Protein AF-A0A6N0ZJR7-F1 (afdb_monomer_lite)

Structure (mmCIF, N/CA/C/O backbone):
data_AF-A0A6N0ZJR7-F1
#
_entry.id   AF-A0A6N0ZJR7-F1
#
loop_
_atom_site.group_PDB
_atom_site.id
_atom_site.type_symbol
_atom_site.label_atom_id
_atom_site.label_alt_id
_atom_site.label_comp_id
_atom_site.label_asym_id
_atom_site.label_entity_id
_atom_site.label_seq_id
_atom_site.pdbx_PDB_ins_code
_atom_site.Cartn_x
_atom_site.Cartn_y
_atom_site.Cartn_z
_atom_site.occupancy
_atom_site.B_iso_or_equiv
_atom_site.auth_seq_id
_atom_site.auth_comp_id
_atom_site.auth_asym_id
_atom_site.auth_atom_id
_atom_site.pdbx_PDB_model_num
ATOM 1 N N . MET A 1 1 ? -11.104 -16.228 13.103 1.00 86.56 1 MET A N 1
ATOM 2 C CA . MET A 1 1 ? -12.518 -16.580 13.319 1.00 86.56 1 MET A CA 1
ATOM 3 C C . MET A 1 1 ? -13.386 -15.323 13.257 1.00 86.56 1 MET A C 1
ATOM 5 O O . MET A 1 1 ? -13.111 -14.355 13.960 1.00 86.56 1 MET A O 1
ATOM 9 N N . LYS A 1 2 ? -14.388 -15.297 12.376 1.00 95.31 2 LYS A N 1
ATOM 10 C CA . LYS A 1 2 ? -15.312 -14.187 12.133 1.00 95.31 2 LYS A CA 1
ATOM 11 C C . LYS A 1 2 ? -16.642 -14.432 12.847 1.00 95.31 2 LYS A C 1
ATOM 13 O O . LYS A 1 2 ? -17.293 -15.446 12.620 1.00 95.31 2 LYS A O 1
ATOM 18 N N . ILE A 1 3 ? -17.059 -13.487 13.683 1.00 96.81 3 ILE A N 1
ATOM 19 C CA . ILE A 1 3 ? -18.239 -13.598 14.545 1.00 96.81 3 ILE A CA 1
ATOM 20 C C . ILE A 1 3 ? -19.190 -12.438 14.265 1.00 96.81 3 ILE A C 1
ATOM 22 O O . ILE A 1 3 ? -18.772 -11.283 14.258 1.00 96.81 3 ILE A O 1
ATOM 26 N N . LEU A 1 4 ? -20.475 -12.726 14.084 1.00 97.62 4 LEU A N 1
ATOM 27 C CA . LEU A 1 4 ? -21.526 -11.708 14.067 1.00 97.62 4 LEU A CA 1
ATOM 28 C C . LEU A 1 4 ? -22.212 -11.666 15.431 1.00 97.62 4 LEU A C 1
ATOM 30 O O . LEU A 1 4 ? -22.650 -12.702 15.909 1.00 97.62 4 LEU A O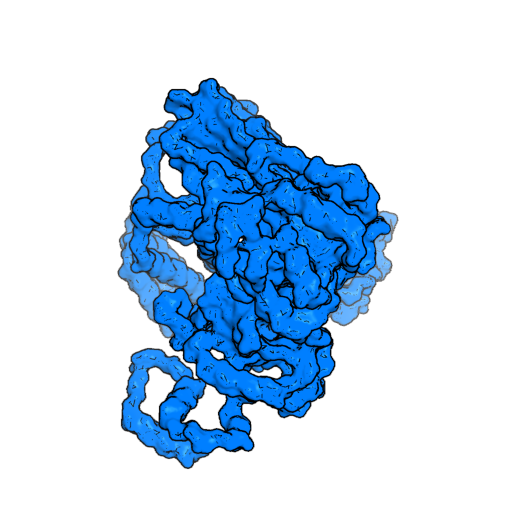 1
ATOM 34 N N . VAL A 1 5 ? -22.343 -10.493 16.050 1.00 98.00 5 VAL A N 1
ATOM 35 C CA . VAL A 1 5 ? -23.131 -10.306 17.277 1.00 98.00 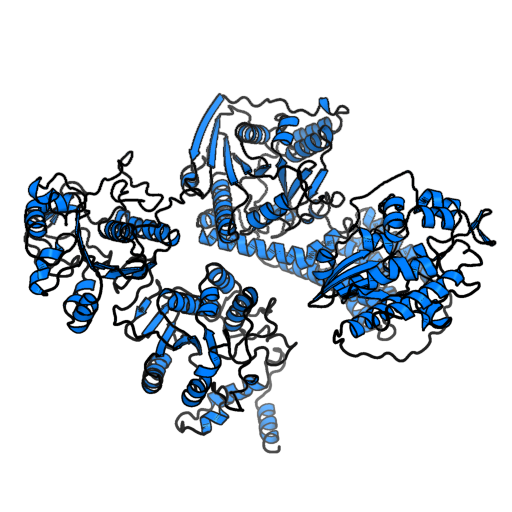5 VAL A CA 1
ATOM 36 C C . VAL A 1 5 ? -24.336 -9.433 16.961 1.00 98.00 5 VAL A C 1
ATOM 38 O O . VAL A 1 5 ? -24.175 -8.265 16.610 1.00 98.00 5 VAL A O 1
ATOM 41 N N . PHE A 1 6 ? -25.540 -9.973 17.132 1.00 98.00 6 PHE A N 1
ATOM 42 C CA . PHE A 1 6 ? -26.794 -9.241 16.990 1.00 98.00 6 PHE A CA 1
ATOM 43 C C . PHE A 1 6 ? -27.556 -9.256 18.314 1.00 98.00 6 PHE A C 1
ATOM 45 O O . PHE A 1 6 ? -27.917 -10.320 18.817 1.00 98.00 6 PHE A O 1
ATOM 52 N N . ALA A 1 7 ? -27.796 -8.086 18.901 1.00 97.12 7 ALA A N 1
ATOM 53 C CA . ALA A 1 7 ? -28.377 -7.984 20.236 1.00 97.12 7 ALA A CA 1
ATOM 54 C C . ALA A 1 7 ? -29.481 -6.928 20.324 1.00 97.12 7 ALA A C 1
ATOM 56 O O . ALA A 1 7 ? -29.452 -5.933 19.605 1.00 97.12 7 ALA A O 1
ATOM 57 N N . ASP A 1 8 ? -30.428 -7.117 21.243 1.00 95.62 8 ASP A N 1
ATOM 58 C CA . ASP A 1 8 ? -31.319 -6.051 21.707 1.00 95.62 8 ASP A CA 1
ATOM 59 C C . ASP A 1 8 ? -30.613 -5.155 22.749 1.00 95.62 8 ASP A C 1
ATOM 61 O O . ASP A 1 8 ? -29.383 -5.162 22.867 1.00 95.62 8 ASP A O 1
ATOM 65 N N . SER A 1 9 ? -31.362 -4.324 23.482 1.00 93.62 9 SER A N 1
ATOM 66 C CA . SER A 1 9 ? -30.777 -3.370 24.434 1.00 93.62 9 SER A CA 1
ATOM 67 C C . SER A 1 9 ? -29.913 -4.035 25.509 1.00 93.62 9 SER A C 1
ATOM 69 O O . SER A 1 9 ? -28.988 -3.394 26.007 1.00 93.62 9 SER A O 1
ATOM 71 N N . ARG A 1 10 ? -30.136 -5.318 25.831 1.00 94.44 10 ARG A N 1
ATOM 72 C CA . ARG A 1 10 ? -29.348 -6.069 26.825 1.00 94.44 10 ARG A CA 1
ATOM 73 C C . ARG A 1 10 ? -27.882 -6.240 26.431 1.00 94.44 10 ARG A C 1
ATOM 75 O O . ARG A 1 10 ? -27.031 -6.356 27.305 1.00 94.44 10 ARG A O 1
ATOM 82 N N . GLY A 1 11 ? -27.572 -6.239 25.134 1.00 92.94 11 GLY A N 1
ATOM 83 C CA . GLY A 1 11 ? -26.195 -6.322 24.641 1.00 92.94 11 GLY A CA 1
ATOM 84 C C . GLY A 1 11 ? -25.475 -4.977 24.536 1.00 92.94 11 GLY A C 1
ATOM 85 O O . GLY A 1 11 ? -24.312 -4.969 24.151 1.00 92.94 11 GLY A O 1
ATOM 86 N N . GLN A 1 12 ? -26.148 -3.858 24.827 1.00 92.31 12 GLN A N 1
ATOM 87 C CA . GLN A 1 12 ? -25.639 -2.504 24.577 1.00 92.31 12 GLN A CA 1
ATOM 88 C C . GLN A 1 12 ? -25.692 -1.586 25.808 1.00 92.31 12 GLN A C 1
ATOM 90 O O . GLN A 1 12 ? -24.821 -0.736 25.985 1.00 92.31 12 GLN A O 1
ATOM 95 N N . HIS A 1 13 ? -26.742 -1.704 26.623 1.00 90.44 13 HIS A N 1
ATOM 96 C CA . HIS A 1 13 ? -26.993 -0.800 27.740 1.00 90.44 13 HIS A CA 1
ATOM 97 C C . HIS A 1 13 ? -25.966 -0.990 28.856 1.00 90.44 13 HIS A C 1
ATOM 99 O O . HIS A 1 13 ? -25.670 -2.117 29.241 1.00 90.44 13 HIS A O 1
ATOM 105 N N . LEU A 1 14 ? -25.502 0.125 29.419 1.00 88.06 14 LEU A N 1
ATOM 106 C CA . LEU A 1 14 ? -24.627 0.154 30.586 1.00 88.06 14 LEU A CA 1
ATOM 107 C C . LEU A 1 14 ? -25.375 0.781 31.772 1.00 88.06 14 LEU A C 1
ATOM 109 O O . LEU A 1 14 ? -26.120 1.742 31.554 1.00 88.06 14 LEU A O 1
ATOM 113 N N . PRO A 1 15 ? -25.147 0.316 33.016 1.00 85.62 15 PRO A N 1
ATOM 114 C CA . PRO A 1 15 ? -25.719 0.927 34.212 1.00 85.62 15 PRO A CA 1
ATOM 115 C C . PRO A 1 15 ? -25.368 2.413 34.310 1.00 85.62 15 PRO A C 1
ATOM 117 O O . PRO A 1 15 ? -24.297 2.848 33.865 1.00 85.62 15 PRO A O 1
ATOM 120 N N . ALA A 1 16 ? -26.251 3.202 34.921 1.00 74.94 16 ALA A N 1
ATOM 121 C CA . ALA A 1 16 ? -26.073 4.647 34.996 1.00 74.94 16 ALA A CA 1
ATOM 122 C C . ALA A 1 16 ? -24.749 5.018 35.692 1.00 74.94 16 ALA A C 1
ATOM 124 O O . ALA A 1 16 ? -24.448 4.557 36.790 1.00 74.94 16 ALA A O 1
ATOM 125 N N . GLY A 1 17 ? -23.942 5.864 35.044 1.00 72.56 17 GLY A N 1
ATOM 126 C CA . GLY A 1 17 ? -22.635 6.279 35.566 1.00 72.56 17 GLY A CA 1
ATOM 127 C C . GLY A 1 17 ? -21.520 5.234 35.427 1.00 72.56 17 GLY A C 1
ATOM 128 O O . GLY A 1 17 ? -20.405 5.485 35.878 1.00 72.56 17 GLY A O 1
ATOM 129 N N . SER A 1 18 ? -21.780 4.089 34.788 1.00 74.88 18 SER A N 1
ATOM 130 C CA . SER A 1 18 ? -20.762 3.080 34.501 1.00 74.88 18 SER A CA 1
ATOM 131 C C . SER A 1 18 ? -20.095 3.313 33.144 1.00 74.88 18 SER A C 1
ATOM 133 O O . SER A 1 18 ? -20.749 3.654 32.160 1.00 74.88 18 SER A O 1
ATOM 135 N N . THR A 1 19 ? -18.782 3.084 33.077 1.00 74.44 19 THR A N 1
ATOM 136 C CA . THR A 1 19 ? -18.032 2.991 31.817 1.00 74.44 19 THR A CA 1
ATOM 137 C C . THR A 1 19 ? -17.205 1.710 31.850 1.00 74.44 19 THR A C 1
ATOM 139 O O . THR A 1 19 ? -16.220 1.607 32.574 1.00 74.44 19 THR A O 1
ATOM 142 N N . HIS A 1 20 ? -17.647 0.689 31.122 1.00 79.50 20 HIS A N 1
ATOM 143 C CA . HIS A 1 20 ? -16.931 -0.577 30.983 1.00 79.50 20 HIS A CA 1
ATOM 144 C C . HIS A 1 20 ? -17.212 -1.172 29.599 1.00 79.50 20 HIS A C 1
ATOM 146 O O . HIS A 1 20 ? -18.273 -0.898 29.036 1.00 79.50 20 HIS A O 1
ATOM 152 N N . PRO A 1 21 ? -16.273 -1.946 29.026 1.00 80.38 21 PRO A N 1
ATOM 153 C CA . PRO A 1 21 ? -16.494 -2.575 27.736 1.00 80.38 21 PRO A CA 1
ATOM 154 C C . PRO A 1 21 ? -17.511 -3.707 27.875 1.00 80.38 21 PRO A C 1
ATOM 156 O O . PRO A 1 21 ? -17.400 -4.561 28.759 1.00 80.38 21 PRO A O 1
ATOM 159 N N . ILE A 1 22 ? -18.484 -3.733 26.972 1.00 92.00 22 ILE A N 1
ATOM 160 C CA . ILE A 1 22 ? -19.459 -4.825 26.891 1.00 92.00 22 ILE A CA 1
ATOM 161 C C . ILE A 1 22 ? -18.799 -6.113 26.373 1.00 92.00 22 ILE A C 1
ATOM 163 O O . ILE A 1 22 ? -17.743 -6.084 25.737 1.00 92.00 22 ILE A O 1
ATOM 167 N N . PHE A 1 23 ? -19.434 -7.265 26.607 1.00 93.06 23 PHE A N 1
ATOM 168 C CA . PHE A 1 23 ? -18.883 -8.583 26.246 1.00 93.06 23 PHE A CA 1
ATOM 169 C C . PHE A 1 23 ? -18.450 -8.676 24.769 1.00 93.06 23 PHE A C 1
ATOM 171 O O . PHE A 1 23 ? -17.417 -9.264 24.463 1.00 93.06 23 PHE A O 1
ATOM 178 N N . SER A 1 24 ? -19.197 -8.063 23.846 1.00 90.50 24 SER A N 1
ATOM 179 C CA . SER A 1 24 ? -18.912 -8.120 22.408 1.00 90.50 24 SER A CA 1
ATOM 180 C C . SER A 1 24 ? -17.748 -7.217 21.992 1.00 90.50 24 SER A C 1
ATOM 182 O O . SER A 1 24 ? -16.984 -7.563 21.093 1.00 90.50 24 SER A O 1
ATOM 184 N N . GLU A 1 25 ? -17.553 -6.085 22.674 1.00 90.06 25 GLU A N 1
ATOM 185 C CA . GLU A 1 25 ? -16.349 -5.262 22.529 1.00 90.06 25 GLU A CA 1
ATOM 186 C C . GLU A 1 25 ? -15.125 -6.012 23.043 1.00 90.06 25 GLU A C 1
ATOM 188 O O . GLU A 1 25 ? -14.074 -5.966 22.414 1.00 90.06 25 GLU A O 1
ATOM 193 N N . ARG A 1 26 ? -15.270 -6.766 24.137 1.00 87.44 26 ARG A N 1
ATOM 194 C CA . ARG A 1 26 ? -14.193 -7.605 24.668 1.00 87.44 26 ARG A CA 1
ATOM 195 C C . ARG A 1 26 ? -13.830 -8.752 23.736 1.00 87.44 26 ARG A C 1
ATOM 197 O O . ARG A 1 26 ? -12.645 -8.980 23.531 1.00 87.44 26 ARG A O 1
ATOM 204 N N . LEU A 1 27 ? -14.811 -9.421 23.123 1.00 84.19 27 LEU A N 1
ATOM 205 C CA . LEU A 1 27 ? -14.542 -10.421 22.082 1.00 84.19 27 LEU A CA 1
ATOM 206 C C . LEU A 1 27 ? -13.753 -9.801 20.921 1.00 84.19 27 LEU A C 1
ATOM 208 O O . LEU A 1 27 ? -12.779 -10.384 20.467 1.00 84.19 27 LEU A O 1
ATOM 212 N N . ARG A 1 28 ? -14.098 -8.581 20.489 1.00 86.31 28 ARG A N 1
ATOM 213 C CA . ARG A 1 28 ? -13.371 -7.875 19.418 1.00 86.31 28 ARG A CA 1
ATOM 214 C C . ARG A 1 28 ? -11.907 -7.568 19.766 1.00 86.31 28 ARG A C 1
ATOM 216 O O . ARG A 1 28 ? -11.107 -7.355 18.862 1.00 86.31 28 ARG A O 1
ATOM 223 N N . LEU A 1 29 ? -11.556 -7.518 21.052 1.00 78.88 29 LEU A N 1
ATOM 224 C CA . LEU A 1 29 ? -10.183 -7.283 21.509 1.00 78.88 29 LEU A CA 1
ATOM 225 C C . LEU A 1 29 ? -9.331 -8.560 21.548 1.00 78.88 29 LEU A C 1
ATOM 227 O O . LEU A 1 29 ? -8.120 -8.457 21.740 1.00 78.88 29 LEU A O 1
ATOM 231 N N . LEU A 1 30 ? -9.929 -9.744 21.386 1.00 75.81 30 LEU A N 1
ATOM 232 C CA . LEU A 1 30 ? -9.180 -10.996 21.378 1.00 75.81 30 LEU A CA 1
ATOM 233 C C . LEU A 1 30 ? -8.461 -11.190 20.030 1.00 75.81 30 LEU A C 1
ATOM 235 O O . LEU A 1 30 ? -9.091 -11.055 18.976 1.00 75.81 30 LEU A O 1
ATOM 239 N N . PRO A 1 31 ? -7.156 -11.526 20.035 1.00 66.00 31 PRO A N 1
ATOM 240 C CA . PRO A 1 31 ? -6.407 -11.793 18.811 1.00 66.00 31 PRO A CA 1
ATOM 241 C C . PRO A 1 31 ? -7.058 -12.906 17.979 1.00 66.00 31 PRO A C 1
ATOM 243 O O . PRO A 1 31 ? -7.522 -13.906 18.520 1.00 66.00 31 PRO A O 1
ATOM 246 N N . GLY A 1 32 ? -7.100 -12.732 16.657 1.00 74.62 32 GLY A N 1
ATOM 247 C CA . GLY A 1 32 ? -7.668 -13.724 15.736 1.00 74.62 32 GLY A CA 1
ATOM 248 C C . GLY A 1 32 ? -9.199 -13.708 15.615 1.00 74.62 32 GLY A C 1
ATOM 249 O O . GLY A 1 32 ? -9.741 -14.463 14.800 1.00 74.62 32 GLY A O 1
ATOM 250 N N . LEU A 1 33 ? -9.901 -12.839 16.356 1.00 84.06 33 LEU A N 1
ATOM 251 C CA . LEU A 1 33 ? -11.340 -12.617 16.204 1.00 84.06 33 LEU A CA 1
ATOM 252 C C . LEU A 1 33 ? -11.649 -11.372 15.370 1.00 84.06 33 LEU A C 1
ATOM 254 O O . LEU A 1 33 ? -11.204 -10.269 15.675 1.00 84.06 33 LEU A O 1
ATOM 258 N N . GLN A 1 34 ? -12.493 -11.536 14.353 1.00 91.00 34 GLN A N 1
ATOM 259 C CA . GLN A 1 34 ? -13.152 -10.428 13.669 1.00 91.00 34 GLN A CA 1
ATOM 260 C C . GLN A 1 34 ? -14.619 -10.406 14.091 1.00 91.00 34 GLN A C 1
ATOM 262 O O . GLN A 1 34 ? -15.389 -11.264 13.675 1.00 91.00 34 GLN A O 1
ATOM 267 N N . VAL A 1 35 ? -15.009 -9.434 14.916 1.00 94.31 35 VAL A N 1
ATOM 268 C CA . VAL A 1 35 ? -16.373 -9.358 15.462 1.00 94.31 35 VAL A CA 1
ATOM 269 C C . VAL A 1 35 ? -17.152 -8.212 14.821 1.00 94.31 35 VAL A C 1
ATOM 271 O O . VAL A 1 35 ? -16.771 -7.049 14.981 1.00 94.31 35 VAL A O 1
ATOM 274 N N . ASP A 1 36 ? -18.258 -8.523 14.147 1.00 96.31 36 ASP A N 1
ATOM 275 C CA . ASP A 1 36 ? -19.202 -7.564 13.568 1.00 96.31 36 ASP A CA 1
ATOM 276 C C . ASP A 1 36 ? -20.395 -7.369 14.515 1.00 96.31 36 ASP A C 1
ATOM 278 O O . ASP A 1 36 ? -21.189 -8.281 14.732 1.00 96.31 36 ASP A O 1
ATOM 282 N N . ASN A 1 37 ? -20.518 -6.171 15.090 1.00 96.00 37 ASN A N 1
ATOM 283 C CA . ASN A 1 37 ? -21.507 -5.859 16.125 1.00 96.00 37 ASN A CA 1
ATOM 284 C C . ASN A 1 37 ? -22.718 -5.107 15.554 1.00 96.00 37 ASN A C 1
ATOM 286 O O . ASN A 1 37 ? -22.552 -4.057 14.929 1.00 96.00 37 ASN A O 1
ATOM 290 N N . TYR A 1 38 ? -23.915 -5.599 15.873 1.00 96.75 38 TYR A N 1
ATOM 291 C CA . TYR A 1 38 ? -25.225 -4.999 15.619 1.00 96.75 38 TYR A CA 1
ATOM 292 C C . TYR A 1 38 ? -25.987 -4.926 16.949 1.00 96.75 38 TYR A C 1
ATOM 294 O O . TYR A 1 38 ? -26.706 -5.843 17.348 1.00 96.75 38 TYR A O 1
ATOM 302 N N . LEU A 1 39 ? -25.766 -3.842 17.683 1.00 95.00 39 LEU A N 1
ATOM 303 C CA . LEU A 1 39 ? -26.177 -3.667 19.072 1.00 95.00 39 LEU A CA 1
ATOM 304 C C . LEU A 1 39 ? -27.392 -2.749 19.142 1.00 95.00 39 LEU A C 1
ATOM 306 O O . LEU A 1 39 ? -27.289 -1.530 18.996 1.00 95.00 39 LEU A O 1
ATOM 310 N N . CYS A 1 40 ? -28.551 -3.365 19.353 1.00 94.81 40 CYS A N 1
ATOM 311 C CA . CYS A 1 40 ? -29.870 -2.751 19.389 1.00 94.81 40 CYS A CA 1
ATOM 312 C C . CYS A 1 40 ? -30.103 -1.768 18.217 1.00 94.81 40 CYS A C 1
ATOM 314 O O . CYS A 1 40 ? -30.342 -0.575 18.441 1.00 94.81 40 CYS A O 1
ATOM 316 N N . PRO A 1 41 ? -29.995 -2.229 16.955 1.00 94.75 41 PRO A N 1
ATOM 317 C CA . PRO A 1 41 ? -30.078 -1.350 15.790 1.00 94.75 41 PRO A CA 1
ATOM 318 C C . PRO A 1 41 ? -31.473 -0.751 15.560 1.00 94.75 41 PRO A C 1
ATOM 320 O O . PRO A 1 41 ? -31.584 0.346 15.011 1.00 94.75 41 PRO A O 1
ATOM 323 N N . PHE A 1 42 ? -32.533 -1.418 16.023 1.00 93.88 42 PHE A N 1
ATOM 324 C CA . PHE A 1 42 ? -33.918 -0.960 15.889 1.00 93.88 42 PHE A CA 1
ATOM 325 C C . PHE A 1 42 ? -34.456 -0.419 17.214 1.00 93.88 42 PHE A C 1
ATOM 327 O O . PHE A 1 42 ? -34.124 -0.933 18.286 1.00 93.88 42 PHE A O 1
ATOM 334 N N . LYS A 1 43 ? -35.356 0.573 17.144 1.00 91.38 43 LYS A N 1
ATOM 335 C CA . LYS A 1 43 ? -36.079 1.126 18.304 1.00 91.38 43 LYS A CA 1
ATOM 336 C C . LYS A 1 43 ? -36.747 0.015 19.118 1.00 91.38 43 LYS A C 1
ATOM 338 O O . LYS A 1 43 ? -36.675 0.024 20.343 1.00 91.38 43 LYS A O 1
ATOM 343 N N . TRP A 1 44 ? -37.309 -0.970 18.420 1.00 92.69 44 TRP A N 1
ATOM 344 C CA . TRP A 1 44 ? -37.726 -2.257 18.966 1.00 92.69 44 TRP A CA 1
ATOM 345 C C . TRP A 1 44 ? -36.973 -3.353 18.214 1.00 92.69 44 TRP A C 1
ATOM 347 O O . TRP A 1 44 ? -37.402 -3.778 17.147 1.00 92.69 44 TRP A O 1
ATOM 357 N N . THR A 1 45 ? -35.804 -3.742 18.725 1.00 95.44 45 THR A N 1
ATOM 358 C CA . THR A 1 45 ? -34.986 -4.805 18.118 1.00 95.44 45 THR A CA 1
ATOM 359 C C . THR A 1 45 ? -35.562 -6.165 18.485 1.00 95.44 45 THR A C 1
ATOM 361 O O . THR A 1 45 ? -35.520 -6.554 19.649 1.00 95.44 45 THR A O 1
ATOM 364 N N . THR A 1 46 ? -36.096 -6.863 17.490 1.00 95.81 46 THR A N 1
ATOM 365 C CA . THR A 1 46 ? -36.716 -8.185 17.620 1.00 95.81 46 THR A CA 1
ATOM 366 C C . THR A 1 46 ? -35.817 -9.282 17.066 1.00 95.81 46 THR A C 1
ATOM 368 O O . THR A 1 46 ? -34.911 -9.023 16.270 1.00 95.81 46 THR A O 1
ATOM 371 N N . THR A 1 47 ? -36.084 -10.533 17.437 1.00 96.56 47 THR A N 1
ATOM 372 C CA . THR A 1 47 ? -35.446 -11.687 16.782 1.00 96.56 47 THR A CA 1
ATOM 373 C C . THR A 1 47 ? -35.812 -11.774 15.294 1.00 96.56 47 THR A C 1
ATOM 375 O O . THR A 1 47 ? -35.009 -12.215 14.477 1.00 96.56 47 THR A O 1
ATOM 378 N N . LEU A 1 48 ? -37.004 -11.315 14.917 1.00 95.31 48 LEU A N 1
ATOM 379 C CA . LEU A 1 48 ? -37.478 -11.314 13.532 1.00 95.31 48 LEU A CA 1
ATOM 380 C C . LEU A 1 48 ? -36.737 -10.303 12.652 1.00 95.31 48 LEU A C 1
ATOM 382 O O . LEU A 1 48 ? -36.492 -10.590 11.483 1.00 95.31 48 LEU A O 1
ATOM 386 N N . ASP A 1 49 ? -36.299 -9.172 13.214 1.00 95.31 49 ASP A N 1
ATOM 387 C CA . ASP A 1 49 ? -35.441 -8.232 12.485 1.00 95.31 49 ASP A CA 1
ATOM 388 C C . ASP A 1 49 ? -34.123 -8.892 12.068 1.00 95.31 49 ASP A C 1
ATOM 390 O O . ASP A 1 49 ? -33.654 -8.665 10.958 1.00 95.31 49 ASP A O 1
ATOM 394 N N . PHE A 1 50 ? -33.535 -9.738 12.922 1.00 96.25 50 PHE A N 1
ATOM 395 C CA . PHE A 1 50 ? -32.348 -10.513 12.553 1.00 96.25 50 PHE A CA 1
ATOM 396 C C . PHE A 1 50 ? -32.640 -11.448 11.371 1.00 96.25 50 PHE A C 1
ATOM 398 O O . PHE A 1 50 ? -31.857 -11.496 10.426 1.00 96.25 50 PHE A O 1
ATOM 405 N N . VAL A 1 51 ? -33.782 -12.142 11.390 1.00 92.06 51 VAL A N 1
ATOM 406 C CA . VAL A 1 51 ? -34.182 -13.061 10.312 1.00 92.06 51 VAL A CA 1
ATOM 407 C C . VAL A 1 51 ? -34.399 -12.333 8.977 1.00 92.06 51 VAL A C 1
ATOM 409 O O . VAL A 1 51 ? -34.066 -12.892 7.937 1.00 92.06 51 VAL A O 1
ATOM 412 N N . ASP A 1 52 ? -34.925 -11.104 8.983 1.00 92.81 52 ASP A N 1
ATOM 413 C CA . ASP A 1 52 ? -35.139 -10.314 7.756 1.00 92.81 52 ASP A CA 1
ATOM 414 C C . ASP A 1 52 ? -33.862 -9.625 7.256 1.00 92.81 52 ASP A C 1
ATOM 416 O O . ASP A 1 52 ? -33.676 -9.436 6.056 1.00 92.81 52 ASP A O 1
ATOM 420 N N . SER A 1 53 ? -32.968 -9.243 8.172 1.00 93.56 53 SER A N 1
ATOM 421 C CA . SER A 1 53 ? -31.834 -8.377 7.837 1.00 93.56 53 SER A CA 1
ATOM 422 C C . SER A 1 53 ? -30.628 -9.108 7.253 1.00 93.56 53 SER A C 1
ATOM 424 O O . SER A 1 53 ? -29.728 -8.457 6.719 1.00 93.56 53 SER A O 1
ATOM 426 N N . PHE A 1 54 ? -30.577 -10.437 7.363 1.00 94.06 54 PHE A N 1
ATOM 427 C CA . PHE A 1 54 ? -29.452 -11.232 6.880 1.00 94.06 54 PHE A CA 1
ATOM 428 C C . PHE A 1 54 ? -29.919 -12.399 6.017 1.00 94.06 54 PHE A C 1
ATOM 430 O O . PHE A 1 54 ? -30.761 -13.202 6.417 1.00 94.06 54 PHE A O 1
ATOM 437 N N . SER A 1 55 ? -29.308 -12.541 4.841 1.00 89.75 55 SER A N 1
ATOM 438 C CA . SER A 1 55 ? -29.495 -13.723 4.008 1.00 89.75 55 SER A CA 1
ATOM 439 C C . SER A 1 55 ? -28.755 -14.929 4.595 1.00 89.75 55 SER A C 1
ATOM 441 O O . SER A 1 55 ? -27.733 -14.801 5.274 1.00 89.75 55 SER A O 1
ATOM 443 N N . ALA A 1 56 ? -29.221 -16.137 4.272 1.00 82.12 56 ALA A N 1
ATOM 444 C CA . ALA A 1 56 ? -28.552 -17.366 4.698 1.00 82.12 56 ALA A CA 1
ATOM 445 C C . ALA A 1 56 ? -27.099 -17.462 4.186 1.00 82.12 56 ALA A C 1
ATOM 447 O O . ALA A 1 56 ? -26.256 -18.069 4.837 1.00 82.12 56 ALA A O 1
ATOM 448 N N . GLU A 1 57 ? -26.791 -16.862 3.032 1.00 83.69 57 GLU A N 1
ATOM 449 C CA . GLU A 1 57 ? -25.429 -16.797 2.491 1.00 83.69 57 GLU A CA 1
ATOM 450 C C . GLU A 1 57 ? -24.534 -15.861 3.313 1.00 83.69 57 GLU A C 1
ATOM 452 O O . GLU A 1 57 ? -23.417 -16.238 3.659 1.00 83.69 57 GLU A O 1
ATOM 457 N N . GLN A 1 58 ? -25.049 -14.692 3.713 1.00 88.81 58 GLN A N 1
ATOM 458 C CA . GLN A 1 58 ? -24.326 -13.763 4.587 1.00 88.81 58 GLN A CA 1
ATOM 459 C C . GLN A 1 58 ? -24.018 -14.398 5.944 1.00 88.81 58 GLN A C 1
ATOM 461 O O . GLN A 1 58 ? -22.905 -14.256 6.441 1.00 88.81 58 GLN A O 1
ATOM 466 N N . LEU A 1 59 ? -24.974 -15.130 6.524 1.00 90.88 59 LEU A N 1
ATOM 467 C CA . LEU A 1 59 ? -24.787 -15.803 7.812 1.00 90.88 59 LEU A CA 1
ATOM 468 C C . LEU A 1 59 ? -23.799 -16.977 7.734 1.00 90.88 59 LEU A C 1
ATOM 470 O O . LEU A 1 59 ? -23.108 -17.239 8.714 1.00 90.88 59 LEU A O 1
ATOM 474 N N . ARG A 1 60 ? -23.679 -17.651 6.580 1.00 87.19 60 ARG A N 1
ATOM 475 C CA . ARG A 1 60 ? -22.679 -18.716 6.355 1.00 87.19 60 ARG A CA 1
ATOM 476 C C . ARG A 1 60 ? -21.248 -18.199 6.203 1.00 87.19 60 ARG A C 1
ATOM 478 O O . ARG A 1 60 ? -20.318 -18.976 6.369 1.00 87.19 60 ARG A O 1
ATOM 485 N N . ALA A 1 61 ? -21.062 -16.914 5.904 1.00 89.19 61 ALA A N 1
ATOM 486 C CA . ALA A 1 61 ? -19.738 -16.290 5.844 1.00 89.19 61 ALA A CA 1
ATOM 487 C C . ALA A 1 61 ? -19.145 -15.979 7.234 1.00 89.19 61 ALA A C 1
ATOM 489 O O . ALA A 1 61 ? -18.022 -15.477 7.323 1.00 89.19 61 ALA A O 1
ATOM 490 N N . TYR A 1 62 ? -19.906 -16.218 8.306 1.00 96.31 62 TYR A N 1
ATOM 491 C CA . TYR A 1 62 ? -19.441 -16.124 9.685 1.00 96.31 62 TYR A CA 1
ATOM 492 C C . TYR A 1 62 ? -19.184 -17.520 10.244 1.00 96.31 62 TYR A C 1
ATOM 494 O O . TYR A 1 62 ? -19.998 -18.422 10.062 1.00 96.31 62 TYR A O 1
ATOM 502 N N . ASP A 1 63 ? -18.094 -17.671 10.990 1.00 95.12 63 ASP A N 1
ATOM 503 C CA . ASP A 1 63 ? -17.798 -18.910 11.710 1.00 95.12 63 ASP A CA 1
ATOM 504 C C . ASP A 1 63 ? -18.805 -19.122 12.848 1.00 95.12 63 ASP A C 1
ATOM 506 O O . ASP A 1 63 ? -19.254 -20.240 13.070 1.00 95.12 63 ASP A O 1
ATOM 510 N N . HIS A 1 64 ? -19.220 -18.034 13.517 1.00 96.62 64 HIS A N 1
ATOM 511 C CA . HIS A 1 64 ? -20.281 -18.047 14.529 1.00 96.62 64 HIS A CA 1
ATOM 512 C C . HIS A 1 64 ? -21.191 -16.816 14.461 1.00 96.62 64 HIS A C 1
ATOM 514 O O . HIS A 1 64 ? -20.759 -15.699 14.169 1.00 96.62 64 HIS A O 1
ATOM 520 N N . VAL A 1 65 ? -22.462 -17.013 14.806 1.00 97.56 65 VAL A N 1
ATOM 521 C CA . VAL A 1 65 ? -23.473 -15.960 14.944 1.00 97.56 65 VAL A CA 1
ATOM 522 C C . VAL A 1 65 ? -23.978 -15.958 16.380 1.00 97.56 65 VAL A C 1
ATOM 524 O O . VAL A 1 65 ? -24.619 -16.908 16.805 1.00 97.56 65 VAL A O 1
ATOM 527 N N . VAL A 1 66 ? -23.711 -14.895 17.132 1.00 98.19 66 VAL A N 1
ATOM 528 C CA . VAL A 1 66 ? -24.189 -14.696 18.502 1.00 98.19 66 VAL A CA 1
ATOM 529 C C . VAL A 1 66 ? -25.445 -13.834 18.479 1.00 98.19 66 VAL A C 1
ATOM 531 O O . VAL A 1 66 ? -25.404 -12.661 18.104 1.00 98.19 66 VAL A O 1
ATOM 534 N N . LEU A 1 67 ? -26.562 -14.401 18.921 1.00 98.06 67 LEU A N 1
ATOM 535 C CA . LEU A 1 67 ? -27.858 -13.738 18.953 1.00 98.06 67 LEU A CA 1
ATOM 536 C C . LEU A 1 67 ? -28.315 -13.532 20.401 1.00 98.06 67 LEU A C 1
ATOM 538 O O . LEU A 1 67 ? -28.609 -14.495 21.104 1.00 98.06 67 LEU A O 1
ATOM 542 N N . TYR A 1 68 ? -28.412 -12.273 20.835 1.00 97.75 68 TYR A N 1
ATOM 543 C CA . TYR A 1 68 ? -28.918 -11.888 22.158 1.00 97.75 68 TYR A CA 1
ATOM 544 C C . TYR A 1 68 ? -30.185 -11.036 22.027 1.00 97.75 68 TYR A C 1
ATOM 546 O O . TYR A 1 68 ? -30.181 -9.823 22.239 1.00 97.75 68 TYR A O 1
ATOM 554 N N . THR A 1 69 ? -31.269 -11.679 21.592 1.00 95.75 69 THR A N 1
ATOM 555 C CA . THR A 1 69 ? -32.568 -11.044 21.305 1.00 95.75 69 THR A CA 1
ATOM 556 C C . THR A 1 69 ? -33.717 -11.801 21.974 1.00 95.75 69 THR A C 1
ATOM 558 O O . THR A 1 69 ? -33.482 -12.747 22.729 1.00 95.75 69 THR A O 1
ATOM 561 N N . GLY A 1 70 ? -34.954 -11.352 21.763 1.00 92.88 70 GLY A N 1
ATOM 562 C CA . GLY A 1 70 ? -36.162 -12.021 22.239 1.00 92.88 70 GLY A CA 1
ATOM 563 C C . GLY A 1 70 ? -36.877 -11.283 23.364 1.00 92.88 70 GLY A C 1
ATOM 564 O O . GLY A 1 70 ? -38.099 -11.335 23.428 1.00 92.88 70 GLY A O 1
ATOM 565 N N . ILE A 1 71 ? -36.188 -10.500 24.208 1.00 93.50 71 ILE A N 1
ATOM 566 C CA . ILE A 1 71 ? -36.885 -9.845 25.331 1.00 93.50 71 ILE A CA 1
ATOM 567 C C . ILE A 1 71 ? -37.922 -8.828 24.850 1.00 93.50 71 ILE A C 1
ATOM 569 O O . ILE A 1 71 ? -38.973 -8.678 25.466 1.00 93.50 71 ILE A O 1
ATOM 573 N N . VAL A 1 72 ? -37.655 -8.159 23.727 1.00 92.31 72 VAL A N 1
ATOM 574 C CA . VAL A 1 72 ? -38.599 -7.229 23.099 1.00 92.31 72 VAL A CA 1
ATOM 575 C C . VAL A 1 72 ? -39.813 -7.993 22.569 1.00 92.31 72 VAL A C 1
ATOM 577 O O . VAL A 1 72 ? -40.939 -7.566 22.795 1.00 92.31 72 VAL A O 1
ATOM 580 N N . ASP A 1 73 ? -39.610 -9.131 21.917 1.00 93.56 73 ASP A N 1
ATOM 581 C CA . ASP A 1 73 ? -40.690 -9.960 21.384 1.00 93.56 73 ASP A CA 1
ATOM 582 C C . ASP A 1 73 ? -41.590 -10.547 22.480 1.00 93.56 73 ASP A C 1
ATOM 584 O O . ASP A 1 73 ? -42.814 -10.564 22.344 1.00 93.56 73 ASP A O 1
ATOM 588 N N . TRP A 1 74 ? -40.972 -11.032 23.560 1.00 97.06 74 TRP A N 1
ATOM 589 C CA . TRP A 1 74 ? -41.632 -11.831 24.593 1.00 97.06 74 TRP A CA 1
ATOM 590 C C . TRP A 1 74 ? -42.293 -10.983 25.676 1.00 97.06 74 TRP A C 1
ATOM 592 O O . TRP A 1 74 ? -43.251 -11.446 26.297 1.00 97.06 74 TRP A O 1
ATOM 602 N N . SER A 1 75 ? -41.780 -9.772 25.928 1.00 95.19 75 SER A N 1
ATOM 603 C CA . SER A 1 75 ? -42.287 -8.920 27.005 1.00 95.19 75 SER A CA 1
ATOM 604 C C . SER A 1 75 ? -43.697 -8.414 26.686 1.00 95.19 75 SER A C 1
ATOM 606 O O . SER A 1 75 ? -43.894 -7.818 25.618 1.00 95.19 75 SER A O 1
ATOM 608 N N . PRO A 1 76 ? -44.664 -8.588 27.608 1.00 95.50 76 PRO A N 1
ATOM 609 C CA . PRO A 1 76 ? -45.985 -8.005 27.471 1.00 95.50 76 PRO A CA 1
ATOM 610 C C . PRO A 1 76 ? -45.883 -6.478 27.460 1.00 95.50 76 PRO A C 1
ATOM 612 O O . PRO A 1 76 ? -45.038 -5.873 28.123 1.00 95.50 76 PRO A O 1
ATOM 615 N N . ARG A 1 77 ? -46.742 -5.856 26.665 1.00 94.88 77 ARG A N 1
ATOM 616 C CA . ARG A 1 77 ? -46.835 -4.409 26.453 1.00 94.88 77 ARG A CA 1
ATOM 617 C C . ARG A 1 77 ? -48.283 -4.047 26.156 1.00 94.88 77 ARG A C 1
ATOM 619 O O . ARG A 1 77 ? -49.089 -4.927 25.877 1.00 94.88 77 ARG A O 1
ATOM 626 N N . LYS A 1 78 ? -48.599 -2.756 26.180 1.00 96.00 78 LYS A N 1
ATOM 627 C CA . LYS A 1 78 ? -49.932 -2.248 25.830 1.00 96.00 78 LYS A CA 1
ATOM 628 C C . LYS A 1 78 ? -50.335 -2.704 24.435 1.00 96.00 78 LYS A C 1
ATOM 630 O O . LYS A 1 78 ? -49.497 -2.685 23.528 1.00 96.00 78 LYS A O 1
ATOM 635 N N . LEU A 1 79 ? -51.602 -3.071 24.268 1.00 95.06 79 LEU A N 1
ATOM 636 C CA . LEU A 1 79 ? -52.142 -3.519 22.989 1.00 95.06 79 LEU A CA 1
ATOM 637 C C . LEU A 1 79 ? -51.894 -2.499 21.867 1.00 95.06 79 LEU A C 1
ATOM 639 O O . LEU A 1 79 ? -51.417 -2.888 20.801 1.00 95.06 79 LEU A O 1
ATOM 643 N N . SER A 1 80 ? -52.122 -1.205 22.124 1.00 93.44 80 SER A N 1
ATOM 644 C CA . SER A 1 80 ? -51.809 -0.138 21.162 1.00 93.44 80 SER A CA 1
ATOM 645 C C . SER A 1 80 ? -50.332 -0.137 20.757 1.00 93.44 80 SER A C 1
ATOM 647 O O . SER A 1 80 ? -50.014 -0.102 19.573 1.00 93.44 80 SER A O 1
ATOM 649 N N . ASN A 1 81 ? -49.402 -0.285 21.708 1.00 92.88 81 ASN A N 1
ATOM 650 C CA . ASN A 1 81 ? -47.974 -0.335 21.394 1.00 92.88 81 ASN A CA 1
ATOM 651 C C . ASN A 1 81 ? -47.594 -1.584 20.580 1.00 92.88 81 ASN A C 1
ATOM 653 O O . ASN A 1 81 ? -46.767 -1.501 19.676 1.00 92.88 81 ASN A O 1
ATOM 657 N N . ALA A 1 82 ? -48.171 -2.750 20.873 1.00 94.06 82 ALA A N 1
ATOM 658 C CA . ALA A 1 82 ? -47.902 -3.956 20.089 1.00 94.06 82 ALA A CA 1
ATOM 659 C C . ALA A 1 82 ? -48.429 -3.830 18.651 1.00 94.06 82 ALA A C 1
ATOM 661 O O . ALA A 1 82 ? -47.689 -4.089 17.699 1.00 94.06 82 ALA A O 1
ATOM 662 N N . ARG A 1 83 ? -49.692 -3.414 18.498 1.00 93.38 83 ARG A N 1
ATOM 663 C CA . ARG A 1 83 ? -50.396 -3.381 17.212 1.00 93.38 83 ARG A CA 1
ATOM 664 C C . ARG A 1 83 ? -49.984 -2.190 16.351 1.00 93.38 83 ARG A C 1
ATOM 666 O O . ARG A 1 83 ? -49.611 -2.387 15.198 1.00 93.38 83 ARG A O 1
ATOM 673 N N . ASP A 1 84 ? -50.010 -0.991 16.922 1.00 90.31 84 ASP A N 1
ATOM 674 C CA . ASP A 1 84 ? -49.962 0.266 16.172 1.00 90.31 84 ASP A CA 1
ATOM 675 C C . ASP A 1 84 ? -48.541 0.849 16.089 1.00 90.31 84 ASP A C 1
ATOM 677 O O . ASP A 1 84 ? -48.238 1.578 15.150 1.00 90.31 84 ASP A O 1
ATOM 681 N N . ASP A 1 85 ? -47.643 0.514 17.027 1.00 88.19 85 ASP A N 1
ATOM 682 C CA . ASP A 1 85 ? -46.253 0.998 16.998 1.00 88.19 85 ASP A CA 1
ATOM 683 C C . ASP A 1 85 ? -45.259 -0.051 16.480 1.00 88.19 85 ASP A C 1
ATOM 685 O O . ASP A 1 85 ? -44.385 0.268 15.672 1.00 88.19 85 ASP A O 1
ATOM 689 N N . VAL A 1 86 ? -45.340 -1.290 16.984 1.00 91.38 86 VAL A N 1
ATOM 690 C CA . VAL A 1 86 ? -44.350 -2.337 16.678 1.00 91.38 86 VAL A CA 1
ATOM 691 C C . VAL A 1 86 ? -44.729 -3.120 15.427 1.00 91.38 86 VAL A C 1
ATOM 693 O O . VAL A 1 86 ? -43.891 -3.247 14.536 1.00 91.38 86 VAL A O 1
ATOM 696 N N . TYR A 1 87 ? -45.949 -3.662 15.357 1.00 92.88 87 TYR A N 1
ATOM 697 C CA . TYR A 1 87 ? -46.397 -4.471 14.223 1.00 92.88 87 TYR A CA 1
ATOM 698 C C . TYR A 1 87 ? -46.693 -3.595 12.997 1.00 92.88 87 TYR A C 1
ATOM 700 O O . TYR A 1 87 ? -45.967 -3.696 12.009 1.00 92.88 87 TYR A O 1
ATOM 708 N N . ASP A 1 88 ? -47.675 -2.691 13.061 1.00 88.56 88 ASP A N 1
ATOM 709 C CA . ASP A 1 88 ? -48.138 -1.898 11.907 1.00 88.56 88 ASP A CA 1
ATOM 710 C C . ASP A 1 88 ? -47.842 -0.389 12.023 1.00 88.56 88 ASP A C 1
ATOM 712 O O . ASP A 1 88 ? -48.657 0.473 11.696 1.00 88.56 88 ASP A O 1
ATOM 716 N N . GLY A 1 89 ? -46.632 -0.059 12.488 1.00 80.88 89 GLY A N 1
ATOM 717 C CA . GLY A 1 89 ? -46.172 1.323 12.642 1.00 80.88 89 GLY A CA 1
ATOM 718 C C . GLY A 1 89 ? -46.293 2.167 11.367 1.00 80.88 89 GLY A C 1
ATOM 719 O O . GLY A 1 89 ? -45.771 1.822 10.311 1.00 80.88 89 GLY A O 1
ATOM 720 N N . HIS A 1 90 ? -46.902 3.351 11.442 1.00 71.12 90 HIS A N 1
ATOM 721 C CA . HIS A 1 90 ? -47.091 4.196 10.251 1.00 71.12 90 HIS A CA 1
ATOM 722 C C . HIS A 1 90 ? -45.830 4.940 9.775 1.00 71.12 90 HIS A C 1
ATOM 724 O O . HIS A 1 90 ? -45.844 5.533 8.693 1.00 71.12 90 HIS A O 1
ATOM 730 N N . THR A 1 91 ? -44.725 4.893 10.523 1.00 75.19 91 THR A N 1
ATOM 731 C CA . THR A 1 91 ? -43.513 5.684 10.252 1.00 75.19 91 THR A CA 1
ATOM 732 C C . THR A 1 91 ? -42.268 4.813 10.131 1.00 75.19 91 THR A C 1
ATOM 734 O O . THR A 1 91 ? -42.037 3.929 10.950 1.00 75.19 91 THR A O 1
ATOM 737 N N . GLU A 1 92 ? -41.448 5.090 9.117 1.00 85.44 92 GLU A N 1
ATOM 738 C CA . GLU A 1 92 ? -40.102 4.533 8.990 1.00 85.44 92 GLU A CA 1
ATOM 739 C C . GLU A 1 92 ? -39.070 5.649 9.115 1.00 85.44 92 GLU A C 1
ATOM 741 O O . GLU A 1 92 ? -39.231 6.731 8.549 1.00 85.44 92 GLU A O 1
ATOM 746 N N . ALA A 1 93 ? -38.011 5.398 9.875 1.00 86.31 93 ALA A N 1
ATOM 747 C CA . ALA A 1 93 ? -36.959 6.367 10.130 1.00 86.31 93 ALA A CA 1
ATOM 748 C C . ALA A 1 93 ? -35.616 5.664 10.318 1.00 86.31 93 ALA A C 1
ATOM 750 O O . ALA A 1 93 ? -35.540 4.532 10.795 1.00 86.31 93 ALA A O 1
ATOM 751 N N . ASN A 1 94 ? -34.537 6.367 9.975 1.00 88.44 94 ASN A N 1
ATOM 752 C CA . ASN A 1 94 ? -33.160 5.922 10.188 1.00 88.44 94 ASN A CA 1
ATOM 753 C C . ASN A 1 94 ? -32.796 4.575 9.529 1.00 88.44 94 ASN A C 1
ATOM 755 O O . ASN A 1 94 ? -31.854 3.949 9.991 1.00 88.44 94 ASN A O 1
ATOM 759 N N . LEU A 1 95 ? -33.470 4.132 8.456 1.00 84.19 95 LEU A N 1
ATOM 760 C CA . LEU A 1 95 ? -33.310 2.788 7.855 1.00 84.19 95 LEU A CA 1
ATOM 761 C C . LEU A 1 95 ? -31.854 2.383 7.513 1.00 84.19 95 LEU A C 1
ATOM 763 O O . LEU A 1 95 ? -31.540 1.199 7.478 1.00 84.19 95 LEU A O 1
ATOM 767 N N . GLY A 1 96 ? -30.942 3.343 7.311 1.00 81.19 96 GLY A N 1
ATOM 768 C CA . GLY A 1 96 ? -29.508 3.090 7.093 1.00 81.19 96 GLY A CA 1
ATOM 769 C C . GLY A 1 96 ? -28.647 2.951 8.362 1.00 81.19 96 GLY A C 1
ATOM 770 O O . GLY A 1 96 ? -27.437 2.776 8.256 1.00 81.19 96 GLY A O 1
ATOM 771 N N . ALA A 1 97 ? -29.217 3.045 9.567 1.00 84.44 97 ALA A N 1
ATOM 772 C CA . ALA A 1 97 ? -28.477 3.118 10.835 1.00 84.44 97 ALA A CA 1
ATOM 773 C C . ALA A 1 97 ? -28.112 1.748 11.444 1.00 84.44 97 ALA A C 1
ATOM 775 O O . ALA A 1 97 ? -27.797 1.653 12.631 1.00 84.44 97 ALA A O 1
ATOM 776 N N . MET A 1 98 ? -28.135 0.678 10.649 1.00 82.06 98 MET A N 1
ATOM 777 C CA . MET A 1 98 ? -28.108 -0.698 11.151 1.00 82.06 98 MET A CA 1
ATOM 778 C C . MET A 1 98 ? -26.818 -1.090 11.892 1.00 82.06 98 MET A C 1
ATOM 780 O O . MET A 1 98 ? -26.864 -1.890 12.818 1.00 82.06 98 MET A O 1
ATOM 784 N N . GLN A 1 99 ? -25.675 -0.500 11.541 1.00 84.75 99 GLN A N 1
ATOM 785 C CA . GLN A 1 99 ? -24.390 -0.729 12.224 1.00 84.75 99 GLN A CA 1
ATOM 786 C C . GLN A 1 99 ? -23.958 0.459 13.097 1.00 84.75 99 GLN A C 1
ATOM 788 O O . GLN A 1 99 ? -22.812 0.530 13.538 1.00 84.75 99 GLN A O 1
ATOM 793 N N . LEU A 1 100 ? -24.856 1.420 13.350 1.00 85.12 100 LEU A N 1
ATOM 794 C CA . LEU A 1 100 ? -24.513 2.639 14.085 1.00 85.12 100 LEU A CA 1
ATOM 795 C C . LEU A 1 100 ? -24.198 2.358 15.562 1.00 85.12 100 LEU A C 1
ATOM 797 O O . LEU A 1 100 ? -23.478 3.138 16.184 1.00 85.12 100 LEU A O 1
ATOM 801 N N . ASN A 1 101 ? -24.741 1.266 16.121 1.00 87.38 101 ASN A N 1
ATOM 802 C CA . ASN A 1 101 ? -24.536 0.834 17.510 1.00 87.38 101 ASN A CA 1
ATOM 803 C C . ASN A 1 101 ? -24.697 1.984 18.519 1.00 87.38 101 ASN A C 1
ATOM 805 O O . ASN A 1 101 ? -23.966 2.090 19.503 1.00 87.38 101 ASN A O 1
ATOM 809 N N . THR A 1 102 ? -25.657 2.876 18.262 1.00 84.38 102 THR A N 1
ATOM 810 C CA . THR A 1 102 ? -25.866 4.085 19.060 1.00 84.38 102 THR A CA 1
ATOM 811 C C . THR A 1 102 ? -26.763 3.830 20.265 1.00 84.38 102 THR A C 1
ATOM 813 O O . THR A 1 102 ? -27.767 3.120 20.173 1.00 84.38 102 THR A O 1
ATOM 816 N N . ASN A 1 103 ? -26.412 4.451 21.391 1.00 81.94 103 ASN A N 1
ATOM 817 C CA . ASN A 1 103 ? -27.260 4.514 22.583 1.00 81.94 103 ASN A CA 1
ATOM 818 C C . ASN A 1 103 ? -28.353 5.594 22.467 1.00 81.94 103 ASN A C 1
ATOM 820 O O . ASN A 1 103 ? -29.249 5.664 23.304 1.00 81.94 103 ASN A O 1
ATOM 824 N N . ASP A 1 104 ? -28.296 6.432 21.428 1.00 86.56 104 ASP A N 1
ATOM 825 C CA . ASP A 1 104 ? -29.297 7.455 21.149 1.00 86.56 104 ASP A CA 1
ATOM 826 C C . ASP A 1 104 ? -30.510 6.829 20.447 1.00 86.56 104 ASP A C 1
ATOM 828 O O . ASP A 1 104 ? -30.493 6.558 19.244 1.00 86.56 104 ASP A O 1
ATOM 832 N N . TYR A 1 105 ? -31.584 6.601 21.207 1.00 82.06 105 TYR A N 1
ATOM 833 C CA . TYR A 1 105 ? -32.815 5.990 20.698 1.00 82.06 105 TYR A CA 1
ATOM 834 C C . TYR A 1 105 ? -33.457 6.771 19.543 1.00 82.06 105 TYR A C 1
ATOM 836 O O . TYR A 1 105 ? -34.143 6.158 18.728 1.00 82.06 105 TYR A O 1
ATOM 844 N N . SER A 1 106 ? -33.213 8.083 19.424 1.00 86.44 106 SER A N 1
ATOM 845 C CA . SER A 1 106 ? -33.738 8.890 18.310 1.00 86.44 106 SER A CA 1
ATOM 846 C C . SER A 1 106 ? -33.101 8.542 16.959 1.00 86.44 106 SER A C 1
ATOM 848 O O . SER A 1 106 ? -33.668 8.836 15.909 1.00 86.44 106 SER A O 1
ATOM 850 N N . LYS A 1 107 ? -31.938 7.880 16.987 1.00 86.69 107 LYS A N 1
ATOM 851 C CA . LYS A 1 107 ? -31.155 7.476 15.814 1.00 86.69 107 LYS A CA 1
ATOM 852 C C . LYS A 1 107 ? -31.283 5.990 15.479 1.00 86.69 107 LYS A C 1
ATOM 854 O O . LYS A 1 107 ? -30.706 5.547 14.489 1.00 86.69 107 LYS A O 1
ATOM 859 N N . LYS A 1 108 ? -32.010 5.214 16.291 1.00 91.38 108 LYS A N 1
ATOM 860 C CA . LYS A 1 108 ? -32.285 3.797 16.012 1.00 91.38 108 LYS A CA 1
ATOM 861 C C . LYS A 1 108 ? -33.278 3.666 14.859 1.00 91.38 108 LYS A C 1
ATOM 863 O O . LYS A 1 108 ? -34.105 4.555 14.643 1.00 91.38 108 LYS A O 1
ATOM 868 N N . ILE A 1 109 ? -33.202 2.553 14.136 1.00 92.88 109 ILE A N 1
ATOM 869 C CA . ILE A 1 109 ? -34.108 2.259 13.027 1.00 92.88 109 ILE A CA 1
ATOM 870 C C . ILE A 1 109 ? -35.535 2.124 13.560 1.00 92.88 109 ILE A C 1
ATOM 872 O O . ILE A 1 109 ? -35.796 1.361 14.492 1.00 92.88 109 ILE A O 1
ATOM 876 N N . VAL A 1 110 ? -36.462 2.843 12.942 1.00 90.75 110 VAL A N 1
ATOM 877 C CA . VAL A 1 110 ? -37.899 2.604 13.065 1.00 90.75 110 VAL A CA 1
ATOM 878 C C . VAL A 1 110 ? -38.329 2.015 11.726 1.00 90.75 110 VAL A C 1
ATOM 880 O O . VAL A 1 110 ? -38.162 2.668 10.701 1.00 90.75 110 VAL A O 1
ATOM 883 N N . ASN A 1 111 ? -38.784 0.765 11.715 1.00 88.62 111 ASN A N 1
ATOM 884 C CA . ASN A 1 111 ? -39.165 0.026 10.510 1.00 88.62 111 ASN A CA 1
ATOM 885 C C . ASN A 1 111 ? -40.583 -0.534 10.640 1.00 88.62 111 ASN A C 1
ATOM 887 O O . ASN A 1 111 ? -41.031 -0.835 11.748 1.00 88.62 111 ASN A O 1
ATOM 891 N N . ARG A 1 112 ? -41.262 -0.729 9.505 1.00 86.56 112 ARG A N 1
ATOM 892 C CA . ARG A 1 112 ? -42.558 -1.414 9.460 1.00 86.56 112 ARG A CA 1
ATOM 893 C C . ARG A 1 112 ? -42.364 -2.916 9.594 1.00 86.56 112 ARG A C 1
ATOM 895 O O . ARG A 1 112 ? -41.924 -3.576 8.653 1.00 86.56 112 ARG A O 1
ATOM 902 N N . LYS A 1 113 ? -42.707 -3.478 10.756 1.00 92.56 113 LYS A N 1
ATOM 903 C CA . LYS A 1 113 ? -42.465 -4.903 11.017 1.00 92.56 113 LYS A CA 1
ATOM 904 C C . LYS A 1 113 ? -43.572 -5.819 10.510 1.00 92.56 113 LYS A C 1
ATOM 906 O O . LYS A 1 113 ? -43.316 -7.012 10.392 1.00 92.56 113 LYS A O 1
ATOM 911 N N . LYS A 1 114 ? -44.745 -5.299 10.137 1.00 93.88 114 LYS A N 1
ATOM 912 C CA . LYS A 1 114 ? -45.885 -6.081 9.634 1.00 93.88 114 LYS A CA 1
ATOM 913 C C . LYS A 1 114 ? -45.466 -7.107 8.584 1.00 93.88 114 LYS A C 1
ATOM 915 O O . LYS A 1 114 ? -45.675 -8.298 8.778 1.00 93.88 114 LYS A O 1
ATOM 920 N N . ARG A 1 115 ? -44.736 -6.668 7.550 1.00 93.38 115 ARG A N 1
ATOM 921 C CA . ARG A 1 115 ? -44.199 -7.549 6.496 1.00 93.38 115 ARG A CA 1
ATOM 922 C C . ARG A 1 115 ? -43.350 -8.694 7.058 1.00 93.38 115 ARG A C 1
ATOM 924 O O . ARG A 1 115 ? -43.459 -9.823 6.594 1.00 93.38 115 ARG A O 1
ATOM 931 N N . ILE A 1 116 ? -42.499 -8.397 8.038 1.00 94.12 116 ILE A N 1
ATOM 932 C CA . ILE A 1 116 ? -41.571 -9.362 8.633 1.00 94.12 116 ILE A CA 1
ATOM 933 C C . ILE A 1 116 ? -42.357 -10.410 9.426 1.00 94.12 116 ILE A C 1
ATOM 935 O O . ILE A 1 116 ? -42.192 -11.609 9.204 1.00 94.12 116 ILE A O 1
ATOM 939 N N . PHE A 1 117 ? -43.254 -9.963 10.303 1.00 95.69 117 PHE A N 1
ATOM 940 C CA . PHE A 1 117 ? -44.091 -10.840 11.123 1.00 95.69 117 PHE A CA 1
ATOM 941 C C . PHE A 1 117 ? -45.007 -11.716 10.264 1.00 95.69 117 PHE A C 1
ATOM 943 O O . PHE A 1 117 ? -45.063 -12.930 10.465 1.00 95.69 117 PHE A O 1
ATOM 950 N N . ASP A 1 118 ? -45.644 -11.131 9.249 1.00 96.38 118 ASP A N 1
ATOM 951 C CA . ASP A 1 118 ? -46.522 -11.851 8.326 1.00 96.38 118 ASP A CA 1
ATOM 952 C C . ASP A 1 118 ? -45.754 -12.898 7.518 1.00 96.38 118 ASP A C 1
ATOM 954 O O . ASP A 1 118 ? -46.265 -13.989 7.283 1.00 96.38 118 ASP A O 1
ATOM 958 N N . SER A 1 119 ? -44.501 -12.618 7.146 1.00 94.75 119 SER A N 1
ATOM 959 C CA . SER A 1 119 ? -43.665 -13.583 6.420 1.00 94.75 119 SER A CA 1
ATOM 960 C C . SER A 1 119 ? -43.285 -14.820 7.246 1.00 94.75 119 SER A C 1
ATOM 962 O O . SER A 1 119 ? -42.922 -15.854 6.676 1.00 94.75 119 SER A O 1
ATOM 964 N N . VAL A 1 120 ? -43.339 -14.726 8.580 1.00 95.38 120 VAL A N 1
ATOM 965 C CA . VAL A 1 120 ? -42.967 -15.823 9.484 1.00 95.38 120 VAL A CA 1
ATOM 966 C C . VAL A 1 120 ? -44.183 -16.554 10.032 1.00 95.38 120 VAL A C 1
ATOM 968 O O . VAL A 1 120 ? -44.153 -17.781 10.079 1.00 95.38 120 VAL A O 1
ATOM 971 N N . PHE A 1 121 ? -45.242 -15.839 10.412 1.00 96.12 121 PHE A N 1
ATOM 972 C CA . PHE A 1 121 ? -46.411 -16.442 11.061 1.00 96.12 121 PHE A CA 1
ATOM 973 C C . PHE A 1 121 ? -47.684 -16.420 10.207 1.00 96.12 121 PHE A C 1
ATOM 975 O O . PHE A 1 121 ? -48.621 -17.155 10.506 1.00 96.12 121 PHE A O 1
ATOM 982 N N . GLY A 1 122 ? -47.723 -15.613 9.146 1.00 94.88 122 GLY A N 1
ATOM 983 C CA . GLY A 1 122 ? -48.915 -15.363 8.337 1.00 94.88 122 GLY A CA 1
ATOM 984 C C . GLY A 1 122 ? -49.769 -14.215 8.882 1.00 94.88 122 GLY A C 1
ATOM 985 O O . GLY A 1 122 ? -50.004 -14.104 10.085 1.00 94.88 122 GLY A O 1
ATOM 986 N N . GLU A 1 123 ? -50.276 -13.376 7.977 1.00 95.62 123 GLU A N 1
ATOM 987 C CA . GLU A 1 123 ? -51.072 -12.190 8.321 1.00 95.62 123 GLU A CA 1
ATOM 988 C C . GLU A 1 123 ? -52.323 -12.532 9.139 1.00 95.62 123 GLU A C 1
ATOM 990 O O . GLU A 1 123 ? -52.571 -11.919 10.176 1.00 95.62 123 GLU A O 1
ATOM 995 N N . SER A 1 124 ? -53.089 -13.546 8.726 1.00 94.31 124 SER A N 1
ATOM 996 C CA . SER A 1 124 ? -54.309 -13.945 9.437 1.00 94.31 124 SER A CA 1
ATOM 997 C C . SER A 1 124 ? -54.022 -14.427 10.861 1.00 94.31 124 SER A C 1
ATOM 999 O O . SER A 1 124 ? -54.787 -14.127 11.774 1.00 94.31 124 SER A O 1
ATOM 1001 N N . ALA A 1 125 ? -52.908 -15.136 11.073 1.00 94.94 125 ALA A N 1
ATOM 1002 C CA . ALA A 1 125 ? -52.510 -15.600 12.401 1.00 94.94 125 ALA A CA 1
ATOM 1003 C C . ALA A 1 125 ? -52.049 -14.436 13.289 1.00 94.94 125 ALA A C 1
ATOM 1005 O O . ALA A 1 125 ? -52.415 -14.380 14.462 1.00 94.94 125 ALA A O 1
ATOM 1006 N N . MET A 1 126 ? -51.301 -13.480 12.727 1.00 96.81 126 MET A N 1
ATOM 1007 C CA . MET A 1 126 ? -50.896 -12.262 13.432 1.00 96.81 126 MET A CA 1
ATOM 1008 C C . MET A 1 126 ? -52.097 -11.411 13.845 1.00 96.81 126 MET A C 1
ATOM 1010 O O . MET A 1 126 ? -52.178 -10.994 14.998 1.00 96.81 126 MET A O 1
ATOM 1014 N N . GLN A 1 127 ? -53.053 -11.192 12.940 1.00 94.56 127 GLN A N 1
ATOM 1015 C CA . GLN A 1 127 ? -54.275 -10.442 13.239 1.00 94.56 127 GLN A CA 1
ATOM 1016 C C . GLN A 1 127 ? -55.131 -11.143 14.300 1.00 94.56 127 GLN A C 1
ATOM 1018 O O . GLN A 1 127 ? -55.602 -10.489 15.232 1.00 94.56 127 GLN A O 1
ATOM 1023 N N . ALA A 1 128 ? -55.300 -12.465 14.197 1.00 95.50 128 ALA A N 1
ATOM 1024 C CA . ALA A 1 128 ? -56.039 -13.249 15.186 1.00 95.50 128 ALA A CA 1
ATOM 1025 C C . ALA A 1 128 ? -55.384 -13.177 16.575 1.00 95.50 128 ALA A C 1
ATOM 1027 O O . ALA A 1 128 ? -56.075 -12.965 17.574 1.00 95.50 128 ALA A O 1
ATOM 1028 N N . TYR A 1 129 ? -54.052 -13.290 16.634 1.00 97.56 129 TYR A N 1
ATOM 1029 C CA . TYR A 1 129 ? -53.302 -13.185 17.881 1.00 97.56 129 TYR A CA 1
ATOM 1030 C C . TYR A 1 129 ? -53.422 -11.791 18.501 1.00 97.56 129 TYR A C 1
ATOM 1032 O O . TYR A 1 129 ? -53.837 -11.665 19.649 1.00 97.56 129 TYR A O 1
ATOM 1040 N N . LEU A 1 130 ? -53.149 -10.737 17.724 1.00 96.00 130 LEU A N 1
ATOM 1041 C CA . LEU A 1 130 ? -53.206 -9.353 18.203 1.00 96.00 130 LEU A CA 1
ATOM 1042 C C . LEU A 1 130 ? -54.624 -8.883 18.568 1.00 96.00 130 LEU A C 1
ATOM 1044 O O . LEU A 1 130 ? -54.766 -7.881 19.259 1.00 96.00 130 LEU A O 1
ATOM 1048 N N . SER A 1 131 ? -55.666 -9.607 18.153 1.00 95.31 131 SER A N 1
ATOM 1049 C CA . SER A 1 131 ? -57.056 -9.345 18.555 1.00 95.31 131 SER A CA 1
ATOM 1050 C C . SER A 1 131 ? -57.453 -10.021 19.875 1.00 95.31 131 SER A C 1
ATOM 1052 O O . SER A 1 131 ? -58.576 -9.829 20.333 1.00 95.31 131 SER A O 1
ATOM 1054 N N . SER A 1 132 ? -56.551 -10.797 20.487 1.00 95.12 132 SER A N 1
ATOM 1055 C CA . SER A 1 132 ? -56.805 -11.595 21.696 1.00 95.12 132 SER A CA 1
ATOM 1056 C C . SER A 1 132 ? -55.805 -11.240 22.816 1.00 95.12 132 SER A C 1
ATOM 1058 O O . SER A 1 132 ? -54.920 -12.045 23.117 1.00 95.12 132 SER A O 1
ATOM 1060 N N . PRO A 1 133 ? -55.870 -10.025 23.404 1.00 96.12 133 PRO A N 1
ATOM 1061 C CA . PRO A 1 133 ? -54.954 -9.611 24.469 1.00 96.12 133 PRO A CA 1
ATOM 1062 C C . PRO A 1 133 ? -55.164 -10.414 25.763 1.00 96.12 133 PRO A C 1
ATOM 1064 O O . PRO A 1 133 ? -56.191 -11.059 25.954 1.00 96.12 133 PRO A O 1
ATOM 1067 N N . PHE A 1 134 ? -54.190 -10.353 26.670 1.00 96.56 134 PHE A N 1
ATOM 1068 C CA . PHE A 1 134 ? -54.281 -10.949 28.002 1.00 96.56 134 PHE A CA 1
ATOM 1069 C C . PHE A 1 134 ? -55.208 -10.140 28.923 1.00 96.56 134 PHE A C 1
ATOM 1071 O O . PHE A 1 134 ? -55.302 -8.919 28.797 1.00 96.56 134 PHE A O 1
ATOM 1078 N N . ASP A 1 135 ? -55.768 -10.797 29.942 1.00 92.94 135 ASP A N 1
ATOM 1079 C CA . ASP A 1 135 ? -56.646 -10.186 30.961 1.00 92.94 135 ASP A CA 1
ATOM 1080 C C . ASP A 1 135 ? -55.913 -9.259 31.959 1.00 92.94 135 ASP A C 1
ATOM 1082 O O . ASP A 1 135 ? -56.480 -8.818 32.958 1.00 92.94 135 ASP A O 1
ATOM 1086 N N . VAL A 1 136 ? -54.627 -8.980 31.726 1.00 95.25 136 VAL A N 1
ATOM 1087 C CA . VAL A 1 136 ? -53.784 -8.144 32.589 1.00 95.25 136 VAL A CA 1
ATOM 1088 C C . VAL A 1 136 ? -53.570 -6.792 31.927 1.00 95.25 136 VAL A C 1
ATOM 1090 O O . VAL A 1 136 ? -53.067 -6.729 30.803 1.00 95.25 136 VAL A O 1
ATOM 1093 N N . GLU A 1 137 ? -53.888 -5.716 32.641 1.00 94.50 137 GLU A N 1
ATOM 1094 C CA . GLU A 1 137 ? -53.697 -4.344 32.170 1.00 94.50 137 GLU A CA 1
ATOM 1095 C C . GLU A 1 137 ? -52.336 -3.753 32.573 1.00 94.50 137 GLU A C 1
ATOM 1097 O O . GLU A 1 137 ? -51.765 -4.073 33.619 1.00 94.50 137 GLU A O 1
ATOM 1102 N N . TYR A 1 138 ? -51.823 -2.841 31.747 1.00 94.00 138 TYR A N 1
ATOM 1103 C CA . TYR A 1 138 ? -50.639 -2.031 32.030 1.00 94.00 138 TYR A CA 1
ATOM 1104 C C . TYR A 1 138 ? -50.833 -0.614 31.484 1.00 94.00 138 TYR A C 1
ATOM 1106 O O . TYR A 1 138 ? -51.107 -0.431 30.302 1.00 94.00 138 TYR A O 1
ATOM 1114 N N . GLU A 1 139 ? -50.712 0.390 32.357 1.00 91.19 139 GLU A N 1
ATOM 1115 C CA . GLU A 1 139 ? -51.052 1.797 32.067 1.00 91.19 139 GLU A CA 1
ATOM 1116 C C . GLU A 1 139 ? -52.471 1.988 31.476 1.00 91.19 139 GLU A C 1
ATOM 1118 O O . GLU A 1 139 ? -52.679 2.862 30.638 1.00 91.19 139 GLU A O 1
ATOM 1123 N N . GLY A 1 140 ? -53.449 1.185 31.922 1.00 91.38 140 GLY A N 1
ATOM 1124 C CA . GLY A 1 140 ? -54.862 1.310 31.530 1.00 91.38 140 GLY A CA 1
ATOM 1125 C C . GLY A 1 140 ? -55.245 0.632 30.210 1.00 91.38 140 GLY A C 1
ATOM 1126 O O . GLY A 1 140 ? -56.320 0.903 29.684 1.00 91.38 140 GLY A O 1
ATOM 1127 N N . GLU A 1 141 ? -54.384 -0.229 29.661 1.00 95.00 141 GLU A N 1
ATOM 1128 C CA . GLU A 1 141 ? -54.670 -1.011 28.455 1.00 95.00 141 GLU A CA 1
ATOM 1129 C C . GLU A 1 141 ? -54.373 -2.502 28.674 1.00 95.00 141 GLU A C 1
ATOM 1131 O O . GLU A 1 141 ? -53.371 -2.819 29.328 1.00 95.00 141 GLU A O 1
ATOM 1136 N N . PRO A 1 142 ? -55.162 -3.422 28.082 1.00 96.50 142 PRO A N 1
ATOM 1137 C CA . PRO A 1 142 ? -54.828 -4.841 28.044 1.00 96.50 142 PRO A CA 1
ATOM 1138 C C . PRO A 1 142 ? -53.431 -5.075 27.468 1.00 96.50 142 PRO A C 1
ATOM 1140 O O . PRO A 1 142 ? -52.999 -4.402 26.522 1.00 96.50 142 PRO A O 1
ATOM 1143 N N . THR A 1 143 ? -52.715 -6.038 28.039 1.00 97.44 143 THR A N 1
ATOM 1144 C CA . THR A 1 143 ? -51.362 -6.377 27.601 1.00 97.44 143 THR A CA 1
ATOM 1145 C C . THR A 1 143 ? -51.351 -7.490 26.568 1.00 97.44 143 THR A C 1
ATOM 1147 O O . THR A 1 143 ? -52.190 -8.383 26.571 1.00 97.44 143 THR A O 1
ATOM 1150 N N . ILE A 1 144 ? -50.355 -7.474 25.692 1.00 97.75 144 ILE A N 1
ATOM 1151 C CA . ILE A 1 144 ? -50.045 -8.564 24.769 1.00 97.75 144 ILE A CA 1
ATOM 1152 C C . ILE A 1 144 ? -48.543 -8.548 24.463 1.00 97.75 144 ILE A C 1
ATOM 1154 O O . ILE A 1 144 ? -47.893 -7.518 24.638 1.00 97.75 144 ILE A O 1
ATOM 1158 N N . ASN A 1 145 ? -47.957 -9.664 24.039 1.00 97.19 145 ASN A N 1
ATOM 1159 C CA . ASN A 1 145 ? -46.609 -9.684 23.456 1.00 97.19 145 ASN A CA 1
ATOM 1160 C C . ASN A 1 145 ? -46.698 -9.911 21.932 1.00 97.19 145 ASN A C 1
ATOM 1162 O O . ASN A 1 145 ? -47.781 -9.809 21.365 1.00 97.19 145 ASN A O 1
ATOM 1166 N N . MET A 1 146 ? -45.589 -10.153 21.230 1.00 96.81 146 MET A N 1
ATOM 1167 C CA . MET A 1 146 ? -45.614 -10.080 19.761 1.00 96.81 146 MET A CA 1
ATOM 1168 C C . MET A 1 146 ? -46.069 -11.363 19.041 1.00 96.81 146 MET A C 1
ATOM 1170 O O . MET A 1 146 ? -46.483 -11.283 17.889 1.00 96.81 146 MET A O 1
ATOM 1174 N N . TYR A 1 147 ? -45.998 -12.533 19.680 1.00 97.44 147 TYR A N 1
ATOM 1175 C CA . TYR A 1 147 ? -46.475 -13.819 19.142 1.00 97.44 147 TYR A CA 1
ATOM 1176 C C . TYR A 1 147 ? -46.625 -14.851 20.267 1.00 97.44 147 TYR A C 1
ATOM 1178 O O . TYR A 1 147 ? -45.922 -14.765 21.272 1.00 97.44 147 TYR A O 1
ATOM 1186 N N . SER A 1 148 ? -47.480 -15.865 20.099 1.00 97.25 148 SER A N 1
ATOM 1187 C CA . SER A 1 148 ? -47.654 -16.950 21.084 1.00 97.25 148 SER A CA 1
ATOM 1188 C C . SER A 1 148 ? -46.472 -17.938 21.118 1.00 97.25 148 SER A C 1
ATOM 1190 O O . SER A 1 148 ? -45.668 -18.000 20.185 1.00 97.25 148 SER A O 1
ATOM 1192 N N . LEU A 1 149 ? -46.380 -18.768 22.167 1.00 97.69 149 LEU A N 1
ATOM 1193 C CA . LEU A 1 149 ? -45.401 -19.868 22.244 1.00 97.69 149 LEU A CA 1
ATOM 1194 C C . LEU A 1 149 ? -45.530 -20.841 21.060 1.00 97.69 149 LEU A C 1
ATOM 1196 O O . LEU A 1 149 ? -44.522 -21.208 20.464 1.00 97.69 149 LEU A O 1
ATOM 1200 N N . ALA A 1 150 ? -46.761 -21.195 20.677 1.00 96.38 150 ALA A N 1
ATOM 1201 C CA . ALA A 1 150 ? -47.023 -22.085 19.546 1.00 96.38 150 ALA A CA 1
ATOM 1202 C C . ALA A 1 150 ? -46.565 -21.470 18.213 1.00 96.38 150 ALA A C 1
ATOM 1204 O O . ALA A 1 150 ? -45.977 -22.156 17.376 1.00 96.38 150 ALA A O 1
ATOM 1205 N N . MET A 1 151 ? -46.775 -20.163 18.025 1.00 97.69 151 MET A N 1
ATOM 1206 C CA . MET A 1 151 ? -46.267 -19.440 16.854 1.00 97.69 151 MET A CA 1
ATOM 1207 C C . MET A 1 151 ? -44.735 -19.423 16.839 1.00 97.69 151 MET A C 1
ATOM 1209 O O . MET A 1 151 ? -44.132 -19.686 15.802 1.00 97.69 151 MET A O 1
ATOM 1213 N N . ALA A 1 152 ? -44.088 -19.179 17.983 1.00 97.44 152 ALA A N 1
ATOM 1214 C CA . ALA A 1 152 ? -42.631 -19.221 18.086 1.00 97.44 152 ALA A CA 1
ATOM 1215 C C . ALA A 1 152 ? -42.065 -20.608 17.735 1.00 97.44 152 ALA A C 1
ATOM 1217 O O . ALA A 1 152 ? -41.099 -20.700 16.977 1.00 97.44 152 ALA A O 1
ATOM 1218 N N . GLU A 1 153 ? -42.681 -21.670 18.258 1.00 96.19 153 GLU A N 1
ATOM 1219 C CA . GLU A 1 153 ? -42.274 -23.063 18.056 1.00 96.19 153 GLU A CA 1
ATOM 1220 C C . GLU A 1 153 ? -42.425 -23.519 16.602 1.00 96.19 153 GLU A C 1
ATOM 1222 O O . GLU A 1 153 ? -41.536 -24.180 16.067 1.00 96.19 153 GLU A O 1
ATOM 1227 N N . THR A 1 154 ? -43.513 -23.123 15.941 1.00 93.31 154 THR A N 1
ATOM 1228 C CA . THR A 1 154 ? -43.823 -23.559 14.570 1.00 93.31 154 THR A CA 1
ATOM 1229 C C . THR A 1 154 ? -43.250 -22.643 13.487 1.00 93.31 154 THR A C 1
ATOM 1231 O O . THR A 1 154 ? -42.899 -23.125 12.413 1.00 93.31 154 THR A O 1
ATOM 1234 N N . GLY A 1 155 ? -43.114 -21.340 13.751 1.00 93.50 155 GLY A N 1
ATOM 1235 C CA . GLY A 1 155 ? -42.685 -20.348 12.759 1.00 93.50 155 GLY A CA 1
ATOM 1236 C C . GLY A 1 155 ? -41.230 -19.894 12.899 1.00 93.50 155 GLY A C 1
ATOM 1237 O O . GLY A 1 155 ? -40.479 -19.889 11.920 1.00 93.50 155 GLY A O 1
ATOM 1238 N N . LEU A 1 156 ? -40.807 -19.505 14.107 1.00 96.00 156 LEU A N 1
ATOM 1239 C CA . LEU A 1 156 ? -39.517 -18.832 14.319 1.00 96.00 156 LEU A CA 1
ATOM 1240 C C . LEU A 1 156 ? -38.375 -19.801 14.653 1.00 96.00 156 LEU A C 1
ATOM 1242 O O . LEU A 1 156 ? -37.302 -19.727 14.052 1.00 96.00 156 LEU A O 1
ATOM 1246 N N . ILE A 1 157 ? -38.594 -20.735 15.579 1.00 96.06 157 ILE A N 1
ATOM 1247 C CA . ILE A 1 157 ? -37.582 -21.707 16.015 1.00 96.06 157 ILE A CA 1
ATOM 1248 C C . ILE A 1 157 ? -36.993 -22.518 14.848 1.00 96.06 157 ILE A C 1
ATOM 1250 O O . ILE A 1 157 ? -35.765 -22.637 14.792 1.00 96.06 157 ILE A O 1
ATOM 1254 N N . PRO A 1 158 ? -37.784 -23.032 13.881 1.00 94.50 158 PRO A N 1
ATOM 1255 C CA . PRO A 1 158 ? -37.232 -23.769 12.747 1.00 94.50 158 PRO A CA 1
ATOM 1256 C C . PRO A 1 158 ? -36.236 -22.938 11.929 1.00 94.50 158 PRO A C 1
ATOM 1258 O O . PRO A 1 158 ? -35.200 -23.454 11.515 1.00 94.50 158 PRO A O 1
ATOM 1261 N N . ARG A 1 159 ? -36.493 -21.633 11.770 1.00 93.25 159 ARG A N 1
ATOM 1262 C CA . ARG A 1 159 ? -35.619 -20.702 11.034 1.00 93.25 159 ARG A CA 1
ATOM 1263 C C . ARG A 1 159 ? -34.304 -20.416 11.757 1.00 93.25 159 ARG A C 1
ATOM 1265 O O . ARG A 1 159 ? -33.301 -20.157 11.104 1.00 93.25 159 ARG A O 1
ATOM 1272 N N . LEU A 1 160 ? -34.285 -20.487 13.087 1.00 94.38 160 LEU A N 1
ATOM 1273 C CA . LEU A 1 160 ? -33.049 -20.376 13.865 1.00 94.38 160 LEU A CA 1
ATOM 1274 C C . LEU A 1 160 ? -32.272 -21.699 13.885 1.00 94.38 160 LEU A C 1
ATOM 1276 O O . LEU A 1 160 ? -31.048 -21.699 13.790 1.00 94.38 160 LEU A O 1
ATOM 1280 N N . ARG A 1 161 ? -32.966 -22.844 13.951 1.00 90.94 161 ARG A N 1
ATOM 1281 C CA . ARG A 1 161 ? -32.335 -24.175 14.019 1.00 90.94 161 ARG A CA 1
ATOM 1282 C C . ARG A 1 161 ? -31.512 -24.533 12.786 1.00 90.94 161 ARG A C 1
ATOM 1284 O O . ARG A 1 161 ? -30.527 -25.261 12.936 1.00 90.94 161 ARG A O 1
ATOM 1291 N N . VAL A 1 162 ? -31.904 -24.039 11.609 1.00 88.50 162 VAL A N 1
ATOM 1292 C CA . VAL A 1 162 ? -31.182 -24.264 10.343 1.00 88.50 162 VAL A CA 1
ATOM 1293 C C . VAL A 1 162 ? -29.824 -23.561 10.279 1.00 88.50 162 VAL A C 1
ATOM 1295 O O . VAL A 1 162 ? -29.065 -23.823 9.352 1.00 88.50 162 VAL A O 1
ATOM 1298 N N . LEU A 1 163 ? -29.495 -22.694 11.242 1.00 90.38 163 LEU A N 1
ATOM 1299 C CA . LEU A 1 163 ? -28.188 -22.051 11.347 1.00 90.38 163 LEU A CA 1
ATOM 1300 C C . LEU A 1 163 ? -27.265 -22.911 12.235 1.00 90.38 163 LEU A C 1
ATOM 1302 O O . LEU A 1 163 ? -27.419 -22.910 13.462 1.00 90.38 163 LEU A O 1
ATOM 1306 N N . PRO A 1 164 ? -26.318 -23.681 11.656 1.00 84.75 164 PRO A N 1
ATOM 1307 C CA . PRO A 1 164 ? -25.453 -24.571 12.436 1.00 84.75 164 PRO A CA 1
ATOM 1308 C C . PRO A 1 164 ? -24.441 -23.800 13.293 1.00 84.75 164 PRO A C 1
ATOM 1310 O O . PRO A 1 164 ? -24.017 -24.291 14.329 1.00 84.75 164 PRO A O 1
ATOM 1313 N N . ASN A 1 165 ? -24.108 -22.575 12.890 1.00 93.62 165 ASN A N 1
ATOM 1314 C CA . ASN A 1 165 ? -23.151 -21.683 13.537 1.00 93.62 165 ASN A CA 1
ATOM 1315 C C . ASN A 1 165 ? -23.790 -20.708 14.551 1.00 93.62 165 ASN A C 1
ATOM 1317 O O . ASN A 1 165 ? -23.127 -19.781 15.017 1.00 93.62 165 ASN A O 1
ATOM 1321 N N . LEU A 1 166 ? -25.075 -20.878 14.885 1.00 96.25 166 LEU A N 1
ATOM 1322 C CA . LEU A 1 166 ? -25.794 -20.009 15.821 1.00 96.25 166 LEU A CA 1
ATOM 1323 C C . LEU A 1 166 ? -25.468 -20.346 17.283 1.00 96.25 166 LEU A C 1
ATOM 1325 O O . LEU A 1 166 ? -25.642 -21.483 17.714 1.00 96.25 166 LEU A O 1
ATOM 1329 N N . LEU A 1 167 ? -25.113 -19.316 18.050 1.00 97.75 167 LEU A N 1
ATOM 1330 C CA . LEU A 1 167 ? -25.078 -19.278 19.508 1.00 97.75 167 LEU A CA 1
ATOM 1331 C C . LEU A 1 167 ? -26.145 -18.291 19.997 1.00 97.75 167 LEU A C 1
ATOM 1333 O O . LEU A 1 167 ? -26.150 -17.123 19.611 1.00 97.75 167 LEU A O 1
ATOM 1337 N N . PHE A 1 168 ? -27.061 -18.738 20.848 1.00 97.81 168 PHE A N 1
ATOM 1338 C CA . PHE A 1 168 ? -28.161 -17.926 21.362 1.00 97.81 168 PHE A CA 1
ATOM 1339 C C . PHE A 1 168 ? -27.964 -17.616 22.845 1.00 97.81 168 PHE A C 1
ATOM 1341 O O . PHE A 1 168 ? -27.663 -18.503 23.634 1.00 97.81 168 PHE A O 1
ATOM 1348 N N . ILE A 1 169 ? -28.160 -16.366 23.251 1.00 98.00 169 ILE A N 1
ATOM 1349 C CA . ILE A 1 169 ? -28.154 -15.976 24.665 1.00 98.00 169 ILE A CA 1
ATOM 1350 C C . ILE A 1 169 ? -29.611 -15.768 25.082 1.00 98.00 169 ILE A C 1
ATOM 1352 O O . ILE A 1 169 ? -30.296 -14.902 24.532 1.00 98.00 169 ILE A O 1
ATOM 1356 N N . ASN A 1 170 ? -30.101 -16.576 26.026 1.00 95.44 170 ASN A N 1
ATOM 1357 C CA . ASN A 1 170 ? -31.501 -16.517 26.458 1.00 95.44 170 ASN A CA 1
ATOM 1358 C C . ASN A 1 170 ? -31.739 -15.391 27.495 1.00 95.44 170 ASN A C 1
ATOM 1360 O O . ASN A 1 170 ? -30.974 -14.432 27.572 1.00 95.44 170 ASN A O 1
ATOM 1364 N N . ALA A 1 171 ? -32.843 -15.440 28.246 1.00 94.50 171 ALA A N 1
ATOM 1365 C CA . ALA A 1 171 ? -33.141 -14.467 29.301 1.00 94.50 171 ALA A CA 1
ATOM 1366 C C . ALA A 1 171 ? -33.157 -15.117 30.692 1.00 94.50 171 ALA A C 1
ATOM 1368 O O . ALA A 1 171 ? -33.676 -16.227 30.860 1.00 94.50 171 ALA A O 1
ATOM 1369 N N . ASN A 1 172 ? -32.645 -14.388 31.686 1.00 95.19 172 ASN A N 1
ATOM 1370 C CA . ASN A 1 172 ? -32.762 -14.732 33.100 1.00 95.19 172 ASN A CA 1
ATOM 1371 C C . ASN A 1 172 ? -34.195 -14.543 33.622 1.00 95.19 172 ASN A C 1
ATOM 1373 O O . ASN A 1 172 ? -35.059 -13.967 32.957 1.00 95.19 172 ASN A O 1
ATOM 1377 N N . ARG A 1 173 ? -34.445 -15.014 34.848 1.00 93.81 173 ARG A N 1
ATOM 1378 C CA . ARG A 1 173 ? -35.725 -14.809 35.535 1.00 93.81 173 ARG A CA 1
ATOM 1379 C C . ARG A 1 173 ? -35.815 -13.389 36.103 1.00 93.81 173 ARG A C 1
ATOM 1381 O O . ARG A 1 173 ? -34.814 -12.813 36.528 1.00 93.81 173 ARG A O 1
ATOM 1388 N N . PHE A 1 174 ? -37.028 -12.845 36.120 1.00 92.50 174 PHE A N 1
ATOM 1389 C CA . PHE A 1 174 ? -37.337 -11.570 36.768 1.00 92.50 174 PHE A CA 1
ATOM 1390 C C . PHE A 1 174 ? -37.552 -11.787 38.261 1.00 92.50 174 PHE A C 1
ATOM 1392 O O . PHE A 1 174 ? -38.228 -12.733 38.659 1.00 92.50 174 PHE A O 1
ATOM 1399 N N . ILE A 1 175 ? -37.025 -10.876 39.071 1.00 91.12 175 ILE A N 1
ATOM 1400 C CA . ILE A 1 175 ? -37.212 -10.884 40.517 1.00 91.12 175 ILE A CA 1
ATOM 1401 C C . ILE A 1 175 ? -38.427 -10.030 40.863 1.00 91.12 175 ILE A C 1
ATOM 1403 O O . ILE A 1 175 ? -38.475 -8.832 40.562 1.00 91.12 175 ILE A O 1
ATOM 1407 N N . ALA A 1 176 ? -39.395 -10.641 41.542 1.00 83.31 176 ALA A N 1
ATOM 1408 C CA . ALA A 1 176 ? -40.593 -9.956 42.002 1.00 83.31 176 ALA A CA 1
ATOM 1409 C C . ALA A 1 176 ? -40.238 -8.753 42.897 1.00 83.31 176 ALA A C 1
ATOM 1411 O O . ALA A 1 176 ? -39.423 -8.844 43.815 1.00 83.31 176 ALA A O 1
ATOM 1412 N N . GLY A 1 177 ? -40.841 -7.597 42.613 1.00 80.81 177 GLY A N 1
ATOM 1413 C CA . GLY A 1 177 ? -40.686 -6.379 43.416 1.00 80.81 177 GLY A CA 1
ATOM 1414 C C . GLY A 1 177 ? -39.351 -5.632 43.271 1.00 80.81 177 GLY A C 1
ATOM 1415 O O . GLY A 1 177 ? -39.215 -4.547 43.836 1.00 80.81 177 GLY A O 1
ATOM 1416 N N . TRP A 1 178 ? -38.376 -6.131 42.500 1.00 86.69 178 TRP A N 1
ATOM 1417 C CA . TRP A 1 178 ? -37.096 -5.440 42.306 1.00 86.69 178 TRP A CA 1
ATOM 1418 C C . TRP A 1 178 ? -37.073 -4.632 41.001 1.00 86.69 178 TRP A C 1
ATOM 1420 O O . TRP A 1 178 ? -37.149 -5.186 39.906 1.00 86.69 178 TRP A O 1
ATOM 1430 N N . ARG A 1 179 ? -36.959 -3.299 41.107 1.00 76.94 179 ARG A N 1
ATOM 1431 C CA . ARG A 1 179 ? -36.944 -2.385 39.944 1.00 76.94 179 ARG A CA 1
ATOM 1432 C C . ARG A 1 179 ? -35.546 -2.154 39.369 1.00 76.94 179 ARG A C 1
ATOM 1434 O O . ARG A 1 179 ? -35.413 -2.053 38.150 1.00 76.94 179 ARG A O 1
ATOM 1441 N N . GLY A 1 180 ? -34.534 -2.115 40.237 1.00 84.44 180 GLY A N 1
ATOM 1442 C CA . GLY A 1 180 ? -33.177 -1.702 39.878 1.00 84.44 180 GLY A CA 1
ATOM 1443 C C . GLY A 1 180 ? -33.143 -0.294 39.269 1.00 84.44 180 GLY A C 1
ATOM 1444 O O . GLY A 1 180 ? -33.898 0.575 39.704 1.00 84.44 180 GLY A O 1
ATOM 1445 N N . ASP A 1 181 ? -32.318 -0.087 38.242 1.00 84.69 181 ASP A N 1
ATOM 1446 C CA . ASP A 1 181 ? -32.173 1.195 37.525 1.00 84.69 181 ASP A CA 1
ATOM 1447 C C . ASP A 1 181 ? -33.381 1.551 36.629 1.00 84.69 181 ASP A C 1
ATOM 1449 O O . ASP A 1 181 ? -33.482 2.668 36.104 1.00 84.69 181 ASP A O 1
ATOM 1453 N N . TYR A 1 182 ? -34.332 0.628 36.454 1.00 81.81 182 TYR A N 1
ATOM 1454 C CA . TYR A 1 182 ? -35.501 0.844 35.610 1.00 81.81 182 TYR A CA 1
ATOM 1455 C C . TYR A 1 182 ? -36.575 1.655 36.339 1.00 81.81 182 TYR A C 1
ATOM 1457 O O . TYR A 1 182 ? -37.184 1.216 37.312 1.00 81.81 182 TYR A O 1
ATOM 1465 N N . ARG A 1 183 ? -36.827 2.868 35.838 1.00 76.75 183 ARG A N 1
ATOM 1466 C CA . ARG A 1 183 ? -37.683 3.864 36.505 1.00 76.75 183 ARG A CA 1
ATOM 1467 C C . ARG A 1 183 ? -39.190 3.632 36.348 1.00 76.75 183 ARG A C 1
ATOM 1469 O O . ARG A 1 183 ? -39.962 4.305 37.023 1.00 76.75 183 ARG A O 1
ATOM 1476 N N . ARG A 1 184 ? -39.619 2.737 35.452 1.00 80.25 184 ARG A N 1
ATOM 1477 C CA . ARG A 1 184 ? -41.041 2.448 35.186 1.00 80.25 184 ARG A CA 1
ATOM 1478 C C . ARG A 1 184 ? -41.468 1.154 35.871 1.00 80.25 184 ARG A C 1
ATOM 1480 O O . ARG A 1 184 ? -40.646 0.270 36.100 1.00 80.25 184 ARG A O 1
ATOM 1487 N N . GLU A 1 185 ? -42.754 1.033 36.183 1.00 82.81 185 GLU A N 1
ATOM 1488 C CA . GLU A 1 185 ? -43.313 -0.258 36.596 1.00 82.81 185 GLU A CA 1
ATOM 1489 C C . GLU A 1 185 ? -43.336 -1.223 35.412 1.00 82.81 185 GLU A C 1
ATOM 1491 O O . GLU A 1 185 ? -43.375 -0.791 34.263 1.00 82.81 185 GLU A O 1
ATOM 1496 N N . ARG A 1 186 ? -43.266 -2.526 35.680 1.00 88.81 186 ARG A N 1
ATOM 1497 C CA . ARG A 1 186 ? -43.394 -3.570 34.656 1.00 88.81 186 ARG A CA 1
ATOM 1498 C C . ARG A 1 186 ? -44.808 -4.148 34.715 1.00 88.81 186 ARG A C 1
ATOM 1500 O O . ARG A 1 186 ? -45.386 -4.142 35.801 1.00 88.81 186 ARG A O 1
ATOM 1507 N N . PRO A 1 187 ? -45.349 -4.666 33.602 1.00 91.31 187 PRO A N 1
ATOM 1508 C CA . PRO A 1 187 ? -46.601 -5.410 33.635 1.00 91.31 187 PRO A CA 1
ATOM 1509 C C . PRO A 1 187 ? -46.546 -6.548 34.658 1.00 91.31 187 PRO A C 1
ATOM 1511 O O . PRO A 1 187 ? -45.506 -7.194 34.809 1.00 91.31 187 PRO A O 1
ATOM 1514 N N . ALA A 1 188 ? -47.661 -6.811 35.341 1.00 91.06 188 ALA A N 1
ATOM 1515 C CA . ALA A 1 188 ? -47.725 -7.852 36.370 1.00 91.06 188 ALA A CA 1
ATOM 1516 C C . ALA A 1 188 ? -47.442 -9.262 35.812 1.00 91.06 188 ALA A C 1
ATOM 1518 O O . ALA A 1 188 ? -46.947 -10.114 36.539 1.00 91.06 188 ALA A O 1
ATOM 1519 N N . ASN A 1 189 ? -47.690 -9.474 34.517 1.00 94.62 189 ASN A N 1
ATOM 1520 C CA . ASN A 1 189 ? -47.452 -10.712 33.768 1.00 94.62 189 ASN A CA 1
ATOM 1521 C C . ASN A 1 189 ? -46.099 -10.751 33.022 1.00 94.62 189 ASN A C 1
ATOM 1523 O O . ASN A 1 189 ? -45.951 -11.477 32.038 1.00 94.62 189 ASN A O 1
ATOM 1527 N N . ILE A 1 190 ? -45.102 -9.951 33.427 1.00 93.75 190 ILE A N 1
ATOM 1528 C CA . ILE A 1 190 ? -43.762 -9.930 32.798 1.00 93.75 190 ILE A CA 1
ATOM 1529 C C . ILE A 1 190 ? -43.045 -11.294 32.844 1.00 93.75 190 ILE A C 1
ATOM 1531 O O . ILE A 1 190 ? -42.171 -11.583 32.021 1.00 93.75 190 ILE A O 1
ATOM 1535 N N . ASP A 1 191 ? -43.428 -12.149 33.786 1.00 93.06 191 ASP A N 1
ATOM 1536 C CA . ASP A 1 191 ? -42.956 -13.520 33.944 1.00 93.06 191 ASP A CA 1
ATOM 1537 C C . ASP A 1 191 ? -43.334 -14.431 32.770 1.00 93.06 191 ASP A C 1
ATOM 1539 O O . ASP A 1 191 ? -42.662 -15.434 32.565 1.00 93.06 191 ASP A O 1
ATOM 1543 N N . ILE A 1 192 ? -44.279 -14.058 31.898 1.00 95.06 192 ILE A N 1
ATOM 1544 C CA . ILE A 1 192 ? -44.551 -14.810 30.659 1.00 95.06 192 ILE A CA 1
ATOM 1545 C C . ILE A 1 192 ? -43.283 -15.021 29.808 1.00 95.06 192 ILE A C 1
ATOM 1547 O O . ILE A 1 192 ? -43.130 -16.052 29.152 1.00 95.06 192 ILE A O 1
ATOM 1551 N N . THR A 1 193 ? -42.322 -14.090 29.878 1.00 96.50 193 THR A N 1
ATOM 1552 C CA . THR A 1 193 ? -41.007 -14.183 29.214 1.00 96.50 193 THR A CA 1
ATOM 1553 C C . THR A 1 193 ? -40.223 -15.442 29.606 1.00 96.50 193 THR A C 1
ATOM 1555 O O . THR A 1 193 ? -39.402 -15.936 28.831 1.00 96.50 193 THR A O 1
ATOM 1558 N N . HIS A 1 194 ? -40.503 -16.003 30.786 1.00 96.50 194 HIS A N 1
ATOM 1559 C CA . HIS A 1 194 ? -39.867 -17.201 31.325 1.00 96.50 194 HIS A CA 1
ATOM 1560 C C . HIS A 1 194 ? -40.173 -18.419 30.456 1.00 96.50 194 HIS A C 1
ATOM 1562 O O . HIS A 1 194 ? -39.248 -19.148 30.100 1.00 96.50 194 HIS A O 1
ATOM 1568 N N . ALA A 1 195 ? -41.430 -18.582 30.039 1.00 96.62 195 ALA A N 1
ATOM 1569 C CA . ALA A 1 195 ? -41.851 -19.699 29.199 1.00 96.62 195 ALA A CA 1
ATOM 1570 C C . ALA A 1 195 ? -41.214 -19.651 27.798 1.00 96.62 195 ALA A C 1
ATOM 1572 O O . ALA A 1 195 ? -40.871 -20.695 27.241 1.00 96.62 195 ALA A O 1
ATOM 1573 N N . TYR A 1 196 ? -40.986 -18.453 27.245 1.00 97.94 196 TYR A N 1
ATOM 1574 C CA . TYR A 1 196 ? -40.263 -18.290 25.977 1.00 97.94 196 TYR A CA 1
ATOM 1575 C C . TYR A 1 196 ? -38.782 -18.633 26.134 1.00 97.94 196 TYR A C 1
ATOM 1577 O O . TYR A 1 196 ? -38.240 -19.372 25.313 1.00 97.94 196 TYR A O 1
ATOM 1585 N N . SER A 1 197 ? -38.141 -18.172 27.216 1.00 96.38 197 SER A N 1
ATOM 1586 C CA . SER A 1 197 ? -36.757 -18.549 27.533 1.00 96.38 197 SER A CA 1
ATOM 1587 C C . SER A 1 197 ? -36.618 -20.076 27.650 1.00 96.38 197 SER A C 1
ATOM 1589 O O . SER A 1 197 ? -35.691 -20.666 27.091 1.00 96.38 197 SER A O 1
ATOM 1591 N N . ASP A 1 198 ? -37.591 -20.746 28.277 1.00 97.06 198 ASP A N 1
ATOM 1592 C CA . ASP A 1 198 ? -37.636 -22.208 28.386 1.00 97.06 198 ASP A CA 1
ATOM 1593 C C . ASP A 1 198 ? -37.841 -22.910 27.039 1.00 97.06 198 ASP A C 1
ATOM 1595 O O . ASP A 1 198 ? -37.160 -23.895 26.740 1.00 97.06 198 ASP A O 1
ATOM 1599 N N . LEU A 1 199 ? -38.752 -22.408 26.205 1.00 97.19 199 LEU A N 1
ATOM 1600 C CA . LEU A 1 199 ? -39.009 -22.944 24.869 1.00 97.19 199 LEU A CA 1
ATOM 1601 C C . LEU A 1 199 ? -37.770 -22.840 23.966 1.00 97.19 199 LEU A C 1
ATOM 1603 O O . LEU A 1 199 ? -37.364 -23.845 23.378 1.00 97.19 199 LEU A O 1
ATOM 1607 N N . PHE A 1 200 ? -37.140 -21.664 23.885 1.00 96.62 200 PHE A N 1
ATOM 1608 C CA . PHE A 1 200 ? -35.952 -21.450 23.051 1.00 96.62 200 PHE A CA 1
ATOM 1609 C C . PHE A 1 200 ? -34.768 -22.281 23.543 1.00 96.62 200 PHE A C 1
ATOM 1611 O O . PHE A 1 200 ? -34.071 -22.884 22.728 1.00 96.62 200 PHE A O 1
ATOM 1618 N N . THR A 1 201 ? -34.581 -22.393 24.862 1.00 95.69 201 THR A N 1
ATOM 1619 C CA . THR A 1 201 ? -33.482 -23.192 25.418 1.00 95.69 201 THR A CA 1
ATOM 1620 C C . THR A 1 201 ? -33.654 -24.679 25.125 1.00 95.69 201 THR A C 1
ATOM 1622 O O . THR A 1 201 ? -32.729 -25.315 24.627 1.00 95.69 201 THR A O 1
ATOM 1625 N N . ARG A 1 202 ? -34.859 -25.230 25.335 1.00 95.44 202 ARG A N 1
ATOM 1626 C CA . ARG A 1 202 ? -35.156 -26.631 24.984 1.00 95.44 202 ARG A CA 1
ATOM 1627 C C . ARG A 1 202 ? -35.018 -26.901 23.484 1.00 95.44 202 ARG A C 1
ATOM 1629 O O . ARG A 1 202 ? -34.593 -27.984 23.103 1.00 95.44 202 ARG A O 1
ATOM 1636 N N . SER A 1 203 ? -35.362 -25.928 22.642 1.00 93.81 203 SER A N 1
ATOM 1637 C CA . SER A 1 203 ? -35.387 -26.105 21.186 1.00 93.81 203 SER A CA 1
ATOM 1638 C C . SER A 1 203 ? -34.022 -25.956 20.507 1.00 93.81 203 SER A C 1
ATOM 1640 O O . SER A 1 203 ? -33.783 -26.591 19.478 1.00 93.81 203 SER A O 1
ATOM 1642 N N . LEU A 1 204 ? -33.145 -25.098 21.038 1.00 94.75 204 LEU A N 1
ATOM 1643 C CA . LEU A 1 204 ? -31.816 -24.824 20.474 1.00 94.75 204 LEU A CA 1
ATOM 1644 C C . LEU A 1 204 ? -30.704 -25.668 21.125 1.00 94.75 204 LEU A C 1
ATOM 1646 O O . LEU A 1 204 ? -29.677 -25.901 20.482 1.00 94.75 204 LEU A O 1
ATOM 1650 N N . GLY A 1 205 ? -30.933 -26.186 22.337 1.00 90.12 205 GLY A N 1
ATOM 1651 C CA . GLY A 1 205 ? -30.061 -27.149 23.013 1.00 90.12 205 GLY A CA 1
ATOM 1652 C C . GLY A 1 205 ? -28.719 -26.551 23.436 1.00 90.12 205 GLY A C 1
ATOM 1653 O O . GLY A 1 205 ? -28.665 -25.452 23.981 1.00 90.12 205 GLY A O 1
ATOM 1654 N N . GLU A 1 206 ? -27.628 -27.263 23.150 1.00 87.44 206 GLU A N 1
ATOM 1655 C CA . GLU A 1 206 ? -26.250 -26.884 23.518 1.00 87.44 206 GLU A CA 1
ATOM 1656 C C . GLU A 1 206 ? -25.765 -25.579 22.868 1.00 87.44 206 GLU A C 1
ATOM 1658 O O . GLU A 1 206 ? -24.734 -25.040 23.248 1.00 87.44 206 GLU A O 1
ATOM 1663 N N . ARG A 1 207 ? -26.530 -25.021 21.923 1.00 92.62 207 ARG A N 1
ATOM 1664 C CA . ARG A 1 207 ? -26.264 -23.730 21.277 1.00 92.62 207 ARG A CA 1
ATOM 1665 C C . ARG A 1 207 ? -26.650 -22.522 22.139 1.00 92.62 207 ARG A C 1
ATOM 1667 O O . ARG A 1 207 ? -26.697 -21.410 21.619 1.00 92.62 207 ARG A O 1
ATOM 1674 N N . VAL A 1 208 ? -26.968 -22.708 23.422 1.00 96.19 208 VAL A N 1
ATOM 1675 C CA . VAL A 1 208 ? -27.521 -21.654 24.283 1.00 96.19 208 VAL A CA 1
ATOM 1676 C C . VAL A 1 208 ? -26.596 -21.303 25.447 1.00 96.19 208 VAL A C 1
ATOM 1678 O O . VAL A 1 208 ? -26.240 -22.162 26.249 1.00 96.19 208 VAL A O 1
ATOM 1681 N N . VAL A 1 209 ? -26.283 -20.013 25.596 1.00 96.88 209 VAL A N 1
ATOM 1682 C CA . VAL A 1 209 ? -25.800 -19.453 26.865 1.00 96.88 209 VAL A CA 1
ATOM 1683 C C . VAL A 1 209 ? -27.013 -19.301 27.780 1.00 96.88 209 VAL A C 1
ATOM 1685 O O . VAL A 1 209 ? -27.841 -18.406 27.588 1.00 96.88 209 VAL A O 1
ATOM 1688 N N . ASP A 1 210 ? -27.142 -20.218 28.737 1.00 95.06 210 ASP A N 1
ATOM 1689 C CA . ASP A 1 210 ? -28.321 -20.319 29.594 1.00 95.06 210 ASP A CA 1
ATOM 1690 C C . ASP A 1 210 ? -28.219 -19.414 30.829 1.00 95.06 210 ASP A C 1
ATOM 1692 O O . ASP A 1 210 ? -27.531 -19.727 31.794 1.00 95.06 210 ASP A O 1
ATOM 1696 N N . LEU A 1 211 ? -28.939 -18.295 30.810 1.00 96.56 211 LEU A N 1
ATOM 1697 C CA . LEU A 1 211 ? -29.064 -17.332 31.905 1.00 96.56 211 LEU A CA 1
ATOM 1698 C C . LEU A 1 211 ? -30.187 -17.688 32.892 1.00 96.56 211 LEU A C 1
ATOM 1700 O O . LEU A 1 211 ? -30.329 -17.032 33.924 1.00 96.56 211 LEU A O 1
ATOM 1704 N N . ARG A 1 212 ? -30.993 -18.728 32.628 1.00 94.06 212 ARG A N 1
ATOM 1705 C CA . ARG A 1 212 ? -32.021 -19.206 33.577 1.00 94.06 212 ARG A CA 1
ATOM 1706 C C . ARG A 1 212 ? -31.401 -19.826 34.826 1.00 94.06 212 ARG A C 1
ATOM 1708 O O . ARG A 1 212 ? -32.099 -19.993 35.820 1.00 94.06 212 ARG A O 1
ATOM 1715 N N . VAL A 1 213 ? -30.114 -20.171 34.756 1.00 93.25 213 VAL A N 1
ATOM 1716 C CA . VAL A 1 213 ? -29.326 -20.716 35.868 1.00 93.25 213 VAL A CA 1
ATOM 1717 C C . VAL A 1 213 ? -29.022 -19.675 36.946 1.00 93.25 213 VAL A C 1
ATOM 1719 O O . VAL A 1 213 ? -28.611 -20.051 38.037 1.00 93.25 213 VAL A O 1
ATOM 1722 N N . TRP A 1 214 ? -29.203 -18.383 36.654 1.00 95.50 214 TRP A N 1
ATOM 1723 C CA . TRP A 1 214 ? -28.999 -17.313 37.625 1.00 95.50 214 TRP A CA 1
ATOM 1724 C C . TRP A 1 214 ? -30.114 -17.313 38.671 1.00 95.50 214 TRP A C 1
ATOM 1726 O O . TRP A 1 214 ? -31.294 -17.171 38.338 1.00 95.50 214 TRP A O 1
ATOM 1736 N N . ASP A 1 215 ? -29.727 -17.426 39.941 1.00 91.31 215 ASP A N 1
ATOM 1737 C CA . ASP A 1 215 ? -30.631 -17.226 41.071 1.00 91.31 215 ASP A CA 1
ATOM 1738 C C . ASP A 1 215 ? -30.910 -15.725 41.318 1.00 91.31 215 ASP A C 1
ATOM 1740 O O . ASP A 1 215 ? -30.389 -14.843 40.631 1.00 91.31 215 ASP A O 1
ATOM 1744 N N . GLU A 1 216 ? -31.734 -15.386 42.315 1.00 91.69 216 GLU A N 1
ATOM 1745 C CA . GLU A 1 216 ? -32.040 -13.977 42.609 1.00 91.69 216 GLU A CA 1
ATOM 1746 C C . GLU A 1 216 ? -30.804 -13.130 42.963 1.00 91.69 216 GLU A C 1
ATOM 1748 O O . GLU A 1 216 ? -30.793 -11.912 42.757 1.00 91.69 216 GLU A O 1
ATOM 1753 N N . ARG A 1 217 ? -29.764 -13.739 43.541 1.00 92.19 217 ARG A N 1
ATOM 1754 C CA . ARG A 1 217 ? -28.530 -13.030 43.897 1.00 92.19 217 ARG A CA 1
ATOM 1755 C C . ARG A 1 217 ? -27.711 -12.763 42.647 1.00 92.19 217 ARG A C 1
ATOM 1757 O O . ARG A 1 217 ? -27.223 -11.646 42.484 1.00 92.19 217 ARG A O 1
ATOM 1764 N N . ASP A 1 218 ? -27.609 -13.749 41.767 1.00 93.44 218 ASP A N 1
ATOM 1765 C CA . ASP A 1 218 ? -26.930 -13.639 40.483 1.00 93.44 218 ASP A CA 1
ATOM 1766 C C . ASP A 1 218 ? -27.620 -12.620 39.583 1.00 93.44 218 ASP A C 1
ATOM 1768 O O . ASP A 1 218 ? -26.951 -11.749 39.040 1.00 93.44 218 ASP A O 1
ATOM 1772 N N . VAL A 1 219 ? -28.953 -12.618 39.502 1.00 93.00 219 VAL A N 1
ATOM 1773 C CA . VAL A 1 219 ? -29.683 -11.611 38.717 1.00 93.00 219 VAL A CA 1
ATOM 1774 C C . VAL A 1 219 ? -29.420 -10.198 39.255 1.00 93.00 219 VAL A C 1
ATOM 1776 O O . VAL A 1 219 ? -29.119 -9.304 38.465 1.00 93.00 219 VAL A O 1
ATOM 1779 N N . LYS A 1 220 ? -29.437 -9.978 40.579 1.00 92.38 220 LYS A N 1
ATOM 1780 C CA . LYS A 1 220 ? -29.093 -8.667 41.181 1.00 92.38 220 LYS A CA 1
ATOM 1781 C C . LYS A 1 220 ? -27.633 -8.270 40.989 1.00 92.38 220 LYS A C 1
ATOM 1783 O O . LYS A 1 220 ? -27.309 -7.085 40.998 1.00 92.38 220 LYS A O 1
ATOM 1788 N N . ARG A 1 221 ? -26.741 -9.251 40.872 1.00 93.75 221 ARG A N 1
ATOM 1789 C CA . ARG A 1 221 ? -25.308 -9.030 40.678 1.00 93.75 221 ARG A CA 1
ATOM 1790 C C . ARG A 1 221 ? -24.980 -8.734 39.221 1.00 93.75 221 ARG A C 1
ATOM 1792 O O . ARG A 1 221 ? -24.178 -7.843 38.951 1.00 93.75 221 ARG A O 1
ATOM 1799 N N . PHE A 1 222 ? -25.544 -9.507 38.302 1.00 96.06 222 PHE A N 1
ATOM 1800 C CA . PHE A 1 222 ? -25.219 -9.507 36.881 1.00 96.06 222 PHE A CA 1
ATOM 1801 C C . PHE A 1 222 ? -26.091 -8.560 36.068 1.00 96.06 222 PHE A C 1
ATOM 1803 O O . PHE A 1 222 ? -25.710 -8.222 34.952 1.00 96.06 222 PHE A O 1
ATOM 1810 N N . THR A 1 223 ? -27.204 -8.072 36.621 1.00 94.56 223 THR A N 1
ATOM 1811 C CA . THR A 1 223 ? -28.042 -7.049 35.985 1.00 94.56 223 THR A CA 1
ATOM 1812 C C . THR A 1 223 ? -28.220 -5.829 36.886 1.00 94.56 223 THR A C 1
ATOM 1814 O O . THR A 1 223 ? -28.144 -5.947 38.106 1.00 94.56 223 THR A O 1
ATOM 1817 N N . CYS A 1 224 ? -28.424 -4.642 36.311 1.00 91.69 224 CYS A N 1
ATOM 1818 C CA . CYS A 1 224 ? -28.755 -3.436 37.074 1.00 91.69 224 CYS A CA 1
ATOM 1819 C C . CYS A 1 224 ? -30.264 -3.243 37.247 1.00 91.69 224 CYS A C 1
ATOM 1821 O O . CYS A 1 224 ? -30.683 -2.487 38.118 1.00 91.69 224 CYS A O 1
ATOM 1823 N N . ASP A 1 225 ? -31.089 -3.916 36.440 1.00 90.38 225 ASP A N 1
ATOM 1824 C CA . ASP A 1 225 ? -32.536 -3.719 36.431 1.00 90.38 225 ASP A CA 1
ATOM 1825 C C . ASP A 1 225 ? -33.365 -4.962 36.063 1.00 90.38 225 ASP A C 1
ATOM 1827 O O . ASP A 1 225 ? -34.484 -4.821 35.581 1.00 90.38 225 ASP A O 1
ATOM 1831 N N . ASN A 1 226 ? -32.874 -6.171 36.343 1.00 91.62 226 ASN A N 1
ATOM 1832 C CA . ASN A 1 226 ? -33.345 -7.489 35.865 1.00 91.62 226 ASN A CA 1
ATOM 1833 C C . ASN A 1 226 ? -32.939 -7.848 34.436 1.00 91.62 226 ASN A C 1
ATOM 1835 O O . ASN A 1 226 ? -32.992 -9.030 34.111 1.00 91.62 226 ASN A O 1
ATOM 1839 N N . LEU A 1 227 ? -32.581 -6.884 33.582 1.00 90.94 227 LEU A N 1
ATOM 1840 C CA . LEU A 1 227 ? -32.341 -7.147 32.161 1.00 90.94 227 LEU A CA 1
ATOM 1841 C C . LEU A 1 227 ? -30.965 -6.687 31.696 1.00 90.94 227 LEU A C 1
ATOM 1843 O O . LEU A 1 227 ? -30.248 -7.443 31.042 1.00 90.94 227 LEU A O 1
ATOM 1847 N N . HIS A 1 228 ? -30.612 -5.437 31.980 1.00 94.12 228 HIS A N 1
ATOM 1848 C CA . HIS A 1 228 ? -29.393 -4.833 31.468 1.00 94.12 228 HIS A CA 1
ATOM 1849 C C . HIS A 1 228 ? -28.208 -5.190 32.351 1.00 94.12 228 HIS A C 1
ATOM 1851 O O . HIS A 1 228 ? -28.312 -5.179 33.576 1.00 94.12 228 HIS A O 1
ATOM 1857 N N . LEU A 1 229 ? -27.088 -5.537 31.726 1.00 95.25 229 LEU A N 1
ATOM 1858 C CA . LEU A 1 229 ? -25.975 -6.180 32.408 1.00 95.25 229 LEU A CA 1
ATOM 1859 C C . LEU A 1 229 ? -25.141 -5.182 33.220 1.00 95.25 229 LEU A C 1
ATOM 1861 O O . LEU A 1 229 ? -24.908 -4.045 32.817 1.00 95.25 229 LEU A O 1
ATOM 1865 N N . THR A 1 230 ? -24.651 -5.630 34.371 1.00 94.06 230 THR A N 1
ATOM 1866 C CA . THR A 1 230 ? -23.552 -4.976 35.095 1.00 94.06 230 THR A CA 1
ATOM 1867 C C . THR A 1 230 ? -22.208 -5.403 34.486 1.00 94.06 230 THR A C 1
ATOM 1869 O O . THR A 1 230 ? -22.181 -6.335 33.674 1.00 94.06 230 THR A O 1
ATOM 1872 N N . PRO A 1 231 ? -21.065 -4.823 34.914 1.00 90.62 231 PRO A N 1
ATOM 1873 C CA . PRO A 1 231 ? -19.755 -5.338 34.509 1.00 90.62 231 PRO A CA 1
ATOM 1874 C C . PRO A 1 231 ? -19.616 -6.849 34.734 1.00 90.62 231 PRO A C 1
ATOM 1876 O O . PRO A 1 231 ? -19.200 -7.571 33.835 1.00 90.62 231 PRO A O 1
ATOM 1879 N N . ALA A 1 232 ? -20.083 -7.340 35.887 1.00 89.50 232 ALA A N 1
ATOM 1880 C CA . ALA A 1 232 ? -20.028 -8.757 36.228 1.00 89.50 232 ALA A CA 1
ATOM 1881 C C . ALA A 1 232 ? -20.922 -9.624 35.322 1.00 89.50 232 ALA A C 1
ATOM 1883 O O . ALA A 1 232 ? -20.589 -10.773 35.045 1.00 89.50 232 ALA A O 1
ATOM 1884 N N . GLY A 1 233 ? -22.055 -9.094 34.849 1.00 91.88 233 GLY A N 1
ATOM 1885 C CA . GLY A 1 233 ? -22.899 -9.796 33.879 1.00 91.88 233 GLY A CA 1
ATOM 1886 C C . GLY A 1 233 ? -22.255 -9.872 32.496 1.00 91.88 233 GLY A C 1
ATOM 1887 O O . GLY A 1 233 ? -22.305 -10.914 31.842 1.00 91.88 233 GLY A O 1
ATOM 1888 N N . HIS A 1 234 ? -21.588 -8.797 32.068 1.00 94.75 234 HIS A N 1
ATOM 1889 C CA . HIS A 1 234 ? -20.779 -8.814 30.852 1.00 94.75 234 HIS A CA 1
ATOM 1890 C C . HIS A 1 234 ? -19.577 -9.765 30.958 1.00 94.75 234 HIS A C 1
ATOM 1892 O O . HIS A 1 234 ? -19.271 -10.426 29.967 1.00 94.75 234 HIS A O 1
ATOM 1898 N N . ASP A 1 235 ? -18.935 -9.875 32.129 1.00 90.06 235 ASP A N 1
ATOM 1899 C CA . ASP A 1 235 ? -17.900 -10.883 32.409 1.00 90.06 235 ASP A CA 1
ATOM 1900 C C . ASP A 1 235 ? -18.438 -12.303 32.223 1.00 90.06 235 ASP A C 1
ATOM 1902 O O . ASP A 1 235 ? -17.880 -13.080 31.451 1.00 90.06 235 ASP A O 1
ATOM 1906 N N . TYR A 1 236 ? -19.573 -12.613 32.853 1.00 94.19 236 TYR A N 1
ATOM 1907 C CA . TYR A 1 236 ? -20.171 -13.944 32.788 1.00 94.19 236 TYR A CA 1
ATOM 1908 C C . TYR A 1 236 ? -20.465 -14.384 31.347 1.00 94.19 236 TYR A C 1
ATOM 1910 O O . TYR A 1 236 ? -20.106 -15.493 30.943 1.00 94.19 236 TYR A O 1
ATOM 1918 N N . ILE A 1 237 ? -21.111 -13.515 30.560 1.00 95.56 237 ILE A N 1
ATOM 1919 C CA . ILE A 1 237 ? -21.460 -13.822 29.166 1.00 95.56 237 ILE A CA 1
ATOM 1920 C C . ILE A 1 237 ? -20.205 -13.938 28.299 1.00 95.56 237 ILE A C 1
ATOM 1922 O O . ILE A 1 237 ? -20.133 -14.836 27.462 1.00 95.56 237 ILE A O 1
ATOM 1926 N N . PHE A 1 238 ? -19.213 -13.066 28.497 1.00 94.81 238 PHE A N 1
ATOM 1927 C CA . PHE A 1 238 ? -17.940 -13.146 27.783 1.00 94.81 238 PHE A CA 1
ATOM 1928 C C . PHE A 1 238 ? -17.257 -14.500 28.013 1.00 94.81 238 PHE A C 1
ATOM 1930 O O . PHE A 1 238 ? -16.896 -15.173 27.050 1.00 94.81 238 PHE A O 1
ATOM 1937 N N . ASP A 1 239 ? -17.163 -14.943 29.267 1.00 90.31 239 ASP A N 1
ATOM 1938 C CA . ASP A 1 239 ? -16.528 -16.217 29.607 1.00 90.31 239 ASP A CA 1
ATOM 1939 C C . ASP A 1 239 ? -17.320 -17.418 29.083 1.00 90.31 239 ASP A C 1
ATOM 1941 O O . ASP A 1 239 ? -16.731 -18.399 28.624 1.00 90.31 239 ASP A O 1
ATOM 1945 N N . ALA A 1 240 ? -18.654 -17.351 29.118 1.00 90.69 240 ALA A N 1
ATOM 1946 C CA . ALA A 1 240 ? -19.509 -18.381 28.536 1.00 90.69 240 ALA A CA 1
ATOM 1947 C C . ALA A 1 240 ? -19.302 -18.500 27.020 1.00 90.69 240 ALA A C 1
ATOM 1949 O O . ALA A 1 240 ? -19.098 -19.607 26.523 1.00 90.69 240 ALA A O 1
ATOM 1950 N N . LEU A 1 241 ? -19.270 -17.375 26.301 1.00 95.00 241 LEU A N 1
ATOM 1951 C CA . LEU A 1 241 ? -19.000 -17.366 24.865 1.00 95.00 241 LEU A CA 1
ATOM 1952 C C . LEU A 1 241 ? -17.587 -17.860 24.554 1.00 95.00 241 LEU A C 1
ATOM 1954 O O . LEU A 1 241 ? -17.436 -18.675 23.656 1.00 95.00 241 LEU A O 1
ATOM 1958 N N . CYS A 1 242 ? -16.560 -17.451 25.304 1.00 89.88 242 CYS A N 1
ATOM 1959 C CA . CYS A 1 242 ? -15.204 -17.969 25.103 1.00 89.88 242 CYS A CA 1
ATOM 1960 C C . CYS A 1 242 ? -15.128 -19.491 25.259 1.00 89.88 242 CYS A C 1
ATOM 1962 O O . CYS A 1 242 ? -14.442 -20.130 24.468 1.00 89.88 242 CYS A O 1
ATOM 1964 N N . ARG A 1 243 ? -15.854 -20.079 26.222 1.00 89.25 243 ARG A N 1
ATOM 1965 C CA . ARG A 1 243 ? -15.938 -21.542 26.362 1.00 89.25 243 ARG A CA 1
ATOM 1966 C C . ARG A 1 243 ? -16.622 -22.196 25.165 1.00 89.25 243 ARG A C 1
ATOM 1968 O O . ARG A 1 243 ? -16.092 -23.163 24.637 1.00 89.25 243 ARG A O 1
ATOM 1975 N N . MET A 1 244 ? -17.766 -21.666 24.731 1.00 90.19 244 MET A N 1
ATOM 1976 C CA . MET A 1 244 ? -18.522 -22.219 23.596 1.00 90.19 244 MET A CA 1
ATOM 1977 C C . MET A 1 244 ? -17.810 -22.044 22.248 1.00 90.19 244 MET A C 1
ATOM 1979 O O . MET A 1 244 ? -18.037 -22.823 21.334 1.00 90.19 244 MET A O 1
ATOM 1983 N N . LEU A 1 245 ? -16.962 -21.022 22.130 1.00 87.75 245 LEU A N 1
ATOM 1984 C CA . LEU A 1 245 ? -16.120 -20.747 20.964 1.00 87.75 245 LEU A CA 1
ATOM 1985 C C . LEU A 1 245 ? -14.744 -21.435 21.051 1.00 87.75 245 LEU A C 1
ATOM 1987 O O . LEU A 1 245 ? -13.887 -21.174 20.211 1.00 87.75 245 LEU A O 1
ATOM 1991 N N . GLU A 1 246 ? -14.503 -22.240 22.094 1.00 84.31 246 GLU A N 1
ATOM 1992 C CA . GLU A 1 246 ? -13.241 -22.952 22.353 1.00 84.31 246 GLU A CA 1
ATOM 1993 C C . GLU A 1 246 ? -11.994 -22.044 22.409 1.00 84.31 246 GLU A C 1
ATOM 1995 O O . GLU A 1 246 ? -10.863 -22.446 22.122 1.00 84.31 246 GLU A O 1
ATOM 2000 N N . ILE A 1 247 ? -12.177 -20.794 22.834 1.00 79.25 247 ILE A N 1
ATOM 2001 C CA . ILE A 1 247 ? -11.098 -19.815 22.951 1.00 79.25 247 ILE A CA 1
ATOM 2002 C C . ILE A 1 247 ? -10.344 -20.062 24.262 1.00 79.25 247 ILE A C 1
ATOM 2004 O O . ILE A 1 247 ? -10.871 -19.829 25.354 1.00 79.25 247 ILE A O 1
ATOM 2008 N N . ARG A 1 248 ? -9.080 -20.495 24.167 1.00 55.84 248 ARG A N 1
ATOM 2009 C CA . ARG A 1 248 ? -8.198 -20.695 25.330 1.00 55.84 248 ARG A CA 1
ATOM 2010 C C . ARG A 1 248 ? -7.905 -19.361 26.024 1.00 55.84 248 ARG A C 1
ATOM 2012 O O . ARG A 1 248 ? -7.067 -18.588 25.566 1.00 55.84 248 ARG A O 1
ATOM 2019 N N . GLN A 1 249 ? -8.571 -19.099 27.147 1.00 48.41 249 GLN A N 1
ATOM 2020 C CA . GLN A 1 249 ? -8.210 -17.995 28.036 1.00 48.41 249 GLN A CA 1
ATOM 2021 C C . GLN A 1 249 ? -7.048 -18.396 28.972 1.00 48.41 249 GLN A C 1
ATOM 2023 O O . GLN A 1 249 ? -6.989 -19.547 29.413 1.00 48.41 249 GLN A O 1
ATOM 2028 N N . PRO A 1 250 ? -6.136 -17.473 29.332 1.00 37.34 250 PRO A N 1
ATOM 2029 C CA . PRO A 1 250 ? -5.217 -17.684 30.447 1.00 37.34 250 PRO A CA 1
ATOM 2030 C C . PRO A 1 250 ? -6.010 -17.759 31.763 1.00 37.34 250 PRO A C 1
ATOM 2032 O O . PRO A 1 250 ? -6.777 -16.859 32.090 1.00 37.34 250 PRO A O 1
ATOM 2035 N N . VAL A 1 251 ? -5.849 -18.853 32.508 1.00 30.89 251 VAL A N 1
ATOM 2036 C CA . VAL A 1 251 ? -6.622 -19.154 33.724 1.00 30.89 251 VAL A CA 1
ATOM 2037 C C . VAL A 1 251 ? -6.249 -18.205 34.869 1.00 30.89 251 VAL A C 1
ATOM 2039 O O . VAL A 1 251 ? -5.128 -18.258 35.370 1.00 30.89 251 VAL A O 1
ATOM 2042 N N . THR A 1 252 ? -7.204 -17.411 35.359 1.00 33.47 252 THR A N 1
ATOM 2043 C CA . THR A 1 252 ? -7.175 -16.838 36.716 1.00 33.47 252 THR A CA 1
ATOM 2044 C C . THR A 1 252 ? -8.551 -16.979 37.375 1.00 33.47 252 THR A C 1
ATOM 2046 O O . THR A 1 252 ? -9.525 -16.339 36.995 1.00 33.47 252 THR A O 1
ATOM 2049 N N . SER A 1 253 ? -8.646 -17.850 38.380 1.00 26.75 253 SER A N 1
ATOM 2050 C CA . SER A 1 253 ? -9.860 -18.049 39.185 1.00 26.75 253 SER A CA 1
ATOM 2051 C C . SER A 1 253 ? -9.914 -17.039 40.343 1.00 26.75 253 SER A C 1
ATOM 2053 O O . SER A 1 253 ? -8.926 -16.943 41.074 1.00 26.75 253 SER A O 1
ATOM 2055 N N . PRO A 1 254 ? -11.038 -16.344 40.608 1.00 32.81 254 PRO A N 1
ATOM 2056 C CA . PRO A 1 254 ? -11.199 -15.539 41.816 1.00 32.81 254 PRO A CA 1
ATOM 2057 C C . PRO A 1 254 ? -12.158 -16.195 42.825 1.00 32.81 254 PRO A C 1
ATOM 2059 O O . PRO A 1 254 ? -13.347 -16.369 42.561 1.00 32.81 254 PRO A O 1
ATOM 2062 N N . THR A 1 255 ? -11.664 -16.496 44.028 1.00 28.58 255 THR A N 1
ATOM 2063 C CA . THR A 1 255 ? -12.500 -16.739 45.218 1.00 28.58 255 THR A CA 1
ATOM 2064 C C . THR A 1 255 ? -12.845 -15.420 45.917 1.00 28.58 255 THR A C 1
ATOM 2066 O O . THR A 1 255 ? -11.978 -14.575 46.132 1.00 28.58 255 THR A O 1
ATOM 2069 N N . MET A 1 256 ? -14.123 -15.255 46.277 1.00 29.08 256 MET A N 1
ATOM 2070 C CA . MET A 1 256 ? -14.719 -14.033 46.836 1.00 29.08 256 MET A CA 1
ATOM 2071 C C . MET A 1 256 ? -14.294 -13.714 48.281 1.00 29.08 256 MET A C 1
ATOM 2073 O O . MET A 1 256 ? -14.314 -14.591 49.143 1.00 29.08 256 MET A O 1
ATOM 2077 N N . SER A 1 257 ? -14.104 -12.426 48.593 1.00 26.33 257 SER A N 1
ATOM 2078 C CA . SER A 1 257 ? -14.228 -11.878 49.956 1.00 26.33 257 SER A CA 1
ATOM 2079 C C . SER A 1 257 ? -14.978 -10.525 49.953 1.00 26.33 257 SER A C 1
ATOM 2081 O O . SER A 1 257 ? -14.936 -9.776 48.979 1.00 26.33 257 SER A O 1
ATOM 2083 N N . LYS A 1 258 ? -15.771 -10.267 51.008 1.00 26.72 258 LYS A N 1
ATOM 2084 C CA . LYS A 1 258 ? -16.777 -9.178 51.148 1.00 26.72 258 LYS A CA 1
ATOM 2085 C C . LYS A 1 258 ? -16.171 -7.816 51.567 1.00 26.72 258 LYS A C 1
ATOM 2087 O O . LYS A 1 258 ? -15.249 -7.832 52.380 1.00 26.72 258 LYS A O 1
ATOM 2092 N N . PRO A 1 259 ? -16.758 -6.653 51.193 1.00 28.03 259 PRO A N 1
ATOM 2093 C CA . PRO A 1 259 ? -16.371 -5.342 51.733 1.00 28.03 259 PRO A CA 1
ATOM 2094 C C . PRO A 1 259 ? -17.311 -4.792 52.836 1.00 28.03 259 PRO A C 1
ATOM 2096 O O . PRO A 1 259 ? -18.491 -5.140 52.905 1.00 28.03 259 PRO A O 1
ATOM 2099 N N . ARG A 1 260 ? -16.755 -3.927 53.703 1.00 24.72 260 ARG A N 1
ATOM 2100 C CA . ARG A 1 260 ? -17.383 -3.208 54.844 1.00 24.72 260 ARG A CA 1
ATOM 2101 C C . ARG A 1 260 ? -17.784 -1.745 54.483 1.00 24.72 260 ARG A C 1
ATOM 2103 O O . ARG A 1 260 ? -17.343 -1.273 53.439 1.00 24.72 260 ARG A O 1
ATOM 2110 N N . PRO A 1 261 ? -18.608 -1.040 55.303 1.00 30.33 261 PRO A N 1
ATOM 2111 C CA . PRO A 1 261 ? -19.344 0.190 54.940 1.00 30.33 261 PRO A CA 1
ATOM 2112 C C . PRO A 1 261 ? -18.582 1.525 55.132 1.00 30.33 261 PRO A C 1
ATOM 2114 O O . PRO A 1 261 ? -17.536 1.559 55.771 1.00 30.33 261 PRO A O 1
ATOM 2117 N N . ILE A 1 262 ? -19.144 2.613 54.575 1.00 31.16 262 ILE A N 1
ATOM 2118 C CA . ILE A 1 262 ? -18.568 3.968 54.386 1.00 31.16 262 ILE A CA 1
ATOM 2119 C C . ILE A 1 262 ? -19.101 4.986 55.424 1.00 31.16 262 ILE A C 1
ATOM 2121 O O . ILE A 1 262 ? -20.309 5.034 55.648 1.00 31.16 262 ILE A O 1
ATOM 2125 N N . GLU A 1 263 ? -18.231 5.866 55.948 1.00 31.44 263 GLU A N 1
ATOM 2126 C CA . GLU A 1 263 ? -18.559 7.086 56.726 1.00 31.44 263 GLU A CA 1
ATOM 2127 C C . GLU A 1 263 ? -18.185 8.397 55.977 1.00 31.44 263 GLU A C 1
ATOM 2129 O O . GLU A 1 263 ? -17.331 8.405 55.088 1.00 31.44 263 GLU A O 1
ATOM 2134 N N . HIS A 1 264 ? -18.861 9.509 56.316 1.00 42.50 264 HIS A N 1
ATOM 2135 C CA . HIS A 1 264 ? -18.763 10.854 55.709 1.00 42.50 264 HIS A CA 1
ATOM 2136 C C . HIS A 1 264 ? -17.601 11.704 56.284 1.00 42.50 264 HIS A C 1
ATOM 2138 O O . HIS A 1 264 ? -17.478 11.799 57.498 1.00 42.50 264 HIS A O 1
ATOM 2144 N N . ASP A 1 265 ? -16.818 12.404 55.437 1.00 45.19 265 ASP A N 1
ATOM 2145 C CA . ASP A 1 265 ? -15.600 13.139 55.856 1.00 45.19 265 ASP A CA 1
ATOM 2146 C C . ASP A 1 265 ? -15.520 14.609 55.351 1.00 45.19 265 ASP A C 1
ATOM 2148 O O . ASP A 1 265 ? -15.671 14.902 54.157 1.00 45.19 265 ASP A O 1
ATOM 2152 N N . SER A 1 266 ? -15.247 15.533 56.282 1.00 43.56 266 SER A N 1
ATOM 2153 C CA . SER A 1 266 ? -15.146 16.998 56.145 1.00 43.56 266 SER A CA 1
ATOM 2154 C C . SER A 1 266 ? -13.927 17.467 55.330 1.00 43.56 266 SER A C 1
ATOM 2156 O O . SER A 1 266 ? -13.935 18.569 54.771 1.00 43.56 266 SER A O 1
ATOM 2158 N N . ALA A 1 267 ? -12.925 16.605 55.140 1.00 52.66 267 ALA A N 1
ATOM 2159 C CA . ALA A 1 267 ? -11.739 16.869 54.320 1.00 52.66 267 ALA A CA 1
ATOM 2160 C C . ALA A 1 267 ? -12.049 17.117 52.824 1.00 52.66 267 ALA A C 1
ATOM 2162 O O . ALA A 1 267 ? -11.275 17.758 52.104 1.00 52.66 267 ALA A O 1
ATOM 2163 N N . LYS A 1 268 ? -13.201 16.649 52.318 1.00 51.88 268 LYS A N 1
ATOM 2164 C CA . LYS A 1 268 ? -13.600 16.853 50.912 1.00 51.88 268 LYS A CA 1
ATOM 2165 C C . LYS A 1 268 ? -13.940 18.310 50.579 1.00 51.88 268 LYS A C 1
ATOM 2167 O O . LYS A 1 268 ? -13.666 18.729 49.455 1.00 51.88 268 LYS A O 1
ATOM 2172 N N . ALA A 1 269 ? -14.478 19.078 51.528 1.00 52.41 269 ALA A N 1
ATOM 2173 C CA . ALA A 1 269 ? -14.912 20.455 51.289 1.00 52.41 269 ALA A CA 1
ATOM 2174 C C . ALA A 1 269 ? -13.729 21.430 51.118 1.00 52.41 269 ALA A C 1
ATOM 2176 O O . ALA A 1 269 ? -13.735 22.254 50.204 1.00 52.41 269 ALA A O 1
ATOM 2177 N N . ALA A 1 270 ? -12.674 21.293 51.929 1.00 58.75 270 ALA A N 1
ATOM 2178 C CA . ALA A 1 270 ? -11.485 22.150 51.857 1.00 58.75 270 ALA A CA 1
ATOM 2179 C C . ALA A 1 270 ? -10.681 21.948 50.556 1.00 58.75 270 ALA A C 1
ATOM 2181 O O . ALA A 1 270 ? -10.262 22.914 49.917 1.00 58.75 270 ALA A O 1
ATOM 2182 N N . SER A 1 271 ? -10.543 20.694 50.105 1.00 68.19 271 SER A N 1
ATOM 2183 C CA . SER A 1 271 ? -9.896 20.352 48.828 1.00 68.19 271 SER A CA 1
ATOM 2184 C C . SER A 1 271 ? -10.613 20.966 47.618 1.00 68.19 271 SER A C 1
ATOM 2186 O O . SER A 1 271 ? -9.958 21.383 46.663 1.00 68.19 271 SER A O 1
ATOM 2188 N N . PHE A 1 272 ? -11.945 21.049 47.653 1.00 59.62 272 PHE A N 1
ATOM 2189 C CA . PHE A 1 272 ? -12.731 21.608 46.555 1.00 59.62 272 PHE A CA 1
ATOM 2190 C C . PHE A 1 272 ? -12.520 23.124 46.400 1.00 59.62 272 PHE A C 1
ATOM 2192 O O . PHE A 1 272 ? -12.320 23.613 45.287 1.00 59.62 272 PHE A O 1
ATOM 2199 N N . ILE A 1 273 ? -12.482 23.863 47.515 1.00 70.56 273 ILE A N 1
ATOM 2200 C CA . ILE A 1 273 ? -12.256 25.319 47.523 1.00 70.56 273 ILE A CA 1
ATOM 2201 C C . ILE A 1 273 ? -10.853 25.669 46.997 1.00 70.56 273 ILE A C 1
ATOM 2203 O O . ILE A 1 273 ? -10.705 26.594 46.195 1.00 70.56 273 ILE A O 1
ATOM 2207 N N . GLY A 1 274 ? -9.826 24.908 47.387 1.00 70.62 274 GLY A N 1
ATOM 2208 C CA . GLY A 1 274 ? -8.458 25.122 46.907 1.00 70.62 274 GLY A CA 1
ATOM 2209 C C . GLY A 1 274 ? -8.311 24.936 45.392 1.00 70.62 274 GLY A C 1
ATOM 2210 O O . GLY A 1 274 ? -7.650 25.737 44.725 1.00 70.62 274 GLY A O 1
ATOM 2211 N N . LEU A 1 275 ? -8.956 23.912 44.825 1.00 70.50 275 LEU A N 1
ATOM 2212 C CA . LEU A 1 275 ? -8.875 23.627 43.390 1.00 70.50 275 LEU A CA 1
ATOM 2213 C C . LEU A 1 275 ? -9.552 24.716 42.543 1.00 70.50 275 LEU A C 1
ATOM 2215 O O . LEU A 1 275 ? -9.038 25.098 41.490 1.00 70.50 275 LEU A O 1
ATOM 2219 N N . LEU A 1 276 ? -10.669 25.265 43.025 1.00 66.81 276 LEU A N 1
ATOM 2220 C CA . LEU A 1 276 ? -11.344 26.412 42.410 1.00 66.81 276 LEU A CA 1
ATOM 2221 C C . LEU A 1 276 ? -10.421 27.636 42.308 1.00 66.81 276 LEU A C 1
ATOM 2223 O O . LEU A 1 276 ? -10.379 28.288 41.264 1.00 66.81 276 LEU A O 1
ATOM 2227 N N . ALA A 1 277 ? -9.629 27.913 43.346 1.00 72.88 277 ALA A N 1
ATOM 2228 C CA . ALA A 1 277 ? -8.676 29.022 43.344 1.00 72.88 277 ALA A CA 1
ATOM 2229 C C . ALA A 1 277 ? -7.511 28.818 42.355 1.00 72.88 277 ALA A C 1
ATOM 2231 O O . ALA A 1 277 ? -7.044 29.784 41.748 1.00 72.88 277 ALA A O 1
ATOM 2232 N N . ALA A 1 278 ? -7.052 27.576 42.164 1.00 68.50 278 ALA A N 1
ATOM 2233 C CA . ALA A 1 278 ? -6.022 27.254 41.176 1.00 68.50 278 ALA A CA 1
ATOM 2234 C C . ALA A 1 278 ? -6.544 27.388 39.735 1.00 68.50 278 ALA A C 1
ATOM 2236 O O . ALA A 1 278 ? -5.885 27.995 38.893 1.00 68.50 278 ALA A O 1
ATOM 2237 N N . ASN A 1 279 ? -7.759 26.898 39.465 1.00 59.66 279 ASN A N 1
ATOM 2238 C CA . ASN A 1 279 ? -8.397 27.031 38.153 1.00 59.66 279 ASN A CA 1
ATOM 2239 C C . ASN A 1 279 ? -8.670 28.497 37.784 1.00 59.66 279 ASN A C 1
ATOM 2241 O O . ASN A 1 279 ? -8.524 28.871 36.622 1.00 59.66 279 ASN A O 1
ATOM 2245 N N . ARG A 1 280 ? -9.012 29.341 38.767 1.00 71.31 280 ARG A N 1
ATOM 2246 C CA . ARG A 1 280 ? -9.208 30.780 38.556 1.00 71.31 280 ARG A CA 1
ATOM 2247 C C . ARG A 1 280 ? -7.922 31.485 38.113 1.00 71.31 280 ARG A C 1
ATOM 2249 O O . ARG A 1 280 ? -7.943 32.177 37.103 1.00 71.31 280 ARG A O 1
ATOM 2256 N N . ALA A 1 281 ? -6.798 31.226 38.785 1.00 68.62 281 ALA A N 1
ATOM 2257 C CA . ALA A 1 281 ? -5.494 31.772 38.385 1.00 68.62 281 ALA A CA 1
ATOM 2258 C C . ALA A 1 281 ? -5.091 31.331 36.962 1.00 68.62 281 ALA A C 1
ATOM 2260 O O . ALA A 1 281 ? -4.556 32.111 36.179 1.00 68.62 281 ALA A O 1
ATOM 2261 N N . LEU A 1 282 ? -5.427 30.091 36.593 1.00 57.72 282 LEU A N 1
ATOM 2262 C CA . LEU A 1 282 ? -5.169 29.524 35.266 1.00 57.72 282 LEU A CA 1
ATOM 2263 C C . LEU A 1 282 ? -6.009 30.200 34.163 1.00 57.72 282 LEU A C 1
ATOM 2265 O O . LEU A 1 282 ? -5.542 30.343 33.030 1.00 57.72 282 LEU A O 1
ATOM 2269 N N . ALA A 1 283 ? -7.231 30.628 34.495 1.00 55.75 283 ALA A N 1
ATOM 2270 C CA . ALA A 1 283 ? -8.107 31.401 33.613 1.00 55.75 283 ALA A CA 1
ATOM 2271 C C . ALA A 1 283 ? -7.660 32.868 33.475 1.00 55.75 283 ALA A C 1
ATOM 2273 O O . ALA A 1 283 ? -7.811 33.452 32.406 1.00 55.75 283 ALA A O 1
ATOM 2274 N N . GLU A 1 284 ? -7.063 33.434 34.524 1.00 70.44 284 GLU A N 1
ATOM 2275 C CA . GLU A 1 284 ? -6.519 34.800 34.558 1.00 70.44 284 GLU A CA 1
ATOM 2276 C C . GLU A 1 284 ? -5.112 34.904 33.922 1.00 70.44 284 GLU A C 1
ATOM 2278 O O . GLU A 1 284 ? -4.554 35.992 33.818 1.00 70.44 284 GLU A O 1
ATOM 2283 N N . GLY A 1 285 ? -4.544 33.785 33.450 1.00 64.81 285 GLY A N 1
ATOM 2284 C CA . GLY A 1 285 ? -3.243 33.729 32.768 1.00 64.81 285 GLY A CA 1
ATOM 2285 C C . GLY A 1 285 ? -2.030 33.592 33.698 1.00 64.81 285 GLY A C 1
ATOM 2286 O O . GLY A 1 285 ? -0.915 33.386 33.217 1.00 64.81 285 GLY A O 1
ATOM 2287 N N . ASP A 1 286 ? -2.232 33.617 35.016 1.00 84.31 286 ASP A N 1
ATOM 2288 C CA . ASP A 1 286 ? -1.184 33.468 36.029 1.00 84.31 286 ASP A CA 1
ATOM 2289 C C . ASP A 1 286 ? -0.838 31.985 36.258 1.00 84.31 286 ASP A C 1
ATOM 2291 O O . ASP A 1 286 ? -1.257 31.326 37.218 1.00 84.31 286 ASP A O 1
ATOM 2295 N N . SER A 1 287 ? -0.073 31.438 35.311 1.00 75.25 287 SER A N 1
ATOM 2296 C CA . SER A 1 287 ? 0.289 30.015 35.278 1.00 75.25 287 SER A CA 1
ATOM 2297 C C . SER A 1 287 ? 1.257 29.611 36.402 1.00 75.25 287 SER A C 1
ATOM 2299 O O . SER A 1 287 ? 1.278 28.447 36.794 1.00 75.25 287 SER A O 1
ATOM 2301 N N . GLU A 1 288 ? 2.016 30.552 36.968 1.00 86.12 288 GLU A N 1
ATOM 2302 C CA . GLU A 1 288 ? 2.913 30.314 38.110 1.00 86.12 288 GLU A CA 1
ATOM 2303 C C . GLU A 1 288 ? 2.124 30.100 39.406 1.00 86.12 288 GLU A C 1
ATOM 2305 O O . GLU A 1 288 ? 2.295 29.094 40.098 1.00 86.12 288 GLU A O 1
ATOM 2310 N N . SER A 1 289 ? 1.192 31.009 39.698 1.00 83.62 289 SER A N 1
ATOM 2311 C CA . SER A 1 289 ? 0.306 30.921 40.862 1.00 83.62 289 SER A CA 1
ATOM 2312 C C . SER A 1 289 ? -0.625 29.714 40.776 1.00 83.62 289 SER A C 1
ATOM 2314 O O . SER A 1 289 ? -0.846 29.016 41.771 1.00 83.62 289 SER A O 1
ATOM 2316 N N . ALA A 1 290 ? -1.140 29.425 39.576 1.00 78.06 290 ALA A N 1
ATOM 2317 C CA . ALA A 1 290 ? -1.961 28.247 39.327 1.00 78.06 290 ALA A CA 1
ATOM 2318 C C . ALA A 1 290 ? -1.185 26.944 39.580 1.00 78.06 290 ALA A C 1
ATOM 2320 O O . ALA A 1 290 ? -1.718 26.037 40.226 1.00 78.06 290 ALA A O 1
ATOM 2321 N N . TYR A 1 291 ? 0.078 26.877 39.136 1.00 89.12 291 TYR A N 1
ATOM 2322 C CA . TYR A 1 291 ? 0.953 25.729 39.375 1.00 89.12 291 TYR A CA 1
ATOM 2323 C C . TYR A 1 291 ? 1.199 25.532 40.871 1.00 89.12 291 TYR A C 1
ATOM 2325 O O . TYR A 1 291 ? 0.901 24.459 41.389 1.00 89.12 291 TYR A O 1
ATOM 2333 N N . ALA A 1 292 ? 1.642 26.570 41.587 1.00 90.50 292 ALA A N 1
ATOM 2334 C CA . ALA A 1 292 ? 1.952 26.477 43.014 1.00 90.50 292 ALA A CA 1
ATOM 2335 C C . ALA A 1 292 ? 0.748 26.008 43.857 1.00 90.50 292 ALA A C 1
ATOM 2337 O O . ALA A 1 292 ? 0.881 25.129 44.711 1.00 90.50 292 ALA A O 1
ATOM 2338 N N . LYS A 1 293 ? -0.450 26.548 43.587 1.00 87.31 293 LYS A N 1
ATOM 2339 C CA . LYS A 1 293 ? -1.687 26.189 44.303 1.00 87.31 293 LYS A CA 1
ATOM 2340 C C . LYS A 1 293 ? -2.129 24.754 44.014 1.00 87.31 293 LYS A C 1
ATOM 2342 O O . LYS A 1 293 ? -2.436 24.011 44.944 1.00 87.31 293 LYS A O 1
ATOM 2347 N N . ALA A 1 294 ? -2.158 24.355 42.742 1.00 79.81 294 ALA A N 1
ATOM 2348 C CA . ALA A 1 294 ? -2.596 23.015 42.354 1.00 79.81 294 ALA A CA 1
ATOM 2349 C C . ALA A 1 294 ? -1.586 21.931 42.754 1.00 79.81 294 ALA A C 1
ATOM 2351 O O . ALA A 1 294 ? -1.989 20.855 43.189 1.00 79.81 294 ALA A O 1
ATOM 2352 N N . LYS A 1 295 ? -0.284 22.229 42.665 1.00 89.31 295 LYS A N 1
ATOM 2353 C CA . LYS A 1 295 ? 0.799 21.338 43.093 1.00 89.31 295 LYS A CA 1
ATOM 2354 C C . LYS A 1 295 ? 0.735 21.066 44.592 1.00 89.31 295 LYS A C 1
ATOM 2356 O O . LYS A 1 295 ? 0.759 19.907 44.979 1.00 89.31 295 LYS A O 1
ATOM 2361 N N . LYS A 1 296 ? 0.542 22.102 45.416 1.00 88.81 296 LYS A N 1
ATOM 2362 C CA . LYS A 1 296 ? 0.362 21.945 46.867 1.00 88.81 296 LYS A CA 1
ATOM 2363 C C . LYS A 1 296 ? -0.830 21.042 47.204 1.00 88.81 296 LYS A C 1
ATOM 2365 O O . LYS A 1 296 ? -0.702 20.113 47.992 1.00 88.81 296 LYS A O 1
ATOM 2370 N N . LEU A 1 297 ? -1.976 21.266 46.557 1.00 81.00 297 LEU A N 1
ATOM 2371 C CA . LEU A 1 297 ? -3.159 20.420 46.747 1.00 81.00 297 LEU A CA 1
ATOM 2372 C C . LEU A 1 297 ? -2.919 18.980 46.291 1.00 81.00 297 LEU A C 1
ATOM 2374 O O . LEU A 1 297 ? -3.465 18.046 46.878 1.00 81.00 297 LEU A O 1
ATOM 2378 N N . PHE A 1 298 ? -2.133 18.783 45.233 1.00 82.19 298 PHE A N 1
ATOM 2379 C CA . PHE A 1 298 ? -1.749 17.455 44.779 1.00 82.19 298 PHE A CA 1
ATOM 2380 C C . PHE A 1 298 ? -0.820 16.763 45.782 1.00 82.19 298 PHE A C 1
ATOM 2382 O O . PHE A 1 298 ? -1.104 15.626 46.146 1.00 82.19 298 PHE A O 1
ATOM 2389 N N . ASP A 1 299 ? 0.195 17.461 46.295 1.00 79.56 299 ASP A N 1
ATOM 2390 C CA . ASP A 1 299 ? 1.110 16.953 47.325 1.00 79.56 299 ASP A CA 1
ATOM 2391 C C . ASP A 1 299 ? 0.363 16.521 48.600 1.00 79.56 299 ASP A C 1
ATOM 2393 O O . ASP A 1 299 ? 0.695 15.502 49.200 1.00 79.56 299 ASP A O 1
ATOM 2397 N N . GLU A 1 300 ? -0.680 17.261 48.989 1.00 76.75 300 GLU A N 1
ATOM 2398 C CA . GLU A 1 300 ? -1.468 16.996 50.201 1.00 76.75 300 GLU A CA 1
ATOM 2399 C C . GLU A 1 300 ? -2.509 15.877 50.041 1.00 76.75 300 GLU A C 1
ATOM 2401 O O . GLU A 1 300 ? -2.886 15.242 51.023 1.00 76.75 300 GLU A O 1
ATOM 2406 N N . SER A 1 301 ? -3.022 15.640 48.829 1.00 70.44 301 SER A N 1
ATOM 2407 C CA . SER A 1 301 ? -4.211 14.786 48.642 1.00 70.44 301 SER A CA 1
ATOM 2408 C C . SER A 1 301 ? -4.059 13.645 47.641 1.00 70.44 301 SER A C 1
ATOM 2410 O O . SER A 1 301 ? -4.932 12.780 47.590 1.00 70.44 301 SER A O 1
ATOM 2412 N N . GLY A 1 302 ? -3.038 13.672 46.781 1.00 62.72 302 GLY A N 1
ATOM 2413 C CA . GLY A 1 302 ? -2.840 12.699 45.703 1.00 62.72 302 GLY A CA 1
ATOM 2414 C C . GLY A 1 302 ? -3.953 12.642 44.648 1.00 62.72 302 GLY A C 1
ATOM 2415 O O . GLY A 1 302 ? -3.946 11.751 43.801 1.00 62.72 302 GLY A O 1
ATOM 2416 N N . ARG A 1 303 ? -4.929 13.562 44.670 1.00 60.94 303 ARG A N 1
ATOM 2417 C CA . ARG A 1 303 ? -6.101 13.507 43.779 1.00 60.94 303 ARG A CA 1
ATOM 2418 C C . ARG A 1 303 ? -5.751 13.866 42.335 1.00 60.94 303 ARG A C 1
ATOM 2420 O O . ARG A 1 303 ? -5.080 14.864 42.065 1.00 60.94 303 ARG A O 1
ATOM 2427 N N . SER A 1 304 ? -6.329 13.114 41.400 1.00 51.12 304 SER A N 1
ATOM 2428 C CA . SER A 1 304 ? -6.204 13.306 39.946 1.00 51.12 304 SER A CA 1
ATOM 2429 C C . SER A 1 304 ? -6.553 14.717 39.477 1.00 51.12 304 SER A C 1
ATOM 2431 O O . SER A 1 304 ? -5.869 15.283 38.626 1.00 51.12 304 SER A O 1
ATOM 2433 N N . SER A 1 305 ? -7.605 15.301 40.047 1.00 53.19 305 SER A N 1
ATOM 2434 C CA . SER A 1 305 ? -8.091 16.632 39.690 1.00 53.19 305 SER A CA 1
ATOM 2435 C C . SER A 1 305 ? -7.066 17.729 39.989 1.00 53.19 305 SER A C 1
ATOM 2437 O O . SER A 1 305 ? -6.930 18.665 39.207 1.00 53.19 305 SER A O 1
ATOM 2439 N N . HIS A 1 306 ? -6.300 17.602 41.076 1.00 74.88 306 HIS A N 1
ATOM 2440 C CA . HIS A 1 306 ? -5.249 18.558 41.428 1.00 74.88 306 HIS A CA 1
ATOM 2441 C C . HIS A 1 306 ? -4.006 18.380 40.551 1.00 74.88 306 HIS A C 1
ATOM 2443 O O . HIS A 1 306 ? -3.450 19.370 40.078 1.00 74.88 306 HIS A O 1
ATOM 2449 N N . PHE A 1 307 ? -3.626 17.128 40.265 1.00 70.62 307 PHE A N 1
ATOM 2450 C CA . PHE A 1 307 ? -2.546 16.814 39.325 1.00 70.62 307 PHE A CA 1
ATOM 2451 C C . PHE A 1 307 ? -2.811 17.413 37.943 1.00 70.62 307 PHE A C 1
ATOM 2453 O O . PHE A 1 307 ? -1.924 18.015 37.347 1.00 70.62 307 PHE A O 1
ATOM 2460 N N . HIS A 1 308 ? -4.042 17.285 37.441 1.00 55.59 308 HIS A N 1
ATOM 2461 C CA . HIS A 1 308 ? -4.402 17.768 36.112 1.00 55.59 308 HIS A CA 1
ATOM 2462 C C . HIS A 1 308 ? -4.286 19.294 36.002 1.00 55.59 308 HIS A C 1
ATOM 2464 O O . HIS A 1 308 ? -3.660 19.793 35.067 1.00 55.59 308 HIS A O 1
ATOM 2470 N N . THR A 1 309 ? -4.817 20.037 36.979 1.00 63.06 309 THR A N 1
ATOM 2471 C CA . THR A 1 309 ? -4.678 21.501 37.023 1.00 63.06 309 THR A CA 1
ATOM 2472 C C . THR A 1 309 ? -3.212 21.924 37.178 1.00 63.06 309 THR A C 1
ATOM 2474 O O . THR A 1 309 ? -2.779 22.855 36.498 1.00 63.06 309 THR A O 1
ATOM 2477 N N . ALA A 1 310 ? -2.418 21.222 37.997 1.00 69.88 310 ALA A N 1
ATOM 2478 C CA . ALA A 1 310 ? -0.989 21.502 38.156 1.00 69.88 310 ALA A CA 1
ATOM 2479 C C . ALA A 1 310 ? -0.205 21.239 36.863 1.00 69.88 310 ALA A C 1
ATOM 2481 O O . ALA A 1 310 ? 0.626 22.050 36.469 1.00 69.88 310 ALA A O 1
ATOM 2482 N N . LEU A 1 311 ? -0.503 20.152 36.151 1.00 66.38 311 LEU A N 1
ATOM 2483 C CA . LEU A 1 311 ? 0.154 19.809 34.892 1.00 66.38 311 LEU A CA 1
ATOM 2484 C C . LEU A 1 311 ? -0.169 20.818 33.785 1.00 66.38 311 LEU A C 1
ATOM 2486 O O . LEU A 1 311 ? 0.726 21.243 33.051 1.00 66.38 311 LEU A O 1
ATOM 2490 N N . LEU A 1 312 ? -1.431 21.246 33.689 1.00 56.53 312 LEU A N 1
ATOM 2491 C CA . LEU A 1 312 ? -1.854 22.300 32.764 1.00 56.53 312 LEU A CA 1
ATOM 2492 C C . LEU A 1 312 ? -1.116 23.613 33.038 1.00 56.53 312 LEU A C 1
ATOM 2494 O O . LEU A 1 312 ? -0.634 24.253 32.104 1.00 56.53 312 LEU A O 1
ATOM 2498 N N . ALA A 1 313 ? -0.991 23.989 34.311 1.00 64.25 313 ALA A N 1
ATOM 2499 C CA . ALA A 1 313 ? -0.260 25.180 34.716 1.00 64.25 313 ALA A CA 1
ATOM 2500 C C . ALA A 1 313 ? 1.244 25.059 34.402 1.00 64.25 313 ALA A C 1
ATOM 2502 O O . ALA A 1 313 ? 1.792 25.934 33.738 1.00 64.25 313 ALA A O 1
ATOM 2503 N N . ALA A 1 314 ? 1.887 23.945 34.771 1.00 63.62 314 ALA A N 1
ATOM 2504 C CA . ALA A 1 314 ? 3.306 23.674 34.503 1.00 63.62 314 ALA A CA 1
ATOM 2505 C C . ALA A 1 314 ? 3.645 23.694 33.005 1.00 63.62 314 ALA A C 1
ATOM 2507 O O . ALA A 1 314 ? 4.694 24.183 32.596 1.00 63.62 314 ALA A O 1
ATOM 2508 N N . THR A 1 315 ? 2.738 23.193 32.163 1.00 54.06 315 THR A N 1
ATOM 2509 C CA . THR A 1 315 ? 2.935 23.197 30.707 1.00 54.06 315 THR A CA 1
ATOM 2510 C C . THR A 1 315 ? 2.869 24.619 30.142 1.00 54.06 315 THR A C 1
ATOM 2512 O O . THR A 1 315 ? 3.609 24.949 29.217 1.00 54.06 315 THR A O 1
ATOM 2515 N N . ARG A 1 316 ? 2.021 25.487 30.712 1.00 57.31 316 ARG A N 1
ATOM 2516 C CA . ARG A 1 316 ? 1.895 26.893 30.298 1.00 57.31 316 ARG A CA 1
ATOM 2517 C C . ARG A 1 316 ? 3.036 27.784 30.789 1.00 57.31 316 ARG A C 1
ATOM 2519 O O . ARG A 1 316 ? 3.306 28.786 30.136 1.00 57.31 316 ARG A O 1
ATOM 2526 N N . THR A 1 317 ? 3.725 27.434 31.879 1.00 66.94 317 THR A N 1
ATOM 2527 C CA . THR A 1 317 ? 4.912 28.192 32.321 1.00 66.94 317 THR A CA 1
ATOM 2528 C C . THR A 1 317 ? 6.135 27.948 31.436 1.00 66.94 317 THR A C 1
ATOM 2530 O O . THR A 1 317 ? 7.045 28.772 31.420 1.00 66.94 317 THR A O 1
ATOM 2533 N N . GLY A 1 318 ? 6.195 26.816 30.722 1.00 52.47 318 GLY A N 1
ATOM 2534 C CA . GLY A 1 318 ? 7.347 26.434 29.896 1.00 52.47 318 GLY A CA 1
ATOM 2535 C C . GLY A 1 318 ? 8.612 26.086 30.695 1.00 52.47 318 GLY A C 1
ATOM 2536 O O . GLY A 1 318 ? 9.674 25.888 30.106 1.00 52.47 318 GLY A O 1
ATOM 2537 N N . LYS A 1 319 ? 8.526 25.999 32.031 1.00 67.06 319 LYS A N 1
ATOM 2538 C CA . LYS A 1 319 ? 9.669 25.721 32.912 1.00 67.06 319 LYS A CA 1
ATOM 2539 C C . LYS A 1 319 ? 9.849 24.222 33.130 1.00 67.06 319 LYS A C 1
ATOM 2541 O O . LYS A 1 319 ? 8.995 23.556 33.713 1.00 67.06 319 LYS A O 1
ATOM 2546 N N . ARG A 1 320 ? 11.022 23.711 32.753 1.00 54.47 320 ARG A N 1
ATOM 2547 C CA . ARG A 1 320 ? 11.430 22.313 32.972 1.00 54.47 320 ARG A CA 1
ATOM 2548 C C . ARG A 1 320 ? 11.339 21.890 34.445 1.00 54.47 320 ARG A C 1
ATOM 2550 O O . ARG A 1 320 ? 10.828 20.813 34.733 1.00 54.47 320 ARG A O 1
ATOM 2557 N N . SER A 1 321 ? 11.754 22.765 35.360 1.00 66.44 321 SER A N 1
ATOM 2558 C CA . SER A 1 321 ? 11.757 22.503 36.804 1.00 66.44 321 SER A CA 1
ATOM 2559 C C . SER A 1 321 ? 10.365 22.231 37.385 1.00 66.44 321 SER A C 1
ATOM 2561 O O . SER A 1 321 ? 10.241 21.438 38.311 1.00 66.44 321 SER A O 1
ATOM 2563 N N . HIS A 1 322 ? 9.308 22.838 36.836 1.00 70.25 322 HIS A N 1
ATOM 2564 C CA . HIS A 1 322 ? 7.933 22.622 37.307 1.00 70.25 322 HIS A CA 1
ATOM 2565 C C . HIS A 1 322 ? 7.400 21.249 36.899 1.00 70.25 322 HIS A C 1
ATOM 2567 O O . HIS A 1 322 ? 6.695 20.594 37.657 1.00 70.25 322 HIS A O 1
ATOM 2573 N N . LEU A 1 323 ? 7.755 20.785 35.703 1.00 55.47 323 LEU A N 1
ATOM 2574 C CA . LEU A 1 323 ? 7.395 19.440 35.270 1.00 55.47 323 LEU A CA 1
ATOM 2575 C C . LEU A 1 323 ? 8.155 18.394 36.098 1.00 55.47 323 LEU A C 1
ATOM 2577 O O . LEU A 1 323 ? 7.540 17.459 36.598 1.00 55.47 323 LEU A O 1
ATOM 2581 N N . GLU A 1 324 ? 9.460 18.583 36.312 1.00 61.53 324 GLU A N 1
ATOM 2582 C CA . GLU A 1 324 ? 10.287 17.676 37.122 1.00 61.53 324 GLU A CA 1
ATOM 2583 C C . GLU A 1 324 ? 9.797 17.570 38.580 1.00 61.53 324 GLU A C 1
ATOM 2585 O O . GLU A 1 324 ? 9.650 16.459 39.090 1.00 61.53 324 GLU A O 1
ATOM 2590 N N . ASP A 1 325 ? 9.457 18.690 39.228 1.00 77.38 325 ASP A N 1
ATOM 2591 C CA . ASP A 1 325 ? 8.906 18.705 40.593 1.00 77.38 325 ASP A CA 1
ATOM 2592 C C . ASP A 1 325 ? 7.518 18.036 40.685 1.00 77.38 325 ASP A C 1
ATOM 2594 O O . ASP A 1 325 ? 7.269 17.220 41.580 1.00 77.38 325 ASP A O 1
ATOM 2598 N N . LEU A 1 326 ? 6.614 18.308 39.735 1.00 70.88 326 LEU A N 1
ATOM 2599 C CA . LEU A 1 326 ? 5.298 17.659 39.679 1.00 70.88 326 LEU A CA 1
ATOM 2600 C C . LEU A 1 326 ? 5.401 16.139 39.496 1.00 70.88 326 LEU A C 1
ATOM 2602 O O . LEU A 1 326 ? 4.648 15.387 40.120 1.00 70.88 326 LEU A O 1
ATOM 2606 N N . PHE A 1 327 ? 6.352 15.674 38.687 1.00 61.56 327 PHE A N 1
ATOM 2607 C CA . PHE A 1 327 ? 6.576 14.246 38.482 1.00 61.56 327 PHE A CA 1
ATOM 2608 C C . PHE A 1 327 ? 7.235 13.576 39.693 1.00 61.56 327 PHE A C 1
ATOM 2610 O O . PHE A 1 327 ? 6.762 12.521 40.116 1.00 61.56 327 PHE A O 1
ATOM 2617 N N . ALA A 1 328 ? 8.223 14.215 40.327 1.00 68.69 328 ALA A N 1
ATOM 2618 C CA . ALA A 1 328 ? 8.822 13.717 41.567 1.00 68.69 328 ALA A CA 1
ATOM 2619 C C . ALA A 1 328 ? 7.794 13.622 42.712 1.00 68.69 328 ALA A C 1
ATOM 2621 O O . ALA A 1 328 ? 7.840 12.714 43.544 1.00 68.69 328 ALA A O 1
ATOM 2622 N N . ALA A 1 329 ? 6.828 14.541 42.771 1.00 67.94 329 ALA A N 1
ATOM 2623 C CA . ALA A 1 329 ? 5.691 14.433 43.682 1.00 67.94 329 ALA A CA 1
ATOM 2624 C C . ALA A 1 329 ? 4.783 13.236 43.369 1.00 67.94 329 ALA A C 1
ATOM 2626 O O . ALA A 1 329 ? 4.427 12.486 44.277 1.00 67.94 329 ALA A O 1
ATOM 2627 N N . SER A 1 330 ? 4.454 13.013 42.094 1.00 59.09 330 SER A N 1
ATOM 2628 C CA . SER A 1 330 ? 3.613 11.883 41.682 1.00 59.09 330 SER A CA 1
ATOM 2629 C C . SER A 1 330 ? 4.255 10.527 41.989 1.00 59.09 330 SER A C 1
ATOM 2631 O O . SER A 1 330 ? 3.547 9.602 42.383 1.00 59.09 330 SER A O 1
ATOM 2633 N N . GLU A 1 331 ? 5.573 10.394 41.823 1.00 58.56 331 GLU A N 1
ATOM 2634 C CA . GLU A 1 331 ? 6.304 9.164 42.156 1.00 58.56 331 GLU A CA 1
ATOM 2635 C C . GLU A 1 331 ? 6.315 8.905 43.669 1.00 58.56 331 GLU A C 1
ATOM 2637 O O . GLU A 1 331 ? 6.061 7.781 44.102 1.00 58.56 331 GLU A O 1
ATOM 2642 N N . ARG A 1 332 ? 6.508 9.952 44.486 1.00 66.31 332 ARG A N 1
ATOM 2643 C CA . ARG A 1 332 ? 6.459 9.853 45.956 1.00 66.31 332 ARG A CA 1
ATOM 2644 C C . ARG A 1 332 ? 5.088 9.414 46.474 1.00 66.31 332 ARG A C 1
ATOM 2646 O O . ARG A 1 332 ? 5.018 8.548 47.341 1.00 66.31 332 ARG A O 1
ATOM 2653 N N . ILE A 1 333 ? 4.006 9.967 45.926 1.00 63.16 333 ILE A N 1
ATOM 2654 C CA . ILE A 1 333 ? 2.626 9.605 46.302 1.00 63.16 333 ILE A CA 1
ATOM 2655 C C . ILE A 1 333 ? 2.262 8.195 45.795 1.00 63.16 333 ILE A C 1
ATOM 2657 O O . ILE A 1 333 ? 1.541 7.449 46.459 1.00 63.16 333 ILE A O 1
ATOM 2661 N N . GLY A 1 334 ? 2.797 7.795 44.636 1.00 49.81 334 GLY A N 1
ATOM 2662 C CA . GLY A 1 334 ? 2.630 6.448 44.086 1.00 49.81 334 GLY A CA 1
ATOM 2663 C C . GLY A 1 334 ? 3.363 5.348 44.865 1.00 49.81 334 GLY A C 1
ATOM 2664 O O . GLY A 1 334 ? 2.933 4.198 44.817 1.00 49.81 334 GLY A O 1
ATOM 2665 N N . ALA A 1 335 ? 4.434 5.683 45.595 1.00 44.19 335 ALA A N 1
ATOM 2666 C CA . ALA A 1 335 ? 5.210 4.741 46.407 1.00 44.19 335 ALA A CA 1
ATOM 2667 C C . ALA A 1 335 ? 4.645 4.522 47.828 1.00 44.19 335 ALA A C 1
ATOM 2669 O O . ALA A 1 335 ? 4.913 3.490 48.437 1.00 44.19 335 ALA A O 1
ATOM 2670 N N . SER A 1 336 ? 3.856 5.461 48.364 1.00 44.12 336 SER A N 1
ATOM 2671 C CA . SER A 1 336 ? 3.326 5.408 49.739 1.00 44.12 336 SER A CA 1
ATOM 2672 C C . SER A 1 336 ? 1.966 4.705 49.886 1.00 44.12 336 SER A C 1
ATOM 2674 O O . SER A 1 336 ? 1.514 4.485 51.008 1.00 44.12 336 SER A O 1
ATOM 2676 N N . SER A 1 337 ? 1.314 4.305 48.788 1.00 39.41 337 SER A N 1
ATOM 2677 C CA . SER A 1 337 ? -0.019 3.677 48.783 1.00 39.41 337 SER A CA 1
ATOM 2678 C C . SER A 1 337 ? 0.028 2.204 48.344 1.00 39.41 337 SER A C 1
ATOM 2680 O O . SER A 1 337 ? -0.367 1.840 47.242 1.00 39.41 337 SER A O 1
ATOM 2682 N N . VAL A 1 338 ? 0.511 1.326 49.233 1.00 34.44 338 VAL A N 1
ATOM 2683 C CA . VAL A 1 338 ? 0.558 -0.143 49.014 1.00 34.44 338 VAL A CA 1
ATOM 2684 C C . VAL A 1 338 ? -0.764 -0.846 49.385 1.00 34.44 338 VAL A C 1
ATOM 2686 O O . VAL A 1 338 ? -0.918 -2.045 49.184 1.00 34.44 338 VAL A O 1
ATOM 2689 N N . SER A 1 339 ? -1.782 -0.127 49.861 1.00 36.94 339 SER A N 1
ATOM 2690 C CA . SER A 1 339 ? -3.086 -0.722 50.174 1.00 36.94 339 SER A CA 1
ATOM 2691 C C . SER A 1 339 ? -4.213 0.019 49.461 1.00 36.94 339 SER A C 1
ATOM 2693 O O . SER A 1 339 ? -4.438 1.191 49.745 1.00 36.94 339 SER A O 1
ATOM 2695 N N . THR A 1 340 ? -4.957 -0.706 48.617 1.00 36.62 340 THR A N 1
ATOM 2696 C CA . THR A 1 340 ? -6.158 -0.324 47.835 1.00 36.62 340 THR A CA 1
ATOM 2697 C C . THR A 1 340 ? -5.899 0.189 46.408 1.00 36.62 340 THR A C 1
ATOM 2699 O O . THR A 1 340 ? -5.747 1.377 46.147 1.00 36.62 340 THR A O 1
ATOM 2702 N N . GLU A 1 341 ? -5.896 -0.730 45.436 1.00 37.16 341 GLU A N 1
ATOM 2703 C CA . GLU A 1 341 ? -5.915 -0.382 44.010 1.00 37.16 341 GLU A CA 1
ATOM 2704 C C . GLU A 1 341 ? -7.349 -0.084 43.544 1.00 37.16 341 GLU A C 1
ATOM 2706 O O . GLU A 1 341 ? -8.172 -0.986 43.393 1.00 37.16 341 GLU A O 1
ATOM 2711 N N . SER A 1 342 ? -7.653 1.192 43.291 1.00 40.06 342 SER A N 1
ATOM 2712 C CA . SER A 1 342 ? -8.829 1.604 42.517 1.00 40.06 342 SER A CA 1
ATOM 2713 C C . SER A 1 342 ? -8.488 1.693 41.022 1.00 40.06 342 SER A C 1
ATOM 2715 O O . SER A 1 342 ? -7.355 2.005 40.640 1.00 40.06 342 SER A O 1
ATOM 2717 N N . ALA A 1 343 ? -9.480 1.477 40.151 1.00 36.94 343 ALA A N 1
ATOM 2718 C CA . ALA A 1 343 ? -9.344 1.648 38.699 1.00 36.94 343 ALA A CA 1
ATOM 2719 C C . ALA A 1 343 ? -8.888 3.070 38.299 1.00 36.94 343 ALA A C 1
ATOM 2721 O O . ALA A 1 343 ? -8.208 3.240 37.286 1.00 36.94 343 ALA A O 1
ATOM 2722 N N . GLU A 1 344 ? -9.185 4.085 39.120 1.00 36.06 344 GLU A N 1
ATOM 2723 C CA . GLU A 1 344 ? -8.677 5.453 38.949 1.00 36.06 344 GLU A CA 1
ATOM 2724 C C . GLU A 1 344 ? -7.157 5.539 39.126 1.00 36.06 344 GLU A C 1
ATOM 2726 O O . GLU A 1 344 ? -6.502 6.276 38.393 1.00 36.06 344 GLU A O 1
ATOM 2731 N N . CYS A 1 345 ? -6.570 4.754 40.034 1.00 37.56 345 CYS A N 1
ATOM 2732 C CA . CYS A 1 345 ? -5.126 4.728 40.264 1.00 37.56 345 CYS A CA 1
ATOM 2733 C C . CYS A 1 345 ? -4.382 4.042 39.099 1.00 37.56 345 CYS A C 1
ATOM 2735 O O . CYS A 1 345 ? -3.323 4.500 38.668 1.00 37.56 345 CYS A O 1
ATOM 2737 N N . ALA A 1 346 ? -4.978 3.004 38.499 1.00 40.56 346 ALA A N 1
ATOM 2738 C CA . ALA A 1 346 ? -4.471 2.370 37.277 1.00 40.56 346 ALA A CA 1
ATOM 2739 C C . ALA A 1 346 ? -4.625 3.270 36.030 1.00 40.56 346 ALA A C 1
ATOM 2741 O O . ALA A 1 346 ? -3.726 3.319 35.183 1.00 40.56 346 ALA A O 1
ATOM 2742 N N . TYR A 1 347 ? -5.728 4.022 35.933 1.00 40.09 347 TYR A N 1
ATOM 2743 C CA . TYR A 1 347 ? -5.946 5.031 34.892 1.00 40.09 347 TYR A CA 1
ATOM 2744 C C . TYR A 1 347 ? -4.955 6.192 35.016 1.00 40.09 347 TYR A C 1
ATOM 2746 O O . TYR A 1 347 ? -4.351 6.573 34.019 1.00 40.09 347 TYR A O 1
ATOM 2754 N N . LEU A 1 348 ? -4.710 6.696 36.230 1.00 40.94 348 LEU A N 1
ATOM 2755 C CA . LEU A 1 348 ? -3.688 7.710 36.495 1.00 40.94 348 LEU A CA 1
ATOM 2756 C C . LEU A 1 348 ? -2.295 7.197 36.155 1.00 40.94 348 LEU A C 1
ATOM 2758 O O . LEU A 1 348 ? -1.566 7.893 35.467 1.00 40.94 348 LEU A O 1
ATOM 2762 N N . LYS A 1 349 ? -1.937 5.963 36.527 1.00 41.75 349 LYS A N 1
ATOM 2763 C CA . LYS A 1 349 ? -0.651 5.374 36.125 1.00 41.75 349 LYS A CA 1
ATOM 2764 C C . LYS A 1 349 ? -0.500 5.338 34.600 1.00 41.75 349 LYS A C 1
ATOM 2766 O O . LYS A 1 349 ? 0.532 5.767 34.103 1.00 41.75 349 LYS A O 1
ATOM 2771 N N . ARG A 1 350 ? -1.519 4.918 33.836 1.00 43.19 350 ARG A N 1
ATOM 2772 C CA . ARG A 1 350 ? -1.452 4.862 32.357 1.00 43.19 350 ARG A CA 1
ATOM 2773 C C . ARG A 1 350 ? -1.504 6.238 31.685 1.00 43.19 350 ARG A C 1
ATOM 2775 O O . ARG A 1 350 ? -0.756 6.483 30.743 1.00 43.19 350 ARG A O 1
ATOM 2782 N N . PHE A 1 351 ? -2.357 7.139 32.164 1.00 43.94 351 PHE A N 1
ATOM 2783 C CA . PHE A 1 351 ? -2.528 8.486 31.616 1.00 43.94 351 PHE A CA 1
ATOM 2784 C C . PHE A 1 351 ? -1.337 9.388 31.955 1.00 43.94 351 PHE A C 1
ATOM 2786 O O . PHE A 1 351 ? -0.812 10.063 31.073 1.00 43.94 351 PHE A O 1
ATOM 2793 N N . SER A 1 352 ? -0.844 9.331 33.196 1.00 41.56 352 SER A N 1
ATOM 2794 C CA . SER A 1 352 ? 0.391 9.997 33.606 1.00 41.56 352 SER A CA 1
ATOM 2795 C C . SER A 1 352 ? 1.593 9.416 32.877 1.00 41.56 352 SER A C 1
ATOM 2797 O O . SER A 1 352 ? 2.442 10.194 32.480 1.00 41.56 352 SER A O 1
ATOM 2799 N N . PHE A 1 353 ? 1.658 8.106 32.600 1.00 42.00 353 PHE A N 1
ATOM 2800 C CA . PHE A 1 353 ? 2.732 7.520 31.787 1.00 42.00 353 PHE A CA 1
ATOM 2801 C C . PHE A 1 353 ? 2.687 7.984 30.323 1.00 42.00 353 PHE A C 1
ATOM 2803 O O . PHE A 1 353 ? 3.731 8.298 29.763 1.00 42.00 353 PHE A O 1
ATOM 2810 N N . LEU A 1 354 ? 1.501 8.109 29.713 1.00 44.44 354 LEU A N 1
ATOM 2811 C CA . LEU A 1 354 ? 1.339 8.629 28.346 1.00 44.44 354 LEU A CA 1
ATOM 2812 C C . LEU A 1 354 ? 1.687 10.127 28.257 1.00 44.44 354 LEU A C 1
ATOM 2814 O O . LEU A 1 354 ? 2.382 10.548 27.333 1.00 44.44 354 LEU A O 1
ATOM 2818 N N . LEU A 1 355 ? 1.273 10.928 29.245 1.00 48.16 355 LEU A N 1
ATOM 2819 C CA . LEU A 1 355 ? 1.662 12.338 29.371 1.00 48.16 355 LEU A CA 1
ATOM 2820 C C . LEU A 1 355 ? 3.156 12.494 29.664 1.00 48.16 355 LEU A C 1
ATOM 2822 O O . LEU A 1 355 ? 3.793 13.354 29.068 1.00 48.16 355 LEU A O 1
ATOM 2826 N N . LEU A 1 356 ? 3.731 11.644 30.518 1.00 42.09 356 LEU A N 1
ATOM 2827 C CA . LEU A 1 356 ? 5.162 11.592 30.822 1.00 42.09 356 LEU A CA 1
ATOM 2828 C C . LEU A 1 356 ? 5.961 11.195 29.578 1.00 42.09 356 LEU A C 1
ATOM 2830 O O . LEU A 1 356 ? 7.001 11.784 29.323 1.00 42.09 356 LEU A O 1
ATOM 2834 N N . HIS A 1 357 ? 5.473 10.246 28.776 1.00 46.34 357 HIS A N 1
ATOM 2835 C CA . HIS A 1 357 ? 6.105 9.833 27.525 1.00 46.34 357 HIS A CA 1
ATOM 2836 C C . HIS A 1 357 ? 6.042 10.950 26.475 1.00 46.34 357 HIS A C 1
ATOM 2838 O O . HIS A 1 357 ? 7.069 11.322 25.916 1.00 46.34 357 HIS A O 1
ATOM 2844 N N . THR A 1 358 ? 4.872 11.571 26.292 1.00 48.62 358 THR A N 1
ATOM 2845 C CA . THR A 1 358 ? 4.673 12.689 25.351 1.00 48.62 358 THR A CA 1
ATOM 2846 C C . THR A 1 358 ? 5.479 13.925 25.767 1.00 48.62 358 THR A C 1
ATOM 2848 O O . THR A 1 358 ? 6.123 14.559 24.934 1.00 48.62 358 THR A O 1
ATOM 2851 N N . ALA A 1 359 ? 5.515 14.254 27.062 1.00 45.44 359 ALA A N 1
ATOM 2852 C CA . ALA A 1 359 ? 6.280 15.378 27.597 1.00 45.44 359 ALA A CA 1
ATOM 2853 C C . ALA A 1 359 ? 7.791 15.110 27.590 1.00 45.44 359 ALA A C 1
ATOM 2855 O O . ALA A 1 359 ? 8.542 15.991 27.186 1.00 45.44 359 ALA A O 1
ATOM 2856 N N . LYS A 1 360 ? 8.259 13.905 27.955 1.00 45.41 360 LYS A N 1
ATOM 2857 C CA . LYS A 1 360 ? 9.679 13.516 27.840 1.00 45.41 360 LYS A CA 1
ATOM 2858 C C . LYS A 1 360 ? 10.139 13.533 26.387 1.00 45.41 360 LYS A C 1
ATOM 2860 O O . LYS A 1 360 ? 11.225 14.031 26.121 1.00 45.41 360 LYS A O 1
ATOM 2865 N N . ARG A 1 361 ? 9.308 13.069 25.448 1.00 50.00 361 ARG A N 1
ATOM 2866 C CA . ARG A 1 361 ? 9.576 13.143 24.006 1.00 50.00 361 ARG A CA 1
ATOM 2867 C C . ARG A 1 361 ? 9.597 14.589 23.518 1.00 50.00 361 ARG A C 1
ATOM 2869 O O . ARG A 1 361 ? 10.523 14.956 22.816 1.00 50.00 361 ARG A O 1
ATOM 2876 N N . ARG A 1 362 ? 8.669 15.444 23.963 1.00 50.22 362 ARG A N 1
ATOM 2877 C CA . ARG A 1 362 ? 8.668 16.882 23.642 1.00 50.22 362 ARG A CA 1
ATOM 2878 C C . ARG A 1 362 ? 9.886 17.610 24.213 1.00 50.22 362 ARG A C 1
ATOM 2880 O O . ARG A 1 362 ? 10.458 18.443 23.525 1.00 50.22 362 ARG A O 1
ATOM 2887 N N . ILE A 1 363 ? 10.294 17.293 25.441 1.00 47.84 363 ILE A N 1
ATOM 2888 C CA . ILE A 1 363 ? 11.505 17.825 26.085 1.00 47.84 363 ILE A CA 1
ATOM 2889 C C . ILE A 1 363 ? 12.757 17.316 25.361 1.00 47.84 363 ILE A C 1
ATOM 2891 O O . ILE A 1 363 ? 13.665 18.102 25.119 1.00 47.84 363 ILE A O 1
ATOM 2895 N N . ALA A 1 364 ? 12.793 16.044 24.957 1.00 49.03 364 ALA A N 1
ATOM 2896 C CA . ALA A 1 364 ? 13.872 15.475 24.155 1.00 49.03 364 ALA A CA 1
ATOM 2897 C C . ALA A 1 364 ? 13.927 16.080 22.741 1.00 49.03 364 ALA A C 1
ATOM 2899 O O . ALA A 1 364 ? 15.011 16.367 22.268 1.00 49.03 364 ALA A O 1
ATOM 2900 N N . GLU A 1 365 ? 12.791 16.347 22.091 1.00 49.34 365 GLU A N 1
ATOM 2901 C CA . GLU A 1 365 ? 12.693 17.033 20.790 1.00 49.34 365 GLU A CA 1
ATOM 2902 C C . GLU A 1 365 ? 13.087 18.515 20.884 1.00 49.34 365 GLU A C 1
ATOM 2904 O O . GLU A 1 365 ? 13.689 19.050 19.962 1.00 49.34 365 GLU A O 1
ATOM 2909 N N . LEU A 1 366 ? 12.770 19.180 21.999 1.00 47.66 366 LEU A N 1
ATOM 2910 C CA . LEU A 1 366 ? 13.252 20.530 22.305 1.00 47.66 366 LEU A CA 1
ATOM 2911 C C . LEU A 1 366 ? 14.758 20.544 22.618 1.00 47.66 366 LEU A C 1
ATOM 2913 O O . LEU A 1 366 ? 15.405 21.570 22.429 1.00 47.66 366 LEU A O 1
ATOM 2917 N N . ALA A 1 367 ? 15.303 19.424 23.100 1.00 44.72 367 ALA A N 1
ATOM 2918 C CA . ALA A 1 367 ? 16.712 19.257 23.446 1.00 44.72 367 ALA A CA 1
ATOM 2919 C C . ALA A 1 367 ? 17.571 18.665 22.309 1.00 44.72 367 ALA A C 1
ATOM 2921 O O . ALA A 1 367 ? 18.795 18.776 22.365 1.00 44.72 367 ALA A O 1
ATOM 2922 N N . ALA A 1 368 ? 16.970 18.040 21.288 1.00 47.81 368 ALA A N 1
ATOM 2923 C CA . ALA A 1 368 ? 17.667 17.315 20.227 1.00 47.81 368 ALA A CA 1
ATOM 2924 C C . ALA A 1 368 ? 17.508 17.989 18.851 1.00 47.81 368 ALA A C 1
ATOM 2926 O O . ALA A 1 368 ? 16.429 18.002 18.263 1.00 47.81 368 ALA A O 1
ATOM 2927 N N . ARG A 1 369 ? 18.667 18.409 18.319 1.00 50.34 369 ARG A N 1
ATOM 2928 C CA . ARG A 1 369 ? 18.980 19.020 17.009 1.00 50.34 369 ARG A CA 1
ATOM 2929 C C . ARG A 1 369 ? 18.597 20.500 16.811 1.00 50.34 369 ARG A C 1
ATOM 2931 O O . ARG A 1 369 ? 17.491 20.908 17.155 1.00 50.34 369 ARG A O 1
ATOM 2938 N N . PRO A 1 370 ? 19.495 21.303 16.200 1.00 55.38 370 PRO A N 1
ATOM 2939 C CA . PRO A 1 370 ? 19.159 22.645 15.742 1.00 55.38 370 PRO A CA 1
ATOM 2940 C C . PRO A 1 370 ? 18.123 22.571 14.612 1.00 55.38 370 PRO A C 1
ATOM 2942 O O . PRO A 1 370 ? 18.109 21.631 13.815 1.00 55.38 370 PRO A O 1
ATOM 2945 N N . LEU A 1 371 ? 17.241 23.567 14.568 1.00 66.81 371 LEU A N 1
ATOM 2946 C CA . LEU A 1 371 ? 16.351 23.814 13.434 1.00 66.81 371 LEU A CA 1
ATOM 2947 C C . LEU A 1 371 ? 17.186 23.915 12.155 1.00 66.81 371 LEU A C 1
ATOM 2949 O O . LEU A 1 371 ? 18.263 24.511 12.187 1.00 66.81 371 LEU A O 1
ATOM 2953 N N . LEU A 1 372 ? 16.693 23.352 11.048 1.00 68.62 372 LEU A N 1
ATOM 2954 C CA . LEU A 1 372 ? 17.364 23.509 9.759 1.00 68.62 372 LEU A CA 1
ATOM 2955 C C . LEU A 1 372 ? 17.390 24.995 9.400 1.00 68.62 372 LEU A C 1
ATOM 2957 O O . LEU A 1 372 ? 16.350 25.649 9.360 1.00 68.62 372 LEU A O 1
ATOM 2961 N N . SER A 1 373 ? 18.576 25.522 9.130 1.00 70.12 373 SER A N 1
ATOM 2962 C CA . SER A 1 373 ? 18.744 26.862 8.585 1.00 70.12 373 SER A CA 1
ATOM 2963 C C . SER A 1 373 ? 18.140 26.952 7.182 1.00 70.12 373 SER A C 1
ATOM 2965 O O . SER A 1 373 ? 18.025 25.960 6.456 1.00 70.12 373 SER A O 1
ATOM 2967 N N . SER A 1 374 ? 17.820 28.167 6.731 1.00 69.31 374 SER A N 1
ATOM 2968 C CA . SER A 1 374 ? 17.295 28.378 5.375 1.00 69.31 374 SER A CA 1
ATOM 2969 C C . SER A 1 374 ? 18.237 27.860 4.272 1.00 69.31 374 SER A C 1
ATOM 2971 O O . SER A 1 374 ? 17.768 27.467 3.204 1.00 69.31 374 SER A O 1
ATOM 2973 N N . GLY A 1 375 ? 19.552 27.816 4.526 1.00 74.69 375 GLY A N 1
ATOM 2974 C CA . GLY A 1 375 ? 20.536 27.219 3.617 1.00 74.69 375 GLY A CA 1
ATOM 2975 C C . GLY A 1 375 ? 20.439 25.691 3.548 1.00 74.69 375 GLY A C 1
ATOM 2976 O O . GLY A 1 375 ? 20.468 25.122 2.457 1.00 74.69 375 GLY A O 1
ATOM 2977 N N . GLU A 1 376 ? 20.254 25.026 4.689 1.00 77.50 376 GLU A N 1
ATOM 2978 C CA . GLU A 1 376 ? 20.068 23.570 4.759 1.00 77.50 376 GLU A CA 1
ATOM 2979 C C . GLU A 1 376 ? 18.739 23.132 4.135 1.00 77.50 376 GLU A C 1
ATOM 2981 O O . GLU A 1 376 ? 18.688 22.099 3.469 1.00 77.50 376 GLU A O 1
ATOM 2986 N N . LEU A 1 377 ? 17.679 23.938 4.268 1.00 78.31 377 LEU A N 1
ATOM 2987 C CA . LEU A 1 377 ? 16.406 23.700 3.580 1.00 78.31 377 LEU A CA 1
ATOM 2988 C C . LEU A 1 377 ? 16.570 23.721 2.057 1.00 78.31 377 LEU A C 1
ATOM 2990 O O . LEU A 1 377 ? 16.055 22.845 1.365 1.00 78.31 377 LEU A O 1
ATOM 2994 N N . LEU A 1 378 ? 17.337 24.678 1.529 1.00 79.94 378 LEU A N 1
ATOM 2995 C CA . LEU A 1 378 ? 17.603 24.761 0.094 1.00 79.94 378 LEU A CA 1
ATOM 2996 C C . LEU A 1 378 ? 18.445 23.574 -0.403 1.00 79.94 378 LEU A C 1
ATOM 2998 O O . LEU A 1 378 ? 18.199 23.040 -1.486 1.00 79.94 378 LEU A O 1
ATOM 3002 N N . GLN A 1 379 ? 19.434 23.138 0.382 1.00 83.00 379 GLN A N 1
ATOM 3003 C CA . GLN A 1 379 ? 20.217 21.938 0.070 1.00 83.00 379 GLN A CA 1
ATOM 3004 C C . GLN A 1 379 ? 19.357 20.673 0.105 1.00 83.00 379 GLN A C 1
ATOM 3006 O O . GLN A 1 379 ? 19.487 19.820 -0.774 1.00 83.00 379 GLN A O 1
ATOM 3011 N N . LEU A 1 380 ? 18.447 20.570 1.076 1.00 85.44 380 LEU A N 1
ATOM 3012 C CA . LEU A 1 380 ? 17.485 19.480 1.158 1.00 85.44 380 LEU A CA 1
ATOM 3013 C C . LEU A 1 380 ? 16.602 19.447 -0.091 1.00 85.44 380 LEU A C 1
ATOM 3015 O O . LEU A 1 380 ? 16.527 18.409 -0.735 1.00 85.44 380 LEU A O 1
ATOM 3019 N N . GLU A 1 381 ? 16.004 20.569 -0.494 1.00 86.81 381 GLU A N 1
ATOM 3020 C CA . GLU A 1 381 ? 15.195 20.640 -1.719 1.00 86.81 381 GLU A CA 1
ATOM 3021 C C . GLU A 1 381 ? 15.987 20.206 -2.960 1.00 86.81 381 GLU A C 1
ATOM 3023 O O . GLU A 1 381 ? 15.460 19.496 -3.815 1.00 86.81 381 GLU A O 1
ATOM 3028 N N . LYS A 1 382 ? 17.271 20.575 -3.065 1.00 86.00 382 LYS A N 1
ATOM 3029 C CA . LYS A 1 382 ? 18.136 20.110 -4.166 1.00 86.00 382 LYS A CA 1
ATOM 3030 C C . LYS A 1 382 ? 18.353 18.604 -4.124 1.00 86.00 382 LYS A C 1
ATOM 3032 O O . LYS A 1 382 ? 18.282 17.957 -5.162 1.00 86.00 382 LYS A O 1
ATOM 3037 N N . LYS A 1 383 ? 18.567 18.037 -2.937 1.00 86.81 383 LYS A N 1
ATOM 3038 C CA . LYS A 1 383 ? 18.714 16.589 -2.755 1.00 86.81 383 LYS A CA 1
ATOM 3039 C C . LYS A 1 383 ? 17.426 15.836 -3.098 1.00 86.81 383 LYS A C 1
ATOM 3041 O O . LYS A 1 383 ? 17.487 14.778 -3.705 1.00 86.81 383 LYS A O 1
ATOM 3046 N N . LEU A 1 384 ? 16.265 16.397 -2.765 1.00 89.31 384 LEU A N 1
ATOM 3047 C CA . LEU A 1 384 ? 14.950 15.806 -3.042 1.00 89.31 384 LEU A CA 1
ATOM 3048 C C . LEU A 1 384 ? 14.550 15.842 -4.528 1.00 89.31 384 LEU A C 1
ATOM 3050 O O . LEU A 1 384 ? 13.521 15.286 -4.898 1.00 89.31 384 LEU A O 1
ATOM 3054 N N . CYS A 1 385 ? 15.349 16.470 -5.393 1.00 82.75 385 CYS A N 1
ATOM 3055 C CA . CYS A 1 385 ? 15.191 16.345 -6.839 1.00 82.75 385 CYS A CA 1
ATOM 3056 C C . CYS A 1 385 ? 15.616 14.968 -7.375 1.00 82.75 385 CYS A C 1
ATOM 3058 O O . CYS A 1 385 ? 15.223 14.639 -8.499 1.00 82.75 385 CYS A O 1
ATOM 3060 N N . ASP A 1 386 ? 16.397 14.205 -6.600 1.00 83.12 386 ASP A N 1
ATOM 3061 C CA . ASP A 1 386 ? 16.735 12.807 -6.863 1.00 83.12 386 ASP A CA 1
ATOM 3062 C C . ASP A 1 386 ? 15.579 11.880 -6.425 1.00 83.12 386 ASP A C 1
ATOM 3064 O O . ASP A 1 386 ? 15.157 11.941 -5.264 1.00 83.12 386 ASP A O 1
ATOM 3068 N N . PRO A 1 387 ? 15.045 11.018 -7.314 1.00 77.06 387 PRO A N 1
ATOM 3069 C CA . PRO A 1 387 ? 13.898 10.167 -6.999 1.00 77.06 387 PRO A CA 1
ATOM 3070 C C . PRO A 1 387 ? 14.109 9.224 -5.807 1.00 77.06 387 PRO A C 1
ATOM 3072 O O . PRO A 1 387 ? 13.173 9.018 -5.034 1.00 77.06 387 PRO A O 1
ATOM 3075 N N . VAL A 1 388 ? 15.316 8.674 -5.628 1.00 74.62 388 VAL A N 1
ATOM 3076 C CA . VAL A 1 388 ? 15.617 7.721 -4.546 1.00 74.62 388 VAL A CA 1
ATOM 3077 C C . VAL A 1 388 ? 15.673 8.448 -3.205 1.00 74.62 388 VAL A C 1
ATOM 3079 O O . VAL A 1 388 ? 15.032 8.040 -2.233 1.00 74.62 388 VAL A O 1
ATOM 3082 N N . ALA A 1 389 ? 16.381 9.577 -3.150 1.00 72.50 389 ALA A N 1
ATOM 3083 C CA . ALA A 1 389 ? 16.434 10.425 -1.968 1.00 72.50 389 ALA A CA 1
ATOM 3084 C C . ALA A 1 389 ? 15.044 10.945 -1.575 1.00 72.50 389 ALA A C 1
ATOM 3086 O O . ALA A 1 389 ? 14.720 10.984 -0.386 1.00 72.50 389 ALA A O 1
ATOM 3087 N N . LEU A 1 390 ? 14.214 11.308 -2.558 1.00 87.38 390 LEU A N 1
ATOM 3088 C CA . LEU A 1 390 ? 12.838 11.741 -2.337 1.00 87.38 390 LEU A CA 1
ATOM 3089 C C . LEU A 1 390 ? 11.966 10.633 -1.746 1.00 87.38 390 LEU A C 1
ATOM 3091 O O . LEU A 1 390 ? 11.279 10.871 -0.754 1.00 87.38 390 LEU A O 1
ATOM 3095 N N . GLN A 1 391 ? 12.001 9.429 -2.320 1.00 80.69 391 GLN A N 1
ATOM 3096 C CA . GLN A 1 391 ? 11.226 8.293 -1.816 1.00 80.69 391 GLN A CA 1
ATOM 3097 C C . GLN A 1 391 ? 11.618 7.943 -0.379 1.00 80.69 391 GLN A C 1
ATOM 3099 O O . GLN A 1 391 ? 10.748 7.838 0.486 1.00 80.69 391 GLN A O 1
ATOM 3104 N N . ASN A 1 392 ? 12.920 7.868 -0.095 1.00 74.44 392 ASN A N 1
ATOM 3105 C CA . ASN A 1 392 ? 13.422 7.627 1.257 1.00 74.44 392 ASN A CA 1
ATOM 3106 C C . ASN A 1 392 ? 12.986 8.725 2.232 1.00 74.44 392 ASN A C 1
ATOM 3108 O O . ASN A 1 392 ? 12.558 8.435 3.350 1.00 74.44 392 ASN A O 1
ATOM 3112 N N . PHE A 1 393 ? 13.045 9.991 1.811 1.00 86.50 393 PHE A N 1
ATOM 3113 C CA . PHE A 1 393 ? 12.589 11.107 2.631 1.00 86.50 393 PHE A CA 1
ATOM 3114 C C . PHE A 1 393 ? 11.092 11.006 2.944 1.00 86.50 393 PHE A C 1
ATOM 3116 O O . PHE A 1 393 ? 10.711 11.074 4.112 1.00 86.50 393 PHE A O 1
ATOM 3123 N N . VAL A 1 394 ? 10.246 10.810 1.927 1.00 89.12 394 VAL A N 1
ATOM 3124 C CA . VAL A 1 394 ? 8.789 10.679 2.084 1.00 89.12 394 VAL A CA 1
ATOM 3125 C C . VAL A 1 394 ? 8.441 9.503 2.993 1.00 89.12 394 VAL A C 1
ATOM 3127 O O . VAL A 1 394 ? 7.640 9.679 3.910 1.00 89.12 394 VAL A O 1
ATOM 3130 N N . LYS A 1 395 ? 9.077 8.342 2.803 1.00 83.00 395 LYS A N 1
ATOM 3131 C CA . LYS A 1 395 ? 8.902 7.147 3.643 1.00 83.00 395 LYS A CA 1
ATOM 3132 C C . LYS A 1 395 ? 9.177 7.452 5.116 1.00 83.00 395 LYS A C 1
ATOM 3134 O O . LYS A 1 395 ? 8.284 7.314 5.942 1.00 83.00 395 LYS A O 1
ATOM 3139 N N . VAL A 1 396 ? 10.362 7.980 5.437 1.00 78.38 396 VAL A N 1
ATOM 3140 C CA . VAL A 1 396 ? 10.741 8.296 6.828 1.00 78.38 396 VAL A CA 1
ATOM 3141 C C . VAL A 1 396 ? 9.758 9.278 7.469 1.00 78.38 396 VAL A C 1
ATOM 3143 O O . VAL A 1 396 ? 9.442 9.170 8.654 1.00 78.38 396 VAL A O 1
ATOM 3146 N N . ARG A 1 397 ? 9.252 10.258 6.710 1.00 87.25 397 ARG A N 1
ATOM 3147 C CA . ARG A 1 397 ? 8.259 11.210 7.235 1.00 87.25 397 ARG A CA 1
ATOM 3148 C C . ARG A 1 397 ? 6.890 10.569 7.432 1.00 87.25 397 ARG A C 1
ATOM 3150 O O . ARG A 1 397 ? 6.235 10.872 8.426 1.00 87.25 397 ARG A O 1
ATOM 3157 N N . THR A 1 398 ? 6.502 9.671 6.537 1.00 86.38 398 THR A N 1
ATOM 3158 C CA . THR A 1 398 ? 5.284 8.860 6.648 1.00 86.38 398 THR A CA 1
ATOM 3159 C C . THR A 1 398 ? 5.342 7.997 7.911 1.00 86.38 398 THR A C 1
ATOM 3161 O O . THR A 1 398 ? 4.424 8.063 8.720 1.00 86.38 398 THR A O 1
ATOM 3164 N N . ASP A 1 399 ? 6.459 7.314 8.176 1.00 77.06 399 ASP A N 1
ATOM 3165 C CA . ASP A 1 399 ? 6.639 6.480 9.376 1.00 77.06 399 ASP A CA 1
ATOM 3166 C C . ASP A 1 399 ? 6.505 7.286 10.680 1.00 77.06 399 ASP A C 1
ATOM 3168 O O . ASP A 1 399 ? 5.865 6.843 11.637 1.00 77.06 399 ASP A O 1
ATOM 3172 N N . ILE A 1 400 ? 7.057 8.506 10.713 1.00 76.06 400 ILE A N 1
ATOM 3173 C CA . ILE A 1 400 ? 6.907 9.426 11.853 1.00 76.06 400 ILE A CA 1
ATOM 3174 C C . ILE A 1 400 ? 5.432 9.791 12.068 1.00 76.06 400 ILE A C 1
ATOM 3176 O O . ILE A 1 400 ? 4.961 9.811 13.209 1.00 76.06 400 ILE A O 1
ATOM 3180 N N . VAL A 1 401 ? 4.704 10.090 10.989 1.00 82.19 401 VAL A N 1
ATOM 3181 C CA . VAL A 1 401 ? 3.277 10.434 11.048 1.00 82.19 401 VAL A CA 1
ATOM 3182 C C . VAL A 1 401 ? 2.448 9.234 11.499 1.00 82.19 401 VAL A C 1
ATOM 3184 O O . VAL A 1 401 ? 1.647 9.383 12.419 1.00 82.19 401 VAL A O 1
ATOM 3187 N N . GLU A 1 402 ? 2.667 8.047 10.934 1.00 82.88 402 GLU A N 1
ATOM 3188 C CA . GLU A 1 402 ? 1.961 6.812 11.304 1.00 82.88 402 GLU A CA 1
ATOM 3189 C C . GLU A 1 402 ? 2.191 6.439 12.772 1.00 82.88 402 GLU A C 1
ATOM 3191 O O . GLU A 1 402 ? 1.241 6.114 13.488 1.00 82.88 402 GLU A O 1
ATOM 3196 N N . ALA A 1 403 ? 3.430 6.547 13.264 1.00 70.62 403 ALA A N 1
ATOM 3197 C CA . ALA A 1 403 ? 3.736 6.330 14.676 1.00 70.62 403 ALA A CA 1
ATOM 3198 C C . ALA A 1 403 ? 2.950 7.302 15.572 1.00 70.62 403 ALA A C 1
ATOM 3200 O O . ALA A 1 403 ? 2.290 6.889 16.524 1.00 70.62 403 ALA A O 1
ATOM 3201 N N . ARG A 1 404 ? 2.923 8.595 15.222 1.00 73.75 404 ARG A N 1
ATOM 3202 C CA . ARG A 1 404 ? 2.131 9.591 15.962 1.00 73.75 404 ARG A CA 1
ATOM 3203 C C . ARG A 1 404 ? 0.625 9.369 15.847 1.00 73.75 404 ARG A C 1
ATOM 3205 O O . ARG A 1 404 ? -0.093 9.587 16.822 1.00 73.75 404 ARG A O 1
ATOM 3212 N N . MET A 1 405 ? 0.125 8.901 14.705 1.00 74.25 405 MET A N 1
ATOM 3213 C CA . MET A 1 405 ? -1.281 8.526 14.556 1.00 74.25 405 MET A CA 1
ATOM 3214 C C . MET A 1 405 ? -1.659 7.367 15.482 1.00 74.25 405 MET A C 1
ATOM 3216 O O . MET A 1 405 ? -2.721 7.422 16.109 1.00 74.25 405 MET A O 1
ATOM 3220 N N . ARG A 1 406 ? -0.801 6.343 15.591 1.00 67.44 406 ARG A N 1
ATOM 3221 C CA . ARG A 1 406 ? -1.014 5.187 16.474 1.00 67.44 406 ARG A CA 1
ATOM 3222 C C . ARG A 1 406 ? -0.977 5.569 17.954 1.00 67.44 406 ARG A C 1
ATOM 3224 O O . ARG A 1 406 ? -1.904 5.192 18.672 1.00 67.44 406 ARG A O 1
ATOM 3231 N N . ASP A 1 407 ? 0.020 6.351 18.363 1.00 59.25 407 ASP A N 1
ATOM 3232 C CA . ASP A 1 407 ? 0.359 6.538 19.781 1.00 59.25 407 ASP A CA 1
ATOM 3233 C C . ASP A 1 407 ? -0.228 7.817 20.399 1.00 59.25 407 ASP A C 1
ATOM 3235 O O . ASP A 1 407 ? -0.608 7.833 21.569 1.00 59.25 407 ASP A O 1
ATOM 3239 N N . GLU A 1 408 ? -0.329 8.904 19.626 1.00 59.44 408 GLU A N 1
ATOM 3240 C CA . GLU A 1 408 ? -0.652 10.244 20.136 1.00 59.44 408 GLU A CA 1
ATOM 3241 C C . GLU A 1 408 ? -2.037 10.709 19.641 1.00 59.44 408 GLU A C 1
ATOM 3243 O O . GLU A 1 408 ? -2.937 11.010 20.433 1.00 59.44 408 GLU A O 1
ATOM 3248 N N . PHE A 1 409 ? -2.281 10.717 18.327 1.00 65.38 409 PHE A N 1
ATOM 3249 C CA . PHE A 1 409 ? -3.461 11.382 17.751 1.00 65.38 409 PHE A CA 1
ATOM 3250 C C . PHE A 1 409 ? -4.782 10.614 17.943 1.00 65.38 409 PHE A C 1
ATOM 3252 O O . PHE A 1 409 ? -5.841 11.236 18.098 1.00 65.38 409 PHE A O 1
ATOM 3259 N N . ARG A 1 410 ? -4.755 9.275 18.033 1.00 59.97 410 ARG A N 1
ATOM 3260 C CA . ARG A 1 410 ? -5.944 8.459 18.378 1.00 59.97 410 ARG A CA 1
ATOM 3261 C C . ARG A 1 410 ? -6.490 8.744 19.779 1.00 59.97 410 ARG A C 1
ATOM 3263 O O . ARG A 1 410 ? -7.693 8.601 20.005 1.00 59.97 410 ARG A O 1
ATOM 3270 N N . HIS A 1 411 ? -5.631 9.169 20.703 1.00 54.00 411 HIS A N 1
ATOM 3271 C CA . HIS A 1 411 ? -6.020 9.551 22.059 1.00 54.00 411 HIS A CA 1
ATOM 3272 C C . HIS A 1 411 ? -6.406 11.034 22.137 1.00 54.00 411 HIS A C 1
ATOM 3274 O O . HIS A 1 411 ? -7.443 11.363 22.713 1.00 54.00 411 HIS A O 1
ATOM 3280 N N . VAL A 1 412 ? -5.640 11.918 21.486 1.00 52.38 412 VAL A N 1
ATOM 3281 C CA . VAL A 1 412 ? -5.885 13.374 21.447 1.00 52.38 412 VAL A CA 1
ATOM 3282 C C . VAL A 1 412 ? -7.221 13.727 20.779 1.00 52.38 412 VAL A C 1
ATOM 3284 O O . VAL A 1 412 ? -7.958 14.570 21.289 1.00 52.38 412 VAL A O 1
ATOM 3287 N N . SER A 1 413 ? -7.601 13.034 19.700 1.00 50.25 413 SER A N 1
ATOM 3288 C CA . SER A 1 413 ? -8.890 13.234 19.005 1.00 50.25 413 SER A CA 1
ATOM 3289 C C . SER A 1 413 ? -10.124 12.990 19.888 1.00 50.25 413 SER A C 1
ATOM 3291 O O . SER A 1 413 ? -11.220 13.445 19.553 1.00 50.25 413 SER A O 1
ATOM 3293 N N . ARG A 1 414 ? -9.973 12.317 21.042 1.00 50.69 414 ARG A N 1
ATOM 3294 C CA . ARG A 1 414 ? -11.050 12.092 22.020 1.00 50.69 414 ARG A CA 1
ATOM 3295 C C . ARG A 1 414 ? -11.243 13.257 23.000 1.00 50.69 414 ARG A C 1
ATOM 3297 O O . ARG A 1 414 ? -12.330 13.350 23.566 1.00 50.69 414 ARG A O 1
ATOM 3304 N N . TYR A 1 415 ? -10.265 14.158 23.141 1.00 46.00 415 TYR A N 1
ATOM 3305 C CA . TYR A 1 415 ? -10.246 15.240 24.139 1.00 46.00 415 TYR A CA 1
ATOM 3306 C C . TYR A 1 415 ? -9.911 16.611 23.507 1.00 46.00 415 TYR A C 1
ATOM 3308 O O . TYR A 1 415 ? -8.829 17.158 23.732 1.00 46.00 415 TYR A O 1
ATOM 3316 N N . PRO A 1 416 ? -10.838 17.198 22.723 1.00 43.97 416 PRO A N 1
ATOM 3317 C CA . PRO A 1 416 ? -10.579 18.383 21.894 1.00 43.97 416 PRO A CA 1
ATOM 3318 C C . PRO A 1 416 ? -10.264 19.667 22.678 1.00 43.97 416 PRO A C 1
ATOM 3320 O O . PRO A 1 416 ? -9.757 20.618 22.098 1.00 43.97 416 PRO A O 1
ATOM 3323 N N . THR A 1 417 ? -10.544 19.715 23.983 1.00 40.47 417 THR A N 1
ATOM 3324 C CA . THR A 1 417 ? -10.289 20.883 24.843 1.00 40.47 417 THR A CA 1
ATOM 3325 C C . THR A 1 417 ? -8.890 20.901 25.466 1.00 40.47 417 THR A C 1
ATOM 3327 O O . THR A 1 417 ? -8.505 21.910 26.053 1.00 40.47 417 THR A O 1
ATOM 3330 N N . VAL A 1 418 ? -8.132 19.802 25.361 1.00 37.56 418 VAL A N 1
ATOM 3331 C CA . VAL A 1 418 ? -6.862 19.608 26.089 1.00 37.56 418 VAL A CA 1
ATOM 3332 C C . VAL A 1 418 ? -5.635 19.937 25.227 1.00 37.56 418 VAL A C 1
ATOM 3334 O O . VAL A 1 418 ? -4.590 20.290 25.769 1.00 37.56 418 VAL A O 1
ATOM 3337 N N . PHE A 1 419 ? -5.747 19.884 23.894 1.00 44.38 419 PHE A N 1
ATOM 3338 C CA . PHE A 1 419 ? -4.616 20.060 22.974 1.00 44.38 419 PHE A CA 1
ATOM 3339 C C . PHE A 1 419 ? -4.871 21.166 21.932 1.00 44.38 419 PHE A C 1
ATOM 3341 O O . PHE A 1 419 ? -5.975 21.252 21.401 1.00 44.38 419 PHE A O 1
ATOM 3348 N N . PRO A 1 420 ? -3.861 21.985 21.573 1.00 50.34 420 PRO A N 1
ATOM 3349 C CA . PRO A 1 420 ? -4.018 23.174 20.720 1.00 50.34 420 PRO A CA 1
ATOM 3350 C C . PRO A 1 420 ? -4.151 22.879 19.208 1.00 50.34 420 PRO A C 1
ATOM 3352 O O . PRO A 1 420 ? -3.980 23.781 18.388 1.00 50.34 420 PRO A O 1
ATOM 3355 N N . TYR A 1 421 ? -4.414 21.629 18.810 1.00 62.44 421 TYR A N 1
ATOM 3356 C CA . TYR A 1 421 ? -4.397 21.190 17.409 1.00 62.44 421 TYR A CA 1
ATOM 3357 C C . TYR A 1 421 ? -5.811 21.081 16.828 1.00 62.44 421 TYR A C 1
ATOM 3359 O O . TYR A 1 421 ? -6.340 19.982 16.661 1.00 62.44 421 TYR A O 1
ATOM 3367 N N . ASN A 1 422 ? -6.411 22.221 16.476 1.00 66.19 422 ASN A N 1
ATOM 3368 C CA . ASN A 1 422 ? -7.770 22.273 15.910 1.00 66.19 422 ASN A CA 1
ATOM 3369 C C . ASN A 1 422 ? -7.929 21.384 14.655 1.00 66.19 422 ASN A C 1
ATOM 3371 O O . ASN A 1 422 ? -8.969 20.765 14.451 1.00 66.19 422 ASN A O 1
ATOM 3375 N N . TYR A 1 423 ? -6.859 21.202 13.873 1.00 74.06 423 TYR A N 1
ATOM 3376 C CA . TYR A 1 423 ? -6.859 20.369 12.663 1.00 74.06 423 TYR A CA 1
ATOM 3377 C C . TYR A 1 423 ? -7.009 18.849 12.904 1.00 74.06 423 TYR A C 1
ATOM 3379 O O . TYR A 1 423 ? -7.150 18.082 11.955 1.00 74.06 423 TYR A O 1
ATOM 3387 N N . LEU A 1 424 ? -6.954 18.379 14.156 1.00 70.69 424 LEU A N 1
ATOM 3388 C CA . LEU A 1 424 ? -7.256 16.980 14.503 1.00 70.69 424 LEU A CA 1
ATOM 3389 C C . LEU A 1 424 ? -8.719 16.776 14.914 1.00 70.69 424 LEU A C 1
ATOM 3391 O O . LEU A 1 424 ? -9.229 15.655 14.860 1.00 70.69 424 LEU A O 1
ATOM 3395 N N . SER A 1 425 ? -9.384 17.838 15.370 1.00 66.12 425 SER A N 1
ATOM 3396 C CA . SER A 1 425 ? -10.727 17.787 15.952 1.00 66.12 425 SER A CA 1
ATOM 3397 C C . SER A 1 425 ? -11.813 18.377 15.050 1.00 66.12 425 SER A C 1
ATOM 3399 O O . SER A 1 425 ? -12.985 18.034 15.235 1.00 66.12 425 SER A O 1
ATOM 3401 N N . ASP A 1 426 ? -11.455 19.201 14.061 1.00 73.62 426 ASP A N 1
ATOM 3402 C CA . ASP A 1 426 ? -12.395 19.703 13.056 1.00 73.62 426 ASP A CA 1
ATOM 3403 C C . ASP A 1 426 ? -13.097 18.541 12.312 1.00 73.62 426 ASP A C 1
ATOM 3405 O O . ASP A 1 426 ? -12.533 17.475 12.058 1.00 73.62 426 ASP A O 1
ATOM 3409 N N . TYR A 1 427 ? -14.364 18.756 11.941 1.00 75.50 427 TYR A N 1
ATOM 3410 C CA . TYR A 1 427 ? -15.190 17.853 11.114 1.00 75.50 427 TYR A CA 1
ATOM 3411 C C . TYR A 1 427 ? -15.500 16.458 11.679 1.00 75.50 427 TYR A C 1
ATOM 3413 O O . TYR A 1 427 ? -16.097 15.634 10.983 1.00 75.50 427 TYR A O 1
ATOM 3421 N N . ARG A 1 428 ? -15.197 16.196 12.956 1.00 66.38 428 ARG A N 1
ATOM 3422 C CA . ARG A 1 428 ? -15.473 14.910 13.625 1.00 66.38 428 ARG A CA 1
ATOM 3423 C C . ARG A 1 428 ? -16.954 14.487 13.599 1.00 66.38 428 ARG A C 1
ATOM 3425 O O . ARG A 1 428 ? -17.254 13.299 13.636 1.00 66.38 428 ARG A O 1
ATOM 3432 N N . ALA A 1 429 ? -17.885 15.441 13.535 1.00 56.72 429 ALA A N 1
ATOM 3433 C CA . ALA A 1 429 ? -19.331 15.192 13.599 1.00 56.72 429 ALA A CA 1
ATOM 3434 C C . ALA A 1 429 ? -19.976 14.742 12.267 1.00 56.72 429 ALA A C 1
ATOM 3436 O O . ALA A 1 429 ? -21.183 14.503 12.230 1.00 56.72 429 ALA A O 1
ATOM 3437 N N . SER A 1 430 ? -19.198 14.612 11.187 1.00 62.75 430 SER A N 1
ATOM 3438 C CA . SER A 1 430 ? -19.715 14.370 9.831 1.00 62.75 430 SER A CA 1
ATOM 3439 C C . SER A 1 430 ? -19.145 13.089 9.200 1.00 62.75 430 SER A C 1
ATOM 3441 O O . SER A 1 430 ? -18.467 13.179 8.170 1.00 62.75 430 SER A O 1
ATOM 3443 N N . PRO A 1 431 ? -19.400 11.886 9.757 1.00 65.81 431 PRO A N 1
ATOM 3444 C CA . PRO A 1 431 ? -18.880 10.641 9.191 1.00 65.81 431 PRO A CA 1
ATOM 3445 C C . PRO A 1 431 ? -19.428 10.396 7.771 1.00 65.81 431 PRO A C 1
ATOM 3447 O O . PRO A 1 431 ? -20.591 10.736 7.502 1.00 65.81 431 PRO A O 1
ATOM 3450 N N . PRO A 1 432 ? -18.603 9.872 6.843 1.00 72.38 432 PRO A N 1
ATOM 3451 C CA . PRO A 1 432 ? -19.023 9.526 5.487 1.00 72.38 432 PRO A CA 1
ATOM 3452 C C . PRO A 1 432 ? -20.083 8.425 5.493 1.00 72.38 432 PRO A C 1
ATOM 3454 O O . PRO A 1 432 ? -19.991 7.476 6.266 1.00 72.38 432 PRO A O 1
ATOM 3457 N N . GLN A 1 433 ? -21.086 8.551 4.623 1.00 79.94 433 GLN A N 1
ATOM 3458 C CA . GLN A 1 433 ? -22.002 7.445 4.348 1.00 79.94 433 GLN A CA 1
ATOM 3459 C C . GLN A 1 433 ? -21.319 6.459 3.389 1.00 79.94 433 GLN A C 1
ATOM 3461 O O . GLN A 1 433 ? -20.535 6.903 2.543 1.00 79.94 433 GLN A O 1
ATOM 3466 N N . PRO A 1 434 ? -21.601 5.148 3.478 1.00 83.25 434 PRO A N 1
ATOM 3467 C CA . PRO A 1 434 ? -21.175 4.196 2.460 1.00 83.25 434 PRO A CA 1
ATOM 3468 C C . PRO A 1 434 ? -21.728 4.584 1.087 1.00 83.25 434 PRO A C 1
ATOM 3470 O O . PRO A 1 434 ? -22.834 5.120 0.982 1.00 83.25 434 PRO A O 1
ATOM 3473 N N . ARG A 1 435 ? -20.973 4.298 0.025 1.00 82.19 435 ARG A N 1
ATOM 3474 C CA . ARG A 1 435 ? -21.423 4.571 -1.343 1.00 82.19 435 ARG A CA 1
ATOM 3475 C C . ARG A 1 435 ? -22.683 3.764 -1.675 1.00 82.19 435 ARG A C 1
ATOM 3477 O O . ARG A 1 435 ? -22.717 2.552 -1.466 1.00 82.19 435 ARG A O 1
ATOM 3484 N N . LEU A 1 436 ? -23.697 4.414 -2.250 1.00 75.25 436 LEU A N 1
ATOM 3485 C CA . LEU A 1 436 ? -24.920 3.724 -2.673 1.00 75.25 436 LEU A CA 1
ATOM 3486 C C . LEU A 1 436 ? -24.672 2.881 -3.944 1.00 75.25 436 LEU A C 1
ATOM 3488 O O . LEU A 1 436 ? -23.892 3.301 -4.808 1.00 75.25 436 LEU A O 1
ATOM 3492 N N . PRO A 1 437 ? -25.362 1.734 -4.130 1.00 68.00 437 PRO A N 1
ATOM 3493 C CA . PRO A 1 437 ? -25.163 0.854 -5.290 1.00 68.00 437 PRO A CA 1
ATOM 3494 C C . PRO A 1 437 ? -25.313 1.557 -6.649 1.00 68.00 437 PRO A C 1
ATOM 3496 O O . PRO A 1 437 ? -24.545 1.286 -7.573 1.00 68.00 437 PRO A O 1
ATOM 3499 N N . ASN A 1 438 ? -26.248 2.509 -6.739 1.00 71.69 438 ASN A N 1
ATOM 3500 C CA . ASN A 1 438 ? -26.590 3.228 -7.970 1.00 71.69 438 ASN A CA 1
ATOM 3501 C C . ASN A 1 438 ? -25.867 4.578 -8.127 1.00 71.69 438 ASN A C 1
ATOM 3503 O O . ASN A 1 438 ? -26.044 5.246 -9.146 1.00 71.69 438 ASN A O 1
ATOM 3507 N N . SER A 1 439 ? -25.054 5.000 -7.153 1.00 70.81 439 SER A N 1
ATOM 3508 C CA . SER A 1 439 ? -24.329 6.270 -7.254 1.00 70.81 439 SER A CA 1
ATOM 3509 C C . SER A 1 439 ? -23.228 6.187 -8.315 1.00 70.81 439 SER A C 1
ATOM 3511 O O . SER A 1 439 ? -22.489 5.192 -8.346 1.00 70.81 439 SER A O 1
ATOM 3513 N N . PRO A 1 440 ? -23.049 7.218 -9.162 1.00 73.00 440 PRO A N 1
ATOM 3514 C CA . PRO A 1 440 ? -21.957 7.265 -10.128 1.00 73.00 440 PRO A CA 1
ATOM 3515 C C . PRO A 1 440 ? -20.606 7.017 -9.450 1.00 73.00 440 PRO A C 1
ATOM 3517 O O . PRO A 1 440 ? -20.322 7.562 -8.384 1.00 73.00 440 PRO A O 1
ATOM 3520 N N . ARG A 1 441 ? -19.770 6.165 -10.052 1.00 83.00 441 ARG A N 1
ATOM 3521 C CA . ARG A 1 441 ? -18.382 5.993 -9.603 1.00 83.00 441 ARG A CA 1
ATOM 3522 C C . ARG A 1 441 ? -17.586 7.217 -10.017 1.00 83.00 441 ARG A C 1
ATOM 3524 O O . ARG A 1 441 ? -17.701 7.636 -11.166 1.00 83.00 441 ARG A O 1
ATOM 3531 N N . VAL A 1 442 ? -16.749 7.719 -9.115 1.00 91.31 442 VAL A N 1
ATOM 3532 C CA . VAL A 1 442 ? -15.624 8.567 -9.511 1.00 91.31 442 VAL A CA 1
ATOM 3533 C C . VAL A 1 442 ? -14.707 7.693 -10.357 1.00 91.31 442 VAL A C 1
ATOM 3535 O O . VAL A 1 442 ? -14.295 6.630 -9.897 1.00 91.31 442 VAL A O 1
ATOM 3538 N N . LYS A 1 443 ? -14.462 8.090 -11.604 1.00 89.12 443 LYS A N 1
ATOM 3539 C CA . LYS A 1 443 ? -13.586 7.374 -12.540 1.00 89.12 443 LYS A CA 1
ATOM 3540 C C . LYS A 1 443 ? -12.307 8.143 -12.818 1.00 89.12 443 LYS A C 1
ATOM 3542 O O . LYS A 1 443 ? -11.347 7.548 -13.284 1.00 89.12 443 LYS A O 1
ATOM 3547 N N . SER A 1 444 ? -12.285 9.443 -12.550 1.00 93.19 444 SER A N 1
ATOM 3548 C CA . SER A 1 444 ? -11.151 10.308 -12.859 1.00 93.19 444 SER A CA 1
ATOM 3549 C C . SER A 1 444 ? -10.909 11.347 -11.764 1.00 93.19 444 SER A C 1
ATOM 3551 O O . SER A 1 444 ? -11.850 11.908 -11.195 1.00 93.19 444 SER A O 1
ATOM 3553 N N . VAL A 1 445 ? -9.633 11.591 -11.469 1.00 96.62 445 VAL A N 1
ATOM 3554 C CA . VAL A 1 445 ? -9.154 12.559 -10.479 1.00 96.62 445 VAL A CA 1
ATOM 3555 C C . VAL A 1 445 ? -8.213 13.544 -11.166 1.00 96.62 445 VAL A C 1
ATOM 3557 O O . VAL A 1 445 ? -7.225 13.115 -11.755 1.00 96.62 445 VAL A O 1
ATOM 3560 N N . THR A 1 446 ? -8.486 14.845 -11.032 1.00 97.62 446 THR A N 1
ATOM 3561 C CA . THR A 1 446 ? -7.565 15.910 -11.457 1.00 97.62 446 THR A CA 1
ATOM 3562 C C . THR A 1 446 ? -6.956 16.610 -10.248 1.00 97.62 446 THR A C 1
ATOM 3564 O O . THR A 1 446 ? -7.681 17.123 -9.391 1.00 97.62 446 THR A O 1
ATOM 3567 N N . LEU A 1 447 ? -5.627 16.682 -10.197 1.00 97.88 447 LEU A N 1
ATOM 3568 C CA . LEU A 1 447 ? -4.891 17.462 -9.200 1.00 97.88 447 LEU A CA 1
ATOM 3569 C C . LEU A 1 447 ? -4.466 18.810 -9.791 1.00 97.88 447 LEU A C 1
ATOM 3571 O O . LEU A 1 447 ? -3.777 18.852 -10.809 1.00 97.88 447 LEU A O 1
ATOM 3575 N N . VAL A 1 448 ? -4.885 19.914 -9.172 1.00 97.62 448 VAL A N 1
ATOM 3576 C CA . VAL A 1 448 ? -4.610 21.280 -9.652 1.00 97.62 448 VAL A CA 1
ATOM 3577 C C . VAL A 1 448 ? -3.576 21.954 -8.754 1.00 97.62 448 VAL A C 1
ATOM 3579 O O . VAL A 1 448 ? -3.827 22.127 -7.564 1.00 97.62 448 VAL A O 1
ATOM 3582 N N . TYR A 1 449 ? -2.452 22.372 -9.337 1.00 96.94 449 TYR A N 1
ATOM 3583 C CA . TYR A 1 449 ? -1.324 23.011 -8.658 1.00 96.94 449 TYR A CA 1
ATOM 3584 C C . TYR A 1 449 ? -1.243 24.503 -9.005 1.00 96.94 449 TYR A C 1
ATOM 3586 O O . TYR A 1 449 ? -0.807 24.827 -10.111 1.00 96.94 449 TYR A O 1
ATOM 3594 N N . PRO A 1 450 ? -1.619 25.431 -8.106 1.00 93.50 450 PRO A N 1
ATOM 3595 C CA . PRO A 1 450 ? -1.331 26.849 -8.282 1.00 93.50 450 PRO A CA 1
ATOM 3596 C C . PRO A 1 450 ? 0.128 27.147 -7.896 1.00 93.50 450 PRO A C 1
ATOM 3598 O O . PRO A 1 450 ? 0.546 26.917 -6.761 1.00 93.50 450 PRO A O 1
ATOM 3601 N N . VAL A 1 451 ? 0.910 27.684 -8.831 1.00 91.88 451 VAL A N 1
ATOM 3602 C CA . VAL A 1 451 ? 2.353 27.906 -8.676 1.00 91.88 451 VAL A CA 1
ATOM 3603 C C . VAL A 1 451 ? 2.706 29.374 -8.903 1.00 91.88 451 VAL A C 1
ATOM 3605 O O . VAL A 1 451 ? 2.338 29.979 -9.906 1.00 91.88 451 VAL A O 1
ATOM 3608 N N . LYS A 1 452 ? 3.466 29.945 -7.965 1.00 88.69 452 LYS A N 1
ATOM 3609 C CA . LYS A 1 452 ? 4.124 31.249 -8.107 1.00 88.69 452 LYS A CA 1
ATOM 3610 C C . LYS A 1 452 ? 5.499 31.179 -7.456 1.00 88.69 452 LYS A C 1
ATOM 3612 O O . LYS A 1 452 ? 5.582 31.096 -6.232 1.00 88.69 452 LYS A O 1
ATOM 3617 N N . ASN A 1 453 ? 6.563 31.216 -8.259 1.00 87.88 453 ASN A N 1
ATOM 3618 C CA . ASN A 1 453 ? 7.957 31.170 -7.796 1.00 87.88 453 ASN A CA 1
ATOM 3619 C C . ASN A 1 453 ? 8.254 30.011 -6.820 1.00 87.88 453 ASN A C 1
ATOM 3621 O O . ASN A 1 453 ? 8.807 30.205 -5.731 1.00 87.88 453 ASN A O 1
ATOM 3625 N N . ARG A 1 454 ? 7.776 28.812 -7.174 1.00 88.69 454 ARG A N 1
ATOM 3626 C CA . ARG A 1 454 ? 7.962 27.563 -6.414 1.00 88.69 454 ARG A CA 1
ATOM 3627 C C . ARG A 1 454 ? 8.277 26.396 -7.354 1.00 88.69 454 ARG A C 1
ATOM 3629 O O . ARG A 1 454 ? 7.776 25.286 -7.148 1.00 88.69 454 ARG A O 1
ATOM 3636 N N . SER A 1 455 ? 9.074 26.638 -8.394 1.00 89.94 455 SER A N 1
ATOM 3637 C CA . SER A 1 455 ? 9.340 25.668 -9.466 1.00 89.94 455 SER A CA 1
ATOM 3638 C C . SER A 1 455 ? 9.880 24.342 -8.911 1.00 89.94 455 SER A C 1
ATOM 3640 O O . SER A 1 455 ? 9.327 23.269 -9.166 1.00 89.94 455 SER A O 1
ATOM 3642 N N . GLN A 1 456 ? 10.900 24.424 -8.055 1.00 90.44 456 GLN A N 1
ATOM 3643 C CA . GLN A 1 456 ? 11.603 23.273 -7.504 1.00 90.44 456 GLN A CA 1
ATOM 3644 C C . GLN A 1 456 ? 10.714 22.442 -6.578 1.00 90.44 456 GLN A C 1
ATOM 3646 O O . GLN A 1 456 ? 10.679 21.219 -6.690 1.00 90.44 456 GLN A O 1
ATOM 3651 N N . ARG A 1 457 ? 9.943 23.085 -5.695 1.00 92.75 457 ARG A N 1
ATOM 3652 C CA . ARG A 1 457 ? 9.009 22.370 -4.814 1.00 92.75 457 ARG A CA 1
ATOM 3653 C C . ARG A 1 457 ? 7.895 21.690 -5.604 1.00 92.75 457 ARG A C 1
ATOM 3655 O O . ARG A 1 457 ? 7.620 20.520 -5.358 1.00 92.75 457 ARG A O 1
ATOM 3662 N N . THR A 1 458 ? 7.362 22.367 -6.622 1.00 94.81 458 THR A N 1
ATOM 3663 C CA . THR A 1 458 ? 6.377 21.781 -7.546 1.00 94.81 458 THR A CA 1
ATOM 3664 C C . THR A 1 458 ? 6.947 20.537 -8.231 1.00 94.81 458 THR A C 1
ATOM 3666 O O . THR A 1 458 ? 6.286 19.501 -8.279 1.00 94.81 458 THR A O 1
ATOM 3669 N N . ARG A 1 459 ? 8.204 20.597 -8.699 1.00 94.50 459 ARG A N 1
ATOM 3670 C CA . ARG A 1 459 ? 8.915 19.445 -9.277 1.00 94.50 459 ARG A CA 1
ATOM 3671 C C . ARG A 1 459 ? 8.999 18.283 -8.284 1.00 94.50 459 ARG A C 1
ATOM 3673 O O . ARG A 1 459 ? 8.644 17.163 -8.636 1.00 94.50 459 ARG A O 1
ATOM 3680 N N . ILE A 1 460 ? 9.422 18.541 -7.046 1.00 95.69 460 ILE A N 1
ATOM 3681 C CA . ILE A 1 460 ? 9.522 17.521 -5.986 1.00 95.69 460 ILE A CA 1
ATOM 3682 C C . ILE A 1 460 ? 8.140 16.916 -5.677 1.00 95.69 460 ILE A C 1
ATOM 3684 O O . ILE A 1 460 ? 8.005 15.696 -5.583 1.00 95.69 460 ILE A O 1
ATOM 3688 N N . SER A 1 461 ? 7.099 17.747 -5.578 1.00 97.06 461 SER A N 1
ATOM 3689 C CA . SER A 1 461 ? 5.722 17.299 -5.357 1.00 97.06 461 SER A CA 1
ATOM 3690 C C . SER A 1 461 ? 5.249 16.344 -6.456 1.00 97.06 461 SER A C 1
ATOM 3692 O O . SER A 1 461 ? 4.811 15.231 -6.156 1.00 97.06 461 SER A O 1
ATOM 3694 N N . LEU A 1 462 ? 5.418 16.722 -7.728 1.00 95.81 462 LEU A N 1
ATOM 3695 C CA . LEU A 1 462 ? 5.032 15.902 -8.881 1.00 95.81 462 LEU A CA 1
ATOM 3696 C C . LEU A 1 462 ? 5.817 14.586 -8.959 1.00 95.81 462 LEU A C 1
ATOM 3698 O O . LEU A 1 462 ? 5.242 13.556 -9.302 1.00 95.81 462 LEU A O 1
ATOM 3702 N N . LEU A 1 463 ? 7.103 14.588 -8.595 1.00 94.12 463 LEU A N 1
ATOM 3703 C CA . LEU A 1 463 ? 7.901 13.361 -8.507 1.00 94.12 463 LEU A CA 1
ATOM 3704 C C . LEU A 1 463 ? 7.411 12.436 -7.382 1.00 94.12 463 LEU A C 1
ATOM 3706 O O . LEU A 1 463 ? 7.348 11.221 -7.578 1.00 94.12 463 LEU A O 1
ATOM 3710 N N . SER A 1 464 ? 7.003 12.986 -6.231 1.00 97.00 464 SER A N 1
ATOM 3711 C CA . SER A 1 464 ? 6.400 12.182 -5.157 1.00 97.00 464 SER A CA 1
ATOM 3712 C C . SER A 1 464 ? 5.043 11.598 -5.573 1.00 97.00 464 SER A C 1
ATOM 3714 O O . SER A 1 464 ? 4.765 10.430 -5.304 1.00 97.00 464 SER A O 1
ATOM 3716 N N . LEU A 1 465 ? 4.238 12.356 -6.328 1.00 96.44 465 LEU A N 1
ATOM 3717 C CA . LEU A 1 465 ? 2.986 11.875 -6.914 1.00 96.44 465 LEU A CA 1
ATOM 3718 C C . LEU A 1 465 ? 3.227 10.774 -7.957 1.00 96.44 465 LEU A C 1
ATOM 3720 O O . LEU A 1 465 ? 2.503 9.782 -7.982 1.00 96.44 465 LEU A O 1
ATOM 3724 N N . ALA A 1 466 ? 4.258 10.911 -8.797 1.00 91.44 466 ALA A N 1
ATOM 3725 C CA . ALA A 1 466 ? 4.664 9.879 -9.750 1.00 91.44 466 ALA A CA 1
ATOM 3726 C C . ALA A 1 466 ? 5.061 8.575 -9.048 1.00 91.44 466 ALA A C 1
ATOM 3728 O O . ALA A 1 466 ? 4.664 7.500 -9.496 1.00 91.44 466 ALA A O 1
ATOM 3729 N N . ALA A 1 467 ? 5.788 8.661 -7.929 1.00 85.81 467 ALA A N 1
ATOM 3730 C CA . ALA A 1 467 ? 6.116 7.498 -7.109 1.00 85.81 467 ALA A CA 1
ATOM 3731 C C . ALA A 1 467 ? 4.857 6.841 -6.514 1.00 85.81 467 ALA A C 1
ATOM 3733 O O . ALA A 1 467 ? 4.702 5.625 -6.622 1.00 85.81 467 ALA A O 1
ATOM 3734 N N . ALA A 1 468 ? 3.927 7.634 -5.970 1.00 91.56 468 ALA A N 1
ATOM 3735 C CA . ALA A 1 468 ? 2.654 7.122 -5.460 1.00 91.56 468 ALA A CA 1
ATOM 3736 C C . ALA A 1 468 ? 1.785 6.481 -6.562 1.00 91.56 468 ALA A C 1
ATOM 3738 O O . ALA A 1 468 ? 1.091 5.496 -6.319 1.00 91.56 468 ALA A O 1
ATOM 3739 N N . HIS A 1 469 ? 1.829 7.010 -7.791 1.00 90.38 469 HIS A N 1
ATOM 3740 C CA . HIS A 1 469 ? 1.093 6.460 -8.934 1.00 90.38 469 HIS A CA 1
ATOM 3741 C C . HIS A 1 469 ? 1.645 5.112 -9.380 1.00 90.38 469 HIS A C 1
ATOM 3743 O O . HIS A 1 469 ? 0.867 4.184 -9.584 1.00 90.38 469 HIS A O 1
ATOM 3749 N N . ARG A 1 470 ? 2.974 4.981 -9.484 1.00 82.69 470 ARG A N 1
ATOM 3750 C CA . ARG A 1 470 ? 3.621 3.695 -9.792 1.00 82.69 470 ARG A CA 1
ATOM 3751 C C . ARG A 1 470 ? 3.261 2.640 -8.750 1.00 82.69 470 ARG A C 1
ATOM 3753 O O . ARG A 1 470 ? 2.729 1.599 -9.114 1.00 82.69 470 ARG A O 1
ATOM 3760 N N . PHE A 1 471 ? 3.403 2.978 -7.467 1.00 78.62 471 PHE A N 1
ATOM 3761 C CA . PHE A 1 471 ? 3.029 2.079 -6.376 1.00 78.62 471 PHE A CA 1
ATOM 3762 C C . PHE A 1 471 ? 1.556 1.664 -6.432 1.00 78.62 471 PHE A C 1
ATOM 3764 O O . PHE A 1 471 ? 1.221 0.507 -6.197 1.00 78.62 471 PHE A O 1
ATOM 3771 N N . TRP A 1 472 ? 0.654 2.589 -6.767 1.00 83.06 472 TRP A N 1
ATOM 3772 C CA . TRP A 1 472 ? -0.759 2.263 -6.920 1.00 83.06 472 TRP A CA 1
ATOM 3773 C C . TRP A 1 472 ? -1.019 1.297 -8.078 1.00 83.06 472 TRP A C 1
ATOM 3775 O O . TRP A 1 472 ? -1.741 0.327 -7.864 1.00 83.06 472 TRP A O 1
ATOM 3785 N N . LEU A 1 473 ? -0.414 1.512 -9.253 1.00 75.19 473 LEU A N 1
ATOM 3786 C CA . LEU A 1 473 ? -0.528 0.593 -10.394 1.00 75.19 473 LEU A CA 1
ATOM 3787 C C . LEU A 1 473 ? 0.036 -0.798 -10.075 1.00 75.19 473 LEU A C 1
ATOM 3789 O O . LEU A 1 473 ? -0.556 -1.796 -10.469 1.00 75.19 473 LEU A O 1
ATOM 3793 N N . GLU A 1 474 ? 1.134 -0.864 -9.323 1.00 70.44 474 GLU A N 1
ATOM 3794 C CA . GLU A 1 474 ? 1.731 -2.118 -8.845 1.00 70.44 474 GLU A CA 1
ATOM 3795 C C . GLU A 1 474 ? 0.844 -2.824 -7.803 1.00 70.44 474 GLU A C 1
ATOM 3797 O O . GLU A 1 474 ? 0.805 -4.051 -7.734 1.00 70.44 474 GLU A O 1
ATOM 3802 N N . SER A 1 475 ? 0.095 -2.058 -7.006 1.00 64.00 475 SER A N 1
ATOM 3803 C CA . SER A 1 475 ? -0.739 -2.573 -5.912 1.00 64.00 475 SER A CA 1
ATOM 3804 C C . SER A 1 475 ? -2.113 -3.087 -6.355 1.00 64.00 475 SER A C 1
ATOM 3806 O O . SER A 1 475 ? -2.826 -3.681 -5.543 1.00 64.00 475 SER A O 1
ATOM 3808 N N . VAL A 1 476 ? -2.541 -2.838 -7.601 1.00 60.00 476 VAL A N 1
ATOM 3809 C CA . VAL A 1 476 ? -3.882 -3.216 -8.076 1.00 60.00 476 VAL A CA 1
ATOM 3810 C C . VAL A 1 476 ? -3.845 -3.861 -9.459 1.00 60.00 476 VAL A C 1
ATOM 3812 O O . VAL A 1 476 ? -3.361 -3.289 -10.425 1.00 60.00 476 VAL A O 1
ATOM 3815 N N . SER A 1 477 ? -4.469 -5.034 -9.600 1.00 49.16 477 SER A N 1
ATOM 3816 C CA . SER A 1 477 ? -4.494 -5.764 -10.878 1.00 49.16 477 SER A CA 1
ATOM 3817 C C . SER A 1 477 ? -5.288 -5.048 -11.981 1.00 49.16 477 SER A C 1
ATOM 3819 O O . SER A 1 477 ? -5.096 -5.324 -13.163 1.00 49.16 477 SER A O 1
ATOM 3821 N N . ARG A 1 478 ? -6.236 -4.173 -11.609 1.00 60.91 478 ARG A N 1
ATOM 3822 C CA . ARG A 1 478 ? -7.063 -3.375 -12.531 1.00 60.91 478 ARG A CA 1
ATOM 3823 C C . ARG A 1 478 ? -7.340 -1.987 -11.934 1.00 60.91 478 ARG A C 1
ATOM 3825 O O . ARG A 1 478 ? -8.232 -1.871 -11.089 1.00 60.91 478 ARG A O 1
ATOM 3832 N N . PRO A 1 479 ? -6.612 -0.940 -12.359 1.00 69.31 479 PRO A N 1
ATOM 3833 C CA . PRO A 1 479 ? -6.822 0.423 -11.879 1.00 69.31 479 PRO A CA 1
ATOM 3834 C C . PRO A 1 479 ? -8.244 0.911 -12.193 1.00 69.31 479 PRO A C 1
ATOM 3836 O O . PRO A 1 479 ? -8.710 0.821 -13.327 1.00 69.31 479 PRO A O 1
ATOM 3839 N N . SER A 1 480 ? -8.958 1.406 -11.180 1.00 72.06 480 SER A N 1
ATOM 3840 C CA . SER A 1 480 ? -10.359 1.848 -11.296 1.00 72.06 480 SER A CA 1
ATOM 3841 C C . SER A 1 480 ? -10.529 3.358 -11.494 1.00 72.06 480 SER A C 1
ATOM 3843 O O . SER A 1 480 ? -11.647 3.817 -11.735 1.00 72.06 480 SER A O 1
ATOM 3845 N N . LEU A 1 481 ? -9.435 4.115 -11.390 1.00 84.62 481 LEU A N 1
ATOM 3846 C CA . LEU A 1 481 ? -9.383 5.565 -11.547 1.00 84.62 481 LEU A CA 1
ATOM 3847 C C . LEU A 1 481 ? -8.440 5.938 -12.695 1.00 84.62 481 LEU A C 1
ATOM 3849 O O . LEU A 1 481 ? -7.574 5.162 -13.073 1.00 84.62 481 LEU A O 1
ATOM 3853 N N . SER A 1 482 ? -8.582 7.134 -13.245 1.00 86.81 482 SER A N 1
ATOM 3854 C CA . SER A 1 482 ? -7.544 7.792 -14.036 1.00 86.81 482 SER A CA 1
ATOM 3855 C C . SER A 1 482 ? -7.060 9.028 -13.288 1.00 86.81 482 SER A C 1
ATOM 3857 O O . SER A 1 482 ? -7.868 9.725 -12.672 1.00 86.81 482 SER A O 1
ATOM 3859 N N . LEU A 1 483 ? -5.767 9.320 -13.364 1.00 93.06 483 LEU A N 1
ATOM 3860 C CA . LEU A 1 483 ? -5.158 10.492 -12.742 1.00 93.06 483 LEU A CA 1
ATOM 3861 C C . LEU A 1 483 ? -4.672 11.462 -13.823 1.00 93.06 483 LEU A C 1
ATOM 3863 O O . LEU A 1 483 ? -4.056 11.029 -14.794 1.00 93.06 483 LEU A O 1
ATOM 3867 N N . ASP A 1 484 ? -4.911 12.758 -13.636 1.00 92.88 484 ASP A N 1
ATOM 3868 C CA . ASP A 1 484 ? -4.197 13.820 -14.344 1.00 92.88 484 ASP A CA 1
ATOM 3869 C C . ASP A 1 484 ? -3.772 14.956 -13.398 1.00 92.88 484 ASP A C 1
ATOM 3871 O O . ASP A 1 484 ? -4.350 15.162 -12.327 1.00 92.88 484 ASP A O 1
ATOM 3875 N N . ALA A 1 485 ? -2.730 15.694 -13.787 1.00 96.19 485 ALA A N 1
ATOM 3876 C CA . ALA A 1 485 ? -2.219 16.840 -13.037 1.00 96.19 485 ALA A CA 1
ATOM 3877 C C . ALA A 1 485 ? -2.165 18.105 -13.901 1.00 96.19 485 ALA A C 1
ATOM 3879 O O . ALA A 1 485 ? -1.714 18.082 -15.048 1.00 96.19 485 ALA A O 1
ATOM 3880 N N . ILE A 1 486 ? -2.596 19.234 -13.340 1.00 97.12 486 ILE A N 1
ATOM 3881 C CA . ILE A 1 486 ? -2.604 20.535 -14.012 1.00 97.12 486 ILE A CA 1
ATOM 3882 C C . ILE A 1 486 ? -1.798 21.522 -13.180 1.00 97.12 486 ILE A C 1
ATOM 3884 O O . ILE A 1 486 ? -2.240 21.956 -12.119 1.00 97.12 486 ILE A O 1
ATOM 3888 N N . VAL A 1 487 ? -0.623 21.885 -13.683 1.00 97.19 487 VAL A N 1
ATOM 3889 C CA . VAL A 1 487 ? 0.223 22.942 -13.132 1.00 97.19 487 VAL A CA 1
ATOM 3890 C C . VAL A 1 487 ? -0.220 24.269 -13.725 1.00 97.19 487 VAL A C 1
ATOM 3892 O O . VAL A 1 487 ? -0.188 24.448 -14.939 1.00 97.19 487 VAL A O 1
ATOM 3895 N N . VAL A 1 488 ? -0.653 25.194 -12.880 1.00 95.00 488 VAL A N 1
ATOM 3896 C CA . VAL A 1 488 ? -1.045 26.546 -13.275 1.00 95.00 488 VAL A CA 1
ATOM 3897 C C . VAL A 1 488 ? -0.060 27.511 -12.651 1.00 95.00 488 VAL A C 1
ATOM 3899 O O . VAL A 1 488 ? -0.068 27.718 -11.443 1.00 95.00 488 VAL A O 1
ATOM 3902 N N . GLU A 1 489 ? 0.804 28.074 -13.475 1.00 93.50 489 GLU A N 1
ATOM 3903 C CA . GLU A 1 489 ? 1.878 28.964 -13.075 1.00 93.50 489 GLU A CA 1
ATOM 3904 C C . GLU A 1 489 ? 1.566 30.397 -13.498 1.00 93.50 489 GLU A C 1
ATOM 3906 O O . GLU A 1 489 ? 1.129 30.639 -14.619 1.00 93.50 489 GLU A O 1
ATOM 3911 N N . ASP A 1 490 ? 1.816 31.352 -12.612 1.00 90.81 490 ASP A N 1
ATOM 3912 C CA . ASP A 1 490 ? 1.837 32.771 -12.963 1.00 90.81 490 ASP A CA 1
ATOM 3913 C C . ASP A 1 490 ? 3.270 33.237 -13.227 1.00 90.81 490 ASP A C 1
ATOM 3915 O O . ASP A 1 490 ? 4.164 32.951 -12.425 1.00 90.81 490 ASP A O 1
ATOM 3919 N N . GLU A 1 491 ? 3.472 33.973 -14.323 1.00 87.88 491 GLU A N 1
ATOM 3920 C CA . GLU A 1 491 ? 4.788 34.402 -14.800 1.00 87.88 491 GLU A CA 1
ATOM 3921 C C . GLU A 1 491 ? 5.604 35.064 -13.685 1.00 87.88 491 GLU A C 1
ATOM 3923 O O . GLU A 1 491 ? 5.140 35.937 -12.946 1.00 87.88 491 GLU A O 1
ATOM 3928 N N . GLY A 1 492 ? 6.848 34.628 -13.531 1.00 86.44 492 GLY A N 1
ATOM 3929 C CA . GLY A 1 492 ? 7.716 35.076 -12.457 1.00 86.44 492 GLY A CA 1
ATOM 3930 C C . GLY A 1 492 ? 9.178 34.725 -12.715 1.00 86.44 492 GLY A C 1
ATOM 3931 O O . GLY A 1 492 ? 9.487 34.023 -13.676 1.00 86.44 492 GLY A O 1
ATOM 3932 N N . PRO A 1 493 ? 10.093 35.231 -11.873 1.00 85.25 493 PRO A N 1
ATOM 3933 C CA . PRO A 1 493 ? 11.529 34.999 -12.024 1.00 85.25 493 PRO A CA 1
ATOM 3934 C C . PRO A 1 493 ? 11.956 33.535 -11.835 1.00 85.25 493 PRO A C 1
ATOM 3936 O O . PRO A 1 493 ? 13.038 33.168 -12.281 1.00 85.25 493 PRO A O 1
ATOM 3939 N N . ASP A 1 494 ? 11.145 32.709 -11.168 1.00 89.12 494 ASP A N 1
ATOM 3940 C CA . ASP A 1 494 ? 11.420 31.287 -10.939 1.00 89.12 494 ASP A CA 1
ATOM 3941 C C . ASP A 1 494 ? 10.455 30.419 -11.760 1.00 89.12 494 ASP A C 1
ATOM 3943 O O . ASP A 1 494 ? 9.400 30.012 -11.269 1.00 89.12 494 ASP A O 1
ATOM 3947 N N . ALA A 1 495 ? 10.824 30.197 -13.025 1.00 86.62 495 ALA A N 1
ATOM 3948 C CA . ALA A 1 495 ? 10.014 29.485 -14.009 1.00 86.62 495 ALA A CA 1
ATOM 3949 C C . ALA A 1 495 ? 10.008 27.962 -13.785 1.00 86.62 495 ALA A C 1
ATOM 3951 O O . ALA A 1 495 ? 11.047 27.344 -13.542 1.00 86.62 495 ALA A O 1
ATOM 3952 N N . PHE A 1 496 ? 8.840 27.336 -13.927 1.00 92.00 496 PHE A N 1
ATOM 3953 C CA . PHE A 1 496 ? 8.682 25.890 -13.824 1.00 92.00 496 PHE A CA 1
ATOM 3954 C C . PHE A 1 496 ? 9.324 25.139 -15.001 1.00 92.00 496 PHE A C 1
ATOM 3956 O O . PHE A 1 496 ? 9.018 25.370 -16.173 1.00 92.00 496 PHE A O 1
ATOM 3963 N N . ASP A 1 497 ? 10.189 24.174 -14.682 1.00 87.38 497 ASP A N 1
ATOM 3964 C CA . ASP A 1 497 ? 10.800 23.281 -15.665 1.00 87.38 497 ASP A CA 1
ATOM 3965 C C . ASP A 1 497 ? 9.781 22.257 -16.190 1.00 87.38 497 ASP A C 1
ATOM 3967 O O . ASP A 1 497 ? 9.525 21.217 -15.580 1.00 87.38 497 ASP A O 1
ATOM 3971 N N . THR A 1 498 ? 9.215 22.543 -17.362 1.00 87.50 498 THR A N 1
ATOM 3972 C CA . THR A 1 498 ? 8.219 21.680 -18.016 1.00 87.50 498 THR A CA 1
ATOM 3973 C C . THR A 1 498 ? 8.761 20.323 -18.470 1.00 87.50 498 THR A C 1
ATOM 3975 O O . THR A 1 498 ? 7.959 19.431 -18.758 1.00 87.50 498 THR A O 1
ATOM 3978 N N . SER A 1 499 ? 10.084 20.110 -18.494 1.00 82.50 499 SER A N 1
ATOM 3979 C CA . SER A 1 499 ? 10.665 18.821 -18.887 1.00 82.50 499 SER A CA 1
ATOM 3980 C C . SER A 1 499 ? 10.239 17.686 -17.949 1.00 82.50 499 SER A C 1
ATOM 3982 O O . SER A 1 499 ? 10.011 16.566 -18.411 1.00 82.50 499 SER A O 1
ATOM 3984 N N . VAL A 1 500 ? 10.003 17.978 -16.660 1.00 84.69 500 VAL A N 1
ATOM 3985 C CA . VAL A 1 500 ? 9.536 16.984 -15.677 1.00 84.69 500 VAL A CA 1
ATOM 3986 C C . VAL A 1 500 ? 8.209 16.347 -16.083 1.00 84.69 500 VAL A C 1
ATOM 3988 O O . VAL A 1 500 ? 8.002 15.163 -15.827 1.00 84.69 500 VAL A O 1
ATOM 3991 N N . LEU A 1 501 ? 7.334 17.084 -16.775 1.00 84.88 501 LEU A N 1
ATOM 3992 C CA . LEU A 1 501 ? 6.025 16.589 -17.205 1.00 84.88 501 LEU A CA 1
ATOM 3993 C C . LEU A 1 501 ? 6.139 15.367 -18.123 1.00 84.88 501 LEU A C 1
ATOM 3995 O O . LEU A 1 501 ? 5.303 14.473 -18.057 1.00 84.88 501 LEU A O 1
ATOM 3999 N N . SER A 1 502 ? 7.202 15.301 -18.935 1.00 75.62 502 SER A N 1
ATOM 4000 C CA . SER A 1 502 ? 7.469 14.177 -19.843 1.00 75.62 502 SER A CA 1
ATOM 4001 C C . SER A 1 502 ? 7.825 12.869 -19.124 1.00 75.62 502 SER A C 1
ATOM 4003 O O . SER A 1 502 ? 7.685 11.795 -19.700 1.00 75.62 502 SER A O 1
ATOM 4005 N N . SER A 1 503 ? 8.253 12.956 -17.860 1.00 76.81 503 SER A N 1
ATOM 4006 C CA . SER A 1 503 ? 8.624 11.812 -17.016 1.00 76.81 503 SER A CA 1
ATOM 4007 C C . SER A 1 503 ? 7.495 11.301 -16.113 1.00 76.81 503 SER A C 1
ATOM 4009 O O . SER A 1 503 ? 7.664 10.295 -15.413 1.00 76.81 503 SER A O 1
ATOM 4011 N N . LEU A 1 504 ? 6.351 11.994 -16.092 1.00 82.38 504 LEU A N 1
ATOM 4012 C CA . LEU A 1 504 ? 5.223 11.626 -15.243 1.00 82.38 504 LEU A CA 1
ATOM 4013 C C . LEU A 1 504 ? 4.448 10.452 -15.866 1.00 82.38 504 LEU A C 1
ATOM 4015 O O . LEU A 1 504 ? 4.174 10.467 -17.064 1.00 82.38 504 LEU A O 1
ATOM 4019 N N . PRO A 1 505 ? 4.047 9.444 -15.071 1.00 79.06 505 PRO A N 1
ATOM 4020 C CA . PRO A 1 505 ? 3.339 8.261 -15.566 1.00 79.06 505 PRO A CA 1
ATOM 4021 C C . PRO A 1 505 ? 1.830 8.492 -15.789 1.00 79.06 505 PRO A C 1
ATOM 4023 O O . PRO A 1 505 ? 1.065 7.533 -15.849 1.00 79.06 505 PRO A O 1
ATOM 4026 N N . PHE A 1 506 ? 1.383 9.746 -15.859 1.00 84.88 506 PHE A N 1
ATOM 4027 C CA . PHE A 1 506 ? -0.019 10.145 -15.989 1.00 84.88 506 PHE A CA 1
ATOM 4028 C C . PHE A 1 506 ? -0.140 11.439 -16.804 1.00 84.88 506 PHE A C 1
ATOM 4030 O O . PHE A 1 506 ? 0.833 12.180 -16.962 1.00 84.88 506 PHE A O 1
ATOM 4037 N N . ASP A 1 507 ? -1.339 11.704 -17.328 1.00 86.62 507 ASP A N 1
ATOM 4038 C CA . ASP A 1 507 ? -1.618 12.895 -18.132 1.00 86.62 507 ASP A CA 1
ATOM 4039 C C . ASP A 1 507 ? -1.270 14.163 -17.349 1.00 86.62 507 ASP A C 1
ATOM 4041 O O . ASP A 1 507 ? -1.665 14.338 -16.194 1.00 86.62 507 ASP A O 1
ATOM 4045 N N . SER A 1 508 ? -0.550 15.084 -17.986 1.00 90.62 508 SER A N 1
ATOM 4046 C CA . SER A 1 508 ? -0.185 16.337 -17.339 1.00 90.62 508 SER A CA 1
ATOM 4047 C C . SER A 1 508 ? -0.290 17.545 -18.262 1.00 90.62 508 SER A C 1
ATOM 4049 O O . SER A 1 508 ? -0.172 17.478 -19.492 1.00 90.62 508 SER A O 1
ATOM 4051 N N . ARG A 1 509 ? -0.587 18.693 -17.656 1.00 91.62 509 ARG A N 1
ATOM 4052 C CA . ARG A 1 509 ? -0.719 19.974 -18.347 1.00 91.62 509 ARG A CA 1
ATOM 4053 C C . ARG A 1 509 ? -0.048 21.067 -17.542 1.00 91.62 509 ARG A C 1
ATOM 4055 O O . ARG A 1 509 ? -0.171 21.097 -16.325 1.00 91.62 509 ARG A O 1
ATOM 4062 N N . HIS A 1 510 ? 0.589 21.991 -18.241 1.00 95.62 510 HIS A N 1
ATOM 4063 C CA . HIS A 1 510 ? 1.092 23.232 -17.676 1.00 95.62 510 HIS A CA 1
ATOM 4064 C C . HIS A 1 510 ? 0.450 24.423 -18.380 1.00 95.62 510 HIS A C 1
ATOM 4066 O O . HIS A 1 510 ? 0.350 24.444 -19.609 1.00 95.62 510 HIS A O 1
ATOM 4072 N N . LEU A 1 511 ? -0.047 25.364 -17.584 1.00 93.56 511 LEU A N 1
ATOM 4073 C CA . LEU A 1 511 ? -0.612 26.637 -18.002 1.00 93.56 511 LEU A CA 1
ATOM 4074 C C . LEU A 1 511 ? 0.254 27.746 -17.410 1.00 93.56 511 LEU A C 1
ATOM 4076 O O . LEU A 1 511 ? 0.242 27.926 -16.198 1.00 93.56 511 LEU A O 1
ATOM 4080 N N . LEU A 1 512 ? 0.970 28.481 -18.253 1.00 93.00 512 LEU A N 1
ATOM 4081 C CA . LEU A 1 512 ? 1.691 29.687 -17.862 1.00 93.00 512 LEU A CA 1
ATOM 4082 C C . LEU A 1 512 ? 0.813 30.908 -18.154 1.00 93.00 512 LEU A C 1
ATOM 4084 O O . LEU A 1 512 ? 0.375 31.096 -19.293 1.00 93.00 512 LEU A O 1
ATOM 4088 N N . LEU A 1 513 ? 0.536 31.703 -17.125 1.00 90.38 513 LEU A N 1
ATOM 4089 C CA . LEU A 1 513 ? -0.363 32.853 -17.158 1.00 90.38 513 LEU A CA 1
ATOM 4090 C C . LEU A 1 513 ? 0.420 34.154 -16.956 1.00 90.38 513 LEU A C 1
ATOM 4092 O O . LEU A 1 513 ? 1.222 34.243 -16.034 1.00 90.38 513 LEU A O 1
ATOM 4096 N N . ASP A 1 514 ? 0.121 35.180 -17.752 1.00 88.19 514 ASP A N 1
ATOM 4097 C CA . ASP A 1 514 ? 0.505 36.567 -17.453 1.00 88.19 514 ASP A CA 1
ATOM 4098 C C . ASP A 1 514 ? -0.684 37.280 -16.791 1.00 88.19 514 ASP A C 1
ATOM 4100 O O . ASP A 1 514 ? -1.665 37.635 -17.458 1.00 88.19 514 ASP A O 1
ATOM 4104 N N . THR A 1 515 ? -0.613 37.474 -15.470 1.00 81.94 515 THR A N 1
ATOM 4105 C CA . THR A 1 515 ? -1.627 38.215 -14.692 1.00 81.94 515 THR A CA 1
ATOM 4106 C C . THR A 1 515 ? -1.338 39.717 -14.559 1.00 81.94 515 THR A C 1
ATOM 4108 O O . THR A 1 515 ? -2.099 40.462 -13.936 1.00 81.94 515 THR A O 1
ATOM 4111 N N . GLY A 1 516 ? -0.262 40.210 -15.175 1.00 65.69 516 GLY A N 1
ATOM 4112 C CA . GLY A 1 516 ? -0.017 41.622 -15.431 1.00 65.69 516 GLY A CA 1
ATOM 4113 C C . GLY A 1 516 ? 0.490 42.476 -14.268 1.00 65.69 516 GLY A C 1
ATOM 4114 O O . GLY A 1 516 ? 1.398 43.268 -14.506 1.00 65.69 516 GLY A O 1
ATOM 4115 N N . VAL A 1 517 ? -0.089 42.385 -13.059 1.00 59.94 517 VAL A N 1
ATOM 4116 C CA . VAL A 1 517 ? 0.372 43.121 -11.847 1.00 59.94 517 VAL A CA 1
ATOM 4117 C C . VAL A 1 517 ? -0.164 42.529 -10.525 1.00 59.94 517 VAL A C 1
ATOM 4119 O O . VAL A 1 517 ? 0.473 42.684 -9.485 1.00 59.94 517 VAL A O 1
ATOM 4122 N N . THR A 1 518 ? -1.327 41.862 -10.514 1.00 67.62 518 THR A N 1
ATOM 4123 C CA . THR A 1 518 ? -1.983 41.404 -9.270 1.00 67.62 518 THR A CA 1
ATOM 4124 C C . THR A 1 518 ? -2.298 39.915 -9.326 1.00 67.62 518 THR A C 1
ATOM 4126 O O . THR A 1 518 ? -3.335 39.493 -9.835 1.00 67.62 518 THR A O 1
ATOM 4129 N N . TRP A 1 519 ? -1.396 39.117 -8.763 1.00 77.50 519 TRP A N 1
ATOM 4130 C CA . TRP A 1 519 ? -1.574 37.677 -8.625 1.00 77.50 519 TRP A CA 1
ATOM 4131 C C . TRP A 1 519 ? -2.540 37.325 -7.481 1.00 77.50 519 TRP A C 1
ATOM 4133 O O . TRP A 1 519 ? -2.503 37.923 -6.401 1.00 77.50 519 TRP A O 1
ATOM 4143 N N . THR A 1 520 ? -3.371 36.302 -7.697 1.00 84.00 520 THR A N 1
ATOM 4144 C CA . THR A 1 520 ? -4.186 35.667 -6.650 1.00 84.00 520 THR A CA 1
ATOM 4145 C C . THR A 1 520 ? -4.107 34.148 -6.786 1.00 84.00 520 THR A C 1
ATOM 4147 O O . THR A 1 520 ? -4.285 33.612 -7.883 1.00 84.00 520 THR A O 1
ATOM 4150 N N . ARG A 1 521 ? -3.889 33.425 -5.678 1.00 88.94 521 ARG A N 1
ATOM 4151 C CA . ARG A 1 521 ? -3.919 31.950 -5.669 1.00 88.94 521 ARG A CA 1
ATOM 4152 C C . ARG A 1 521 ? -5.262 31.421 -6.186 1.00 88.94 521 ARG A C 1
ATOM 4154 O O . ARG A 1 521 ? -5.279 30.506 -7.007 1.00 88.94 521 ARG A O 1
ATOM 4161 N N . SER A 1 522 ? -6.368 32.060 -5.794 1.00 90.44 522 SER A N 1
ATOM 4162 C CA . SER A 1 522 ? -7.726 31.754 -6.267 1.00 90.44 522 SER A CA 1
ATOM 4163 C C . SER A 1 522 ? -7.854 31.755 -7.790 1.00 90.44 522 SER A C 1
ATOM 4165 O O . SER A 1 522 ? -8.455 30.842 -8.353 1.00 90.44 522 SER A O 1
ATOM 4167 N N . GLY A 1 523 ? -7.288 32.758 -8.469 1.00 89.06 523 GLY A N 1
ATOM 4168 C CA . GLY A 1 523 ? -7.411 32.874 -9.919 1.00 89.06 523 GLY A CA 1
ATOM 4169 C C . GLY A 1 523 ? -6.666 31.767 -10.664 1.00 89.06 523 GLY A C 1
ATOM 4170 O O . GLY A 1 523 ? -7.208 31.201 -11.610 1.00 89.06 523 GLY A O 1
ATOM 4171 N N . LEU A 1 524 ? -5.480 31.366 -10.195 1.00 90.81 524 LEU A N 1
ATOM 4172 C CA . LEU A 1 524 ? -4.745 30.227 -10.766 1.00 90.81 524 LEU A CA 1
ATOM 4173 C C . LEU A 1 524 ? -5.518 28.918 -10.567 1.00 90.81 524 LEU A C 1
ATOM 4175 O O . LEU A 1 524 ? -5.660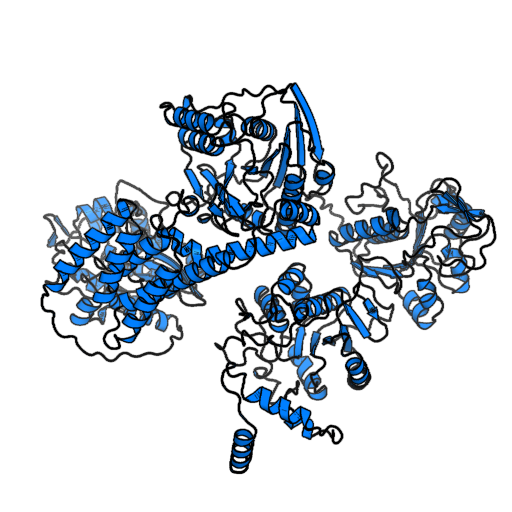 28.133 -11.505 1.00 90.81 524 LEU A O 1
ATOM 4179 N N . ILE A 1 525 ? -6.077 28.704 -9.371 1.00 93.62 525 ILE A N 1
ATOM 4180 C CA . ILE A 1 525 ? -6.923 27.537 -9.099 1.00 93.62 525 ILE A CA 1
ATOM 4181 C C . ILE A 1 525 ? -8.122 27.507 -10.054 1.00 93.62 525 ILE A C 1
ATOM 4183 O O . ILE A 1 525 ? -8.414 26.461 -10.637 1.00 93.62 525 ILE A O 1
ATOM 4187 N N . ASN A 1 526 ? -8.793 28.643 -10.262 1.00 92.69 526 ASN A N 1
ATOM 4188 C CA . ASN A 1 526 ? -9.933 28.741 -11.172 1.00 92.69 526 ASN A CA 1
ATOM 4189 C C . ASN A 1 526 ? -9.551 28.466 -12.629 1.00 92.69 526 ASN A C 1
ATOM 4191 O O . ASN A 1 526 ? -10.298 27.782 -13.334 1.00 92.69 526 ASN A O 1
ATOM 4195 N N . GLN A 1 527 ? -8.379 28.924 -13.077 1.00 91.56 527 GLN A N 1
ATOM 4196 C CA . GLN A 1 527 ? -7.879 28.584 -14.409 1.00 91.56 527 GLN A CA 1
ATOM 4197 C C . GLN A 1 527 ? -7.644 27.081 -14.551 1.00 91.56 527 GLN A C 1
ATOM 4199 O O . GLN A 1 527 ? -8.111 26.481 -15.520 1.00 91.56 527 GLN A O 1
ATOM 4204 N N . GLY A 1 528 ? -7.034 26.443 -13.552 1.00 93.25 528 GLY A N 1
ATOM 4205 C CA . GLY A 1 528 ? -6.882 24.988 -13.518 1.00 93.25 528 GLY A CA 1
ATOM 4206 C C . GLY A 1 528 ? -8.224 24.252 -13.523 1.00 93.25 528 GLY A C 1
ATOM 4207 O O . GLY A 1 528 ? -8.422 23.330 -14.313 1.00 93.25 528 GLY A O 1
ATOM 4208 N N . LEU A 1 529 ? -9.184 24.705 -12.712 1.00 93.81 529 LEU A N 1
ATOM 4209 C CA . LEU A 1 529 ? -10.545 24.164 -12.644 1.00 93.81 529 LEU A CA 1
ATOM 4210 C C . LEU A 1 529 ? -11.281 24.258 -13.991 1.00 93.81 529 LEU A C 1
ATOM 4212 O O . LEU A 1 529 ? -12.002 23.329 -14.362 1.00 93.81 529 LEU A O 1
ATOM 4216 N N . SER A 1 530 ? -11.086 25.349 -14.740 1.00 90.38 530 SER A N 1
ATOM 4217 C CA . SER A 1 530 ? -11.742 25.559 -16.037 1.00 90.38 530 SER A CA 1
ATOM 4218 C C . SER A 1 530 ? -11.333 24.511 -17.079 1.00 90.38 530 SER A C 1
ATOM 4220 O O . SER A 1 530 ? -12.149 24.094 -17.902 1.00 90.38 530 SER A O 1
ATOM 4222 N N . VAL A 1 531 ? -10.091 24.023 -16.994 1.00 90.44 531 VAL A N 1
ATOM 4223 C CA . VAL A 1 531 ? -9.516 23.075 -17.952 1.00 90.44 531 VAL A CA 1
ATOM 4224 C C . VAL A 1 531 ? -9.440 21.628 -17.441 1.00 90.44 531 VAL A C 1
ATOM 4226 O O . VAL A 1 531 ? -9.118 20.723 -18.226 1.00 90.44 531 VAL A O 1
ATOM 4229 N N . ALA A 1 532 ? -9.718 21.415 -16.149 1.00 93.25 532 ALA A N 1
ATOM 4230 C CA . ALA A 1 532 ? -9.784 20.114 -15.491 1.00 93.25 532 ALA A CA 1
ATOM 4231 C C . ALA A 1 532 ? -10.945 19.273 -16.027 1.00 93.25 532 ALA A C 1
ATOM 4233 O O . ALA A 1 532 ? -12.036 19.794 -16.284 1.00 93.25 532 ALA A O 1
ATOM 4234 N N . LYS A 1 533 ? -10.716 17.963 -16.176 1.00 87.69 533 LYS A N 1
ATOM 4235 C CA . LYS A 1 533 ? -11.700 17.014 -16.728 1.00 87.69 533 LYS A CA 1
ATOM 4236 C C . LYS A 1 533 ? -12.113 15.909 -15.757 1.00 87.69 533 LYS A C 1
ATOM 4238 O O . LYS A 1 533 ? -13.088 15.223 -16.046 1.00 87.69 533 LYS A O 1
ATOM 4243 N N . GLY A 1 534 ? -11.404 15.754 -14.641 1.00 91.31 534 GLY A N 1
ATOM 4244 C CA . GLY A 1 534 ? -11.696 14.757 -13.620 1.00 91.31 534 GLY A CA 1
ATOM 4245 C C . GLY A 1 534 ? -13.094 14.905 -13.020 1.00 91.31 534 GLY A C 1
ATOM 4246 O O . GLY A 1 534 ? -13.589 16.020 -12.832 1.00 91.31 534 GLY A O 1
ATOM 4247 N N . ASP A 1 535 ? -13.718 13.777 -12.683 1.00 93.44 535 ASP A N 1
ATOM 4248 C CA . ASP A 1 535 ? -14.964 13.731 -11.912 1.00 93.44 535 ASP A CA 1
ATOM 4249 C C . ASP A 1 535 ? -14.750 14.352 -10.525 1.00 93.44 535 ASP A C 1
ATOM 4251 O O . ASP A 1 535 ? -15.593 15.102 -10.023 1.00 93.44 535 ASP A O 1
ATOM 4255 N N . PHE A 1 536 ? -13.594 14.052 -9.928 1.00 96.44 536 PHE A N 1
ATOM 4256 C CA . PHE A 1 536 ? -13.127 14.567 -8.649 1.00 96.44 536 PHE A CA 1
ATOM 4257 C C . PHE A 1 536 ? -11.908 15.468 -8.860 1.00 96.44 536 PHE A C 1
ATOM 4259 O O . PHE A 1 536 ? -11.016 15.149 -9.642 1.00 96.44 536 PHE A O 1
ATOM 4266 N N . ILE A 1 537 ? -11.866 16.602 -8.166 1.00 96.75 537 ILE A N 1
ATOM 4267 C CA . ILE A 1 537 ? -10.758 17.557 -8.227 1.00 96.75 537 ILE A CA 1
ATOM 4268 C C . ILE A 1 537 ? -10.219 17.764 -6.825 1.00 96.75 537 ILE A C 1
ATOM 4270 O O . ILE A 1 537 ? -11.007 17.916 -5.889 1.00 96.75 537 ILE A O 1
ATOM 4274 N N . ALA A 1 538 ? -8.895 17.813 -6.694 1.00 96.75 538 ALA A N 1
ATOM 4275 C CA . ALA A 1 538 ? -8.246 18.285 -5.481 1.00 96.75 538 ALA A CA 1
ATOM 4276 C C . ALA A 1 538 ? -7.229 19.393 -5.781 1.00 96.75 538 ALA A C 1
ATOM 4278 O O . ALA A 1 538 ? -6.561 19.382 -6.818 1.00 96.75 538 ALA A O 1
ATOM 4279 N N . PHE A 1 539 ? -7.140 20.359 -4.870 1.00 95.31 539 PHE A N 1
ATOM 4280 C CA . PHE A 1 539 ? -6.300 21.550 -5.009 1.00 95.31 539 PHE A CA 1
ATOM 4281 C C . PHE A 1 539 ? -5.035 21.372 -4.173 1.00 95.31 539 PHE A C 1
ATOM 4283 O O . PHE A 1 539 ? -5.126 21.197 -2.960 1.00 95.31 539 PHE A O 1
ATOM 4290 N N . VAL A 1 540 ? -3.872 21.362 -4.821 1.00 95.06 540 VAL A N 1
ATOM 4291 C CA . VAL A 1 540 ? -2.609 20.893 -4.241 1.00 95.06 540 VAL A CA 1
ATOM 4292 C C . VAL A 1 540 ? -1.603 22.034 -4.163 1.00 95.06 540 VAL A C 1
ATOM 4294 O O . VAL A 1 540 ? -1.237 22.593 -5.192 1.00 95.06 540 VAL A O 1
ATOM 4297 N N . ASP A 1 541 ? -1.112 22.357 -2.967 1.00 91.06 541 ASP A N 1
ATOM 4298 C CA . ASP A 1 541 ? -0.028 23.333 -2.828 1.00 91.06 541 ASP A CA 1
ATOM 4299 C C . ASP A 1 541 ? 1.303 22.782 -3.371 1.00 91.06 541 ASP A C 1
ATOM 4301 O O . ASP A 1 541 ? 1.571 21.578 -3.348 1.00 91.06 541 ASP A O 1
ATOM 4305 N N . ALA A 1 542 ? 2.169 23.678 -3.852 1.00 90.12 542 ALA A N 1
ATOM 4306 C CA . ALA A 1 542 ? 3.457 23.320 -4.454 1.00 90.12 542 ALA A CA 1
ATOM 4307 C C . ALA A 1 542 ? 4.413 22.578 -3.497 1.00 90.12 542 ALA A C 1
ATOM 4309 O O . ALA A 1 542 ? 5.380 21.970 -3.946 1.00 90.12 542 ALA A O 1
ATOM 4310 N N . ASP A 1 543 ? 4.177 22.641 -2.189 1.00 91.88 543 ASP A N 1
ATOM 4311 C CA . ASP A 1 543 ? 4.953 21.999 -1.128 1.00 91.88 543 ASP A CA 1
ATOM 4312 C C . ASP A 1 543 ? 4.253 20.785 -0.500 1.00 91.88 543 ASP A C 1
ATOM 4314 O O . ASP A 1 543 ? 4.647 20.322 0.569 1.00 91.88 543 ASP A O 1
ATOM 4318 N N . VAL A 1 544 ? 3.261 20.212 -1.177 1.00 95.88 544 VAL A N 1
ATOM 4319 C CA . VAL A 1 544 ? 2.659 18.935 -0.782 1.00 95.88 544 VAL A CA 1
ATOM 4320 C C . VAL A 1 544 ? 3.508 17.768 -1.279 1.00 95.88 544 VAL A C 1
ATOM 4322 O O . VAL A 1 544 ? 3.869 17.721 -2.451 1.00 95.88 544 VAL A O 1
ATOM 4325 N N . LEU A 1 545 ? 3.778 16.780 -0.429 1.00 97.81 545 LEU A N 1
ATOM 4326 C CA . LEU A 1 545 ? 4.337 15.486 -0.826 1.00 97.81 545 LEU A CA 1
ATOM 4327 C C . LEU A 1 545 ? 3.323 14.372 -0.565 1.00 97.81 545 LEU A C 1
ATOM 4329 O O . LEU A 1 545 ? 2.598 14.394 0.433 1.00 97.81 545 LEU A O 1
ATOM 4333 N N . PHE A 1 546 ? 3.303 13.374 -1.442 1.00 97.75 546 PHE A N 1
ATOM 4334 C CA . PHE A 1 546 ? 2.367 12.256 -1.357 1.00 97.75 546 PHE A CA 1
ATOM 4335 C C . PHE A 1 546 ? 3.045 11.031 -0.738 1.00 97.75 546 PHE A C 1
ATOM 4337 O O . PHE A 1 546 ? 4.049 10.575 -1.290 1.00 97.75 546 PHE A O 1
ATOM 4344 N N . PRO A 1 547 ? 2.511 10.472 0.367 1.00 96.62 547 PRO A N 1
ATOM 4345 C CA . PRO A 1 547 ? 2.867 9.128 0.807 1.00 96.62 547 PRO A CA 1
ATOM 4346 C C . PRO A 1 547 ? 2.730 8.124 -0.340 1.00 96.62 547 PRO A C 1
ATOM 4348 O O . PRO A 1 547 ? 1.851 8.259 -1.194 1.00 96.62 547 PRO A O 1
ATOM 4351 N N . GLN A 1 548 ? 3.591 7.110 -0.366 1.00 90.56 548 GLN A N 1
ATOM 4352 C CA . GLN A 1 548 ? 3.661 6.169 -1.486 1.00 90.56 548 GLN A CA 1
ATOM 4353 C C . GLN A 1 548 ? 2.331 5.419 -1.707 1.00 90.56 548 GLN A C 1
ATOM 4355 O O . GLN A 1 548 ? 1.925 5.180 -2.839 1.00 90.56 548 GLN A O 1
ATOM 4360 N N . ASP A 1 549 ? 1.597 5.136 -0.634 1.00 90.44 549 ASP A N 1
ATOM 4361 C CA . ASP A 1 549 ? 0.293 4.470 -0.648 1.00 90.44 549 ASP A CA 1
ATOM 4362 C C . ASP A 1 549 ? -0.906 5.436 -0.764 1.00 90.44 549 ASP A C 1
ATOM 4364 O O . ASP A 1 549 ? -2.063 5.005 -0.715 1.00 90.44 549 ASP A O 1
ATOM 4368 N N . PHE A 1 550 ? -0.666 6.739 -0.957 1.00 95.25 550 PHE A N 1
ATOM 4369 C CA . PHE A 1 550 ? -1.714 7.762 -0.996 1.00 95.25 550 PHE A CA 1
ATOM 4370 C C . PHE A 1 550 ? -2.812 7.445 -2.015 1.00 95.25 550 PHE A C 1
ATOM 4372 O O . PHE A 1 550 ? -3.996 7.510 -1.683 1.00 95.25 550 PHE A O 1
ATOM 4379 N N . LEU A 1 551 ? -2.445 7.074 -3.247 1.00 93.56 551 LEU A N 1
ATOM 4380 C CA . LEU A 1 551 ? -3.417 6.801 -4.312 1.00 93.56 551 LEU A CA 1
ATOM 4381 C C . LEU A 1 551 ? -4.189 5.496 -4.088 1.00 93.56 551 LEU A C 1
ATOM 4383 O O . LEU A 1 551 ? -5.363 5.424 -4.446 1.00 93.56 551 LEU A O 1
ATOM 4387 N N . VAL A 1 552 ? -3.591 4.511 -3.410 1.00 88.81 552 VAL A N 1
ATOM 4388 C CA . VAL A 1 552 ? -4.294 3.297 -2.960 1.00 88.81 552 VAL A CA 1
ATOM 4389 C C . VAL A 1 552 ? -5.377 3.672 -1.944 1.00 88.81 552 VAL A C 1
ATOM 4391 O O . VAL A 1 552 ? -6.543 3.293 -2.096 1.00 88.81 552 VAL A O 1
ATOM 4394 N N . ARG A 1 553 ? -5.019 4.481 -0.938 1.00 93.06 553 ARG A N 1
ATOM 4395 C CA . ARG A 1 553 ? -5.954 4.966 0.090 1.00 93.06 553 ARG A CA 1
ATOM 4396 C C . ARG A 1 553 ? -7.043 5.848 -0.507 1.00 93.06 553 ARG A C 1
ATOM 4398 O O . ARG A 1 553 ? -8.212 5.685 -0.160 1.00 93.06 553 ARG A O 1
ATOM 4405 N N . LEU A 1 554 ? -6.688 6.742 -1.430 1.00 93.62 554 LEU A N 1
ATOM 4406 C CA . LEU A 1 554 ? -7.629 7.616 -2.126 1.00 93.62 554 LEU A CA 1
ATOM 4407 C C . LEU A 1 554 ? -8.615 6.807 -2.975 1.00 93.62 554 LEU A C 1
ATOM 4409 O O . LEU A 1 554 ? -9.820 7.015 -2.856 1.00 93.62 554 LEU A O 1
ATOM 4413 N N . ALA A 1 555 ? -8.130 5.860 -3.783 1.00 90.38 555 ALA A N 1
ATOM 4414 C CA . ALA A 1 555 ? -8.980 5.011 -4.614 1.00 90.38 555 ALA A CA 1
ATOM 4415 C C . ALA A 1 555 ? -9.958 4.186 -3.770 1.00 90.38 555 ALA A C 1
ATOM 4417 O O . ALA A 1 555 ? -11.153 4.149 -4.063 1.00 90.38 555 ALA A O 1
ATOM 4418 N N . SER A 1 556 ? -9.464 3.587 -2.683 1.00 87.44 556 SER A N 1
ATOM 4419 C CA . SER A 1 556 ? -10.288 2.853 -1.719 1.00 87.44 556 SER A CA 1
ATOM 4420 C C . SER A 1 556 ? -11.344 3.754 -1.067 1.00 87.44 556 SER A C 1
ATOM 4422 O O . SER A 1 556 ? -12.526 3.408 -1.029 1.00 87.44 556 SER A O 1
ATOM 4424 N N . THR A 1 557 ? -10.949 4.962 -0.648 1.00 91.06 557 THR A N 1
ATOM 4425 C CA . THR A 1 557 ? -11.857 5.959 -0.062 1.00 91.06 557 THR A CA 1
ATOM 4426 C C . THR A 1 557 ? -12.976 6.326 -1.033 1.00 91.06 557 THR A C 1
ATOM 4428 O O . THR A 1 557 ? -14.149 6.190 -0.696 1.00 91.06 557 THR A O 1
ATOM 4431 N N . LEU A 1 558 ? -12.628 6.753 -2.251 1.00 91.50 558 LEU A N 1
ATOM 4432 C CA . LEU A 1 558 ? -13.588 7.199 -3.266 1.00 91.50 558 LEU A CA 1
ATOM 4433 C C . LEU A 1 558 ? -14.504 6.064 -3.750 1.00 91.50 558 LEU A C 1
ATOM 4435 O O . LEU A 1 558 ? -15.639 6.318 -4.153 1.00 91.50 558 LEU A O 1
ATOM 4439 N N . ALA A 1 559 ? -14.038 4.814 -3.698 1.00 87.25 559 ALA A N 1
ATOM 4440 C CA . ALA A 1 559 ? -14.858 3.647 -4.004 1.00 87.25 559 ALA A CA 1
ATOM 4441 C C . ALA A 1 559 ? -15.839 3.292 -2.873 1.00 87.25 559 ALA A C 1
ATOM 4443 O O . ALA A 1 559 ? -16.924 2.774 -3.160 1.00 87.25 559 ALA A O 1
ATOM 4444 N N . GLY A 1 560 ? -15.456 3.552 -1.618 1.00 86.12 560 GLY A N 1
ATOM 4445 C CA . GLY A 1 560 ? -16.175 3.117 -0.421 1.00 86.12 560 GLY A CA 1
ATOM 4446 C C . GLY A 1 560 ? -17.202 4.105 0.134 1.00 86.12 560 GLY A C 1
ATOM 4447 O O . GLY A 1 560 ? -18.113 3.677 0.844 1.00 86.12 560 GLY A O 1
ATOM 4448 N N . ILE A 1 561 ? -17.100 5.400 -0.183 1.00 89.75 561 ILE A N 1
ATOM 4449 C CA . ILE A 1 561 ? -17.963 6.439 0.407 1.00 89.75 561 ILE A CA 1
ATOM 4450 C C . ILE A 1 561 ? -18.854 7.144 -0.617 1.00 89.75 561 ILE A C 1
ATOM 4452 O O . ILE A 1 561 ? -18.524 7.243 -1.798 1.00 89.75 561 ILE A O 1
ATOM 4456 N N . GLU A 1 562 ? -19.975 7.685 -0.146 1.00 90.50 562 GLU A N 1
ATOM 4457 C CA . GLU A 1 562 ? -20.772 8.630 -0.918 1.00 90.50 562 GLU A CA 1
ATOM 4458 C C . GLU A 1 562 ? -20.066 9.994 -0.950 1.00 90.50 562 GLU A C 1
ATOM 4460 O O . GLU A 1 562 ? -19.899 10.655 0.076 1.00 90.50 562 GLU A O 1
ATOM 4465 N N . VAL A 1 563 ? -19.600 10.390 -2.137 1.00 90.31 563 VAL A N 1
ATOM 4466 C CA . VAL A 1 563 ? -18.840 11.637 -2.351 1.00 90.31 563 VAL A CA 1
ATOM 4467 C C . VAL A 1 563 ? -19.763 12.777 -2.808 1.00 90.31 563 VAL A C 1
ATOM 4469 O O . VAL A 1 563 ? -19.395 13.949 -2.748 1.00 90.31 563 VAL A O 1
ATOM 4472 N N . SER A 1 564 ? -20.981 12.460 -3.263 1.00 89.31 564 SER A N 1
ATOM 4473 C CA . SER A 1 564 ? -21.921 13.436 -3.825 1.00 89.31 564 SER A CA 1
ATOM 4474 C C . SER A 1 564 ? -22.430 14.492 -2.838 1.00 89.31 564 SER A C 1
ATOM 4476 O O . SER A 1 564 ? -22.845 15.558 -3.281 1.00 89.31 564 SER A O 1
ATOM 4478 N N . ASP A 1 565 ? -22.353 14.251 -1.529 1.00 89.31 565 ASP A N 1
ATOM 4479 C CA . ASP A 1 565 ? -22.785 15.188 -0.487 1.00 89.31 565 ASP A CA 1
ATOM 4480 C C . ASP A 1 565 ? -21.607 15.838 0.266 1.00 89.31 565 ASP A C 1
ATOM 4482 O O . ASP A 1 565 ? -21.802 16.389 1.354 1.00 89.31 565 ASP A O 1
ATOM 4486 N N . ARG A 1 566 ? -20.371 15.761 -0.272 1.00 90.12 566 ARG A N 1
ATOM 4487 C CA . ARG A 1 566 ? -19.156 16.043 0.519 1.00 90.12 566 ARG A CA 1
ATOM 4488 C C . ARG A 1 566 ? -18.077 16.889 -0.129 1.00 90.12 566 ARG A C 1
ATOM 4490 O O . ARG A 1 566 ? -17.871 16.900 -1.343 1.00 90.12 566 ARG A O 1
ATOM 4497 N N . VAL A 1 567 ? -17.330 17.517 0.775 1.00 94.19 567 VAL A N 1
ATOM 4498 C CA . VAL A 1 567 ? -15.974 18.027 0.584 1.00 94.19 567 VAL A CA 1
ATOM 4499 C C . VAL A 1 567 ? -15.039 17.202 1.474 1.00 94.19 567 VAL A C 1
ATOM 4501 O O . VAL A 1 567 ? -15.289 17.038 2.669 1.00 94.19 567 VAL A O 1
ATOM 4504 N N . LEU A 1 568 ? -13.972 16.652 0.904 1.00 93.75 568 LEU A N 1
ATOM 4505 C CA . LEU A 1 568 ? -12.964 15.884 1.629 1.00 93.75 568 LEU A CA 1
ATOM 4506 C C . LEU A 1 568 ? -11.801 16.803 2.004 1.00 93.75 568 LEU A C 1
ATOM 4508 O O . LEU A 1 568 ? -11.222 17.457 1.140 1.00 93.75 568 LEU A O 1
ATOM 4512 N N . ALA A 1 569 ? -11.472 16.844 3.291 1.00 93.19 569 ALA A N 1
ATOM 4513 C CA . ALA A 1 569 ? -10.360 17.604 3.844 1.00 93.19 569 ALA A CA 1
ATOM 4514 C C . ALA A 1 569 ? -9.233 16.630 4.221 1.00 93.19 569 ALA A C 1
ATOM 4516 O O . ALA A 1 569 ? -9.262 16.001 5.281 1.00 93.19 569 ALA A O 1
ATOM 4517 N N . PHE A 1 570 ? -8.260 16.464 3.327 1.00 93.31 570 PHE A N 1
ATOM 4518 C CA . PHE A 1 570 ? -7.117 15.577 3.518 1.00 93.31 570 PHE A CA 1
ATOM 4519 C C . PHE A 1 570 ? -6.124 16.206 4.488 1.00 93.31 570 PHE A C 1
ATOM 4521 O O . PHE A 1 570 ? -5.553 17.252 4.194 1.00 93.31 570 PHE A O 1
ATOM 4528 N N . ASN A 1 571 ? -5.928 15.594 5.654 1.00 92.12 571 ASN A N 1
ATOM 4529 C CA . ASN A 1 571 ? -5.020 16.111 6.672 1.00 92.12 571 ASN A CA 1
ATOM 4530 C C . ASN A 1 571 ? -3.579 16.209 6.143 1.00 92.12 571 ASN A C 1
ATOM 4532 O O . ASN A 1 571 ? -3.083 15.291 5.490 1.00 92.12 571 ASN A O 1
ATOM 4536 N N . MET A 1 572 ? -2.917 17.325 6.452 1.00 92.81 572 MET A N 1
ATOM 4537 C CA . MET A 1 572 ? -1.523 17.587 6.096 1.00 92.81 572 MET A CA 1
ATOM 4538 C C . MET A 1 572 ? -0.641 17.541 7.340 1.00 92.81 572 MET A C 1
ATOM 4540 O O . MET A 1 572 ? -0.986 18.148 8.358 1.00 92.81 572 MET A O 1
ATOM 4544 N N . PHE A 1 573 ? 0.514 16.884 7.244 1.00 92.06 573 PHE A N 1
ATOM 4545 C CA . PHE A 1 573 ? 1.465 16.762 8.352 1.00 92.06 573 PHE A CA 1
ATOM 4546 C C . PHE A 1 573 ? 2.836 17.331 8.006 1.00 92.06 573 PHE A C 1
ATOM 4548 O O . PHE A 1 573 ? 3.350 17.107 6.915 1.00 92.06 573 PHE A O 1
ATOM 4555 N N . GLU A 1 574 ? 3.448 18.044 8.948 1.00 89.19 574 GLU A N 1
ATOM 4556 C CA . GLU A 1 574 ? 4.776 18.636 8.776 1.00 89.19 574 GLU A CA 1
ATOM 4557 C C . GLU A 1 574 ? 5.843 17.564 8.531 1.00 89.19 574 GLU A C 1
ATOM 4559 O O . GLU A 1 574 ? 5.936 16.579 9.260 1.00 89.19 574 GLU A O 1
ATOM 4564 N N . THR A 1 575 ? 6.702 17.757 7.536 1.00 89.06 575 THR A N 1
ATOM 4565 C CA . THR A 1 575 ? 7.813 16.830 7.263 1.00 89.06 575 THR A CA 1
ATOM 4566 C C . THR A 1 575 ? 8.960 16.988 8.257 1.00 89.06 575 THR A C 1
ATOM 4568 O O . THR A 1 575 ? 9.621 16.007 8.587 1.00 89.06 575 THR A O 1
ATOM 4571 N N . HIS A 1 576 ? 9.228 18.194 8.754 1.00 83.94 576 HIS A N 1
ATOM 4572 C CA . HIS A 1 576 ? 10.318 18.439 9.698 1.00 83.94 576 HIS A CA 1
ATOM 4573 C C . HIS A 1 576 ? 9.993 19.570 10.676 1.00 83.94 576 HIS A C 1
ATOM 4575 O O . HIS A 1 576 ? 9.008 20.288 10.524 1.00 83.94 576 HIS A O 1
ATOM 4581 N N . SER A 1 577 ? 10.806 19.688 11.727 1.00 79.56 577 SER A N 1
ATOM 4582 C CA . SER A 1 577 ? 10.629 20.738 12.726 1.00 79.56 577 SER A CA 1
ATOM 4583 C C . SER A 1 577 ? 11.108 22.088 12.188 1.00 79.56 577 SER A C 1
ATOM 4585 O O . SER A 1 577 ? 12.207 22.166 11.642 1.00 79.56 577 SER A O 1
ATOM 4587 N N . HIS A 1 578 ? 10.308 23.138 12.367 1.00 76.06 578 HIS A N 1
ATOM 4588 C CA . HIS A 1 578 ? 10.601 24.509 11.928 1.00 76.06 578 HIS A CA 1
ATOM 4589 C C . HIS A 1 578 ? 9.981 25.546 12.877 1.00 76.06 578 HIS A C 1
ATOM 4591 O O . HIS A 1 578 ? 9.173 25.202 13.750 1.00 76.06 578 HIS A O 1
ATOM 4597 N N . GLN A 1 579 ? 10.369 26.815 12.731 1.00 72.31 579 GLN A N 1
ATOM 4598 C CA . GLN A 1 579 ? 9.793 27.914 13.505 1.00 72.31 579 GLN A CA 1
ATOM 4599 C C . GLN A 1 579 ? 8.871 28.782 12.651 1.00 72.31 579 GLN A C 1
ATOM 4601 O O . GLN A 1 579 ? 9.242 29.313 11.608 1.00 72.31 579 GLN A O 1
ATOM 4606 N N . LYS A 1 580 ? 7.663 29.011 13.168 1.00 67.56 580 LYS A N 1
ATOM 4607 C CA . LYS A 1 580 ? 6.654 29.864 12.542 1.00 67.56 580 LYS A CA 1
ATOM 4608 C C . LYS A 1 580 ? 6.072 30.823 13.570 1.00 67.56 580 LYS A C 1
ATOM 4610 O O . LYS A 1 580 ? 5.546 30.392 14.590 1.00 67.56 580 LYS A O 1
ATOM 4615 N N . GLU A 1 581 ? 6.207 32.128 13.316 1.00 66.62 581 GLU A N 1
ATOM 4616 C CA . GLU A 1 581 ? 5.720 33.206 14.201 1.00 66.62 581 GLU A CA 1
ATOM 4617 C C . GLU A 1 581 ? 6.178 33.038 15.674 1.00 66.62 581 GLU A C 1
ATOM 4619 O O . GLU A 1 581 ? 5.401 33.221 16.609 1.00 66.62 581 GLU A O 1
ATOM 4624 N N . GLY A 1 582 ? 7.434 32.622 15.893 1.00 61.56 582 GLY A N 1
ATOM 4625 C CA . GLY A 1 582 ? 7.993 32.390 17.235 1.00 61.56 582 GLY A CA 1
ATOM 4626 C C . GLY A 1 582 ? 7.523 31.100 17.924 1.00 61.56 582 GLY A C 1
ATOM 4627 O O . GLY A 1 582 ? 7.852 30.874 19.087 1.00 61.56 582 GLY A O 1
ATOM 4628 N N . LYS A 1 583 ? 6.773 30.234 17.228 1.00 65.81 583 LYS A N 1
ATOM 4629 C CA . LYS A 1 583 ? 6.308 28.934 17.732 1.00 65.81 583 LYS A CA 1
ATOM 4630 C C . LYS A 1 583 ? 7.019 27.784 17.027 1.00 65.81 583 LYS A C 1
ATOM 4632 O O . LYS A 1 583 ? 7.223 27.812 15.816 1.00 65.81 583 LYS A O 1
ATOM 4637 N N . LEU A 1 584 ? 7.361 26.747 17.791 1.00 70.31 584 LEU A N 1
ATOM 4638 C CA . LEU A 1 584 ? 7.966 25.525 17.265 1.00 70.31 584 LEU A CA 1
ATOM 4639 C C . LEU A 1 584 ? 6.896 24.567 16.728 1.00 70.31 584 LEU A C 1
ATOM 4641 O O . LEU A 1 584 ? 6.119 23.993 17.502 1.00 70.31 584 LEU A O 1
ATOM 4645 N N . HIS A 1 585 ? 6.924 24.336 15.420 1.00 73.81 585 HIS A N 1
ATOM 4646 C CA . HIS A 1 585 ? 6.178 23.276 14.751 1.00 73.81 585 HIS A CA 1
ATOM 4647 C C . HIS A 1 585 ? 7.103 22.075 14.582 1.00 73.81 585 HIS A C 1
ATOM 4649 O O . HIS A 1 585 ? 8.205 22.222 14.070 1.00 73.81 585 HIS A O 1
ATOM 4655 N N . SER A 1 586 ? 6.696 20.895 15.048 1.00 72.75 586 SER A N 1
ATOM 4656 C CA . SER A 1 586 ? 7.551 19.700 15.006 1.00 72.75 586 SER A CA 1
ATOM 4657 C C . SER A 1 586 ? 7.206 18.788 13.841 1.00 72.75 586 SER A C 1
ATOM 4659 O O . SER A 1 586 ? 6.051 18.730 13.425 1.00 72.75 586 SER A O 1
ATOM 4661 N N . ALA A 1 587 ? 8.188 18.010 13.387 1.00 79.50 587 ALA A N 1
ATOM 4662 C CA . ALA A 1 587 ? 7.982 16.943 12.410 1.00 79.50 587 ALA A CA 1
ATOM 4663 C C . ALA A 1 587 ? 6.789 16.051 12.798 1.00 79.50 587 ALA A C 1
ATOM 4665 O O . ALA A 1 587 ? 6.635 15.701 13.966 1.00 79.50 587 ALA A O 1
ATOM 4666 N N . GLY A 1 588 ? 5.937 15.706 11.839 1.00 79.81 588 GLY A N 1
ATOM 4667 C CA . GLY A 1 588 ? 4.731 14.900 12.015 1.00 79.81 588 GLY A CA 1
ATOM 4668 C C . GLY A 1 588 ? 3.566 15.610 12.708 1.00 79.81 588 GLY A C 1
ATOM 4669 O O . GLY A 1 588 ? 2.592 14.949 13.056 1.00 79.81 588 GLY A O 1
ATOM 4670 N N . MET A 1 589 ? 3.646 16.922 12.968 1.00 80.81 589 MET A N 1
ATOM 4671 C CA . MET A 1 589 ? 2.515 17.673 13.527 1.00 80.81 589 MET A CA 1
ATOM 4672 C C . MET A 1 589 ? 1.471 18.012 12.451 1.00 80.81 589 MET A C 1
ATOM 4674 O O . MET A 1 589 ? 1.852 18.301 11.316 1.00 80.81 589 MET A O 1
ATOM 4678 N N . PRO A 1 590 ? 0.170 18.034 12.792 1.00 84.12 590 PRO A N 1
ATOM 4679 C CA . PRO A 1 590 ? -0.884 18.499 11.892 1.00 84.12 590 PRO A CA 1
ATOM 4680 C C . PRO A 1 590 ? -0.681 19.971 11.512 1.00 84.12 590 PRO A C 1
ATOM 4682 O O . PRO A 1 590 ? -0.462 20.812 12.388 1.00 84.12 590 PRO A O 1
ATOM 4685 N N . TYR A 1 591 ? -0.795 20.277 10.221 1.00 83.56 591 TYR A N 1
ATOM 4686 C CA . TYR A 1 591 ? -0.573 21.612 9.663 1.00 83.56 591 TYR A CA 1
ATOM 4687 C C . TYR A 1 591 ? -1.858 22.268 9.142 1.00 83.56 591 TYR A C 1
ATOM 4689 O O . TYR A 1 591 ? -2.227 23.350 9.595 1.00 83.56 591 TYR A O 1
ATOM 4697 N N . SER A 1 592 ? -2.512 21.625 8.172 1.00 87.75 592 SER A N 1
ATOM 4698 C CA . SER A 1 592 ? -3.674 22.145 7.437 1.00 87.75 592 SER A CA 1
ATOM 4699 C C . SER A 1 592 ? -4.401 20.997 6.714 1.00 87.75 592 SER A C 1
ATOM 4701 O O . SER A 1 592 ? -4.195 19.824 7.047 1.00 87.75 592 SER A O 1
ATOM 4703 N N . TYR A 1 593 ? -5.235 21.330 5.729 1.00 90.19 593 TYR A N 1
ATOM 4704 C CA . TYR A 1 593 ? -5.911 20.399 4.835 1.00 90.19 593 TYR A CA 1
ATOM 4705 C C . TYR A 1 593 ? -5.575 20.662 3.368 1.00 90.19 593 TYR A C 1
ATOM 4707 O O . TYR A 1 593 ? -5.364 21.800 2.967 1.00 90.19 593 TYR A O 1
ATOM 4715 N N . LEU A 1 594 ? -5.623 19.601 2.570 1.00 91.88 594 LEU A N 1
ATOM 4716 C CA . LEU A 1 594 ? -5.791 19.640 1.122 1.00 91.88 594 LEU A CA 1
ATOM 4717 C C . LEU A 1 594 ? -7.268 19.342 0.830 1.00 91.88 594 LEU A C 1
ATOM 4719 O O . LEU A 1 594 ? -7.812 18.373 1.356 1.00 91.88 594 LEU A O 1
ATOM 4723 N N . TRP A 1 595 ? -7.950 20.174 0.042 1.00 93.69 595 TRP A N 1
ATOM 4724 C CA . TRP A 1 595 ? -9.387 20.008 -0.226 1.00 93.69 595 TRP A CA 1
ATOM 4725 C C . TRP A 1 595 ? -9.631 19.273 -1.542 1.00 93.69 595 TRP A C 1
ATOM 4727 O O . TRP A 1 595 ? -9.045 19.619 -2.568 1.00 93.69 595 TRP A O 1
ATOM 4737 N N . GLY A 1 596 ? -10.546 18.300 -1.522 1.00 95.75 596 GLY A N 1
ATOM 4738 C CA . GLY A 1 596 ? -11.022 17.609 -2.717 1.00 95.75 596 GLY A CA 1
ATOM 4739 C C . GLY A 1 596 ? -12.535 17.396 -2.729 1.00 95.75 596 GLY A C 1
ATOM 4740 O O . GLY A 1 596 ? -13.154 17.167 -1.693 1.00 95.75 596 GLY A O 1
ATOM 4741 N N . LEU A 1 597 ? -13.149 17.486 -3.905 1.00 96.50 597 LEU A N 1
ATOM 4742 C CA . LEU A 1 597 ? -14.596 17.363 -4.100 1.00 96.50 597 LEU A CA 1
ATOM 4743 C C . LEU A 1 597 ? -14.936 17.020 -5.555 1.00 96.50 597 LEU A C 1
ATOM 4745 O O . LEU A 1 597 ? -14.087 17.098 -6.442 1.00 96.50 597 LEU A O 1
ATOM 4749 N N . LEU A 1 598 ? -16.200 16.689 -5.831 1.00 95.88 598 LEU A N 1
ATOM 4750 C CA . LEU A 1 598 ? -16.651 16.536 -7.216 1.00 95.88 598 LEU A CA 1
ATOM 4751 C C . LEU A 1 598 ? -16.540 17.862 -7.978 1.00 95.88 598 LEU A C 1
ATOM 4753 O O . LEU A 1 598 ? -17.020 18.899 -7.513 1.00 95.88 598 LEU A O 1
ATOM 4757 N N . ARG A 1 599 ? -16.009 17.812 -9.202 1.00 95.31 599 ARG A N 1
ATOM 4758 C CA . ARG A 1 599 ? -15.833 18.973 -10.090 1.00 95.31 599 ARG A CA 1
ATOM 4759 C C . ARG A 1 599 ? -17.105 19.804 -10.235 1.00 95.31 599 ARG A C 1
ATOM 4761 O O . ARG A 1 599 ? -17.060 21.031 -10.181 1.00 95.31 599 ARG A O 1
ATOM 4768 N N . LYS A 1 600 ? -18.256 19.138 -10.370 1.00 93.50 600 LYS A N 1
ATOM 4769 C CA . LYS A 1 600 ? -19.567 19.796 -10.494 1.00 93.50 600 LYS A CA 1
ATOM 4770 C C . LYS A 1 600 ? -19.893 20.712 -9.304 1.00 93.50 600 LYS A C 1
ATOM 4772 O O . LYS A 1 600 ? -20.534 21.737 -9.501 1.00 93.50 600 LYS A O 1
ATOM 4777 N N . HIS A 1 601 ? -19.432 20.384 -8.093 1.00 95.25 601 HIS A N 1
ATOM 4778 C CA . HIS A 1 601 ? -19.669 21.200 -6.898 1.00 95.25 601 HIS A CA 1
ATOM 4779 C C . HIS A 1 601 ? -18.799 22.455 -6.887 1.00 95.25 601 HIS A C 1
ATOM 4781 O O . HIS A 1 601 ? -19.291 23.533 -6.566 1.00 95.25 601 HIS A O 1
ATOM 4787 N N . ALA A 1 602 ? -17.533 22.336 -7.297 1.00 93.88 602 ALA A N 1
ATOM 4788 C CA . ALA A 1 602 ? -16.648 23.489 -7.438 1.00 93.88 602 ALA A CA 1
ATOM 4789 C C . ALA A 1 602 ? -17.190 24.484 -8.482 1.00 93.88 602 ALA A C 1
ATOM 4791 O O . ALA A 1 602 ? -17.218 25.690 -8.241 1.00 93.88 602 ALA A O 1
ATOM 4792 N N . LEU A 1 603 ? -17.699 23.979 -9.612 1.00 92.56 603 LEU A N 1
ATOM 4793 C CA . LEU A 1 603 ? -18.310 24.807 -10.658 1.00 92.56 603 LEU A CA 1
ATOM 4794 C C . LEU A 1 603 ? -19.615 25.476 -10.209 1.00 92.56 603 LEU A C 1
ATOM 4796 O O . LEU A 1 603 ? -19.855 26.629 -10.558 1.00 92.56 603 LEU A O 1
ATOM 4800 N N . ALA A 1 604 ? -20.437 24.794 -9.407 1.00 90.81 604 ALA A N 1
ATOM 4801 C CA . ALA A 1 604 ? -21.722 25.324 -8.944 1.00 90.81 604 ALA A CA 1
ATOM 4802 C C . ALA A 1 604 ? -21.596 26.562 -8.033 1.00 90.81 604 ALA A C 1
ATOM 4804 O O . ALA A 1 604 ? -22.566 27.301 -7.860 1.00 90.81 604 ALA A O 1
ATOM 4805 N N . VAL A 1 605 ? -20.408 26.809 -7.470 1.00 92.06 605 VAL A N 1
ATOM 4806 C CA . VAL A 1 605 ? -20.104 28.020 -6.691 1.00 92.06 605 VAL A CA 1
ATOM 4807 C C . VAL A 1 605 ? -19.188 29.005 -7.423 1.00 92.06 605 VAL A C 1
ATOM 4809 O O . VAL A 1 605 ? -18.707 29.953 -6.804 1.00 92.06 605 VAL A O 1
ATOM 4812 N N . GLY A 1 606 ? -18.924 28.795 -8.716 1.00 88.94 606 GLY A N 1
ATOM 4813 C CA . GLY A 1 606 ? -18.025 29.642 -9.507 1.00 88.94 606 GLY A CA 1
ATOM 4814 C C . GLY A 1 606 ? -16.541 29.501 -9.146 1.00 88.94 606 GLY A C 1
ATOM 4815 O O . GLY A 1 606 ? -15.762 30.399 -9.441 1.00 88.94 606 GLY A O 1
ATOM 4816 N N . GLY A 1 607 ? -16.142 28.404 -8.492 1.00 92.19 607 GLY A N 1
ATOM 4817 C CA . GLY A 1 607 ? -14.770 28.189 -8.033 1.00 92.19 607 GLY A CA 1
ATOM 4818 C C . GLY A 1 607 ? -14.395 29.008 -6.791 1.00 92.19 607 GLY A C 1
ATOM 4819 O O . GLY A 1 607 ? -15.229 29.304 -5.925 1.00 92.19 607 GLY A O 1
ATOM 4820 N N . PHE A 1 608 ? -13.111 29.334 -6.672 1.00 93.06 608 PHE A N 1
ATOM 4821 C CA . PHE A 1 608 ? -12.544 30.150 -5.602 1.00 93.06 608 PHE A CA 1
ATOM 4822 C C . PHE A 1 608 ? -12.853 31.630 -5.818 1.00 93.06 608 PHE A C 1
ATOM 4824 O O . PHE A 1 608 ? -12.932 32.114 -6.946 1.00 93.06 608 PHE A O 1
ATOM 4831 N N . SER A 1 609 ? -13.025 32.371 -4.726 1.00 90.31 609 SER A N 1
ATOM 4832 C CA . SER A 1 609 ? -13.262 33.807 -4.810 1.00 90.31 609 SER A CA 1
ATOM 4833 C C . SER A 1 609 ? -11.961 34.524 -5.164 1.00 90.31 609 SER A C 1
ATOM 4835 O O . SER A 1 609 ? -11.000 34.524 -4.397 1.00 90.31 609 SER A O 1
ATOM 4837 N N . GLU A 1 610 ? -11.936 35.180 -6.319 1.00 88.12 610 GLU A N 1
ATOM 4838 C CA . GLU A 1 610 ? -10.803 36.001 -6.776 1.00 88.12 610 GLU A CA 1
ATOM 4839 C C . GLU A 1 610 ? -10.791 37.395 -6.123 1.00 88.12 610 GLU A C 1
ATOM 4841 O O . GLU A 1 610 ? -10.035 38.276 -6.517 1.00 88.12 610 GLU A O 1
ATOM 4846 N N . ALA A 1 611 ? -11.644 37.618 -5.115 1.00 86.75 611 ALA A N 1
ATOM 4847 C CA . ALA A 1 611 ? -11.588 38.805 -4.266 1.00 86.75 611 ALA A CA 1
ATOM 4848 C C . ALA A 1 611 ? -10.484 38.727 -3.195 1.00 86.75 611 ALA A C 1
ATOM 4850 O O . ALA A 1 611 ? -10.194 39.744 -2.571 1.00 86.75 611 ALA A O 1
ATOM 4851 N N . PHE A 1 612 ? -9.906 37.543 -2.967 1.00 87.56 612 PHE A N 1
ATOM 4852 C CA . PHE A 1 612 ? -8.766 37.353 -2.072 1.00 87.56 612 PHE A CA 1
ATOM 4853 C C . PHE A 1 612 ? -7.475 37.720 -2.803 1.00 87.56 612 PHE A C 1
ATOM 4855 O O . PHE A 1 612 ? -7.234 37.239 -3.910 1.00 87.56 612 PHE A O 1
ATOM 4862 N N . ILE A 1 613 ? -6.657 38.572 -2.187 1.00 84.19 613 ILE A N 1
ATOM 4863 C CA . ILE A 1 613 ? -5.410 39.071 -2.777 1.00 84.19 613 ILE A CA 1
ATOM 4864 C C . ILE A 1 613 ? -4.252 38.211 -2.273 1.00 84.19 613 ILE A C 1
ATOM 4866 O O . ILE A 1 613 ? -4.166 37.915 -1.078 1.00 84.19 613 ILE A O 1
ATOM 4870 N N . GLY A 1 614 ? -3.361 37.798 -3.177 1.00 84.88 614 GLY A N 1
ATOM 4871 C CA . GLY A 1 614 ? -2.254 36.912 -2.836 1.00 84.88 614 GLY A CA 1
ATOM 4872 C C . GLY A 1 614 ? -2.734 35.523 -2.400 1.00 84.88 614 GLY A C 1
ATOM 4873 O O . GLY A 1 614 ? -3.312 34.790 -3.204 1.00 84.88 614 GLY A O 1
ATOM 4874 N N . TRP A 1 615 ? -2.484 35.166 -1.135 1.00 84.94 615 TRP A N 1
ATOM 4875 C CA . TRP A 1 615 ? -2.873 33.892 -0.515 1.00 84.94 615 TRP A CA 1
ATOM 4876 C C . TRP A 1 615 ? -3.450 34.095 0.899 1.00 84.94 615 TRP A C 1
ATOM 4878 O O . TRP A 1 615 ? -3.139 35.073 1.585 1.00 84.94 615 TRP A O 1
ATOM 4888 N N . GLY A 1 616 ? -4.272 33.150 1.360 1.00 84.81 616 GLY A N 1
ATOM 4889 C CA . GLY A 1 616 ? -4.811 33.086 2.719 1.00 84.81 616 GLY A CA 1
ATOM 4890 C C . GLY A 1 616 ? -6.327 33.310 2.817 1.00 84.81 616 GLY A C 1
ATOM 4891 O O . GLY A 1 616 ? -6.882 34.248 2.253 1.00 84.81 616 GLY A O 1
ATOM 4892 N N . SER A 1 617 ? -6.988 32.490 3.643 1.00 87.56 617 SER A N 1
ATOM 4893 C CA . SER A 1 617 ? -8.445 32.477 3.910 1.00 87.56 617 SER A CA 1
ATOM 4894 C C . SER A 1 617 ? -9.359 32.081 2.738 1.00 87.56 617 SER A C 1
ATOM 4896 O O . SER A 1 617 ? -10.536 31.806 2.974 1.00 87.56 617 SER A O 1
ATOM 4898 N N . GLU A 1 618 ? -8.837 31.970 1.520 1.00 89.06 618 GLU A N 1
ATOM 4899 C CA . GLU A 1 618 ? -9.555 31.569 0.310 1.00 89.06 618 GLU A CA 1
ATOM 4900 C C . GLU A 1 618 ? -10.057 30.119 0.369 1.00 89.06 618 GLU A C 1
ATOM 4902 O O . GLU A 1 618 ? -11.183 29.851 -0.043 1.00 89.06 618 GLU A O 1
ATOM 4907 N N . ASP A 1 619 ? -9.292 29.194 0.962 1.00 90.19 619 ASP A N 1
ATOM 4908 C CA . ASP A 1 619 ? -9.721 27.794 1.120 1.00 90.19 619 ASP A CA 1
ATOM 4909 C C . ASP A 1 619 ? -10.920 27.679 2.072 1.00 90.19 619 ASP A C 1
ATOM 4911 O O . ASP A 1 619 ? -11.857 26.912 1.844 1.00 90.19 619 ASP A O 1
ATOM 4915 N N . ARG A 1 620 ? -10.925 28.504 3.129 1.00 89.62 620 ARG A N 1
ATOM 4916 C CA . ARG A 1 620 ? -12.014 28.568 4.117 1.00 89.62 620 ARG A CA 1
ATOM 4917 C C . ARG A 1 620 ? -13.261 29.245 3.556 1.00 89.62 620 ARG A C 1
ATOM 4919 O O . ARG A 1 620 ? -14.370 28.877 3.940 1.00 89.62 620 ARG A O 1
ATOM 4926 N N . ASP A 1 621 ? -13.090 30.230 2.677 1.00 91.94 621 ASP A N 1
ATOM 4927 C CA . ASP A 1 621 ? -14.180 30.817 1.894 1.00 91.94 621 ASP A CA 1
ATOM 4928 C C . ASP A 1 621 ? -14.792 29.783 0.948 1.00 91.94 621 ASP A C 1
ATOM 4930 O O . ASP A 1 621 ? -16.005 29.575 0.971 1.00 91.94 621 ASP A O 1
ATOM 4934 N N . PHE A 1 622 ? -13.956 29.112 0.154 1.00 92.94 622 PHE A N 1
ATOM 4935 C CA . PHE A 1 622 ? -14.395 28.108 -0.805 1.00 92.94 622 PHE A CA 1
ATOM 4936 C C . PHE A 1 622 ? -15.173 26.985 -0.120 1.00 92.94 622 PHE A C 1
ATOM 4938 O O . PHE A 1 622 ? -16.302 26.693 -0.515 1.00 92.94 622 PHE A O 1
ATOM 4945 N N . GLU A 1 623 ? -14.622 26.425 0.960 1.00 92.50 623 GLU A N 1
ATOM 4946 C CA . GLU A 1 623 ? -15.299 25.428 1.785 1.00 92.50 623 GLU A CA 1
ATOM 4947 C C . GLU A 1 623 ? -16.666 25.933 2.272 1.00 92.50 623 GLU A C 1
ATOM 4949 O O . GLU A 1 623 ? -17.682 25.261 2.087 1.00 92.50 623 GLU A O 1
ATOM 4954 N N . TYR A 1 624 ? -16.710 27.131 2.866 1.00 91.44 624 TYR A N 1
ATOM 4955 C CA . TYR A 1 624 ? -17.946 27.701 3.393 1.00 91.44 624 TYR A CA 1
ATOM 4956 C C . TYR A 1 624 ? -19.001 27.880 2.298 1.00 91.44 624 TYR A C 1
ATOM 4958 O O . TYR A 1 624 ? -20.143 27.468 2.490 1.00 91.44 624 TYR A O 1
ATOM 4966 N N . ARG A 1 625 ? -18.635 28.449 1.143 1.00 93.25 625 ARG A N 1
ATOM 4967 C CA . ARG A 1 625 ? -19.567 28.685 0.031 1.00 93.25 625 ARG A CA 1
ATOM 4968 C C . ARG A 1 625 ? -20.099 27.385 -0.551 1.00 93.25 625 ARG A C 1
ATOM 4970 O O . ARG A 1 625 ? -21.309 27.259 -0.715 1.00 93.25 625 ARG A O 1
ATOM 4977 N N . VAL A 1 626 ? -19.227 26.409 -0.810 1.00 93.00 626 VAL A N 1
ATOM 4978 C CA . VAL A 1 626 ? -19.625 25.088 -1.320 1.00 93.00 626 VAL A CA 1
ATOM 4979 C C . VAL A 1 626 ? -20.588 24.404 -0.352 1.00 93.00 626 VAL A C 1
ATOM 4981 O O . VAL A 1 626 ? -21.678 23.998 -0.755 1.00 93.00 626 VAL A O 1
ATOM 4984 N N . CYS A 1 627 ? -20.229 24.318 0.930 1.00 92.31 627 CYS A N 1
ATOM 4985 C CA . CYS A 1 627 ? -21.053 23.646 1.931 1.00 92.31 627 CYS A CA 1
ATOM 4986 C C . CYS A 1 627 ? -22.377 24.382 2.175 1.00 92.31 627 CYS A C 1
ATOM 4988 O O . CYS A 1 627 ? -23.428 23.751 2.251 1.00 92.31 627 CYS A O 1
ATOM 4990 N N . LYS A 1 628 ? -22.363 25.719 2.246 1.00 90.88 628 LYS A N 1
ATOM 4991 C CA . LYS A 1 628 ? -23.563 26.519 2.517 1.00 90.88 628 LYS A CA 1
ATOM 4992 C C . LYS A 1 628 ? -24.523 26.568 1.326 1.00 90.88 628 LYS A C 1
ATOM 4994 O O . LYS A 1 628 ? -25.725 26.455 1.544 1.00 90.88 628 LYS A O 1
ATOM 4999 N N . LYS A 1 629 ? -24.019 26.719 0.093 1.00 90.12 629 LYS A N 1
ATOM 5000 C CA . LYS A 1 629 ? -24.854 26.808 -1.118 1.00 90.12 629 LYS A CA 1
ATOM 5001 C C . LYS A 1 629 ? -25.459 25.467 -1.513 1.00 90.12 629 LYS A C 1
ATOM 5003 O O . LYS A 1 629 ? -26.620 25.415 -1.899 1.00 90.12 629 LYS A O 1
ATOM 5008 N N . LEU A 1 630 ? -24.676 24.394 -1.429 1.00 91.00 630 LEU A N 1
ATOM 5009 C CA . LEU A 1 630 ? -25.079 23.071 -1.916 1.00 91.00 630 LEU A CA 1
ATOM 5010 C C . LEU A 1 630 ? -25.521 22.121 -0.794 1.00 91.00 630 LEU A C 1
ATOM 5012 O O . LEU A 1 630 ? -25.903 20.989 -1.072 1.00 91.00 630 LEU A O 1
ATOM 5016 N N . GLY A 1 631 ? -25.440 22.549 0.468 1.00 91.12 631 GLY A N 1
ATOM 5017 C CA . GLY A 1 631 ? -25.748 21.703 1.622 1.00 91.12 631 GLY A CA 1
ATOM 5018 C C . GLY A 1 631 ? -24.742 20.569 1.849 1.00 91.12 631 GLY A C 1
ATOM 5019 O O . GLY A 1 631 ? -25.096 19.576 2.486 1.00 91.12 631 GLY A O 1
ATOM 5020 N N . LEU A 1 632 ? -23.511 20.681 1.327 1.00 92.38 632 LEU A N 1
ATOM 5021 C CA . LEU A 1 632 ? -22.485 19.646 1.508 1.00 92.38 632 LEU A CA 1
ATOM 5022 C C . LEU A 1 632 ? -21.924 19.646 2.931 1.00 92.38 632 LEU A C 1
ATOM 5024 O O . LEU A 1 632 ? -21.952 20.651 3.646 1.00 92.38 632 LEU A O 1
ATOM 5028 N N . LYS A 1 633 ? -21.343 18.510 3.315 1.00 92.06 633 LYS A N 1
ATOM 5029 C CA . LYS A 1 633 ? -20.603 18.342 4.569 1.00 92.06 633 LYS A CA 1
ATOM 5030 C C . LYS A 1 633 ? -19.110 18.210 4.299 1.00 92.06 633 LYS A C 1
ATOM 5032 O O . LYS A 1 633 ? -18.700 17.524 3.366 1.00 92.06 633 LYS A O 1
ATOM 5037 N N . THR A 1 634 ? -18.294 18.791 5.169 1.00 91.50 634 THR A N 1
ATOM 5038 C CA . THR A 1 634 ? -16.849 18.545 5.162 1.00 91.50 634 THR A CA 1
ATOM 5039 C 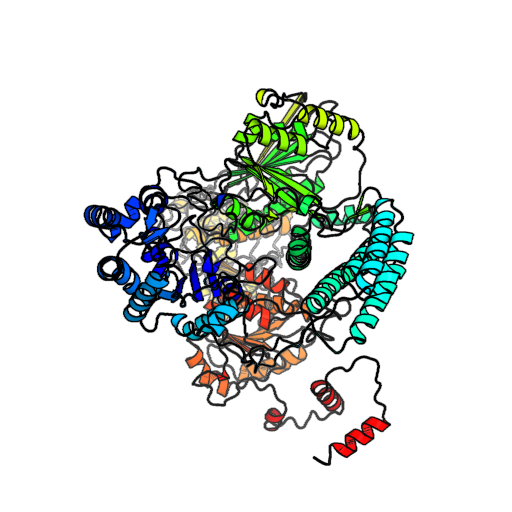C . THR A 1 634 ? -16.529 17.305 6.001 1.00 91.50 634 THR A C 1
ATOM 5041 O O . THR A 1 634 ? -17.043 17.162 7.114 1.00 91.50 634 THR A O 1
ATOM 5044 N N . SER A 1 635 ? -15.675 16.418 5.488 1.00 89.62 635 SER A N 1
ATOM 5045 C CA . SER A 1 635 ? -15.150 15.255 6.213 1.00 89.62 635 SER A CA 1
ATOM 5046 C C . SER A 1 635 ? -13.627 15.279 6.228 1.00 89.62 635 SER A C 1
ATOM 5048 O O . SER A 1 635 ? -13.001 15.333 5.172 1.00 89.62 635 SER A O 1
ATOM 5050 N N . SER A 1 636 ? -13.032 15.200 7.421 1.00 88.75 636 SER A N 1
ATOM 5051 C CA . SER A 1 636 ? -11.582 15.031 7.566 1.00 88.75 636 SER A CA 1
ATOM 5052 C C . SER A 1 636 ? -11.169 13.616 7.171 1.00 88.75 636 SER A C 1
ATOM 5054 O O . SER A 1 636 ? -11.845 12.640 7.515 1.00 88.75 636 SER A O 1
ATOM 5056 N N . SER A 1 637 ? -10.036 13.505 6.480 1.00 88.44 637 SER A N 1
ATOM 5057 C CA . SER A 1 637 ? -9.524 12.222 6.016 1.00 88.44 637 SER A CA 1
ATOM 5058 C C . SER A 1 637 ? -9.115 11.270 7.134 1.00 88.44 637 SER A C 1
ATOM 5060 O O . SER A 1 637 ? -9.181 10.063 6.933 1.00 88.44 637 SER A O 1
ATOM 5062 N N . LEU A 1 638 ? -8.820 11.767 8.340 1.00 81.44 638 LEU A N 1
ATOM 5063 C CA . LEU A 1 638 ? -8.568 10.926 9.519 1.00 81.44 638 LEU A CA 1
ATOM 5064 C C . LEU A 1 638 ? -9.768 10.056 9.912 1.00 81.44 638 LEU A C 1
ATOM 5066 O O . LEU A 1 638 ? -9.601 9.052 10.606 1.00 81.44 638 LEU A O 1
ATOM 5070 N N . TYR A 1 639 ? -10.970 10.420 9.468 1.00 79.19 639 TYR A N 1
ATOM 5071 C CA . TYR A 1 639 ? -12.203 9.681 9.730 1.00 79.19 639 TYR A CA 1
ATOM 5072 C C . TYR A 1 639 ? -12.740 8.956 8.484 1.00 79.19 639 TYR A C 1
ATOM 5074 O O . TYR A 1 639 ? -13.838 8.402 8.529 1.00 79.19 639 TYR A O 1
ATOM 5082 N N . LEU A 1 640 ? -11.993 8.961 7.374 1.00 82.00 640 LEU A N 1
ATOM 5083 C CA . LEU A 1 640 ? -12.344 8.238 6.151 1.00 82.00 640 LEU A CA 1
ATOM 5084 C C . LEU A 1 640 ? -11.719 6.828 6.146 1.00 82.00 640 LEU A C 1
ATOM 5086 O O . LEU A 1 640 ? -10.647 6.628 6.727 1.00 82.00 640 LEU A O 1
ATOM 5090 N N . PRO A 1 641 ? -12.342 5.845 5.467 1.00 70.81 641 PRO A N 1
ATOM 5091 C CA . PRO A 1 641 ? -11.729 4.538 5.228 1.00 70.81 641 PRO A CA 1
ATOM 5092 C C . PRO A 1 641 ? -10.342 4.680 4.589 1.00 70.81 641 PRO A C 1
ATOM 5094 O O . PRO A 1 641 ? -10.164 5.474 3.676 1.00 70.81 641 PRO A O 1
ATOM 5097 N N . GLY A 1 642 ? -9.341 3.948 5.078 1.00 73.56 642 GLY A N 1
ATOM 5098 C CA . GLY A 1 642 ? -7.965 4.032 4.566 1.00 73.56 642 GLY A CA 1
ATOM 5099 C C . GLY A 1 642 ? -7.182 5.289 4.973 1.00 73.56 642 GLY A C 1
ATOM 5100 O O . GLY A 1 642 ? -5.969 5.304 4.798 1.00 73.56 642 GLY A O 1
ATOM 5101 N N . GLN A 1 643 ? -7.831 6.303 5.555 1.00 87.88 643 GLN A N 1
ATOM 5102 C CA . GLN A 1 643 ? -7.211 7.515 6.103 1.00 87.88 643 GLN A CA 1
ATOM 5103 C C . GLN A 1 643 ? -6.175 8.179 5.172 1.00 87.88 643 GLN A C 1
ATOM 5105 O O . GLN A 1 643 ? -5.019 8.319 5.562 1.00 87.88 643 GLN A O 1
ATOM 5110 N N . PRO A 1 644 ? -6.530 8.575 3.933 1.00 92.19 644 PRO A N 1
ATOM 5111 C CA . PRO A 1 644 ? -5.576 9.222 3.031 1.00 92.19 644 PRO A CA 1
ATOM 5112 C C . PRO A 1 644 ? -5.102 10.566 3.605 1.00 92.19 644 PRO A C 1
ATOM 5114 O O . PRO A 1 644 ? -5.912 11.427 3.932 1.00 92.19 644 PRO A O 1
ATOM 5117 N N . TYR A 1 645 ? -3.799 10.793 3.706 1.00 94.44 645 TYR A N 1
ATOM 5118 C CA . TYR A 1 645 ? -3.228 12.074 4.134 1.00 94.44 645 TYR A CA 1
ATOM 5119 C C . TYR A 1 645 ? -2.050 12.446 3.243 1.00 94.44 645 TYR A C 1
ATOM 5121 O O . TYR A 1 645 ? -1.562 11.626 2.468 1.00 94.44 645 TYR A O 1
ATOM 5129 N N . VAL A 1 646 ? -1.601 13.692 3.351 1.00 97.06 646 VAL A N 1
ATOM 5130 C CA . VAL A 1 646 ? -0.421 14.175 2.632 1.00 97.06 646 VAL A CA 1
ATOM 5131 C C . VAL A 1 646 ? 0.574 14.810 3.596 1.00 97.06 646 VAL A C 1
ATOM 5133 O O . VAL A 1 646 ? 0.267 15.091 4.758 1.00 97.06 646 VAL A O 1
ATOM 5136 N N . LEU A 1 647 ? 1.792 15.027 3.121 1.00 96.81 647 LEU A N 1
ATOM 5137 C CA . LEU A 1 647 ? 2.855 15.663 3.882 1.00 96.81 647 LEU A CA 1
ATOM 5138 C C . LEU A 1 647 ? 3.056 17.097 3.386 1.00 96.81 647 LEU A C 1
ATOM 5140 O O . LEU A 1 647 ? 2.976 17.363 2.192 1.00 96.81 647 LEU A O 1
ATOM 5144 N N . HIS A 1 648 ? 3.341 18.015 4.299 1.00 93.69 648 HIS A N 1
ATOM 5145 C CA . HIS A 1 648 ? 3.722 19.392 4.011 1.00 93.69 648 HIS A CA 1
ATOM 5146 C C . HIS A 1 648 ? 5.247 19.513 4.101 1.00 93.69 648 HIS A C 1
ATOM 5148 O O . HIS A 1 648 ? 5.849 19.251 5.152 1.00 93.69 648 HIS A O 1
ATOM 5154 N N . LEU A 1 649 ? 5.896 19.878 2.996 1.00 92.00 649 LEU A N 1
ATOM 5155 C CA . LEU A 1 649 ? 7.327 20.147 2.957 1.00 92.00 649 LEU A CA 1
ATOM 5156 C C . LEU A 1 649 ? 7.602 21.429 3.747 1.00 92.00 649 LEU A C 1
ATOM 5158 O O . LEU A 1 649 ? 7.461 22.541 3.233 1.00 92.00 649 LEU A O 1
ATOM 5162 N N . SER A 1 650 ? 7.980 21.253 5.013 1.00 87.88 650 SER A N 1
ATOM 5163 C CA . SER A 1 650 ? 8.017 22.321 6.001 1.00 87.88 650 SER A CA 1
ATOM 5164 C C . SER A 1 650 ? 8.963 23.440 5.573 1.00 87.88 650 SER A C 1
ATOM 5166 O O . SER A 1 650 ? 9.901 23.249 4.789 1.00 87.88 650 SER A O 1
ATOM 5168 N N . HIS A 1 651 ? 8.650 24.651 6.013 1.00 82.75 651 HIS A N 1
ATOM 5169 C CA . HIS A 1 651 ? 9.410 25.839 5.671 1.00 82.75 651 HIS A CA 1
ATOM 5170 C C . HIS A 1 651 ? 9.116 26.956 6.666 1.00 82.75 651 HIS A C 1
ATOM 5172 O O . HIS A 1 651 ? 7.993 27.073 7.159 1.00 82.75 651 HIS A O 1
ATOM 5178 N N . ASP A 1 652 ? 10.099 27.824 6.885 1.00 74.69 652 ASP A N 1
ATOM 5179 C CA . ASP A 1 652 ? 9.912 29.013 7.711 1.00 74.69 652 ASP A CA 1
ATOM 5180 C C . ASP A 1 652 ? 8.948 30.014 7.047 1.00 74.69 652 ASP A C 1
ATOM 5182 O O . ASP A 1 652 ? 8.708 29.996 5.829 1.00 74.69 652 ASP A O 1
ATOM 5186 N N . VAL A 1 653 ? 8.373 30.909 7.853 1.00 62.31 653 VAL A N 1
ATOM 5187 C CA . VAL A 1 653 ? 7.438 31.944 7.380 1.00 62.31 653 VAL A CA 1
ATOM 5188 C C . VAL A 1 653 ? 8.139 32.883 6.403 1.00 62.31 653 VAL A C 1
ATOM 5190 O O . VAL A 1 653 ? 9.180 33.451 6.722 1.00 62.31 653 VAL A O 1
ATOM 5193 N N . ARG A 1 654 ? 7.541 33.086 5.223 1.00 58.25 654 ARG A N 1
ATOM 5194 C CA . ARG A 1 654 ? 8.001 34.064 4.229 1.00 58.25 654 ARG A CA 1
ATOM 5195 C C . ARG A 1 654 ? 7.041 35.246 4.100 1.00 58.25 654 ARG A C 1
ATOM 5197 O O . ARG A 1 654 ? 5.868 35.165 4.464 1.00 58.25 654 ARG A O 1
ATOM 5204 N N . THR A 1 655 ? 7.592 36.330 3.563 1.00 52.59 655 THR A N 1
ATOM 5205 C CA . THR A 1 655 ? 6.916 37.554 3.124 1.00 52.59 655 THR A CA 1
ATOM 5206 C C . THR A 1 655 ? 5.722 37.254 2.205 1.00 52.59 655 THR A C 1
ATOM 5208 O O . THR A 1 655 ? 5.714 36.252 1.489 1.00 52.59 655 THR A O 1
ATOM 5211 N N . GLY A 1 656 ? 4.688 38.103 2.252 1.00 52.03 656 GLY A N 1
ATOM 5212 C CA . GLY A 1 656 ? 3.438 37.922 1.495 1.00 52.03 656 GLY A CA 1
ATOM 5213 C C . GLY A 1 656 ? 2.166 37.780 2.342 1.00 52.03 656 GLY A C 1
ATOM 5214 O O . GLY A 1 656 ? 1.088 37.601 1.787 1.00 52.03 656 GLY A O 1
ATOM 5215 N N . SER A 1 657 ? 2.248 37.903 3.672 1.00 60.62 657 SER A N 1
ATOM 5216 C CA . SER A 1 657 ? 1.074 38.013 4.558 1.00 60.62 657 SER A CA 1
ATOM 5217 C C . SER A 1 657 ? 0.490 39.432 4.629 1.00 60.62 657 SER A C 1
ATOM 5219 O O . SER A 1 657 ? -0.307 39.724 5.520 1.00 60.62 657 SER A O 1
ATOM 5221 N N . GLU A 1 658 ? 0.914 40.324 3.734 1.00 71.94 658 GLU A N 1
ATOM 5222 C CA . GLU A 1 658 ? 0.599 41.759 3.741 1.00 71.94 658 GLU A CA 1
ATOM 5223 C C . GLU A 1 658 ? -0.919 42.002 3.696 1.00 71.94 658 GLU A C 1
ATOM 5225 O O . GLU A 1 658 ? -1.435 42.861 4.405 1.00 71.94 658 GLU A O 1
ATOM 5230 N N . HIS A 1 659 ? -1.651 41.135 2.989 1.00 81.06 659 HIS A N 1
ATOM 5231 C CA . HIS A 1 659 ? -3.110 41.190 2.849 1.00 81.06 659 HIS A CA 1
ATOM 5232 C C . HIS A 1 659 ? -3.874 40.301 3.844 1.00 81.06 659 HIS A C 1
ATOM 5234 O O . HIS A 1 659 ? -5.087 40.134 3.718 1.00 81.06 659 HIS A O 1
ATOM 5240 N N . ARG A 1 660 ? -3.218 39.711 4.859 1.00 81.50 660 ARG A N 1
ATOM 5241 C CA . ARG A 1 660 ? -3.884 38.788 5.805 1.00 81.50 660 ARG A CA 1
ATOM 5242 C C . ARG A 1 660 ? -5.086 39.439 6.493 1.00 81.50 660 ARG A C 1
ATOM 5244 O O . ARG A 1 660 ? -6.122 38.794 6.630 1.00 81.50 660 ARG A O 1
ATOM 5251 N N . GLY A 1 661 ? -4.962 40.702 6.908 1.00 83.81 661 GLY A N 1
ATOM 5252 C CA . GLY A 1 661 ? -6.058 41.449 7.535 1.00 83.81 661 GLY A CA 1
ATOM 5253 C C . GLY A 1 661 ? -7.247 41.657 6.592 1.00 83.81 661 GLY A C 1
ATOM 5254 O O . GLY A 1 661 ? -8.390 41.405 6.974 1.00 83.81 661 GLY A O 1
ATOM 5255 N N . GLU A 1 662 ? -6.973 42.038 5.343 1.00 86.06 662 GLU A N 1
ATOM 5256 C CA . GLU A 1 662 ? -7.981 42.240 4.293 1.00 86.06 662 GLU A CA 1
ATOM 5257 C C . GLU A 1 662 ? -8.697 40.931 3.940 1.00 86.06 662 GLU A C 1
ATOM 5259 O O . GLU A 1 662 ? -9.926 40.888 3.906 1.00 86.06 662 GLU A O 1
ATOM 5264 N N . ASN A 1 663 ? -7.946 39.839 3.777 1.00 89.75 663 ASN A N 1
ATOM 5265 C CA . ASN A 1 663 ? -8.483 38.511 3.481 1.00 89.75 663 ASN A CA 1
ATOM 5266 C C . ASN A 1 663 ? -9.351 37.973 4.637 1.00 89.75 663 ASN A C 1
ATOM 5268 O O . ASN A 1 663 ? -10.415 37.398 4.400 1.00 89.75 663 ASN A O 1
ATOM 5272 N N . VAL A 1 664 ? -8.965 38.203 5.899 1.00 88.88 664 VAL A N 1
ATOM 5273 C CA . VAL A 1 664 ? -9.795 37.841 7.067 1.00 88.88 664 VAL A CA 1
ATOM 5274 C C . VAL A 1 664 ? -11.089 38.660 7.105 1.00 88.88 664 VAL A C 1
ATOM 5276 O O . VAL A 1 664 ? -12.163 38.095 7.331 1.00 88.88 664 VAL A O 1
ATOM 5279 N N . ALA A 1 665 ? -11.019 39.969 6.844 1.00 87.56 665 ALA A N 1
ATOM 5280 C CA . ALA A 1 665 ? -12.202 40.823 6.762 1.00 87.56 665 ALA A CA 1
ATOM 5281 C C . ALA A 1 665 ? -13.130 40.400 5.610 1.00 87.56 665 ALA A C 1
ATOM 5283 O O . ALA A 1 665 ? -14.351 40.356 5.776 1.00 87.56 665 ALA A O 1
ATOM 5284 N N . GLN A 1 666 ? -12.563 40.024 4.463 1.00 88.06 666 GLN A N 1
ATOM 5285 C CA . GLN A 1 666 ? -13.307 39.506 3.321 1.00 88.06 666 GLN A CA 1
ATOM 5286 C C . GLN A 1 666 ? -14.004 38.176 3.647 1.00 88.06 666 GLN A C 1
ATOM 5288 O O . GLN A 1 666 ? -15.190 38.028 3.354 1.00 88.06 666 GLN A O 1
ATOM 5293 N N . LEU A 1 667 ? -13.327 37.236 4.319 1.00 90.75 667 LEU A N 1
ATOM 5294 C CA . LEU A 1 667 ? -13.938 35.984 4.783 1.00 90.75 667 LEU A CA 1
ATOM 5295 C C . LEU A 1 667 ? -15.106 36.242 5.750 1.00 90.75 667 LEU A C 1
ATOM 5297 O O . LEU A 1 667 ? -16.145 35.587 5.653 1.00 90.75 667 LEU A O 1
ATOM 5301 N N . ALA A 1 668 ? -14.956 37.199 6.671 1.00 89.06 668 ALA A N 1
ATOM 5302 C CA . ALA A 1 668 ? -16.024 37.583 7.592 1.00 89.06 668 ALA A CA 1
ATOM 5303 C C . ALA A 1 668 ? -17.247 38.147 6.848 1.00 89.06 668 ALA A C 1
ATOM 5305 O O . ALA A 1 668 ? -18.375 37.765 7.159 1.00 89.06 668 ALA A O 1
ATOM 5306 N N . ARG A 1 669 ? -17.029 38.982 5.819 1.00 87.00 669 ARG A N 1
ATOM 5307 C CA . ARG A 1 669 ? -18.104 39.490 4.949 1.00 87.00 669 ARG A CA 1
ATOM 5308 C C . ARG A 1 669 ? -18.842 38.355 4.250 1.00 87.00 669 ARG A C 1
ATOM 5310 O O . ARG A 1 669 ? -20.065 38.307 4.335 1.00 87.00 669 ARG A O 1
ATOM 5317 N N . VAL A 1 670 ? -18.132 37.404 3.640 1.00 86.38 670 VAL A N 1
ATOM 5318 C CA . VAL A 1 670 ? -18.775 36.249 2.985 1.00 86.38 670 VAL A CA 1
ATOM 5319 C C . VAL A 1 670 ? -19.607 35.433 3.979 1.00 86.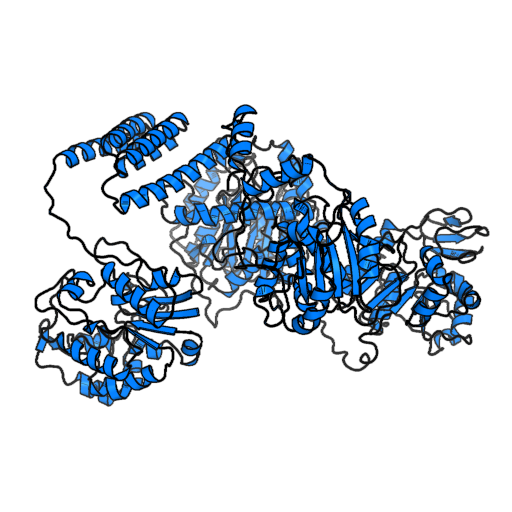38 670 VAL A C 1
ATOM 5321 O O . VAL A 1 670 ? -20.737 35.064 3.675 1.00 86.38 670 VAL A O 1
ATOM 5324 N N . LYS A 1 671 ? -19.097 35.201 5.194 1.00 87.25 671 LYS A N 1
ATOM 5325 C CA . LYS A 1 671 ? -19.821 34.455 6.238 1.00 87.25 671 LYS A CA 1
ATOM 5326 C C . LYS A 1 671 ? -21.059 35.174 6.787 1.00 87.25 671 LYS A C 1
ATOM 5328 O O . LYS A 1 671 ? -21.880 34.523 7.429 1.00 87.25 671 LYS A O 1
ATOM 5333 N N . SER A 1 672 ? -21.189 36.482 6.550 1.00 85.31 672 SER A N 1
ATOM 5334 C CA . SER A 1 672 ? -22.363 37.284 6.929 1.00 85.31 672 SER A CA 1
ATOM 5335 C C . SER A 1 672 ? -23.482 37.306 5.879 1.00 85.31 672 SER A C 1
ATOM 5337 O O . SER A 1 672 ? -24.578 37.775 6.177 1.00 85.31 672 SER A O 1
ATOM 5339 N N . VAL A 1 673 ? -23.240 36.785 4.670 1.00 81.69 673 VAL A N 1
ATOM 5340 C CA . VAL A 1 673 ? -24.247 36.728 3.599 1.00 81.69 673 VAL A CA 1
ATOM 5341 C C . VAL A 1 673 ? -25.366 35.749 3.973 1.00 81.69 673 VAL A C 1
ATOM 5343 O O . VAL A 1 673 ? -25.112 34.587 4.294 1.00 81.69 673 VAL A O 1
ATOM 5346 N N . ALA A 1 674 ? -26.618 36.214 3.922 1.00 63.50 674 ALA A N 1
ATOM 5347 C CA . ALA A 1 674 ? -27.786 35.428 4.326 1.00 63.50 674 ALA A CA 1
ATOM 5348 C C . ALA A 1 674 ? -28.304 34.488 3.221 1.00 63.50 674 ALA A C 1
ATOM 5350 O O . ALA A 1 674 ? -28.767 33.387 3.524 1.00 63.50 674 ALA A O 1
ATOM 5351 N N . SER A 1 675 ? -28.219 34.905 1.951 1.00 80.25 675 SER A N 1
ATOM 5352 C CA . SER A 1 675 ? -28.750 34.153 0.809 1.00 80.25 675 SER A CA 1
ATOM 5353 C C . SER A 1 675 ? -27.710 33.193 0.208 1.00 80.25 675 SER A C 1
ATOM 5355 O O . SER A 1 675 ? -26.648 33.644 -0.228 1.00 80.25 675 SER A O 1
ATOM 5357 N N . PRO A 1 676 ? -27.999 31.879 0.103 1.00 79.19 676 PRO A N 1
ATOM 5358 C CA . PRO A 1 676 ? -27.135 30.913 -0.584 1.00 79.19 676 PRO A CA 1
ATOM 5359 C C . PRO A 1 676 ? -26.860 31.240 -2.061 1.00 79.19 676 PRO A C 1
ATOM 5361 O O . PRO A 1 676 ? -25.840 30.818 -2.612 1.00 79.19 676 PRO A O 1
ATOM 5364 N N . ASP A 1 677 ? -27.742 31.996 -2.719 1.00 79.62 677 ASP A N 1
ATOM 5365 C CA . ASP A 1 677 ? -27.589 32.332 -4.137 1.00 79.62 677 ASP A CA 1
ATOM 5366 C C . ASP A 1 677 ? -26.517 33.381 -4.412 1.00 79.62 677 ASP A C 1
ATOM 5368 O O . ASP A 1 677 ? -25.886 33.352 -5.469 1.00 79.62 677 ASP A O 1
ATOM 5372 N N . GLU A 1 678 ? -26.211 34.209 -3.418 1.00 79.75 678 GLU A N 1
ATOM 5373 C CA . GLU A 1 678 ? -25.152 35.217 -3.474 1.00 79.75 678 GLU A CA 1
ATOM 5374 C C . GLU A 1 678 ? -23.750 34.627 -3.219 1.00 79.75 678 GLU A C 1
ATOM 5376 O O . GLU A 1 678 ? -22.743 35.297 -3.441 1.00 79.75 678 GLU A O 1
ATOM 5381 N N . LEU A 1 679 ? -23.652 33.350 -2.820 1.00 84.38 679 LEU A N 1
ATOM 5382 C CA . LEU A 1 679 ? -22.394 32.641 -2.529 1.00 84.38 679 LEU A CA 1
ATOM 5383 C C . LEU A 1 679 ? -21.709 32.054 -3.781 1.00 84.38 679 LEU A C 1
ATOM 5385 O O . LEU A 1 679 ? -21.052 31.011 -3.718 1.00 84.38 679 LEU A O 1
ATOM 5389 N N . VAL A 1 680 ? -21.857 32.714 -4.930 1.00 85.88 680 VAL A N 1
ATOM 5390 C CA . VAL A 1 680 ? -21.209 32.337 -6.196 1.00 85.88 680 VAL A CA 1
ATOM 5391 C C . VAL A 1 680 ? -20.071 33.310 -6.485 1.00 85.88 680 VAL A C 1
ATOM 5393 O O . VAL A 1 680 ? -20.280 34.520 -6.574 1.00 85.88 680 VAL A O 1
ATOM 5396 N N . ALA A 1 681 ? -18.855 32.784 -6.631 1.00 84.50 681 ALA A N 1
ATOM 5397 C CA . ALA A 1 681 ? -17.690 33.579 -6.982 1.00 84.50 681 ALA A CA 1
ATOM 5398 C C . ALA A 1 681 ? -17.820 34.130 -8.409 1.00 84.50 681 ALA A C 1
ATOM 5400 O O . ALA A 1 681 ? -18.280 33.447 -9.325 1.00 84.50 681 ALA A O 1
ATOM 5401 N N . LYS A 1 682 ? -17.397 35.383 -8.590 1.00 78.56 682 LYS A N 1
ATOM 5402 C CA . LYS A 1 682 ? -17.283 36.025 -9.901 1.00 78.56 682 LYS A CA 1
ATOM 5403 C C . LYS A 1 682 ? -15.801 36.149 -10.262 1.00 78.56 682 LYS A C 1
ATOM 5405 O O . LYS A 1 682 ? -15.044 36.608 -9.401 1.00 78.56 682 LYS A O 1
ATOM 5410 N N . PRO A 1 683 ? -15.395 35.795 -11.494 1.00 73.94 683 PRO A N 1
ATOM 5411 C CA . PRO A 1 683 ? -14.035 36.030 -11.963 1.00 73.94 683 PRO A CA 1
ATOM 5412 C C . PRO A 1 683 ? -13.685 37.522 -11.891 1.00 73.94 683 PRO A C 1
ATOM 5414 O O . PRO A 1 683 ? -14.510 38.377 -12.225 1.00 73.94 683 PRO A O 1
ATOM 5417 N N . LYS A 1 684 ? -12.472 37.829 -11.439 1.00 79.12 684 LYS A N 1
ATOM 5418 C CA . LYS A 1 684 ? -11.902 39.179 -11.329 1.00 79.12 684 LYS A CA 1
ATOM 5419 C C . LYS A 1 684 ? -10.479 39.277 -11.878 1.00 79.12 684 LYS A C 1
ATOM 5421 O O . LYS A 1 684 ? -10.058 40.376 -12.231 1.00 79.12 684 LYS A O 1
ATOM 5426 N N . LEU A 1 685 ? -9.741 38.172 -11.929 1.00 77.31 685 LEU A N 1
ATOM 5427 C CA . LEU A 1 685 ? -8.368 38.119 -12.399 1.00 77.31 685 LEU A CA 1
ATOM 5428 C C . LEU A 1 685 ? -8.320 38.479 -13.886 1.00 77.31 685 LEU A C 1
ATOM 5430 O O . LEU A 1 685 ? -8.974 37.849 -14.718 1.00 77.31 685 LEU A O 1
ATOM 5434 N N . GLN A 1 686 ? -7.522 39.491 -14.218 1.00 75.00 686 GLN A N 1
ATOM 5435 C CA . GLN A 1 686 ? -7.232 39.830 -15.603 1.00 75.00 686 GLN A CA 1
ATOM 5436 C C . GLN A 1 686 ? -6.054 38.990 -16.084 1.00 75.00 686 GLN A C 1
ATOM 5438 O O . GLN A 1 686 ? -4.941 39.128 -15.584 1.00 75.00 686 GLN A O 1
ATOM 5443 N N . ILE A 1 687 ? -6.308 38.124 -17.060 1.00 81.12 687 ILE A N 1
ATOM 5444 C CA . ILE A 1 687 ? -5.279 37.314 -17.710 1.00 81.12 687 ILE A CA 1
ATOM 5445 C C . ILE A 1 687 ? -4.977 37.953 -19.056 1.00 81.12 687 ILE A C 1
ATOM 5447 O O . ILE A 1 687 ? -5.859 38.053 -19.909 1.00 81.12 687 ILE A O 1
ATOM 5451 N N . ARG A 1 688 ? -3.737 38.403 -19.235 1.00 82.94 688 ARG A N 1
ATOM 5452 C CA . ARG A 1 688 ? -3.273 39.034 -20.475 1.00 82.94 688 ARG A CA 1
ATOM 5453 C C . ARG A 1 688 ? -2.909 37.994 -21.523 1.00 82.94 688 ARG A C 1
ATOM 5455 O O . ARG A 1 688 ? -3.257 38.149 -22.690 1.00 82.94 688 ARG A O 1
ATOM 5462 N N . GLN A 1 689 ? -2.232 36.927 -21.101 1.00 84.81 689 GLN A N 1
ATOM 5463 C CA . GLN A 1 689 ? -1.772 35.857 -21.978 1.00 84.81 689 GLN A CA 1
ATOM 5464 C C . GLN A 1 689 ? -1.819 34.498 -21.269 1.00 84.81 689 GLN A C 1
ATOM 5466 O O . GLN A 1 689 ? -1.602 34.407 -20.062 1.00 84.81 689 GLN A O 1
ATOM 5471 N N . ILE A 1 690 ? -2.082 33.441 -22.045 1.00 86.44 690 ILE A N 1
ATOM 5472 C CA . ILE A 1 690 ? -1.997 32.040 -21.616 1.00 86.44 690 ILE A CA 1
ATOM 5473 C C . ILE A 1 690 ? -1.087 31.291 -22.589 1.00 86.44 690 ILE A C 1
ATOM 5475 O O . ILE A 1 690 ? -1.303 31.337 -23.802 1.00 86.44 690 ILE A O 1
ATOM 5479 N N . ARG A 1 691 ? -0.092 30.571 -22.067 1.00 86.81 691 ARG A N 1
ATOM 5480 C CA . ARG A 1 691 ? 0.692 29.578 -22.817 1.00 86.81 691 ARG A CA 1
ATOM 5481 C C . ARG A 1 691 ? 0.441 28.202 -22.221 1.00 86.81 691 ARG A C 1
ATOM 5483 O O . ARG A 1 691 ? 0.414 28.051 -21.004 1.00 86.81 691 ARG A O 1
ATOM 5490 N N . GLN A 1 692 ? 0.241 27.202 -23.074 1.00 86.19 692 GLN A N 1
ATOM 5491 C CA . GLN A 1 692 ? -0.119 25.858 -22.636 1.00 86.19 692 GLN A CA 1
ATOM 5492 C C . GLN A 1 692 ? 0.840 24.809 -23.193 1.00 86.19 692 GLN A C 1
ATOM 5494 O O . GLN A 1 692 ? 1.023 24.707 -24.405 1.00 86.19 692 GLN A O 1
ATOM 5499 N N . THR A 1 693 ? 1.328 23.951 -22.300 1.00 83.31 693 THR A N 1
ATOM 5500 C CA . THR A 1 693 ? 2.068 22.727 -22.621 1.00 83.31 693 THR A CA 1
ATOM 5501 C C . THR A 1 693 ? 1.244 21.524 -22.170 1.00 83.31 693 THR A C 1
ATOM 5503 O O . THR A 1 693 ? 0.706 21.508 -21.061 1.00 83.31 693 THR A O 1
ATOM 5506 N N . ARG A 1 694 ? 1.099 20.504 -23.023 1.00 77.00 694 ARG A N 1
ATOM 5507 C CA . ARG A 1 694 ? 0.358 19.277 -22.693 1.00 77.00 694 ARG A CA 1
ATOM 5508 C C . ARG A 1 694 ? 1.206 18.049 -22.988 1.00 77.00 694 ARG A C 1
ATOM 5510 O O . ARG A 1 694 ? 1.705 17.912 -24.100 1.00 77.00 694 ARG A O 1
ATOM 5517 N N . VAL A 1 695 ? 1.277 17.145 -22.017 1.00 66.88 695 VAL A N 1
ATOM 5518 C CA . VAL A 1 695 ? 1.884 15.821 -22.151 1.00 66.88 695 VAL A CA 1
ATOM 5519 C C . VAL A 1 695 ? 0.795 14.786 -21.887 1.00 66.88 695 VAL A C 1
ATOM 5521 O O . VAL A 1 695 ? 0.143 14.806 -20.845 1.00 66.88 695 VAL A O 1
ATOM 5524 N N . LEU A 1 696 ? 0.550 13.921 -22.868 1.00 54.06 696 LEU A N 1
ATOM 5525 C CA . LEU A 1 696 ? -0.359 12.789 -22.720 1.00 54.06 696 LEU A CA 1
ATOM 5526 C C . LEU A 1 696 ? 0.451 11.576 -22.278 1.00 54.06 696 LEU A C 1
ATOM 5528 O O . LEU A 1 696 ? 1.451 11.251 -22.920 1.00 54.06 696 LEU A O 1
ATOM 5532 N N . ALA A 1 697 ? 0.009 10.903 -21.222 1.00 47.06 697 ALA A N 1
ATOM 5533 C CA . ALA A 1 697 ? 0.518 9.593 -20.874 1.00 47.06 697 ALA A CA 1
ATOM 5534 C C . ALA A 1 697 ? 0.030 8.601 -21.933 1.00 47.06 697 ALA A C 1
ATOM 5536 O O . ALA A 1 697 ? -1.145 8.241 -21.996 1.00 47.06 697 ALA A O 1
ATOM 5537 N N . THR A 1 698 ? 0.932 8.155 -22.801 1.00 34.25 698 THR A N 1
ATOM 5538 C CA . THR A 1 698 ? 0.656 7.028 -23.693 1.00 34.25 698 THR A CA 1
ATOM 5539 C C . THR A 1 698 ? 0.737 5.740 -22.879 1.00 34.25 698 THR A C 1
ATOM 5541 O O . THR A 1 698 ? 1.789 5.111 -22.817 1.00 34.25 698 THR A O 1
ATOM 5544 N N . TYR A 1 699 ? -0.368 5.375 -22.227 1.00 30.11 699 TYR A N 1
ATOM 5545 C CA . TYR A 1 699 ? -0.589 4.042 -21.666 1.00 30.11 699 TYR A CA 1
ATOM 5546 C C . TYR A 1 699 ? -1.822 3.438 -22.345 1.00 30.11 699 TYR A C 1
ATOM 5548 O O . TYR A 1 699 ? -2.966 3.781 -22.037 1.00 30.11 699 TYR A O 1
ATOM 5556 N N . ASP A 1 700 ? -1.585 2.572 -23.329 1.00 28.97 700 ASP A N 1
ATOM 5557 C CA . ASP A 1 700 ? -2.633 1.817 -24.008 1.00 28.97 700 ASP A CA 1
ATOM 5558 C C . ASP A 1 700 ? -2.989 0.569 -23.186 1.00 28.97 700 ASP A C 1
ATOM 5560 O O . ASP A 1 700 ? -2.435 -0.510 -23.369 1.00 28.97 700 ASP A O 1
ATOM 5564 N N . LEU A 1 701 ? -3.941 0.716 -22.261 1.00 30.14 701 LEU A N 1
ATOM 5565 C CA . LEU A 1 701 ? -4.534 -0.406 -21.517 1.00 30.14 701 LEU A CA 1
ATOM 5566 C C . LEU A 1 701 ? -5.550 -1.217 -22.357 1.00 30.14 701 LEU A C 1
ATOM 5568 O O . LEU A 1 701 ? -6.291 -2.031 -21.804 1.00 30.14 701 LEU A O 1
ATOM 5572 N N . ARG A 1 702 ? -5.638 -0.990 -23.678 1.00 28.00 702 ARG A N 1
ATOM 5573 C CA . ARG A 1 702 ? -6.541 -1.689 -24.610 1.00 28.00 702 ARG A CA 1
ATOM 5574 C C . ARG A 1 702 ? -5.838 -2.398 -25.770 1.00 28.00 702 ARG A C 1
ATOM 5576 O O . ARG A 1 702 ? -6.527 -3.046 -26.556 1.00 28.00 702 ARG A O 1
ATOM 5583 N N . ALA A 1 703 ? -4.510 -2.429 -25.819 1.00 24.53 703 ALA A N 1
ATOM 5584 C CA . ALA A 1 703 ? -3.785 -3.350 -26.687 1.00 24.53 703 ALA A CA 1
ATOM 5585 C C . ALA A 1 703 ? -3.752 -4.771 -26.084 1.00 24.53 703 ALA A C 1
ATOM 5587 O O . ALA A 1 703 ? -2.709 -5.290 -25.703 1.00 24.53 703 ALA A O 1
ATOM 5588 N N . GLN A 1 704 ? -4.905 -5.442 -26.055 1.00 33.12 704 GLN A N 1
ATOM 5589 C CA . GLN A 1 704 ? -4.918 -6.866 -26.384 1.00 33.12 704 GLN A CA 1
ATOM 5590 C C . GLN A 1 704 ? -5.371 -7.007 -27.839 1.00 33.12 704 GLN A C 1
ATOM 5592 O O . GLN A 1 704 ? -6.575 -7.048 -28.093 1.00 33.12 704 GLN A O 1
ATOM 5597 N N . PRO A 1 705 ? -4.452 -7.121 -28.812 1.00 25.39 705 PRO A N 1
ATOM 5598 C CA . PRO A 1 705 ? -4.760 -7.787 -30.056 1.00 25.39 705 PRO A CA 1
ATOM 5599 C C . PRO A 1 705 ? -4.527 -9.282 -29.854 1.00 25.39 705 PRO A C 1
ATOM 5601 O O . PRO A 1 705 ? -3.421 -9.755 -29.592 1.00 25.39 705 PRO A O 1
ATOM 5604 N N . SER A 1 706 ? -5.609 -10.028 -30.003 1.00 31.84 706 SER A N 1
ATOM 5605 C CA . SER A 1 706 ? -5.606 -11.425 -30.401 1.00 31.84 706 SER A CA 1
ATOM 5606 C C . SER A 1 706 ? -4.538 -11.714 -31.466 1.00 31.84 706 SER A C 1
ATOM 5608 O O . SER A 1 706 ? -4.719 -11.382 -32.634 1.00 31.84 706 SER A O 1
ATOM 5610 N N . LEU A 1 707 ? -3.454 -12.383 -31.079 1.00 27.94 707 LEU A N 1
ATOM 5611 C CA . LEU A 1 707 ? -2.576 -13.131 -31.987 1.00 27.94 707 LEU A CA 1
ATOM 5612 C C . LEU A 1 707 ? -2.247 -14.506 -31.388 1.00 27.94 707 LEU A C 1
ATOM 5614 O O . LEU A 1 707 ? -1.141 -15.034 -31.497 1.00 27.94 707 LEU A O 1
ATOM 5618 N N . VAL A 1 708 ? -3.253 -15.136 -30.781 1.00 33.31 708 VAL A N 1
ATOM 5619 C CA . VAL A 1 708 ? -3.269 -16.592 -30.652 1.00 33.31 708 VAL A CA 1
ATOM 5620 C C . VAL A 1 708 ? -3.653 -17.125 -32.022 1.00 33.31 708 VAL A C 1
ATOM 5622 O O . VAL A 1 708 ? -4.834 -17.279 -32.279 1.00 33.31 708 VAL A O 1
ATOM 5625 N N . GLU A 1 709 ? -2.670 -17.347 -32.899 1.00 33.44 709 GLU A N 1
ATOM 5626 C CA . GLU A 1 709 ? -2.716 -18.522 -33.790 1.00 33.44 709 GLU A CA 1
ATOM 5627 C C . GLU A 1 709 ? -1.444 -18.858 -34.584 1.00 33.44 709 GLU A C 1
ATOM 5629 O O . GLU A 1 709 ? -1.446 -19.863 -35.283 1.00 33.44 709 GLU A O 1
ATOM 5634 N N . ARG A 1 710 ? -0.308 -18.152 -34.445 1.00 32.22 710 ARG A N 1
ATOM 5635 C CA . ARG A 1 710 ? 0.934 -18.575 -35.148 1.00 32.22 710 ARG A CA 1
ATOM 5636 C C . ARG A 1 710 ? 2.235 -18.650 -34.331 1.00 32.22 710 ARG A C 1
ATOM 5638 O O . ARG A 1 710 ? 3.265 -18.999 -34.891 1.00 32.22 710 ARG A O 1
ATOM 5645 N N . GLY A 1 711 ? 2.207 -18.417 -33.015 1.00 31.80 711 GLY A N 1
ATOM 5646 C CA . GLY A 1 711 ? 3.416 -18.397 -32.161 1.00 31.80 711 GLY A CA 1
ATOM 5647 C C . GLY A 1 711 ? 3.613 -19.570 -31.186 1.00 31.80 711 GLY A C 1
ATOM 5648 O O . GLY A 1 711 ? 4.543 -19.529 -30.384 1.00 31.80 711 GLY A O 1
ATOM 5649 N N . LYS A 1 712 ? 2.759 -20.604 -31.203 1.00 32.22 712 LYS A N 1
ATOM 5650 C CA . LYS A 1 712 ? 2.721 -21.619 -30.127 1.00 32.22 712 LYS A CA 1
ATOM 5651 C C . LYS A 1 712 ? 3.968 -22.522 -30.019 1.00 32.22 712 LYS A C 1
ATOM 5653 O O . LYS A 1 712 ? 4.174 -23.092 -28.959 1.00 32.22 712 LYS A O 1
ATOM 5658 N N . GLU A 1 713 ? 4.820 -22.629 -31.042 1.00 37.09 713 GLU A N 1
ATOM 5659 C CA . GLU A 1 713 ? 5.985 -23.544 -31.015 1.00 37.09 713 GLU A CA 1
ATOM 5660 C C . GLU A 1 713 ? 7.260 -22.981 -30.358 1.00 37.09 713 GLU A C 1
ATOM 5662 O O . GLU A 1 713 ? 8.166 -23.748 -30.033 1.00 37.09 713 GLU A O 1
ATOM 5667 N N . ARG A 1 714 ? 7.382 -21.656 -30.186 1.00 49.06 714 ARG A N 1
ATOM 5668 C CA . ARG A 1 714 ? 8.637 -21.010 -29.727 1.00 49.06 714 ARG A CA 1
ATOM 5669 C C . ARG A 1 714 ? 8.556 -20.391 -28.335 1.00 49.06 714 ARG A C 1
ATOM 5671 O O . ARG A 1 714 ? 9.578 -19.985 -27.784 1.00 49.06 714 ARG A O 1
ATOM 5678 N N . HIS A 1 715 ? 7.360 -20.364 -27.759 1.00 35.25 715 HIS A N 1
ATOM 5679 C CA . HIS A 1 715 ? 7.138 -19.970 -26.377 1.00 35.25 715 HIS A CA 1
ATOM 5680 C C . HIS A 1 715 ? 7.896 -20.952 -25.458 1.00 35.25 715 HIS A C 1
ATOM 5682 O O . HIS A 1 715 ? 7.617 -22.148 -25.471 1.00 35.25 715 HIS A O 1
ATOM 5688 N N . GLY A 1 716 ? 8.921 -20.464 -24.747 1.00 51.00 716 GLY A N 1
ATOM 5689 C CA . GLY A 1 716 ? 9.806 -21.271 -23.890 1.00 51.00 716 GLY A CA 1
ATOM 5690 C C . GLY A 1 716 ? 11.203 -21.598 -24.452 1.00 51.00 716 GLY A C 1
ATOM 5691 O O . GLY A 1 716 ? 12.011 -22.177 -23.729 1.00 51.00 716 GLY A O 1
ATOM 5692 N N . ARG A 1 717 ? 11.537 -21.218 -25.698 1.00 70.06 717 ARG A N 1
ATOM 5693 C CA . ARG A 1 717 ? 12.914 -21.322 -26.233 1.00 70.06 717 ARG A CA 1
ATOM 5694 C C . ARG A 1 717 ? 13.736 -20.059 -25.944 1.00 70.06 717 ARG A C 1
ATOM 5696 O O . ARG A 1 717 ? 13.191 -18.955 -25.903 1.00 70.06 717 ARG A O 1
ATOM 5703 N N . THR A 1 718 ? 15.048 -20.227 -25.775 1.00 80.56 718 THR A N 1
ATOM 5704 C CA . THR A 1 718 ? 16.008 -19.138 -25.520 1.00 80.56 718 THR A CA 1
ATOM 5705 C C . THR A 1 718 ? 16.703 -18.713 -26.810 1.00 80.56 718 THR A C 1
ATOM 5707 O O . THR A 1 718 ? 17.167 -19.573 -27.559 1.00 80.56 718 THR A O 1
ATOM 5710 N N . LEU A 1 719 ? 16.811 -17.402 -27.042 1.00 93.56 719 LEU A N 1
ATOM 5711 C CA . LEU A 1 719 ? 17.599 -16.818 -28.128 1.00 93.56 719 LEU A CA 1
ATOM 5712 C C . LEU A 1 719 ? 18.878 -16.181 -27.575 1.00 93.56 719 LEU A C 1
ATOM 5714 O O . LEU A 1 719 ? 18.819 -15.301 -26.719 1.00 93.56 719 LEU A O 1
ATOM 5718 N N . VAL A 1 720 ? 20.037 -16.582 -28.086 1.00 94.50 720 VAL A N 1
ATOM 5719 C CA . VAL A 1 720 ? 21.319 -15.966 -27.729 1.00 94.50 720 VAL A CA 1
ATOM 5720 C C . VAL A 1 720 ? 21.625 -14.830 -28.701 1.00 94.50 720 VAL A C 1
ATOM 5722 O O . VAL A 1 720 ? 21.803 -15.057 -29.896 1.00 94.50 720 VAL A O 1
ATOM 5725 N N . ILE A 1 721 ? 21.700 -13.603 -28.198 1.00 97.31 721 ILE A N 1
ATOM 5726 C CA . ILE A 1 721 ? 22.152 -12.439 -28.954 1.00 97.31 721 ILE A CA 1
ATOM 5727 C C . ILE A 1 721 ? 23.671 -12.388 -28.876 1.00 97.31 721 ILE A C 1
ATOM 5729 O O . ILE A 1 721 ? 24.248 -12.131 -27.818 1.00 97.31 721 ILE A O 1
ATOM 5733 N N . MET A 1 722 ? 24.307 -12.632 -30.015 1.00 96.56 722 MET A N 1
ATOM 5734 C CA . MET A 1 722 ? 25.745 -12.506 -30.171 1.00 96.56 722 MET A CA 1
ATOM 5735 C C . MET A 1 722 ? 26.044 -11.071 -30.589 1.00 96.56 722 MET A C 1
ATOM 5737 O O . MET A 1 722 ? 25.975 -10.707 -31.766 1.00 96.56 722 MET A O 1
ATOM 5741 N N . GLY A 1 723 ? 26.334 -10.244 -29.589 1.00 93.75 723 GLY A N 1
ATOM 5742 C CA . GLY A 1 723 ? 27.019 -8.980 -29.789 1.00 93.75 723 GLY A CA 1
ATOM 5743 C C . GLY A 1 723 ? 28.435 -9.200 -30.317 1.00 93.75 723 GLY A C 1
ATOM 5744 O O . GLY A 1 723 ? 28.865 -10.322 -30.579 1.00 93.75 723 GLY A O 1
ATOM 5745 N N . ASN A 1 724 ? 29.170 -8.106 -30.486 1.00 93.75 724 ASN A N 1
ATOM 5746 C CA . ASN A 1 724 ? 30.478 -8.150 -31.132 1.00 93.75 724 ASN A CA 1
ATOM 5747 C C . ASN A 1 724 ? 31.631 -7.751 -30.210 1.00 93.75 724 ASN A C 1
ATOM 5749 O O . ASN A 1 724 ? 32.757 -7.728 -30.682 1.00 93.75 724 ASN A O 1
ATOM 5753 N N . GLY A 1 725 ? 31.377 -7.470 -28.933 1.00 93.62 725 GLY A N 1
ATOM 5754 C CA . GLY A 1 725 ? 32.380 -7.058 -27.954 1.00 93.62 725 GLY A CA 1
ATOM 5755 C C . GLY A 1 725 ? 33.394 -8.156 -27.594 1.00 93.62 725 GLY A C 1
ATOM 5756 O O . GLY A 1 725 ? 33.098 -9.339 -27.792 1.00 93.62 725 GLY A O 1
ATOM 5757 N N . PRO A 1 726 ? 34.575 -7.785 -27.060 1.00 92.44 726 PRO A N 1
ATOM 5758 C CA . PRO A 1 726 ? 35.687 -8.695 -26.775 1.00 92.44 726 PRO A CA 1
ATOM 5759 C C . PRO A 1 726 ? 35.361 -9.930 -25.932 1.00 92.44 726 PRO A C 1
ATOM 5761 O O . PRO A 1 726 ? 35.976 -10.976 -26.147 1.00 92.44 726 PRO A O 1
ATOM 5764 N N . SER A 1 727 ? 34.400 -9.856 -25.006 1.00 92.00 727 SER A N 1
ATOM 5765 C CA . SER A 1 727 ? 34.066 -10.973 -24.106 1.00 92.00 727 SER A CA 1
ATOM 5766 C C . SER A 1 727 ? 33.574 -12.222 -24.827 1.00 92.00 727 SER A C 1
ATOM 5768 O O . SER A 1 727 ? 33.707 -13.328 -24.314 1.00 92.00 727 SER A O 1
ATOM 5770 N N . LEU A 1 728 ? 33.055 -12.077 -26.051 1.00 94.25 728 LEU A N 1
ATOM 5771 C CA . LEU A 1 728 ? 32.642 -13.221 -26.857 1.00 94.25 728 LEU A CA 1
ATOM 5772 C C . LEU A 1 728 ? 33.833 -14.117 -27.250 1.00 94.25 728 LEU A C 1
ATOM 5774 O O . LEU A 1 728 ? 33.641 -15.301 -27.523 1.00 94.25 728 LEU A O 1
ATOM 5778 N N . SER A 1 729 ? 35.062 -13.590 -27.240 1.00 92.12 729 SER A N 1
ATOM 5779 C CA . SER A 1 729 ? 36.264 -14.354 -27.594 1.00 92.12 729 SER A CA 1
ATOM 5780 C C . SER A 1 729 ? 36.513 -15.532 -26.649 1.00 92.12 729 SER A C 1
ATOM 5782 O O . SER A 1 729 ? 36.910 -16.596 -27.119 1.00 92.12 729 SER A O 1
ATOM 5784 N N . GLU A 1 730 ? 36.228 -15.391 -25.351 1.00 88.19 730 GLU A N 1
ATOM 5785 C CA . GLU A 1 730 ? 36.403 -16.459 -24.355 1.00 88.19 730 GLU A CA 1
ATOM 5786 C C . GLU A 1 730 ? 35.495 -17.657 -24.650 1.00 88.19 730 GLU A C 1
ATOM 5788 O O . GLU A 1 730 ? 35.887 -18.807 -24.471 1.00 88.19 730 GLU A O 1
ATOM 5793 N N . ILE A 1 731 ? 34.301 -17.392 -25.180 1.00 89.12 731 ILE A N 1
ATOM 5794 C CA . ILE A 1 731 ? 33.313 -18.416 -25.525 1.00 89.12 731 ILE A CA 1
ATOM 5795 C C . ILE A 1 731 ? 33.656 -19.057 -26.865 1.00 89.12 731 ILE A C 1
ATOM 5797 O O . ILE A 1 731 ? 33.652 -20.279 -26.979 1.00 89.12 731 ILE A O 1
ATOM 5801 N N . MET A 1 732 ? 33.973 -18.246 -27.878 1.00 92.94 732 MET A N 1
ATOM 5802 C CA . MET A 1 732 ? 34.258 -18.743 -29.227 1.00 92.94 732 MET A CA 1
ATOM 5803 C C . MET A 1 732 ? 35.562 -19.550 -29.287 1.00 92.94 732 MET A C 1
ATOM 5805 O O . MET A 1 732 ? 35.653 -20.496 -30.065 1.00 92.94 732 MET A O 1
ATOM 5809 N N . ASN A 1 733 ? 36.557 -19.211 -28.460 1.00 92.38 733 ASN A N 1
ATOM 5810 C CA . ASN A 1 733 ? 37.833 -19.929 -28.398 1.00 92.38 733 ASN A CA 1
ATOM 5811 C C . ASN A 1 733 ? 37.832 -21.123 -27.433 1.00 92.38 733 ASN A C 1
ATOM 5813 O O . ASN A 1 733 ? 38.780 -21.907 -27.452 1.00 92.38 733 ASN A O 1
ATOM 5817 N N . ASN A 1 734 ? 36.801 -21.280 -26.598 1.00 88.38 734 ASN A N 1
ATOM 5818 C CA . ASN A 1 734 ? 36.669 -22.425 -25.705 1.00 88.38 734 ASN A CA 1
ATOM 5819 C C . ASN A 1 734 ? 35.801 -23.510 -26.375 1.00 88.38 734 ASN A C 1
ATOM 5821 O O . ASN A 1 734 ? 34.603 -23.290 -26.565 1.00 88.38 734 ASN A O 1
ATOM 5825 N N . PRO A 1 735 ? 36.353 -24.694 -26.709 1.00 86.94 735 PRO A N 1
ATOM 5826 C CA . PRO A 1 735 ? 35.608 -25.738 -27.413 1.00 86.94 735 PRO A CA 1
ATOM 5827 C C . PRO A 1 735 ? 34.334 -26.198 -26.692 1.00 86.94 735 PRO A C 1
ATOM 5829 O O . PRO A 1 735 ? 33.330 -26.476 -27.345 1.00 86.94 735 PRO A O 1
ATOM 5832 N N . GLU A 1 736 ? 34.346 -26.254 -25.359 1.00 79.44 736 GLU A N 1
ATOM 5833 C CA . GLU A 1 736 ? 33.198 -26.700 -24.564 1.00 79.44 736 GLU A CA 1
ATOM 5834 C C . GLU A 1 736 ? 32.080 -25.653 -24.562 1.00 79.44 736 GLU A C 1
ATOM 5836 O O . GLU A 1 736 ? 30.909 -25.981 -24.773 1.00 79.44 736 GLU A O 1
ATOM 5841 N N . LEU A 1 737 ? 32.435 -24.377 -24.389 1.00 80.12 737 LEU A N 1
ATOM 5842 C CA . LEU A 1 737 ? 31.470 -23.275 -24.414 1.00 80.12 737 LEU A CA 1
ATOM 5843 C C . LEU A 1 737 ? 30.924 -23.029 -25.822 1.00 80.12 737 LEU A C 1
ATOM 5845 O O . LEU A 1 737 ? 29.728 -22.781 -25.980 1.00 80.12 737 LEU A O 1
ATOM 5849 N N . LEU A 1 738 ? 31.756 -23.163 -26.856 1.00 87.69 738 LEU A N 1
ATOM 5850 C CA . LEU A 1 738 ? 31.309 -23.110 -28.245 1.00 87.69 738 LEU A CA 1
ATOM 5851 C C . LEU A 1 738 ? 30.349 -24.266 -28.555 1.00 87.69 738 LEU A C 1
ATOM 5853 O O . LEU A 1 738 ? 29.312 -24.055 -29.184 1.00 87.69 738 LEU A O 1
ATOM 5857 N N . GLN A 1 739 ? 30.643 -25.480 -28.079 1.00 82.88 739 GLN A N 1
ATOM 5858 C CA . GLN A 1 739 ? 29.742 -26.622 -28.234 1.00 82.88 739 GLN A CA 1
ATOM 5859 C C . GLN A 1 739 ? 28.405 -26.399 -27.516 1.00 82.88 739 GLN A C 1
ATOM 5861 O O . GLN A 1 739 ? 27.353 -26.756 -28.047 1.00 82.88 739 GLN A O 1
ATOM 5866 N N . LEU A 1 740 ? 28.421 -25.768 -26.343 1.00 77.19 740 LEU A N 1
ATOM 5867 C CA . LEU A 1 740 ? 27.204 -25.365 -25.647 1.00 77.19 740 LEU A CA 1
ATOM 5868 C C . LEU A 1 740 ? 26.411 -24.317 -26.442 1.00 77.19 740 LEU A C 1
ATOM 5870 O O . LEU A 1 740 ? 25.194 -24.443 -26.575 1.00 77.19 740 LEU A O 1
ATOM 5874 N N . LEU A 1 741 ? 27.087 -23.305 -26.994 1.00 85.19 741 LEU A N 1
ATOM 5875 C CA . LEU A 1 741 ? 26.466 -22.257 -27.806 1.00 85.19 741 LEU A CA 1
ATOM 5876 C C . LEU A 1 741 ? 25.753 -22.833 -29.040 1.00 85.19 741 LEU A C 1
ATOM 5878 O O . LEU A 1 741 ? 24.662 -22.374 -29.377 1.00 85.19 741 LEU A O 1
ATOM 5882 N N . ARG A 1 742 ? 26.306 -23.888 -29.659 1.00 86.56 742 ARG A N 1
ATOM 5883 C CA . ARG A 1 742 ? 25.671 -24.631 -30.770 1.00 86.56 742 ARG A CA 1
ATOM 5884 C C . ARG A 1 742 ? 24.314 -25.242 -30.411 1.00 86.56 742 ARG A C 1
ATOM 5886 O O . ARG A 1 742 ? 23.531 -25.528 -31.311 1.00 86.56 742 ARG A O 1
ATOM 5893 N N . GLY A 1 743 ? 24.031 -25.444 -29.124 1.00 79.81 743 GLY A N 1
ATOM 5894 C CA . GLY A 1 743 ? 22.748 -25.954 -28.641 1.00 79.81 743 GLY A CA 1
ATOM 5895 C C . GLY A 1 743 ? 21.616 -24.919 -28.607 1.00 79.81 743 GLY A C 1
ATOM 5896 O O . GLY A 1 743 ? 20.471 -25.299 -28.362 1.00 79.81 743 GLY A O 1
ATOM 5897 N N . TYR A 1 744 ? 21.904 -23.634 -28.839 1.00 85.56 744 TYR A N 1
ATOM 5898 C CA . TYR A 1 744 ? 20.922 -22.550 -28.780 1.00 85.56 744 TYR A CA 1
ATOM 5899 C C . TYR A 1 744 ? 20.583 -21.984 -30.162 1.00 85.56 744 TYR A C 1
ATOM 5901 O O . TYR A 1 744 ? 21.423 -21.945 -31.061 1.00 85.56 744 TYR A O 1
ATOM 5909 N N . ASP A 1 745 ? 19.365 -21.445 -30.299 1.00 94.12 745 ASP A N 1
ATOM 5910 C CA . ASP A 1 745 ? 19.089 -20.504 -31.383 1.00 94.12 745 ASP A CA 1
ATOM 5911 C C . ASP A 1 745 ? 19.900 -19.221 -31.120 1.00 94.12 745 ASP A C 1
ATOM 5913 O O . ASP A 1 745 ? 19.919 -18.700 -30.001 1.00 94.12 745 ASP A O 1
ATOM 5917 N N . THR A 1 746 ? 20.572 -18.700 -32.142 1.00 96.81 746 THR A N 1
ATOM 5918 C CA . THR A 1 746 ? 21.542 -17.594 -32.020 1.00 96.81 746 THR A CA 1
ATOM 5919 C C . THR A 1 746 ? 21.275 -16.485 -33.034 1.00 96.81 746 THR A C 1
ATOM 5921 O O . THR A 1 746 ? 20.792 -16.744 -34.136 1.00 96.81 746 THR A O 1
ATOM 5924 N N . PHE A 1 747 ? 21.591 -15.241 -32.674 1.00 98.31 747 PHE A N 1
ATOM 5925 C CA . PHE A 1 747 ? 21.452 -14.062 -33.528 1.00 98.31 747 PHE A CA 1
ATOM 5926 C C . PHE A 1 747 ? 22.806 -13.360 -33.666 1.00 98.31 747 PHE A C 1
ATOM 5928 O O . PHE A 1 747 ? 23.270 -12.728 -32.720 1.00 98.31 747 PHE A O 1
ATOM 5935 N N . GLY A 1 748 ? 23.437 -13.476 -34.836 1.00 97.44 748 GLY A N 1
ATOM 5936 C CA . GLY A 1 748 ? 24.713 -12.827 -35.149 1.00 97.44 748 GLY A CA 1
ATOM 5937 C C . GLY A 1 748 ? 24.537 -11.450 -35.785 1.00 97.44 748 GLY A C 1
ATOM 5938 O O . GLY A 1 748 ? 23.544 -11.204 -36.476 1.00 97.44 748 GLY A O 1
ATOM 5939 N N . LEU A 1 749 ? 25.496 -10.547 -35.552 1.00 96.88 749 LEU A N 1
ATOM 5940 C CA . LEU A 1 749 ? 25.359 -9.136 -35.916 1.00 96.88 749 LEU A CA 1
ATOM 5941 C C . LEU A 1 749 ? 26.512 -8.578 -36.756 1.00 96.88 749 LEU A C 1
ATOM 5943 O O . LEU A 1 749 ? 27.689 -8.815 -36.482 1.00 96.88 749 LEU A O 1
ATOM 5947 N N . ASN A 1 750 ? 26.161 -7.699 -37.699 1.00 95.62 750 ASN A N 1
ATOM 5948 C CA . ASN A 1 750 ? 27.086 -6.811 -38.413 1.00 95.62 750 ASN A CA 1
ATOM 5949 C C . ASN A 1 750 ? 28.241 -7.570 -39.095 1.00 95.62 750 ASN A C 1
ATOM 5951 O O . ASN A 1 750 ? 27.987 -8.483 -39.869 1.00 95.62 750 ASN A O 1
ATOM 5955 N N . ALA A 1 751 ? 29.506 -7.208 -38.856 1.00 95.06 751 ALA A N 1
ATOM 5956 C CA . ALA A 1 751 ? 30.652 -7.788 -39.567 1.00 95.06 751 ALA A CA 1
ATOM 5957 C C . ALA A 1 751 ? 31.133 -9.142 -39.002 1.00 95.06 751 ALA A C 1
ATOM 5959 O O . ALA A 1 751 ? 32.119 -9.696 -39.487 1.00 95.06 751 ALA A O 1
ATOM 5960 N N . ALA A 1 752 ? 30.432 -9.718 -38.016 1.00 95.38 752 ALA A N 1
ATOM 5961 C CA . ALA A 1 752 ? 30.833 -10.981 -37.389 1.00 95.38 752 ALA A CA 1
ATOM 5962 C C . ALA A 1 752 ? 30.848 -12.175 -38.358 1.00 95.38 752 ALA A C 1
ATOM 5964 O O . ALA A 1 752 ? 31.550 -13.151 -38.099 1.00 95.38 752 ALA A O 1
ATOM 5965 N N . TYR A 1 753 ? 30.138 -12.082 -39.490 1.00 95.88 753 TYR A N 1
ATOM 5966 C CA . TYR A 1 753 ? 30.112 -13.129 -40.517 1.00 95.88 753 TYR A CA 1
ATOM 5967 C C . TYR A 1 753 ? 31.496 -13.515 -41.043 1.00 95.88 753 TYR A C 1
ATOM 5969 O O . TYR A 1 753 ? 31.700 -14.661 -41.430 1.00 95.88 753 TYR A O 1
ATOM 5977 N N . ARG A 1 754 ? 32.463 -12.591 -40.992 1.00 95.19 754 ARG A N 1
ATOM 5978 C CA . ARG A 1 754 ? 33.849 -12.819 -41.427 1.00 95.19 754 ARG A CA 1
ATOM 5979 C C . ARG A 1 754 ? 34.568 -13.902 -40.618 1.00 95.19 754 ARG A C 1
ATOM 5981 O O . ARG A 1 754 ? 35.554 -14.453 -41.091 1.00 95.19 754 ARG A O 1
ATOM 5988 N N . ALA A 1 755 ? 34.092 -14.207 -39.410 1.00 94.88 755 ALA A N 1
ATOM 5989 C CA . ALA A 1 755 ? 34.681 -15.227 -38.551 1.00 94.88 755 ALA A CA 1
ATOM 5990 C C . ALA A 1 755 ? 33.968 -16.586 -38.618 1.00 94.88 755 ALA A C 1
ATOM 5992 O O . ALA A 1 755 ? 34.524 -17.564 -38.129 1.00 94.88 755 ALA A O 1
ATOM 5993 N N . TYR A 1 756 ? 32.763 -16.684 -39.187 1.00 95.00 756 TYR A N 1
ATOM 5994 C CA . TYR A 1 756 ? 31.922 -17.885 -39.049 1.00 95.00 756 TYR A CA 1
ATOM 5995 C C . TYR A 1 756 ? 32.583 -19.154 -39.598 1.00 95.00 756 TYR A C 1
ATOM 5997 O O . TYR A 1 756 ? 32.594 -20.173 -38.907 1.00 95.00 756 TYR A O 1
ATOM 6005 N N . ASP A 1 757 ? 33.233 -19.072 -40.762 1.00 92.81 757 ASP A N 1
ATOM 6006 C CA . ASP A 1 757 ? 33.964 -20.203 -41.354 1.00 92.81 757 ASP A CA 1
ATOM 6007 C C . ASP A 1 757 ? 35.141 -20.666 -40.493 1.00 92.81 757 ASP A C 1
ATOM 6009 O O . ASP A 1 757 ? 35.378 -21.863 -40.350 1.00 92.81 757 ASP A O 1
ATOM 6013 N N . ARG A 1 758 ? 35.860 -19.728 -39.861 1.00 93.62 758 ARG A N 1
ATOM 6014 C CA . ARG A 1 758 ? 37.012 -20.045 -39.001 1.00 93.62 758 ARG A CA 1
ATOM 6015 C C . ARG A 1 758 ? 36.614 -20.914 -37.808 1.00 93.62 758 ARG A C 1
ATOM 6017 O O . ARG A 1 758 ? 37.406 -21.750 -37.385 1.00 93.62 758 ARG A O 1
ATOM 6024 N N . TYR A 1 759 ? 35.424 -20.692 -37.256 1.00 91.94 759 TYR A N 1
ATOM 6025 C CA . TYR A 1 759 ? 34.913 -21.428 -36.097 1.00 91.94 759 TYR A CA 1
ATOM 6026 C C . TYR A 1 759 ? 33.958 -22.564 -36.485 1.00 91.94 759 TYR A C 1
ATOM 6028 O O . TYR A 1 759 ? 33.396 -23.202 -35.593 1.00 91.94 759 TYR A O 1
ATOM 6036 N N . ASP A 1 760 ? 33.741 -22.800 -37.786 1.00 92.06 760 ASP A N 1
ATOM 6037 C CA . ASP A 1 760 ? 32.694 -23.688 -38.309 1.00 92.06 760 ASP A CA 1
ATOM 6038 C C . ASP A 1 760 ? 31.353 -23.453 -37.588 1.00 92.06 760 ASP A C 1
ATOM 6040 O O . ASP A 1 760 ? 30.704 -24.369 -37.086 1.00 92.06 760 ASP A O 1
ATOM 6044 N N . PHE A 1 761 ? 30.991 -22.187 -37.380 1.00 94.50 761 PHE A N 1
ATOM 6045 C CA . PHE A 1 761 ? 29.841 -21.797 -36.571 1.00 94.50 761 PHE A CA 1
ATOM 6046 C C . PHE A 1 761 ? 29.087 -20.660 -37.245 1.00 94.50 761 PHE A C 1
ATOM 6048 O O . PHE A 1 761 ? 29.602 -19.555 -37.397 1.00 94.50 761 PHE A O 1
ATOM 6055 N N . TYR A 1 762 ? 27.830 -20.927 -37.582 1.00 96.50 762 TYR A N 1
ATOM 6056 C CA . TYR A 1 762 ? 26.914 -19.967 -38.178 1.00 96.50 762 TYR A CA 1
ATOM 6057 C C . TYR A 1 762 ? 25.734 -19.729 -37.235 1.00 96.50 762 TYR A C 1
ATOM 6059 O O . TYR A 1 762 ? 25.185 -20.697 -36.698 1.00 96.50 762 TYR A O 1
ATOM 6067 N N . PRO A 1 763 ? 25.300 -18.472 -37.045 1.00 96.94 763 PRO A N 1
ATOM 6068 C CA . PRO A 1 763 ? 24.172 -18.190 -36.185 1.00 96.94 763 PRO A CA 1
ATOM 6069 C C . PRO A 1 763 ? 22.860 -18.645 -36.836 1.00 96.94 763 PRO A C 1
ATOM 6071 O O . PRO A 1 763 ? 22.739 -18.754 -38.056 1.00 96.94 763 PRO A O 1
ATOM 6074 N N . THR A 1 764 ? 21.831 -18.873 -36.025 1.00 96.88 764 THR A N 1
ATOM 6075 C CA . THR A 1 764 ? 20.497 -19.236 -36.539 1.00 96.88 764 THR A CA 1
ATOM 6076 C C . THR A 1 764 ? 19.869 -18.094 -37.340 1.00 96.88 764 THR A C 1
ATOM 6078 O O . THR A 1 764 ? 19.235 -18.317 -38.374 1.00 96.88 764 THR A O 1
ATOM 6081 N N . TYR A 1 765 ? 20.060 -16.868 -36.863 1.00 98.25 765 TYR A N 1
ATOM 6082 C CA . TYR A 1 765 ? 19.612 -15.627 -37.473 1.00 98.25 765 TYR A CA 1
ATOM 6083 C C . TYR A 1 765 ? 20.790 -14.673 -37.621 1.00 98.25 765 TYR A C 1
ATOM 6085 O O . TYR A 1 765 ? 21.719 -14.684 -36.814 1.00 98.25 765 TYR A O 1
ATOM 6093 N N . PHE A 1 766 ? 20.733 -13.816 -38.629 1.00 98.31 766 PHE A N 1
ATOM 6094 C CA . PHE A 1 766 ? 21.755 -12.804 -38.851 1.00 98.31 766 PHE A CA 1
ATOM 6095 C C . PHE A 1 766 ? 21.119 -11.451 -39.130 1.00 98.31 766 PHE A C 1
ATOM 6097 O O . PHE A 1 766 ? 20.094 -11.374 -39.806 1.00 98.31 766 PHE A O 1
ATOM 6104 N N . GLY A 1 767 ? 21.737 -10.367 -38.674 1.00 96.06 767 GLY A N 1
ATOM 6105 C CA . GLY A 1 767 ? 21.274 -9.049 -39.071 1.00 96.06 767 GLY A CA 1
ATOM 6106 C C . GLY A 1 767 ? 22.265 -7.916 -38.893 1.00 96.06 767 GLY A C 1
ATOM 6107 O O . GLY A 1 767 ? 23.266 -8.017 -38.190 1.00 96.06 767 GLY A O 1
ATOM 6108 N N . SER A 1 768 ? 21.953 -6.797 -39.532 1.00 94.94 768 SER A N 1
ATOM 6109 C CA . SER A 1 768 ? 22.625 -5.524 -39.308 1.00 94.94 768 SER A CA 1
ATOM 6110 C C . SER A 1 768 ? 21.573 -4.432 -39.226 1.00 94.94 768 SER A C 1
ATOM 6112 O O . SER A 1 768 ? 20.868 -4.160 -40.197 1.00 94.94 768 SER A O 1
ATOM 6114 N N . PHE A 1 769 ? 21.448 -3.814 -38.054 1.00 92.38 769 PHE A N 1
ATOM 6115 C CA . PHE A 1 769 ? 20.516 -2.701 -37.857 1.00 92.38 769 PHE A CA 1
ATOM 6116 C C . PHE A 1 769 ? 21.223 -1.343 -37.865 1.00 92.38 769 PHE A C 1
ATOM 6118 O O . PHE A 1 769 ? 20.647 -0.332 -37.483 1.00 92.38 769 PHE A O 1
ATOM 6125 N N . ASP A 1 770 ? 22.478 -1.316 -38.306 1.00 89.69 770 ASP A N 1
ATOM 6126 C CA . ASP A 1 770 ? 23.212 -0.090 -38.567 1.00 89.69 770 ASP A CA 1
ATOM 6127 C C . ASP A 1 770 ? 23.114 0.235 -40.066 1.00 89.69 770 ASP A C 1
ATOM 6129 O O . ASP A 1 770 ? 23.576 -0.524 -40.922 1.00 89.69 770 ASP A O 1
ATOM 6133 N N . PHE A 1 771 ? 22.510 1.381 -40.393 1.00 89.25 771 PHE A N 1
ATOM 6134 C CA . PHE A 1 771 ? 22.312 1.815 -41.778 1.00 89.25 771 PHE A CA 1
ATOM 6135 C C . PHE A 1 771 ? 23.629 1.977 -42.557 1.00 89.25 771 PHE A C 1
ATOM 6137 O O . PHE A 1 771 ? 23.662 1.685 -43.751 1.00 89.25 771 PHE A O 1
ATOM 6144 N N . ARG A 1 772 ? 24.712 2.422 -41.902 1.00 89.75 772 ARG A N 1
ATOM 6145 C CA . ARG A 1 772 ? 26.036 2.613 -42.520 1.00 89.75 772 ARG A CA 1
ATOM 6146 C C . ARG A 1 772 ? 26.734 1.288 -42.749 1.00 89.75 772 ARG A C 1
ATOM 6148 O O . ARG A 1 772 ? 27.344 1.116 -43.798 1.00 89.75 772 ARG A O 1
ATOM 6155 N N . VAL A 1 773 ? 26.610 0.356 -41.809 1.00 92.12 773 VAL A N 1
ATOM 6156 C CA . VAL A 1 773 ? 27.153 -0.995 -41.983 1.00 92.12 773 VAL A CA 1
ATOM 6157 C C . VAL A 1 773 ? 26.415 -1.715 -43.111 1.00 92.12 773 VAL A C 1
ATOM 6159 O O . VAL A 1 773 ? 27.066 -2.332 -43.948 1.00 92.12 773 VAL A O 1
ATOM 6162 N N . CYS A 1 774 ? 25.086 -1.572 -43.204 1.00 92.62 774 CYS A N 1
ATOM 6163 C CA . CYS A 1 774 ? 24.314 -2.090 -44.339 1.00 92.62 774 CYS A CA 1
ATOM 6164 C C . CYS A 1 774 ? 24.811 -1.516 -45.673 1.00 92.62 774 CYS A C 1
ATOM 6166 O O . CYS A 1 774 ? 25.036 -2.279 -46.605 1.00 92.62 774 CYS A O 1
ATOM 6168 N N . ASP A 1 775 ? 25.029 -0.197 -45.754 1.00 91.31 775 ASP A N 1
ATOM 6169 C CA . ASP A 1 775 ? 25.614 0.443 -46.942 1.00 91.31 775 ASP A CA 1
ATOM 6170 C C . ASP A 1 775 ? 27.008 -0.109 -47.267 1.00 91.31 775 ASP A C 1
ATOM 6172 O O . ASP A 1 775 ? 27.307 -0.429 -48.413 1.00 91.31 775 ASP A O 1
ATOM 6176 N N . SER A 1 776 ? 27.868 -0.214 -46.253 1.00 93.62 776 SER A N 1
ATOM 6177 C CA . SER A 1 776 ? 29.267 -0.614 -46.406 1.00 93.62 776 SER A CA 1
ATOM 6178 C C . SER A 1 776 ? 29.439 -2.079 -46.800 1.00 93.62 776 SER A C 1
ATOM 6180 O O . SER A 1 776 ? 30.439 -2.409 -47.426 1.00 93.62 776 SER A O 1
ATOM 6182 N N . GLN A 1 777 ? 28.518 -2.952 -46.390 1.00 94.44 777 GLN A N 1
ATOM 6183 C CA . GLN A 1 777 ? 28.637 -4.409 -46.516 1.00 94.44 777 GLN A CA 1
ATOM 6184 C C . GLN A 1 777 ? 27.574 -5.016 -47.444 1.00 94.44 777 GLN A C 1
ATOM 6186 O O . GLN A 1 777 ? 27.397 -6.234 -47.447 1.00 94.44 777 GLN A O 1
ATOM 6191 N N . ALA A 1 778 ? 26.855 -4.198 -48.221 1.00 94.25 778 ALA A N 1
ATOM 6192 C CA . ALA A 1 778 ? 25.710 -4.631 -49.026 1.00 94.25 778 ALA A CA 1
ATOM 6193 C C . ALA A 1 778 ? 26.028 -5.828 -49.941 1.00 94.25 778 ALA A C 1
ATOM 6195 O O . ALA A 1 778 ? 25.247 -6.779 -50.006 1.00 94.25 778 ALA A O 1
ATOM 6196 N N . GLU A 1 779 ? 27.190 -5.821 -50.602 1.00 94.94 779 GLU A N 1
ATOM 6197 C CA . GLU A 1 779 ? 27.627 -6.914 -51.479 1.00 94.94 779 GLU A CA 1
ATOM 6198 C C . GLU A 1 779 ? 27.859 -8.214 -50.695 1.00 94.94 779 GLU A C 1
ATOM 6200 O O . GLU A 1 779 ? 27.271 -9.248 -51.016 1.00 94.94 779 GLU A O 1
ATOM 6205 N N . ALA A 1 780 ? 28.636 -8.156 -49.610 1.00 95.62 780 ALA A N 1
ATOM 6206 C CA . ALA A 1 780 ? 28.918 -9.318 -48.769 1.00 95.62 780 ALA A CA 1
ATOM 6207 C C . ALA A 1 780 ? 27.643 -9.895 -48.129 1.00 95.62 780 ALA A C 1
ATOM 6209 O O . ALA A 1 780 ? 27.447 -11.109 -48.104 1.00 95.62 780 ALA A O 1
ATOM 6210 N N . PHE A 1 781 ? 26.735 -9.034 -47.664 1.00 97.38 781 PHE A N 1
ATOM 6211 C CA . PHE A 1 781 ? 25.436 -9.452 -47.137 1.00 97.38 781 PHE A CA 1
ATOM 6212 C C . PHE A 1 781 ? 24.548 -10.079 -48.222 1.00 97.38 781 PHE A C 1
ATOM 6214 O O . PHE A 1 781 ? 23.894 -11.082 -47.946 1.00 97.38 781 PHE A O 1
ATOM 6221 N N . SER A 1 782 ? 24.569 -9.569 -49.459 1.00 96.75 782 SER A N 1
ATOM 6222 C CA . SER A 1 782 ? 23.841 -10.177 -50.588 1.00 96.75 782 SER A CA 1
ATOM 6223 C C . SER A 1 782 ? 24.354 -11.584 -50.895 1.00 96.75 782 SER A C 1
ATOM 6225 O O . SER A 1 782 ? 23.564 -12.515 -51.066 1.00 96.75 782 SER A O 1
ATOM 6227 N N . LEU A 1 783 ? 25.680 -11.764 -50.899 1.00 95.88 783 LEU A N 1
ATOM 6228 C CA . LEU A 1 783 ? 26.311 -13.076 -51.059 1.00 95.88 783 LEU A CA 1
ATOM 6229 C C . LEU A 1 783 ? 25.942 -14.022 -49.914 1.00 95.88 783 LEU A C 1
ATOM 6231 O O . LEU A 1 783 ? 25.634 -15.183 -50.168 1.00 95.88 783 LEU A O 1
ATOM 6235 N N . LEU A 1 784 ? 25.898 -13.537 -48.671 1.00 96.06 784 LEU A N 1
ATOM 6236 C CA . LEU A 1 784 ? 25.514 -14.350 -47.517 1.00 96.06 784 LEU A CA 1
ATOM 6237 C C . LEU A 1 784 ? 24.037 -14.780 -47.578 1.00 96.06 784 LEU A C 1
ATOM 6239 O O . LEU A 1 784 ? 23.719 -15.931 -47.294 1.00 96.06 784 LEU A O 1
ATOM 6243 N N . VAL A 1 785 ? 23.128 -13.897 -47.999 1.00 97.19 785 VAL A N 1
ATOM 6244 C CA . VAL A 1 785 ? 21.695 -14.215 -48.143 1.00 97.19 785 VAL A CA 1
ATOM 6245 C C . VAL A 1 785 ? 21.461 -15.278 -49.229 1.00 97.19 785 VAL A C 1
ATOM 6247 O O . VAL A 1 785 ? 20.663 -16.204 -49.038 1.00 97.19 785 VAL A O 1
ATOM 6250 N N . ARG A 1 786 ? 22.168 -15.165 -50.360 1.00 94.56 786 ARG A N 1
ATOM 6251 C CA . ARG A 1 786 ? 22.062 -16.081 -51.514 1.00 94.56 786 ARG A CA 1
ATOM 6252 C C . ARG A 1 786 ? 22.882 -17.360 -51.358 1.00 94.56 786 ARG A C 1
ATOM 6254 O O . ARG A 1 786 ? 22.595 -18.357 -52.014 1.00 94.56 786 ARG A O 1
ATOM 6261 N N . GLY A 1 787 ? 23.914 -17.320 -50.526 1.00 91.31 787 GLY A N 1
ATOM 6262 C CA . GLY A 1 787 ? 24.873 -18.400 -50.354 1.00 91.31 787 GLY A CA 1
ATOM 6263 C C . GLY A 1 787 ? 24.290 -19.624 -49.652 1.00 91.31 787 GLY A C 1
ATOM 6264 O O . GLY A 1 787 ? 23.272 -19.567 -48.951 1.00 91.31 787 GLY A O 1
ATOM 6265 N N . ASN A 1 788 ? 24.982 -20.750 -49.813 1.00 90.88 788 ASN A N 1
ATOM 6266 C CA . ASN A 1 788 ? 24.646 -21.997 -49.139 1.00 90.88 788 ASN A CA 1
ATOM 6267 C C . ASN A 1 788 ? 25.246 -22.017 -47.726 1.00 90.88 788 ASN A C 1
ATOM 6269 O O . ASN A 1 788 ? 26.369 -22.463 -47.521 1.00 90.88 788 ASN A O 1
ATOM 6273 N N . ASN A 1 789 ? 24.497 -21.493 -46.762 1.00 94.69 789 ASN A N 1
ATOM 6274 C CA . ASN A 1 789 ? 24.836 -21.498 -45.340 1.00 94.69 789 ASN A CA 1
ATOM 6275 C C . ASN A 1 789 ? 23.581 -21.821 -44.509 1.00 94.69 789 ASN A C 1
ATOM 6277 O O . ASN A 1 789 ? 22.462 -21.669 -45.016 1.00 94.69 789 ASN A O 1
ATOM 6281 N N . PRO A 1 790 ? 23.732 -22.244 -43.241 1.00 94.62 790 PRO A N 1
ATOM 6282 C CA . PRO A 1 790 ? 22.610 -22.702 -42.423 1.00 94.62 790 PRO A CA 1
ATOM 6283 C C . PRO A 1 790 ? 21.795 -21.567 -41.770 1.00 94.62 790 PRO A C 1
ATOM 6285 O O . PRO A 1 790 ? 20.853 -21.859 -41.027 1.00 94.62 790 PRO A O 1
ATOM 6288 N N . ILE A 1 791 ? 22.108 -20.288 -42.031 1.00 97.56 791 ILE A N 1
ATOM 6289 C CA . ILE A 1 791 ? 21.356 -19.155 -41.473 1.00 97.56 791 ILE A CA 1
ATOM 6290 C C . ILE A 1 791 ? 19.921 -19.205 -42.009 1.00 97.56 791 ILE A C 1
ATOM 6292 O O . ILE A 1 791 ? 19.682 -19.354 -43.212 1.00 97.56 791 ILE A O 1
ATOM 6296 N N . ARG A 1 792 ? 18.944 -19.082 -41.104 1.00 95.88 792 ARG A N 1
ATOM 6297 C CA . ARG A 1 792 ? 17.518 -19.257 -41.414 1.00 95.88 792 ARG A CA 1
ATOM 6298 C C . ARG A 1 792 ? 16.834 -17.973 -41.857 1.00 95.88 792 ARG A C 1
ATOM 6300 O O . ARG A 1 792 ? 15.967 -18.032 -42.725 1.00 95.88 792 ARG A O 1
ATOM 6307 N N . LYS A 1 793 ? 17.173 -16.838 -41.239 1.00 97.44 793 LYS A N 1
ATOM 6308 C CA . LYS A 1 793 ? 16.621 -15.523 -41.591 1.00 97.44 793 LYS A CA 1
ATOM 6309 C C . LYS A 1 793 ? 17.639 -14.397 -41.441 1.00 97.44 793 LYS A C 1
ATOM 6311 O O . LYS A 1 793 ? 18.491 -14.445 -40.553 1.00 97.44 793 LYS A O 1
ATOM 6316 N N . PHE A 1 794 ? 17.470 -13.381 -42.279 1.00 98.19 794 PHE A N 1
ATOM 6317 C CA . PHE A 1 794 ? 18.302 -12.191 -42.385 1.00 98.19 794 PHE A CA 1
ATOM 6318 C C . PHE A 1 794 ? 17.486 -10.921 -42.129 1.00 98.19 794 PHE A C 1
ATOM 6320 O O . PHE A 1 794 ? 16.391 -10.784 -42.671 1.00 98.19 794 PHE A O 1
ATOM 6327 N N . PHE A 1 795 ? 18.022 -10.000 -41.325 1.00 97.44 795 PHE A N 1
ATOM 6328 C CA . PHE A 1 795 ? 17.338 -8.783 -40.875 1.00 97.44 795 PHE A CA 1
ATOM 6329 C C . PHE A 1 795 ? 18.221 -7.556 -41.120 1.00 97.44 795 PHE A C 1
ATOM 6331 O O . PHE A 1 795 ? 19.310 -7.459 -40.555 1.00 97.44 795 PHE A O 1
ATOM 6338 N N . PHE A 1 796 ? 17.763 -6.600 -41.928 1.00 95.69 796 PHE A N 1
ATOM 6339 C CA . PHE A 1 796 ? 18.562 -5.421 -42.272 1.00 95.69 796 PHE A CA 1
ATOM 6340 C C . PHE A 1 796 ? 17.789 -4.123 -42.049 1.00 95.69 796 PHE A C 1
ATOM 6342 O O . PHE A 1 796 ? 16.650 -3.993 -42.497 1.00 95.69 796 PHE A O 1
ATOM 6349 N N . ALA A 1 797 ? 18.419 -3.139 -41.396 1.00 90.56 797 ALA A N 1
ATOM 6350 C CA . ALA A 1 797 ? 17.805 -1.823 -41.207 1.00 90.56 797 ALA A CA 1
ATOM 6351 C C . ALA A 1 797 ? 17.639 -1.078 -42.535 1.00 90.56 797 ALA A C 1
ATOM 6353 O O . ALA A 1 797 ? 16.573 -0.535 -42.825 1.00 90.56 797 ALA A O 1
ATOM 6354 N N . LYS A 1 798 ? 18.679 -1.093 -43.377 1.00 92.00 798 LYS A N 1
ATOM 6355 C CA . LYS A 1 798 ? 18.649 -0.455 -44.693 1.00 92.00 798 LYS A CA 1
ATOM 6356 C C . LYS A 1 798 ? 18.490 -1.500 -45.787 1.00 92.00 798 LYS A C 1
ATOM 6358 O O . LYS A 1 798 ? 19.466 -2.076 -46.243 1.00 92.00 798 LYS A O 1
ATOM 6363 N N . GLN A 1 799 ? 17.257 -1.733 -46.224 1.00 92.75 799 GLN A N 1
ATOM 6364 C CA . GLN A 1 799 ? 16.968 -2.762 -47.232 1.00 92.75 799 GLN A CA 1
ATOM 6365 C C . GLN A 1 799 ? 17.086 -2.260 -48.677 1.00 92.75 799 GLN A C 1
ATOM 6367 O O . GLN A 1 799 ? 17.210 -3.059 -49.599 1.00 92.75 799 GLN A O 1
ATOM 6372 N N . SER A 1 800 ? 17.078 -0.943 -48.898 1.00 93.38 800 SER A N 1
ATOM 6373 C CA . SER A 1 800 ? 17.136 -0.345 -50.240 1.00 93.38 800 SER A CA 1
ATOM 6374 C C . SER A 1 800 ? 18.467 -0.545 -50.970 1.00 93.38 800 SER A C 1
ATOM 6376 O O . SER A 1 800 ? 18.526 -0.312 -52.172 1.00 93.38 800 SER A O 1
ATOM 6378 N N . VAL A 1 801 ? 19.516 -0.975 -50.266 1.00 94.12 801 VAL A N 1
ATOM 6379 C CA . VAL A 1 801 ? 20.850 -1.247 -50.833 1.00 94.12 801 VAL A CA 1
ATOM 6380 C C . VAL A 1 801 ? 20.938 -2.600 -51.533 1.00 94.12 801 VAL A C 1
ATOM 6382 O O . VAL A 1 801 ? 21.883 -2.841 -52.275 1.00 94.12 801 VAL A O 1
ATOM 6385 N N . PHE A 1 802 ? 19.971 -3.484 -51.282 1.00 95.38 802 PHE A N 1
ATOM 6386 C CA . PHE A 1 802 ? 19.919 -4.810 -51.877 1.00 95.38 802 PHE A CA 1
ATOM 6387 C C . PHE A 1 802 ? 19.126 -4.777 -53.182 1.00 95.38 802 PHE A C 1
ATOM 6389 O O . PHE A 1 802 ? 18.136 -4.048 -53.308 1.00 95.38 802 PHE A O 1
ATOM 6396 N N . ASP A 1 803 ? 19.546 -5.594 -54.140 1.00 94.00 803 ASP A N 1
ATOM 6397 C CA . ASP A 1 803 ? 18.784 -5.846 -55.360 1.00 94.00 803 ASP A CA 1
ATOM 6398 C C . ASP A 1 803 ? 17.550 -6.734 -55.099 1.00 94.00 803 ASP A C 1
ATOM 6400 O O . ASP A 1 803 ? 17.372 -7.320 -54.024 1.00 94.00 803 ASP A O 1
ATOM 6404 N N . GLU A 1 804 ? 16.672 -6.818 -56.096 1.00 93.62 804 GLU A N 1
ATOM 6405 C CA . GLU A 1 804 ? 15.407 -7.548 -55.979 1.00 93.62 804 GLU A CA 1
ATOM 6406 C C . GLU A 1 804 ? 15.610 -9.061 -55.837 1.00 93.62 804 GLU A C 1
ATOM 6408 O O . GLU A 1 804 ? 14.896 -9.696 -55.065 1.00 93.62 804 GLU A O 1
ATOM 6413 N N . ASP A 1 805 ? 16.637 -9.631 -56.473 1.00 94.12 805 ASP A N 1
ATOM 6414 C CA . ASP A 1 805 ? 16.969 -11.057 -56.353 1.00 94.12 805 ASP A CA 1
ATOM 6415 C C . ASP A 1 805 ? 17.354 -11.444 -54.917 1.00 94.12 805 ASP A C 1
ATOM 6417 O O . ASP A 1 805 ? 17.062 -12.551 -54.457 1.00 94.12 805 ASP A O 1
ATOM 6421 N N . THR A 1 806 ? 18.016 -10.538 -54.191 1.00 94.88 806 THR A N 1
ATOM 6422 C CA . THR A 1 806 ? 18.371 -10.726 -52.779 1.00 94.88 806 THR A CA 1
ATOM 6423 C C . THR A 1 806 ? 17.145 -10.590 -51.884 1.00 94.88 806 THR A C 1
ATOM 6425 O O . THR A 1 806 ? 16.928 -11.437 -51.018 1.00 94.88 806 THR A O 1
ATOM 6428 N N . LYS A 1 807 ? 16.316 -9.561 -52.105 1.00 94.94 807 LYS A N 1
ATOM 6429 C CA . LYS A 1 807 ? 15.085 -9.339 -51.325 1.00 94.94 807 LYS A CA 1
ATOM 6430 C C . LYS A 1 807 ? 14.045 -10.438 -51.538 1.00 94.94 807 LYS A C 1
ATOM 6432 O O . LYS A 1 807 ? 13.294 -10.744 -50.619 1.00 94.94 807 LYS A O 1
ATOM 6437 N N . ALA A 1 808 ? 14.011 -11.041 -52.726 1.00 93.12 808 ALA A N 1
ATOM 6438 C CA . ALA A 1 808 ? 13.096 -12.127 -53.066 1.00 93.12 808 ALA A CA 1
ATOM 6439 C C . ALA A 1 808 ? 13.446 -13.459 -52.378 1.00 93.12 808 ALA A C 1
ATOM 6441 O O . ALA A 1 808 ? 12.632 -14.385 -52.390 1.00 93.12 808 ALA A O 1
ATOM 6442 N N . GLN A 1 809 ? 14.635 -13.586 -51.770 1.00 96.56 809 GLN A N 1
ATOM 6443 C CA . GLN A 1 809 ? 15.006 -14.803 -51.050 1.00 96.56 809 GLN A CA 1
ATOM 6444 C C . GLN A 1 809 ? 14.067 -15.028 -49.850 1.00 96.56 809 GLN A C 1
ATOM 6446 O O . GLN A 1 809 ? 13.931 -14.134 -49.018 1.00 96.56 809 GLN A O 1
ATOM 6451 N N . PRO A 1 810 ? 13.499 -16.236 -49.648 1.00 92.00 810 PRO A N 1
ATOM 6452 C CA . PRO A 1 810 ? 12.575 -16.508 -48.535 1.00 92.00 810 PRO A CA 1
ATOM 6453 C C . PRO A 1 810 ? 13.164 -16.279 -47.135 1.00 92.00 810 PRO A C 1
ATOM 6455 O O . PRO A 1 810 ? 12.437 -16.134 -46.153 1.00 92.00 810 PRO A O 1
ATOM 6458 N N . ARG A 1 811 ? 14.498 -16.286 -47.034 1.00 95.12 811 ARG A N 1
ATOM 6459 C CA . ARG A 1 811 ? 15.242 -16.037 -45.795 1.00 95.12 811 ARG A CA 1
ATOM 6460 C C . ARG A 1 811 ? 15.438 -14.544 -45.515 1.00 95.12 811 ARG A C 1
ATOM 6462 O O . ARG A 1 811 ? 15.885 -14.200 -44.427 1.00 95.12 811 ARG A O 1
ATOM 6469 N N . PHE A 1 812 ? 15.119 -13.655 -46.450 1.00 97.38 812 PHE A N 1
ATOM 6470 C CA . PHE A 1 812 ? 15.193 -12.212 -46.254 1.00 97.38 812 PHE A CA 1
ATOM 6471 C C . PHE A 1 812 ? 13.926 -11.721 -45.536 1.00 97.38 812 PHE A C 1
ATOM 6473 O O . PHE A 1 812 ? 12.819 -11.842 -46.055 1.00 97.38 812 PHE A O 1
ATOM 6480 N N . GLN A 1 813 ? 14.061 -11.190 -44.318 1.00 96.81 813 GLN A N 1
ATOM 6481 C CA . GLN A 1 813 ? 12.929 -10.641 -43.574 1.00 96.81 813 GLN A CA 1
ATOM 6482 C C . GLN A 1 813 ? 12.749 -9.162 -43.918 1.00 96.81 813 GLN A C 1
ATOM 6484 O O . GLN A 1 813 ? 13.598 -8.340 -43.576 1.00 96.81 813 GLN A O 1
ATOM 6489 N N . SER A 1 814 ? 11.607 -8.825 -44.523 1.00 93.75 814 SER A N 1
ATOM 6490 C CA . SER A 1 814 ? 11.217 -7.425 -44.703 1.00 93.75 814 SER A CA 1
ATOM 6491 C C . SER A 1 814 ? 10.902 -6.771 -43.356 1.00 93.75 814 SER A C 1
ATOM 6493 O O . SER A 1 814 ? 10.268 -7.398 -42.498 1.00 93.75 814 SER A O 1
ATOM 6495 N N . ILE A 1 815 ? 11.361 -5.531 -43.183 1.00 92.12 815 ILE A N 1
ATOM 6496 C CA . ILE A 1 815 ? 11.151 -4.698 -41.989 1.00 92.12 815 ILE A CA 1
ATOM 6497 C C . ILE A 1 815 ? 10.761 -3.284 -42.424 1.00 92.12 815 ILE A C 1
ATOM 6499 O O . ILE A 1 815 ? 11.481 -2.645 -43.191 1.00 92.12 815 ILE A O 1
ATOM 6503 N N . HIS A 1 816 ? 9.659 -2.759 -41.904 1.00 89.50 816 HIS A N 1
ATOM 6504 C CA . HIS A 1 816 ? 9.206 -1.402 -42.178 1.00 89.50 816 HIS A CA 1
ATOM 6505 C C . HIS A 1 816 ? 9.356 -0.545 -40.922 1.00 89.50 816 HIS A C 1
ATOM 6507 O O . HIS A 1 816 ? 8.630 -0.707 -39.941 1.00 89.50 816 HIS A O 1
ATOM 6513 N N . PHE A 1 817 ? 10.328 0.370 -40.955 1.00 84.94 817 PHE A N 1
ATOM 6514 C CA . PHE A 1 817 ? 10.578 1.280 -39.842 1.00 84.94 817 PHE A CA 1
ATOM 6515 C C . PHE A 1 817 ? 9.537 2.397 -39.804 1.00 84.94 817 PHE A C 1
ATOM 6517 O O . PHE A 1 817 ? 9.296 3.063 -40.816 1.00 84.94 817 PHE A O 1
ATOM 6524 N N . LYS A 1 818 ? 8.955 2.654 -38.628 1.00 79.75 818 LYS A N 1
ATOM 6525 C CA . LYS A 1 818 ? 8.070 3.808 -38.433 1.00 79.75 818 LYS A CA 1
ATOM 6526 C C . LYS A 1 818 ? 8.872 5.101 -38.597 1.00 79.75 818 LYS A C 1
ATOM 6528 O O . LYS A 1 818 ? 9.952 5.258 -38.028 1.00 79.75 818 LYS A O 1
ATOM 6533 N N . ALA A 1 819 ? 8.345 6.052 -39.369 1.00 59.81 819 ALA A N 1
ATOM 6534 C CA . ALA A 1 819 ? 8.983 7.353 -39.545 1.00 59.81 819 ALA A CA 1
ATOM 6535 C C . ALA A 1 819 ? 9.008 8.108 -38.204 1.00 59.81 819 ALA A C 1
ATOM 6537 O O . ALA A 1 819 ? 7.970 8.554 -37.715 1.00 59.81 819 ALA A O 1
ATOM 6538 N N . ALA A 1 820 ? 10.189 8.260 -37.598 1.00 48.53 820 ALA A N 1
ATOM 6539 C CA . ALA A 1 820 ? 10.336 9.049 -36.382 1.00 48.53 820 ALA A CA 1
ATOM 6540 C C . ALA A 1 820 ? 10.078 10.538 -36.697 1.00 48.53 820 ALA A C 1
ATOM 6542 O O . ALA A 1 820 ? 10.759 11.105 -37.559 1.00 48.53 820 ALA A O 1
ATOM 6543 N N . PRO A 1 821 ? 9.154 11.224 -36.001 1.00 35.88 821 PRO A N 1
ATOM 6544 C CA . PRO A 1 821 ? 9.040 12.665 -36.117 1.00 35.88 821 PRO A CA 1
ATOM 6545 C C . PRO A 1 821 ? 10.286 13.284 -35.469 1.00 35.88 821 PRO A C 1
ATOM 6547 O O . PRO A 1 821 ? 10.392 13.340 -34.246 1.00 35.88 821 PRO A O 1
ATOM 6550 N N . GLN A 1 822 ? 11.218 13.748 -36.307 1.00 33.94 822 GLN A N 1
ATOM 6551 C CA . GLN A 1 822 ? 12.397 14.549 -35.938 1.00 33.94 822 GLN A CA 1
ATOM 6552 C C . GLN A 1 822 ? 13.567 13.808 -35.254 1.00 33.94 822 GLN A C 1
ATOM 6554 O O . GLN A 1 822 ? 14.200 14.353 -34.357 1.00 33.94 822 GLN A O 1
ATOM 6559 N N . GLY A 1 823 ? 13.915 12.597 -35.703 1.00 37.78 823 GLY A N 1
ATOM 6560 C CA . GLY A 1 823 ? 15.269 12.051 -35.480 1.00 37.78 823 GLY A CA 1
ATOM 6561 C C . GLY A 1 823 ? 15.634 11.636 -34.047 1.00 37.78 823 GLY A C 1
ATOM 6562 O O . GLY A 1 823 ? 16.804 11.392 -33.775 1.00 37.78 823 GLY A O 1
ATOM 6563 N N . VAL A 1 824 ? 14.661 11.509 -33.140 1.00 37.06 824 VAL A N 1
ATOM 6564 C CA . VAL A 1 824 ? 14.865 10.936 -31.800 1.00 37.06 824 VAL A CA 1
ATOM 6565 C C . VAL A 1 824 ? 13.864 9.800 -31.600 1.00 37.06 824 VAL A C 1
ATOM 6567 O O . VAL A 1 824 ? 12.658 10.010 -31.732 1.00 37.06 824 VAL A O 1
ATOM 6570 N N . SER A 1 825 ? 14.356 8.593 -31.296 1.00 46.56 825 SER A N 1
ATOM 6571 C CA . SER A 1 825 ? 13.519 7.415 -31.026 1.00 46.56 825 SER A CA 1
ATOM 6572 C C . SER A 1 825 ? 12.592 7.677 -29.827 1.00 46.56 825 SER A C 1
ATOM 6574 O O . SER A 1 825 ? 13.044 7.802 -28.681 1.00 46.56 825 SER A O 1
ATOM 6576 N N . ARG A 1 826 ? 11.284 7.788 -30.109 1.00 50.72 826 ARG A N 1
ATOM 6577 C CA . ARG A 1 826 ? 10.182 7.928 -29.135 1.00 50.72 826 ARG A CA 1
ATOM 6578 C C . ARG A 1 826 ? 9.537 6.576 -28.813 1.00 50.72 826 ARG A C 1
ATOM 6580 O O . ARG A 1 826 ? 8.325 6.510 -28.622 1.00 50.72 826 ARG A O 1
ATOM 6587 N N . GLN A 1 827 ? 10.312 5.493 -28.810 1.00 62.50 827 GLN A N 1
ATOM 6588 C CA . GLN A 1 827 ? 9.757 4.171 -28.551 1.00 62.50 827 GLN A CA 1
ATOM 6589 C C . GLN A 1 827 ? 9.156 4.105 -27.138 1.00 62.50 827 GLN A C 1
ATOM 6591 O O . GLN A 1 827 ? 9.870 4.222 -26.144 1.00 62.50 827 GLN A O 1
ATOM 6596 N N . SER A 1 828 ? 7.836 3.933 -27.065 1.00 60.50 828 SER A N 1
ATOM 6597 C CA . SER A 1 828 ? 7.071 3.791 -25.819 1.00 60.50 828 SER A CA 1
ATOM 6598 C C . SER A 1 828 ? 6.500 2.382 -25.618 1.00 60.50 828 SER A C 1
ATOM 6600 O O . SER A 1 828 ? 5.940 2.100 -24.563 1.00 60.50 828 SER A O 1
ATOM 6602 N N . SER A 1 829 ? 6.639 1.495 -26.611 1.00 72.31 829 SER A N 1
ATOM 6603 C CA . SER A 1 829 ? 6.186 0.096 -26.579 1.00 72.31 829 SER A CA 1
ATOM 6604 C C . SER A 1 829 ? 7.055 -0.795 -27.482 1.00 72.31 829 SER A C 1
ATOM 6606 O O . SER A 1 829 ? 7.768 -0.293 -28.356 1.00 72.31 829 SER A O 1
ATOM 6608 N N . LEU A 1 830 ? 7.027 -2.117 -27.263 1.00 82.31 830 LEU A N 1
ATOM 6609 C CA . LEU A 1 830 ? 7.615 -3.079 -28.204 1.00 82.31 830 LEU A CA 1
ATOM 6610 C C . LEU A 1 830 ? 6.806 -3.099 -29.503 1.00 82.31 830 LEU A C 1
ATOM 6612 O O . LEU A 1 830 ? 5.577 -3.033 -29.480 1.00 82.31 830 LEU A O 1
ATOM 6616 N N . SER A 1 831 ? 7.503 -3.232 -30.628 1.00 86.44 831 SER A N 1
ATOM 6617 C CA . SER A 1 831 ? 6.876 -3.273 -31.949 1.00 86.44 831 SER A CA 1
ATOM 6618 C C . SER A 1 831 ? 5.924 -4.472 -32.081 1.00 86.44 831 SER A C 1
ATOM 6620 O O . SER A 1 831 ? 6.309 -5.591 -31.726 1.00 86.44 831 SER A O 1
ATOM 6622 N N . PRO A 1 832 ? 4.700 -4.286 -32.614 1.00 81.56 832 PRO A N 1
ATOM 6623 C CA . PRO A 1 832 ? 3.724 -5.368 -32.739 1.00 81.56 832 PRO A CA 1
ATOM 6624 C C . PRO A 1 832 ? 4.043 -6.335 -33.891 1.00 81.56 832 PRO A C 1
ATOM 6626 O O . PRO A 1 832 ? 3.583 -7.477 -33.882 1.00 81.56 832 PRO A O 1
ATOM 6629 N N . SER A 1 833 ? 4.803 -5.895 -34.897 1.00 90.12 833 SER A N 1
ATOM 6630 C CA . SER A 1 833 ? 5.141 -6.679 -36.087 1.00 90.12 833 SER A CA 1
ATOM 6631 C C . SER A 1 833 ? 6.386 -6.120 -36.787 1.00 90.12 833 SER A C 1
ATOM 6633 O O . SER A 1 833 ? 6.889 -5.054 -36.434 1.00 90.12 833 SER A O 1
ATOM 6635 N N . PHE A 1 834 ? 6.877 -6.830 -37.806 1.00 91.56 834 PHE A N 1
ATOM 6636 C CA . PHE A 1 834 ? 7.943 -6.319 -38.674 1.00 91.56 834 PHE A CA 1
ATOM 6637 C C . PHE A 1 834 ? 7.469 -5.221 -39.638 1.00 91.56 834 PHE A C 1
ATOM 6639 O O . PHE A 1 834 ? 8.302 -4.464 -40.122 1.00 91.56 834 PHE A O 1
ATOM 6646 N N . ASP A 1 835 ? 6.161 -5.102 -39.889 1.00 89.31 835 ASP A N 1
ATOM 6647 C CA . ASP A 1 835 ? 5.581 -4.032 -40.718 1.00 89.31 835 ASP A CA 1
ATOM 6648 C C . ASP A 1 835 ? 5.422 -2.707 -39.958 1.00 89.31 835 ASP A C 1
ATOM 6650 O O . ASP A 1 835 ? 5.201 -1.653 -40.549 1.00 89.31 835 ASP A O 1
ATOM 6654 N N . GLU A 1 836 ? 5.545 -2.762 -38.636 1.00 86.31 836 GLU A N 1
ATOM 6655 C CA . GLU A 1 836 ? 5.416 -1.629 -37.734 1.00 86.31 836 GLU A CA 1
ATOM 6656 C C . GLU A 1 836 ? 6.581 -1.629 -36.737 1.00 86.31 836 GLU A C 1
ATOM 6658 O O . GLU A 1 836 ? 6.379 -1.747 -35.527 1.00 86.31 836 GLU A O 1
ATOM 6663 N N . PHE A 1 837 ? 7.807 -1.506 -37.251 1.00 86.81 837 PHE A N 1
ATOM 6664 C CA . PHE A 1 837 ? 9.027 -1.654 -36.461 1.00 86.81 837 PHE A CA 1
ATOM 6665 C C . PHE A 1 837 ? 9.569 -0.301 -35.973 1.00 86.81 837 PHE A C 1
ATOM 6667 O O . PHE A 1 837 ? 9.911 0.584 -36.757 1.00 86.81 837 PHE A O 1
ATOM 6674 N N . ASP A 1 838 ? 9.660 -0.127 -34.662 1.00 87.00 838 ASP A N 1
ATOM 6675 C CA . ASP A 1 838 ? 10.308 1.013 -34.017 1.00 87.00 838 ASP A CA 1
ATOM 6676 C C . ASP A 1 838 ? 11.807 0.742 -33.835 1.00 87.00 838 ASP A C 1
ATOM 6678 O O . ASP A 1 838 ? 12.196 -0.322 -33.358 1.00 87.00 838 ASP A O 1
ATOM 6682 N N . ASP A 1 839 ? 12.657 1.707 -34.193 1.00 85.44 839 ASP A N 1
ATOM 6683 C CA . ASP A 1 839 ? 14.103 1.589 -33.986 1.00 85.44 839 ASP A CA 1
ATOM 6684 C C . ASP A 1 839 ? 14.466 1.756 -32.500 1.00 85.44 839 ASP A C 1
ATOM 6686 O O . ASP A 1 839 ? 14.310 2.837 -31.912 1.00 85.44 839 ASP A O 1
ATOM 6690 N N . CYS A 1 840 ? 14.989 0.680 -31.909 1.00 81.69 840 CYS A N 1
ATOM 6691 C CA . CYS A 1 840 ? 15.456 0.618 -30.529 1.00 81.69 840 CYS A CA 1
ATOM 6692 C C . CYS A 1 840 ? 16.835 1.264 -30.311 1.00 81.69 840 CYS A C 1
ATOM 6694 O O . CYS A 1 840 ? 17.356 1.178 -29.202 1.00 81.69 840 CYS A O 1
ATOM 6696 N N . GLY A 1 841 ? 17.454 1.865 -31.333 1.00 80.00 841 GLY A N 1
ATOM 6697 C CA . GLY A 1 841 ? 18.670 2.678 -31.224 1.00 80.00 841 GLY A CA 1
ATOM 6698 C C . GLY A 1 841 ? 19.999 1.923 -31.326 1.00 80.00 841 GLY A C 1
ATOM 6699 O O . GLY A 1 841 ? 21.030 2.553 -31.552 1.00 80.00 841 GLY A O 1
ATOM 6700 N N . SER A 1 842 ? 20.019 0.589 -31.217 1.00 87.56 842 SER A N 1
ATOM 6701 C CA . SER A 1 842 ? 21.229 -0.210 -31.446 1.00 87.56 842 SER A CA 1
ATOM 6702 C C . SER A 1 842 ? 20.930 -1.541 -32.139 1.00 87.56 842 SER A C 1
ATOM 6704 O O . SER A 1 842 ? 19.809 -2.048 -32.127 1.00 87.56 842 SER A O 1
ATOM 6706 N N . SER A 1 843 ? 21.957 -2.145 -32.751 1.00 90.69 843 SER A N 1
ATOM 6707 C CA . SER A 1 843 ? 21.805 -3.463 -33.387 1.00 90.69 843 SER A CA 1
ATOM 6708 C C . SER A 1 843 ? 21.467 -4.574 -32.400 1.00 90.69 843 SER A C 1
ATOM 6710 O O . SER A 1 843 ? 20.687 -5.459 -32.739 1.00 90.69 843 SER A O 1
ATOM 6712 N N . GLY A 1 844 ? 22.003 -4.509 -31.180 1.00 92.75 844 GLY A N 1
ATOM 6713 C CA . GLY A 1 844 ? 21.700 -5.489 -30.140 1.00 92.75 844 GLY A CA 1
ATOM 6714 C C . GLY A 1 844 ? 20.245 -5.406 -29.678 1.00 92.75 844 GLY A C 1
ATOM 6715 O O . GLY A 1 844 ? 19.559 -6.425 -29.632 1.00 92.75 844 GLY A O 1
ATOM 6716 N N . THR A 1 845 ? 19.742 -4.196 -29.408 1.00 92.50 845 THR A N 1
ATOM 6717 C CA . THR A 1 845 ? 18.365 -4.009 -28.927 1.00 92.50 845 THR A CA 1
ATOM 6718 C C . THR A 1 845 ? 17.329 -4.329 -30.004 1.00 92.50 845 THR A C 1
ATOM 6720 O O . THR A 1 845 ? 16.335 -5.000 -29.722 1.00 92.50 845 THR A O 1
ATOM 6723 N N . ASN A 1 846 ? 17.595 -3.959 -31.261 1.00 93.38 846 ASN A N 1
ATOM 6724 C CA . ASN A 1 846 ? 16.741 -4.325 -32.393 1.00 93.38 846 ASN A CA 1
ATOM 6725 C C . ASN A 1 846 ? 16.711 -5.843 -32.648 1.00 93.38 846 ASN A C 1
ATOM 6727 O O . ASN A 1 846 ? 15.661 -6.379 -33.004 1.00 93.38 846 ASN A O 1
ATOM 6731 N N . ALA A 1 847 ? 17.819 -6.558 -32.420 1.00 96.25 847 ALA A N 1
ATOM 6732 C CA . ALA A 1 847 ? 17.851 -8.018 -32.527 1.00 96.25 847 ALA A CA 1
ATOM 6733 C C . ALA A 1 847 ? 16.993 -8.702 -31.452 1.00 96.25 847 ALA A C 1
ATOM 6735 O O . ALA A 1 847 ? 16.258 -9.644 -31.760 1.00 96.25 847 ALA A O 1
ATOM 6736 N N . VAL A 1 848 ? 17.022 -8.197 -30.212 1.00 95.00 848 VAL A N 1
ATOM 6737 C CA . VAL A 1 848 ? 16.123 -8.665 -29.145 1.00 95.00 848 VAL A CA 1
ATOM 6738 C C . VAL A 1 848 ? 14.663 -8.412 -29.522 1.00 95.00 848 VAL A C 1
ATOM 6740 O O . VAL A 1 848 ? 13.852 -9.332 -29.441 1.00 95.00 848 VAL A O 1
ATOM 6743 N N . GLN A 1 849 ? 14.325 -7.211 -30.009 1.00 93.00 849 GLN A N 1
ATOM 6744 C CA . GLN A 1 849 ? 12.963 -6.900 -30.453 1.00 93.00 849 GLN A CA 1
ATOM 6745 C C . GLN A 1 849 ? 12.510 -7.813 -31.606 1.00 93.00 849 GLN A C 1
ATOM 6747 O O . GLN A 1 849 ? 11.398 -8.339 -31.575 1.00 93.00 849 GLN A O 1
ATOM 6752 N N . ALA A 1 850 ? 13.370 -8.067 -32.596 1.00 94.81 850 ALA A N 1
ATOM 6753 C CA . ALA A 1 850 ? 13.074 -9.007 -33.674 1.00 94.81 850 ALA A CA 1
ATOM 6754 C C . ALA A 1 850 ? 12.819 -10.426 -33.135 1.00 94.81 850 ALA A C 1
ATOM 6756 O O . ALA A 1 850 ? 11.852 -11.078 -33.533 1.00 94.81 850 ALA A O 1
ATOM 6757 N N . GLY A 1 851 ? 13.640 -10.892 -32.188 1.00 93.88 851 GLY A N 1
ATOM 6758 C CA . GLY A 1 851 ? 13.419 -12.153 -31.481 1.00 93.88 851 GLY A CA 1
ATOM 6759 C C . GLY A 1 851 ? 12.084 -12.187 -30.732 1.00 93.88 851 GLY A C 1
ATOM 6760 O O . GLY A 1 851 ? 11.345 -13.169 -30.823 1.00 93.88 851 GLY A O 1
ATOM 6761 N N . TYR A 1 852 ? 11.727 -11.093 -30.064 1.00 91.44 852 TYR A N 1
ATOM 6762 C CA . TYR A 1 852 ? 10.469 -10.964 -29.339 1.00 91.44 852 TYR A CA 1
ATOM 6763 C C . TYR A 1 852 ? 9.243 -11.069 -30.265 1.00 91.44 852 TYR A C 1
ATOM 6765 O O . TYR A 1 852 ? 8.316 -11.833 -29.969 1.00 91.44 852 TYR A O 1
ATOM 6773 N N . ILE A 1 853 ? 9.268 -10.393 -31.423 1.00 91.81 853 ILE A N 1
ATOM 6774 C CA . ILE A 1 853 ? 8.228 -10.490 -32.469 1.00 91.81 853 ILE A CA 1
ATOM 6775 C C . ILE A 1 853 ? 8.130 -11.925 -33.013 1.00 91.81 853 ILE A C 1
ATOM 6777 O O . ILE A 1 853 ? 7.037 -12.425 -33.268 1.00 91.81 853 ILE A O 1
ATOM 6781 N N . MET A 1 854 ? 9.261 -12.629 -33.141 1.00 90.50 854 MET A N 1
ATOM 6782 C CA . MET A 1 854 ? 9.301 -14.042 -33.549 1.00 90.50 854 MET A CA 1
ATOM 6783 C C . MET A 1 854 ? 8.818 -15.030 -32.472 1.00 90.50 854 MET A C 1
ATOM 6785 O O . MET A 1 854 ? 8.790 -16.236 -32.731 1.00 90.50 854 MET A O 1
ATOM 6789 N N . GLY A 1 855 ? 8.442 -14.548 -31.283 1.00 83.75 855 GLY A N 1
ATOM 6790 C CA . GLY A 1 855 ? 7.871 -15.352 -30.201 1.00 83.75 855 GLY A CA 1
ATOM 6791 C C . GLY A 1 855 ? 8.855 -15.797 -29.116 1.00 83.75 855 GLY A C 1
ATOM 6792 O O . GLY A 1 855 ? 8.434 -16.485 -28.188 1.00 83.75 855 GLY A O 1
ATOM 6793 N N . TYR A 1 856 ? 10.134 -15.408 -29.186 1.00 86.06 856 TYR A N 1
ATOM 6794 C CA . TYR A 1 856 ? 11.079 -15.656 -28.090 1.00 86.06 856 TYR A CA 1
ATOM 6795 C C . TYR A 1 856 ? 10.741 -14.769 -26.886 1.00 86.06 856 TYR A C 1
ATOM 6797 O O . TYR A 1 856 ? 10.287 -13.631 -27.038 1.00 86.06 856 TYR A O 1
ATOM 6805 N N . ARG A 1 857 ? 10.950 -15.298 -25.680 1.00 83.75 857 ARG A N 1
ATOM 6806 C CA . ARG A 1 857 ? 10.735 -14.573 -24.415 1.00 83.75 857 ARG A CA 1
ATOM 6807 C C . ARG A 1 857 ? 11.968 -14.557 -23.514 1.00 83.75 857 ARG A C 1
ATOM 6809 O O . ARG A 1 857 ? 12.094 -13.658 -22.694 1.00 83.75 857 ARG A O 1
ATOM 6816 N N . HIS A 1 858 ? 12.910 -15.479 -23.718 1.00 82.56 858 HIS A N 1
ATOM 6817 C CA . HIS A 1 858 ? 14.177 -15.520 -22.991 1.00 82.56 858 HIS A CA 1
ATOM 6818 C C . HIS A 1 858 ? 15.345 -15.197 -23.920 1.00 82.56 858 HIS A C 1
ATOM 6820 O O . HIS A 1 858 ? 15.488 -15.815 -24.979 1.00 82.56 858 HIS A O 1
ATOM 6826 N N . PHE A 1 859 ? 16.197 -14.270 -23.493 1.00 90.25 859 PHE A N 1
ATOM 6827 C CA . PHE A 1 859 ? 17.354 -13.808 -24.246 1.00 90.25 859 PHE A CA 1
ATOM 6828 C C . PHE A 1 859 ? 18.630 -13.946 -23.414 1.00 90.25 859 PHE A C 1
ATOM 6830 O O . PHE A 1 859 ? 18.630 -13.628 -22.227 1.00 90.25 859 PHE A O 1
ATOM 6837 N N . ILE A 1 860 ? 19.720 -14.395 -24.034 1.00 88.50 860 ILE A N 1
ATOM 6838 C CA . ILE A 1 860 ? 21.065 -14.381 -23.438 1.00 88.50 860 ILE A CA 1
ATOM 6839 C C . ILE A 1 860 ? 21.919 -13.391 -24.220 1.00 88.50 860 ILE A C 1
ATOM 6841 O O . ILE A 1 860 ? 21.909 -13.427 -25.448 1.00 88.50 860 ILE A O 1
ATOM 6845 N N . LEU A 1 861 ? 22.664 -12.529 -23.533 1.00 94.75 861 LEU A N 1
ATOM 6846 C CA . LEU A 1 861 ? 23.608 -11.605 -24.164 1.00 94.75 861 LEU A CA 1
ATOM 6847 C C . LEU A 1 861 ? 25.030 -12.149 -24.051 1.00 94.75 861 LEU A C 1
ATOM 6849 O O . LEU A 1 861 ? 25.490 -12.392 -22.938 1.00 94.75 861 LEU A O 1
ATOM 6853 N N . LEU A 1 862 ? 25.718 -12.300 -25.185 1.00 94.06 862 LEU A N 1
ATOM 6854 C CA . LEU A 1 862 ? 27.151 -12.604 -25.263 1.00 94.06 862 LEU A CA 1
ATOM 6855 C C . LEU A 1 862 ? 27.835 -11.549 -26.137 1.00 94.06 862 LEU A C 1
ATOM 6857 O O . LEU A 1 862 ? 27.271 -11.142 -27.149 1.00 94.06 862 LEU A O 1
ATOM 6861 N N . GLY A 1 863 ? 29.034 -11.092 -25.777 1.00 93.44 863 GLY A N 1
ATOM 6862 C CA . GLY A 1 863 ? 29.706 -9.995 -26.487 1.00 93.44 863 GLY A CA 1
ATOM 6863 C C . GLY A 1 863 ? 28.953 -8.655 -26.470 1.00 93.44 863 GLY A C 1
ATOM 6864 O O . GLY A 1 863 ? 29.120 -7.850 -27.385 1.00 93.44 863 GLY A O 1
ATOM 6865 N N . VAL A 1 864 ? 28.087 -8.392 -25.488 1.00 94.12 864 VAL A N 1
ATOM 6866 C CA . VAL A 1 864 ? 27.398 -7.099 -25.318 1.00 94.12 864 VAL A CA 1
ATOM 6867 C C . VAL A 1 864 ? 28.079 -6.314 -24.197 1.00 94.12 864 VAL A C 1
ATOM 6869 O O . VAL A 1 864 ? 27.552 -6.130 -23.098 1.00 94.12 864 VAL A O 1
ATOM 6872 N N . ASP A 1 865 ? 29.303 -5.878 -24.480 1.00 92.75 865 ASP A N 1
ATOM 6873 C CA . ASP A 1 865 ? 30.196 -5.362 -23.441 1.00 92.75 865 ASP A CA 1
ATOM 6874 C C . ASP A 1 865 ? 29.967 -3.883 -23.121 1.00 92.75 865 ASP A C 1
ATOM 6876 O O . ASP A 1 865 ? 30.127 -3.461 -21.979 1.00 92.75 865 ASP A O 1
ATOM 6880 N N . CYS A 1 866 ? 29.557 -3.088 -24.114 1.00 89.38 866 CYS A N 1
ATOM 6881 C CA . CYS A 1 866 ? 29.310 -1.650 -23.960 1.00 89.38 866 CYS A CA 1
ATOM 6882 C C . CYS A 1 866 ? 30.466 -0.901 -23.266 1.00 89.38 866 CYS A C 1
ATOM 6884 O O . CYS A 1 866 ? 30.222 -0.028 -22.445 1.00 89.38 866 CYS A O 1
ATOM 6886 N N . ASN A 1 867 ? 31.713 -1.253 -23.580 1.00 88.25 867 ASN A N 1
ATOM 6887 C CA . ASN A 1 867 ? 32.942 -0.654 -23.053 1.00 88.25 867 ASN A CA 1
ATOM 6888 C C . ASN A 1 867 ? 33.825 -0.099 -24.188 1.00 88.25 867 ASN A C 1
ATOM 6890 O O . ASN A 1 867 ? 35.036 -0.316 -24.203 1.00 88.25 867 ASN A O 1
ATOM 6894 N N . TYR A 1 868 ? 33.201 0.589 -25.145 1.00 87.50 868 TYR A N 1
ATOM 6895 C CA . TYR A 1 868 ? 33.818 0.970 -26.409 1.00 87.50 868 TYR A CA 1
ATOM 6896 C C . TYR A 1 868 ? 34.928 2.012 -26.227 1.00 87.50 868 TYR A C 1
ATOM 6898 O O . TYR A 1 868 ? 34.778 3.028 -25.549 1.00 87.50 868 TYR A O 1
ATOM 6906 N N . VAL A 1 869 ? 36.031 1.808 -26.937 1.00 88.69 869 VAL A N 1
ATOM 6907 C CA . VAL A 1 869 ? 37.004 2.850 -27.250 1.00 88.69 869 VAL A CA 1
ATOM 6908 C C . VAL A 1 869 ? 36.435 3.680 -28.402 1.00 88.69 869 VAL A C 1
ATOM 6910 O O . VAL A 1 869 ? 36.411 3.236 -29.550 1.00 88.69 869 VAL A O 1
ATOM 6913 N N . GLU A 1 870 ? 35.927 4.870 -28.070 1.00 84.50 870 GLU A N 1
ATOM 6914 C CA . GLU A 1 870 ? 35.215 5.761 -29.002 1.00 84.50 870 GLU A CA 1
ATOM 6915 C C . GLU A 1 870 ? 36.115 6.366 -30.084 1.00 84.50 870 GLU A C 1
ATOM 6917 O O . GLU A 1 870 ? 35.625 6.673 -31.162 1.00 84.50 870 GLU A O 1
ATOM 6922 N N . ILE A 1 871 ? 37.408 6.561 -29.812 1.00 82.38 871 ILE A N 1
ATOM 6923 C CA . ILE A 1 871 ? 38.382 7.100 -30.772 1.00 82.38 871 ILE A CA 1
ATOM 6924 C C . ILE A 1 871 ? 39.477 6.054 -30.936 1.00 82.38 871 ILE A C 1
ATOM 6926 O O . ILE A 1 871 ? 40.199 5.769 -29.983 1.00 82.38 871 ILE A O 1
ATOM 6930 N N . LEU A 1 872 ? 39.573 5.477 -32.132 1.00 84.81 872 LEU A N 1
ATOM 6931 C CA . LEU A 1 872 ? 40.505 4.400 -32.443 1.00 84.81 872 LEU A CA 1
ATOM 6932 C C . LEU A 1 872 ? 41.479 4.841 -33.536 1.00 84.81 872 LEU A C 1
ATOM 6934 O O . LEU A 1 872 ? 41.061 5.362 -34.571 1.00 84.81 872 LEU A O 1
ATOM 6938 N N . ASP A 1 873 ? 42.768 4.592 -33.321 1.00 83.75 873 ASP A N 1
ATOM 6939 C CA . ASP A 1 873 ? 43.798 4.843 -34.327 1.00 83.75 873 ASP A CA 1
ATOM 6940 C C . ASP A 1 873 ? 43.522 4.021 -35.601 1.00 83.75 873 ASP A C 1
ATOM 6942 O O . ASP A 1 873 ? 43.133 2.853 -35.539 1.00 83.75 873 ASP A O 1
ATOM 6946 N N . GLY A 1 874 ? 43.685 4.644 -36.772 1.00 85.19 874 GLY A N 1
ATOM 6947 C CA . GLY A 1 874 ? 43.324 4.050 -38.068 1.00 85.19 874 GLY A CA 1
ATOM 6948 C C . GLY A 1 874 ? 41.851 4.223 -38.472 1.00 85.19 874 GLY A C 1
ATOM 6949 O O . GLY A 1 874 ? 41.470 3.821 -39.575 1.00 85.19 874 GLY A O 1
ATOM 6950 N N . VAL A 1 875 ? 41.025 4.869 -37.636 1.00 90.19 875 VAL A N 1
ATOM 6951 C CA . VAL A 1 875 ? 39.638 5.252 -37.949 1.00 90.19 875 VAL A CA 1
ATOM 6952 C C . VAL A 1 875 ? 39.518 6.769 -38.083 1.00 90.19 875 VAL A C 1
ATOM 6954 O O . VAL A 1 875 ? 39.917 7.529 -37.203 1.00 90.19 875 VAL A O 1
ATOM 6957 N N . LYS A 1 876 ? 38.929 7.225 -39.189 1.00 90.69 876 LYS A N 1
ATOM 6958 C CA . LYS A 1 876 ? 38.659 8.637 -39.456 1.00 90.69 876 LYS A CA 1
ATOM 6959 C C . LYS A 1 876 ? 37.234 9.000 -39.043 1.00 90.69 876 LYS A C 1
ATOM 6961 O O . LYS A 1 876 ? 36.272 8.422 -39.550 1.00 90.69 876 LYS A O 1
ATOM 6966 N N . ASP A 1 877 ? 37.113 10.014 -38.190 1.00 89.94 877 ASP A N 1
ATOM 6967 C CA . ASP A 1 877 ? 35.848 10.699 -37.920 1.00 89.94 877 ASP A CA 1
ATOM 6968 C C . ASP A 1 877 ? 35.496 11.623 -39.100 1.00 89.94 877 ASP A C 1
ATOM 6970 O O . ASP A 1 877 ? 36.284 12.496 -39.476 1.00 89.94 877 ASP A O 1
ATOM 6974 N N . ILE A 1 878 ? 34.339 11.406 -39.726 1.00 89.50 878 ILE A N 1
ATOM 6975 C CA . ILE A 1 878 ? 33.887 12.197 -40.875 1.00 89.50 878 ILE A CA 1
ATOM 6976 C C . ILE A 1 878 ? 33.135 13.456 -40.427 1.00 89.50 878 ILE A C 1
ATOM 6978 O O . ILE A 1 878 ? 33.304 14.508 -41.044 1.00 89.50 878 ILE A O 1
ATOM 6982 N N . ASP A 1 879 ? 32.279 13.359 -39.405 1.00 82.94 879 ASP A N 1
ATOM 6983 C CA . ASP A 1 879 ? 31.371 14.445 -38.994 1.00 82.94 879 ASP A CA 1
ATOM 6984 C C . ASP A 1 879 ? 30.801 14.324 -37.565 1.00 82.94 879 ASP A C 1
ATOM 6986 O O . ASP A 1 879 ? 29.735 14.859 -37.260 1.00 82.94 879 ASP A O 1
ATOM 6990 N N . GLY A 1 880 ? 31.484 13.602 -36.684 1.00 79.31 880 GLY A N 1
ATOM 6991 C CA . GLY A 1 880 ? 31.110 13.370 -35.290 1.00 79.31 880 GLY A CA 1
ATOM 6992 C C . GLY A 1 880 ? 30.165 12.187 -35.070 1.00 79.31 880 GLY A C 1
ATOM 6993 O O . GLY A 1 880 ? 29.992 11.758 -33.928 1.00 79.31 880 GLY A O 1
ATOM 6994 N N . ILE A 1 881 ? 29.562 11.641 -36.133 1.00 81.31 881 ILE A N 1
ATOM 6995 C CA . ILE A 1 881 ? 28.597 10.528 -36.060 1.00 81.31 881 ILE A CA 1
ATOM 6996 C C . ILE A 1 881 ? 28.995 9.370 -36.991 1.00 81.31 881 ILE A C 1
ATOM 6998 O O . ILE A 1 881 ? 28.652 8.216 -36.723 1.00 81.31 881 ILE A O 1
ATOM 7002 N N . ARG A 1 882 ? 29.718 9.643 -38.086 1.00 88.06 882 ARG A N 1
ATOM 7003 C CA . ARG A 1 882 ? 30.033 8.664 -39.142 1.00 88.06 882 ARG A CA 1
ATOM 7004 C C . ARG A 1 882 ? 31.521 8.402 -39.246 1.00 88.06 882 ARG A C 1
ATOM 7006 O O . ARG A 1 882 ? 32.288 9.343 -39.428 1.00 88.06 882 ARG A O 1
ATOM 7013 N N . TYR A 1 883 ? 31.918 7.140 -39.128 1.00 91.69 883 TYR A N 1
ATOM 7014 C CA . TYR A 1 883 ? 33.316 6.720 -39.055 1.00 91.69 883 TYR A CA 1
ATOM 7015 C C . TYR A 1 883 ? 33.681 5.844 -40.262 1.00 91.69 883 TYR A C 1
ATOM 7017 O O . TYR A 1 883 ? 32.845 5.097 -40.782 1.00 91.69 883 TYR A O 1
ATOM 7025 N N . GLU A 1 884 ? 34.932 5.951 -40.711 1.00 93.50 884 GLU A N 1
ATOM 7026 C CA . GLU A 1 884 ? 35.510 5.146 -41.793 1.00 93.50 884 GLU A CA 1
ATOM 7027 C C . GLU A 1 884 ? 36.884 4.612 -41.381 1.00 93.50 884 GLU A C 1
ATOM 7029 O O . GLU A 1 884 ? 37.735 5.364 -40.906 1.00 93.50 884 GLU A O 1
ATOM 7034 N N . VAL A 1 885 ? 37.118 3.316 -41.573 1.00 91.69 885 VAL A N 1
ATOM 7035 C CA . VAL A 1 885 ? 38.431 2.702 -41.345 1.00 91.69 885 VAL A CA 1
ATOM 7036 C C . VAL A 1 885 ? 39.349 3.065 -42.514 1.00 91.69 885 VAL A C 1
ATOM 7038 O O . VAL A 1 885 ? 39.096 2.664 -43.649 1.00 91.69 885 VAL A O 1
ATOM 7041 N N . VAL A 1 886 ? 40.410 3.831 -42.267 1.00 92.25 886 VAL A N 1
ATOM 7042 C CA . VAL A 1 886 ? 41.318 4.331 -43.322 1.00 92.25 886 VAL A CA 1
ATOM 7043 C C . VAL A 1 886 ? 42.623 3.540 -43.421 1.00 92.25 886 VAL A C 1
ATOM 7045 O O . VAL A 1 886 ? 43.281 3.558 -44.467 1.00 92.25 886 VAL A O 1
ATOM 7048 N N . GLU A 1 887 ? 42.963 2.794 -42.372 1.00 89.69 887 GLU A N 1
ATOM 7049 C CA . GLU A 1 887 ? 44.154 1.948 -42.268 1.00 89.69 887 GLU A CA 1
ATOM 7050 C C . GLU A 1 887 ? 43.790 0.583 -41.673 1.00 89.69 887 GLU A C 1
ATOM 7052 O O . GLU A 1 887 ? 42.783 0.453 -40.979 1.00 89.69 887 GLU A O 1
ATOM 7057 N N . ASP A 1 888 ? 44.600 -0.444 -41.936 1.00 82.62 888 ASP A N 1
ATOM 7058 C CA . ASP A 1 888 ? 44.373 -1.762 -41.343 1.00 82.62 888 ASP A CA 1
ATOM 7059 C C . ASP A 1 888 ? 44.626 -1.719 -39.829 1.00 82.62 888 ASP A C 1
ATOM 7061 O O . ASP A 1 888 ? 45.732 -1.426 -39.363 1.00 82.62 888 ASP A O 1
ATOM 7065 N N . ILE A 1 889 ? 43.588 -2.025 -39.050 1.00 82.69 889 ILE A N 1
ATOM 7066 C CA . ILE A 1 889 ? 43.638 -1.994 -37.588 1.00 82.69 889 ILE A CA 1
ATOM 7067 C C . ILE A 1 889 ? 44.295 -3.286 -37.093 1.00 82.69 889 ILE A C 1
ATOM 7069 O O . ILE A 1 889 ? 43.696 -4.359 -37.161 1.00 82.69 889 ILE A O 1
ATOM 7073 N N . LYS A 1 890 ? 45.519 -3.184 -36.560 1.00 74.50 890 LYS A N 1
ATOM 7074 C CA . LYS A 1 890 ? 46.277 -4.346 -36.053 1.00 74.50 890 LYS A CA 1
ATOM 7075 C C . LYS A 1 890 ? 45.613 -5.030 -34.856 1.00 74.50 890 LYS A C 1
ATOM 7077 O O . LYS A 1 890 ? 45.620 -6.248 -34.779 1.00 74.50 890 LYS A O 1
ATOM 7082 N N . SER A 1 891 ? 45.069 -4.256 -33.918 1.00 82.25 891 SER A N 1
ATOM 7083 C CA . SER A 1 891 ? 44.354 -4.766 -32.746 1.00 82.25 891 SER A CA 1
ATOM 7084 C C . SER A 1 891 ? 43.204 -3.821 -32.428 1.00 82.25 891 SER A C 1
ATOM 7086 O O . SER A 1 891 ? 43.422 -2.626 -32.226 1.00 82.25 891 SER A O 1
ATOM 7088 N N . ASN A 1 892 ? 41.977 -4.340 -32.449 1.00 88.00 892 ASN A N 1
ATOM 7089 C CA . ASN A 1 892 ? 40.779 -3.551 -32.194 1.00 88.00 892 ASN A CA 1
ATOM 7090 C C . ASN A 1 892 ? 40.179 -3.954 -30.838 1.00 88.00 892 ASN A C 1
ATOM 7092 O O . ASN A 1 892 ? 39.626 -5.049 -30.736 1.00 88.00 892 ASN A O 1
ATOM 7096 N N . PRO A 1 893 ? 40.240 -3.088 -29.811 1.00 89.50 893 PRO A N 1
ATOM 7097 C CA . PRO A 1 893 ? 39.768 -3.419 -28.469 1.00 89.50 893 PRO A CA 1
ATOM 7098 C C . PRO A 1 893 ? 38.241 -3.497 -28.368 1.00 89.50 893 PRO A C 1
ATOM 7100 O O . PRO A 1 893 ? 37.732 -3.871 -27.320 1.00 89.50 893 PRO A O 1
ATOM 7103 N N . ASN A 1 894 ? 37.501 -3.136 -29.421 1.00 91.19 894 ASN A N 1
ATOM 7104 C CA . ASN A 1 894 ? 36.040 -3.137 -29.412 1.00 91.19 894 ASN A CA 1
ATOM 7105 C C . ASN A 1 894 ? 35.428 -4.461 -29.873 1.00 91.19 894 ASN A C 1
ATOM 7107 O O . ASN A 1 894 ? 34.212 -4.615 -29.749 1.00 91.19 894 ASN A O 1
ATOM 7111 N N . TYR A 1 895 ? 36.224 -5.390 -30.423 1.00 93.31 895 TYR A N 1
ATOM 7112 C CA . TYR A 1 895 ? 35.692 -6.602 -31.045 1.00 93.31 895 TYR A CA 1
ATOM 7113 C C . TYR A 1 895 ? 36.457 -7.883 -30.700 1.00 93.31 895 TYR A C 1
ATOM 7115 O O . TYR A 1 895 ? 37.648 -7.859 -30.412 1.00 93.31 895 TYR A O 1
ATOM 7123 N N . TRP A 1 896 ? 35.760 -9.021 -30.740 1.00 92.88 896 TRP A N 1
ATOM 7124 C CA . TRP A 1 896 ? 36.264 -10.316 -30.255 1.00 92.88 896 TRP A CA 1
ATOM 7125 C C . TRP A 1 896 ? 37.244 -11.062 -31.176 1.00 92.88 896 TRP A C 1
ATOM 7127 O O . TRP A 1 896 ? 37.781 -12.094 -30.774 1.00 92.88 896 TRP A O 1
ATOM 7137 N N . PHE A 1 897 ? 37.490 -10.583 -32.398 1.00 93.19 897 PHE A N 1
ATOM 7138 C CA . PHE A 1 897 ? 38.489 -11.164 -33.299 1.00 93.19 897 PHE A CA 1
ATOM 7139 C C . PHE A 1 897 ? 39.142 -10.108 -34.196 1.00 93.19 897 PHE A C 1
ATOM 7141 O O . PHE A 1 897 ? 38.536 -9.096 -34.557 1.00 93.19 897 PHE A O 1
ATOM 7148 N N . GLU A 1 898 ? 40.386 -10.375 -34.590 1.00 90.38 898 GLU A N 1
ATOM 7149 C CA . GLU A 1 898 ? 41.133 -9.558 -35.548 1.00 90.38 898 GLU A CA 1
ATOM 7150 C C . GLU A 1 898 ? 40.526 -9.647 -36.954 1.00 90.38 898 GLU A C 1
ATOM 7152 O O . GLU A 1 898 ? 40.124 -10.718 -37.403 1.00 90.38 898 GLU A O 1
ATOM 7157 N N . GLY A 1 899 ? 40.466 -8.520 -37.669 1.00 88.81 899 GLY A N 1
ATOM 7158 C CA . GLY A 1 899 ? 39.841 -8.446 -38.995 1.00 88.81 899 GLY A CA 1
ATOM 7159 C C . GLY A 1 899 ? 38.319 -8.250 -38.979 1.00 88.81 899 GLY A C 1
ATOM 7160 O O . GLY A 1 899 ? 37.691 -8.260 -40.039 1.00 88.81 899 GLY A O 1
ATOM 7161 N N . TYR A 1 900 ? 37.706 -8.020 -37.807 1.00 92.56 900 TYR A N 1
ATOM 7162 C CA . TYR A 1 900 ? 36.294 -7.622 -37.733 1.00 92.56 900 TYR A CA 1
ATOM 7163 C C . TYR A 1 900 ? 36.028 -6.333 -38.528 1.00 92.56 900 TYR A C 1
ATOM 7165 O O . TYR A 1 900 ? 35.053 -6.261 -39.271 1.00 92.56 900 TYR A O 1
ATOM 7173 N N . GLN A 1 901 ? 36.917 -5.345 -38.409 1.00 91.62 901 GLN A N 1
ATOM 7174 C CA . GLN A 1 901 ? 36.932 -4.115 -39.203 1.00 91.62 901 GLN A CA 1
ATOM 7175 C C . GLN A 1 901 ? 38.190 -4.088 -40.074 1.00 91.62 901 GLN A C 1
ATOM 7177 O O . GLN A 1 901 ? 39.286 -4.321 -39.567 1.00 91.62 901 GLN A O 1
ATOM 7182 N N . ILE A 1 902 ? 38.026 -3.794 -41.363 1.00 91.38 902 ILE A N 1
ATOM 7183 C CA . ILE A 1 902 ? 39.112 -3.681 -42.348 1.00 91.38 902 ILE A CA 1
ATOM 7184 C C . ILE A 1 902 ? 39.062 -2.318 -43.034 1.00 91.38 902 ILE A C 1
ATOM 7186 O O . ILE A 1 902 ? 38.037 -1.631 -42.998 1.00 91.38 902 ILE A O 1
ATOM 7190 N N . LYS A 1 903 ? 40.161 -1.926 -43.684 1.00 92.75 903 LYS A N 1
ATOM 7191 C CA . LYS A 1 903 ? 40.230 -0.677 -44.444 1.00 92.75 903 LYS A CA 1
ATOM 7192 C C . LYS A 1 903 ? 39.070 -0.551 -45.444 1.00 92.75 903 LYS A C 1
ATOM 7194 O O . LYS A 1 903 ? 38.849 -1.430 -46.271 1.00 92.75 903 LYS A O 1
ATOM 7199 N N . GLY A 1 904 ? 38.368 0.580 -45.388 1.00 90.38 904 GLY A N 1
ATOM 7200 C CA . GLY A 1 904 ? 37.204 0.910 -46.214 1.00 90.38 904 GLY A CA 1
ATOM 7201 C C . GLY A 1 904 ? 35.849 0.685 -45.534 1.00 90.38 904 GLY A C 1
ATOM 7202 O O . GLY A 1 904 ? 34.841 1.184 -46.037 1.00 90.38 904 GLY A O 1
ATOM 7203 N N . ASP A 1 905 ? 35.803 -0.009 -44.390 1.00 93.31 905 ASP A N 1
ATOM 7204 C CA . ASP A 1 905 ? 34.556 -0.224 -43.653 1.00 93.31 905 ASP A CA 1
ATOM 7205 C C . ASP A 1 905 ? 33.996 1.098 -43.097 1.00 93.31 905 ASP A C 1
ATOM 7207 O O . ASP A 1 905 ? 34.712 1.888 -42.473 1.00 93.31 905 ASP A O 1
ATOM 7211 N N . LYS A 1 906 ? 32.687 1.315 -43.278 1.00 92.81 906 LYS A N 1
ATOM 7212 C CA . LYS A 1 906 ? 31.954 2.493 -42.781 1.00 92.81 906 LYS A CA 1
ATOM 7213 C C . LYS A 1 906 ? 30.913 2.092 -41.745 1.00 92.81 906 LYS A C 1
ATOM 7215 O O . LYS A 1 906 ? 30.157 1.143 -41.949 1.00 92.81 906 LYS A O 1
ATOM 7220 N N . PHE A 1 907 ? 30.845 2.836 -40.647 1.00 90.88 907 PHE A N 1
ATOM 7221 C CA . PHE A 1 907 ? 29.978 2.528 -39.507 1.00 90.88 907 PHE A CA 1
ATOM 7222 C C . PHE A 1 907 ? 29.617 3.797 -38.720 1.00 90.88 907 PHE A C 1
ATOM 7224 O O . PHE A 1 907 ? 30.196 4.862 -38.947 1.00 90.88 907 PHE A O 1
ATOM 7231 N N . HIS A 1 908 ? 28.628 3.718 -37.828 1.00 88.31 908 HIS A N 1
ATOM 7232 C CA . HIS A 1 908 ? 28.341 4.820 -36.910 1.00 88.31 908 HIS A CA 1
ATOM 7233 C C . HIS A 1 908 ? 29.255 4.783 -35.689 1.00 88.31 908 HIS A C 1
ATOM 7235 O O . HIS A 1 908 ? 29.634 3.716 -35.206 1.00 88.31 908 HIS A O 1
ATOM 7241 N N . LYS A 1 909 ? 29.554 5.966 -35.154 1.00 86.25 909 LYS A N 1
ATOM 7242 C CA . LYS A 1 909 ? 30.203 6.102 -33.854 1.00 86.25 909 LYS A CA 1
ATOM 7243 C C . LYS A 1 909 ? 29.387 5.353 -32.778 1.00 86.25 909 LYS A C 1
ATOM 7245 O O . LYS A 1 909 ? 28.174 5.575 -32.711 1.00 86.25 909 LYS A O 1
ATOM 7250 N N . PRO A 1 910 ? 30.009 4.495 -31.941 1.00 81.88 910 PRO A N 1
ATOM 7251 C CA . PRO A 1 910 ? 29.290 3.678 -30.963 1.00 81.88 910 PRO A CA 1
ATOM 7252 C C . PRO A 1 910 ? 28.423 4.473 -29.979 1.00 81.88 910 PRO A C 1
ATOM 7254 O O . PRO A 1 910 ? 27.313 4.025 -29.686 1.00 81.88 910 PRO A O 1
ATOM 7257 N N . ASN A 1 911 ? 28.903 5.631 -29.501 1.00 82.50 911 ASN A N 1
ATOM 7258 C CA . ASN A 1 911 ? 28.223 6.492 -28.526 1.00 82.50 911 ASN A CA 1
ATOM 7259 C C . ASN A 1 911 ? 27.705 5.698 -27.308 1.00 82.50 911 ASN A C 1
ATOM 7261 O O . ASN A 1 911 ? 26.499 5.647 -27.036 1.00 82.50 911 ASN A O 1
ATOM 7265 N N . GLU A 1 912 ? 28.633 5.071 -26.575 1.00 79.69 912 GLU A N 1
ATOM 7266 C CA . GLU A 1 912 ? 28.393 4.193 -25.418 1.00 79.69 912 GLU A CA 1
ATOM 7267 C C . GLU A 1 912 ? 27.358 4.783 -24.446 1.00 79.69 912 GLU A C 1
ATOM 7269 O O . GLU A 1 912 ? 26.385 4.117 -24.083 1.00 79.69 912 GLU A O 1
ATOM 7274 N N . LYS A 1 913 ? 27.539 6.049 -24.052 1.00 76.62 913 LYS A N 1
ATOM 7275 C CA . LYS A 1 913 ? 26.718 6.699 -23.020 1.00 76.62 913 LYS A CA 1
ATOM 7276 C C . LYS A 1 913 ? 25.363 7.185 -23.522 1.00 76.62 913 LYS A C 1
ATOM 7278 O O . LYS A 1 913 ? 24.363 6.983 -22.838 1.00 76.62 913 LYS A O 1
ATOM 7283 N N . ASP A 1 914 ? 25.329 7.793 -24.703 1.00 75.19 914 ASP A N 1
ATOM 7284 C CA . ASP A 1 914 ? 24.146 8.514 -25.188 1.00 75.19 914 ASP A CA 1
ATOM 7285 C C . ASP A 1 914 ? 23.184 7.623 -25.979 1.00 75.19 914 ASP A C 1
ATOM 7287 O O . ASP A 1 914 ? 21.977 7.868 -25.990 1.00 75.19 914 ASP A O 1
ATOM 7291 N N . ILE A 1 915 ? 23.704 6.576 -26.630 1.00 80.12 915 ILE A N 1
ATOM 7292 C CA . ILE A 1 915 ? 22.914 5.682 -27.480 1.00 80.12 915 ILE A CA 1
ATOM 7293 C C . ILE A 1 915 ? 22.855 4.284 -26.877 1.00 80.12 915 ILE A C 1
ATOM 7295 O O . ILE A 1 915 ? 21.755 3.808 -26.605 1.00 80.12 915 ILE A O 1
ATOM 7299 N N . GLN A 1 916 ? 23.990 3.618 -26.633 1.00 84.75 916 GLN A N 1
ATOM 7300 C CA . GLN A 1 916 ? 23.981 2.201 -26.235 1.00 84.75 916 GLN A CA 1
ATOM 7301 C C . GLN A 1 916 ? 23.307 1.992 -24.874 1.00 84.75 916 GLN A C 1
ATOM 7303 O O . GLN A 1 916 ? 22.325 1.253 -24.790 1.00 84.75 916 GLN A O 1
ATOM 7308 N N . LEU A 1 917 ? 23.778 2.676 -23.824 1.00 83.00 917 LEU A N 1
ATOM 7309 C CA . LEU A 1 917 ? 23.216 2.543 -22.474 1.00 83.00 917 LEU A CA 1
ATOM 7310 C C . LEU A 1 917 ? 21.737 2.950 -22.416 1.00 83.00 917 LEU A C 1
ATOM 7312 O O . LEU A 1 917 ? 20.923 2.240 -21.825 1.00 83.00 917 LEU A O 1
ATOM 7316 N N . VAL A 1 918 ? 21.373 4.051 -23.081 1.00 80.81 918 VAL A N 1
ATOM 7317 C CA . VAL A 1 918 ? 19.984 4.535 -23.151 1.00 80.81 918 VAL A CA 1
ATOM 7318 C C . VAL A 1 918 ? 19.081 3.531 -23.872 1.00 80.81 918 VAL A C 1
ATOM 7320 O O . VAL A 1 918 ? 17.962 3.283 -23.427 1.00 80.81 918 VAL A O 1
ATOM 7323 N N . SER A 1 919 ? 19.559 2.935 -24.965 1.00 85.94 919 SER A N 1
ATOM 7324 C CA . SER A 1 919 ? 18.808 1.951 -25.752 1.00 85.94 919 SER A CA 1
ATOM 7325 C C . SER A 1 919 ? 18.523 0.685 -24.947 1.00 85.94 919 SER A C 1
ATOM 7327 O O . SER A 1 919 ? 17.382 0.223 -24.907 1.00 85.94 919 SER A O 1
ATOM 7329 N N . TRP A 1 920 ? 19.533 0.145 -24.258 1.00 89.44 920 TRP A N 1
ATOM 7330 C CA . TRP A 1 920 ? 19.371 -1.044 -23.419 1.00 89.44 920 TRP A CA 1
ATOM 7331 C C . TRP A 1 920 ? 18.473 -0.788 -22.204 1.00 89.44 920 TRP A C 1
ATOM 7333 O O . TRP A 1 920 ? 17.612 -1.614 -21.916 1.00 89.44 920 TRP A O 1
ATOM 7343 N N . ALA A 1 921 ? 18.593 0.374 -21.549 1.00 81.88 921 ALA A N 1
ATOM 7344 C CA . ALA A 1 921 ? 17.733 0.743 -20.419 1.00 81.88 921 ALA A CA 1
ATOM 7345 C C . ALA A 1 921 ? 16.258 0.876 -20.833 1.00 81.88 921 ALA A C 1
ATOM 7347 O O . ALA A 1 921 ? 15.351 0.425 -20.129 1.00 81.88 921 ALA A O 1
ATOM 7348 N N . LYS A 1 922 ? 16.011 1.477 -22.006 1.00 82.56 922 LYS A N 1
ATOM 7349 C CA . LYS A 1 922 ? 14.667 1.561 -22.586 1.00 82.56 922 LYS A CA 1
ATOM 7350 C C . LYS A 1 922 ? 14.114 0.171 -22.887 1.00 82.56 922 LYS A C 1
ATOM 7352 O O . LYS A 1 922 ? 12.992 -0.121 -22.491 1.00 82.56 922 LYS A O 1
ATOM 7357 N N . LEU A 1 923 ? 14.889 -0.685 -23.553 1.00 85.88 923 LEU A N 1
ATOM 7358 C CA . LEU A 1 923 ? 14.445 -2.033 -23.907 1.00 85.88 923 LEU A CA 1
ATOM 7359 C C . LEU A 1 923 ? 14.131 -2.888 -22.671 1.00 85.88 923 LEU A C 1
ATOM 7361 O O . LEU A 1 923 ? 13.110 -3.568 -22.669 1.00 85.88 923 LEU A O 1
ATOM 7365 N N . ASP A 1 924 ? 14.961 -2.828 -21.627 1.00 83.12 924 ASP A N 1
ATOM 7366 C CA . ASP A 1 924 ? 14.709 -3.514 -20.352 1.00 83.12 924 ASP A CA 1
ATOM 7367 C C . ASP A 1 924 ? 13.351 -3.109 -19.760 1.00 83.12 924 ASP A C 1
ATOM 7369 O O . ASP A 1 924 ? 12.498 -3.950 -19.473 1.00 83.12 924 ASP A O 1
ATOM 7373 N N . THR A 1 925 ? 13.087 -1.800 -19.710 1.00 75.12 925 THR A N 1
ATOM 7374 C CA . THR A 1 925 ? 11.796 -1.264 -19.253 1.00 75.12 925 THR A CA 1
ATOM 7375 C C . THR A 1 925 ? 10.629 -1.811 -20.083 1.00 75.12 925 THR A C 1
ATOM 7377 O O . THR A 1 925 ? 9.570 -2.126 -19.544 1.00 75.12 925 THR A O 1
ATOM 7380 N N . LEU A 1 926 ? 10.795 -1.929 -21.402 1.00 79.44 926 LEU A N 1
ATOM 7381 C CA . LEU A 1 926 ? 9.750 -2.428 -22.295 1.00 79.44 926 LEU A CA 1
ATOM 7382 C C . LEU A 1 926 ? 9.509 -3.937 -22.141 1.00 79.44 926 LEU A C 1
ATOM 7384 O O . LEU A 1 926 ? 8.355 -4.362 -22.137 1.00 79.44 926 LEU A O 1
ATOM 7388 N N . LEU A 1 927 ? 10.566 -4.739 -21.993 1.00 76.00 927 LEU A N 1
ATOM 7389 C CA . LEU A 1 927 ? 10.469 -6.195 -21.836 1.00 76.00 927 LEU A CA 1
ATOM 7390 C C . LEU A 1 927 ? 9.890 -6.602 -20.481 1.00 76.00 927 LEU A C 1
ATOM 7392 O O . LEU A 1 927 ? 9.058 -7.509 -20.442 1.00 76.00 927 LEU A O 1
ATOM 7396 N N . ASN A 1 928 ? 10.239 -5.886 -19.406 1.00 64.38 928 ASN A N 1
ATOM 7397 C CA . ASN A 1 928 ? 9.655 -6.098 -18.077 1.00 64.38 928 ASN A CA 1
ATOM 7398 C C . ASN A 1 928 ? 8.126 -5.905 -18.074 1.00 64.38 928 ASN A C 1
ATOM 7400 O O . ASN A 1 928 ? 7.419 -6.544 -17.300 1.00 64.38 928 ASN A O 1
ATOM 7404 N N . ASN A 1 929 ? 7.597 -5.086 -18.990 1.00 61.53 929 ASN A N 1
ATOM 7405 C CA . ASN A 1 929 ? 6.157 -4.889 -19.175 1.00 61.53 929 ASN A CA 1
ATOM 7406 C C . ASN A 1 929 ? 5.500 -5.909 -20.130 1.00 61.53 929 ASN A C 1
ATOM 7408 O O . ASN A 1 929 ? 4.285 -5.861 -20.326 1.00 61.53 929 ASN A O 1
ATOM 7412 N N . ALA A 1 930 ? 6.276 -6.801 -20.753 1.00 60.22 930 ALA A N 1
ATOM 7413 C CA . ALA A 1 930 ? 5.846 -7.617 -21.888 1.00 60.22 930 ALA A CA 1
ATOM 7414 C C . ALA A 1 930 ? 6.268 -9.101 -21.794 1.00 60.22 930 ALA A C 1
ATOM 7416 O O . ALA A 1 930 ? 6.387 -9.769 -22.817 1.00 60.22 930 ALA A O 1
ATOM 7417 N N . ASP A 1 931 ? 6.473 -9.640 -20.585 1.00 69.81 931 ASP A N 1
ATOM 7418 C CA . ASP A 1 931 ? 6.842 -11.055 -20.360 1.00 69.81 931 ASP A CA 1
ATOM 7419 C C . ASP A 1 931 ? 8.170 -11.466 -21.044 1.00 69.81 931 ASP A C 1
ATOM 7421 O O . ASP A 1 931 ? 8.344 -12.593 -21.505 1.00 69.81 931 ASP A O 1
ATOM 7425 N N . GLY A 1 932 ? 9.123 -10.534 -21.170 1.00 76.50 932 GLY A N 1
ATOM 7426 C CA . GLY A 1 932 ? 10.461 -10.789 -21.713 1.00 76.50 932 GLY A CA 1
ATOM 7427 C C . GLY A 1 932 ? 11.547 -10.775 -20.634 1.00 76.50 932 GLY A C 1
ATOM 7428 O O . GLY A 1 932 ? 11.500 -9.949 -19.731 1.00 76.50 932 GLY A O 1
ATOM 7429 N N . HIS A 1 933 ? 12.552 -11.650 -20.746 1.00 77.81 933 HIS A N 1
ATOM 7430 C CA . HIS A 1 933 ? 13.663 -11.754 -19.792 1.00 77.81 933 HIS A CA 1
ATOM 7431 C C . HIS A 1 933 ? 15.029 -11.784 -20.486 1.00 77.81 933 HIS A C 1
ATOM 7433 O O . HIS A 1 933 ? 15.229 -12.549 -21.434 1.00 77.81 933 HIS A O 1
ATOM 7439 N N . ILE A 1 934 ? 15.990 -11.015 -19.966 1.00 84.38 934 ILE A N 1
ATOM 7440 C CA . ILE A 1 934 ? 17.380 -10.971 -20.435 1.00 84.38 934 ILE A CA 1
ATOM 7441 C C . ILE A 1 934 ? 18.317 -11.516 -19.350 1.00 84.38 934 ILE A C 1
ATOM 7443 O O . ILE A 1 934 ? 18.272 -11.083 -18.206 1.00 84.38 934 ILE A O 1
ATOM 7447 N N . SER A 1 935 ? 19.209 -12.428 -19.733 1.00 81.94 935 SER A N 1
ATOM 7448 C CA . SER A 1 935 ? 20.358 -12.861 -18.934 1.00 81.94 935 SER A CA 1
ATOM 7449 C C . SER A 1 935 ? 21.641 -12.331 -19.572 1.00 81.94 935 SER A C 1
ATOM 7451 O O . SER A 1 935 ? 21.964 -12.692 -20.706 1.00 81.94 935 SER A O 1
ATOM 7453 N N . ASN A 1 936 ? 22.373 -11.465 -18.869 1.00 88.12 936 ASN A N 1
ATOM 7454 C CA . ASN A 1 936 ? 23.619 -10.915 -19.388 1.00 88.12 936 ASN A CA 1
ATOM 7455 C C . ASN A 1 936 ? 24.795 -11.829 -19.030 1.00 88.12 936 ASN A C 1
ATOM 7457 O O . ASN A 1 936 ? 25.179 -11.947 -17.868 1.00 88.12 936 ASN A O 1
ATOM 7461 N N . CYS A 1 937 ? 25.367 -12.475 -20.043 1.00 86.56 937 CYS A N 1
ATOM 7462 C CA . CYS A 1 937 ? 26.505 -13.375 -19.891 1.00 86.56 937 CYS A CA 1
ATOM 7463 C C . CYS A 1 937 ? 27.822 -12.778 -20.412 1.00 86.56 937 CYS A C 1
ATOM 7465 O O . CYS A 1 937 ? 28.817 -13.484 -20.561 1.00 86.56 937 CYS A O 1
ATOM 7467 N N . SER A 1 938 ? 27.848 -11.466 -20.657 1.00 88.69 938 SER A N 1
ATOM 7468 C CA . SER A 1 938 ? 29.069 -10.710 -20.922 1.00 88.69 938 SER A CA 1
ATOM 7469 C C . SER A 1 938 ? 29.699 -10.249 -19.607 1.00 88.69 938 SER A C 1
ATOM 7471 O O . SER A 1 938 ? 29.311 -9.222 -19.051 1.00 88.69 938 SER A O 1
ATOM 7473 N N . LEU A 1 939 ? 30.695 -10.987 -19.106 1.00 80.12 939 LEU A N 1
ATOM 7474 C CA . LEU A 1 939 ? 31.290 -10.759 -17.777 1.00 80.12 939 LEU A CA 1
ATOM 7475 C C . LEU A 1 939 ? 31.871 -9.346 -17.578 1.00 80.12 939 LEU A C 1
ATOM 7477 O O . LEU A 1 939 ? 31.826 -8.789 -16.479 1.00 80.12 939 LEU A O 1
ATOM 7481 N N . VAL A 1 940 ? 32.361 -8.720 -18.648 1.00 87.31 940 VAL A N 1
ATOM 7482 C CA . VAL A 1 940 ? 32.917 -7.353 -18.629 1.00 87.31 940 VAL A CA 1
ATOM 7483 C C . VAL A 1 940 ? 31.901 -6.276 -19.032 1.00 87.31 940 VAL A C 1
ATOM 7485 O O . VAL A 1 940 ? 32.271 -5.112 -19.177 1.00 87.31 940 VAL A O 1
ATOM 7488 N N . SER A 1 941 ? 30.625 -6.640 -19.204 1.00 89.31 941 SER A N 1
ATOM 7489 C CA . SER A 1 941 ? 29.578 -5.731 -19.679 1.00 89.31 941 SER A CA 1
ATOM 7490 C C . SER A 1 941 ? 29.381 -4.535 -18.762 1.00 89.31 941 SER A C 1
ATOM 7492 O O . SER A 1 941 ? 29.231 -4.710 -17.562 1.00 89.31 941 SER A O 1
ATOM 7494 N N . LYS A 1 942 ? 29.319 -3.316 -19.298 1.00 88.00 942 LYS A N 1
ATOM 7495 C CA . LYS A 1 942 ? 29.020 -2.092 -18.535 1.00 88.00 942 LYS A CA 1
ATOM 7496 C C . LYS A 1 942 ? 27.530 -1.754 -18.468 1.00 88.00 942 LYS A C 1
ATOM 7498 O O . LYS A 1 942 ? 27.187 -0.631 -18.122 1.00 88.00 942 LYS A O 1
ATOM 7503 N N . LEU A 1 943 ? 26.644 -2.684 -18.814 1.00 86.88 943 LEU A N 1
ATOM 7504 C CA . LEU A 1 943 ? 25.195 -2.490 -18.749 1.00 86.88 943 LEU A CA 1
ATOM 7505 C C . LEU A 1 943 ? 24.701 -2.606 -17.292 1.00 86.88 943 LEU A C 1
ATOM 7507 O O . LEU A 1 943 ? 24.611 -3.722 -16.786 1.00 86.88 943 LEU A O 1
ATOM 7511 N N . PRO A 1 944 ? 24.368 -1.497 -16.595 1.00 77.44 944 PRO A N 1
ATOM 7512 C CA . PRO A 1 944 ? 24.065 -1.533 -15.160 1.00 77.44 944 PRO A CA 1
ATOM 7513 C C . PRO A 1 944 ? 22.674 -2.097 -14.839 1.00 77.44 944 PRO A C 1
ATOM 7515 O O . PRO A 1 944 ? 22.379 -2.367 -13.682 1.00 77.44 944 PRO A O 1
ATOM 7518 N N . MET A 1 945 ? 21.806 -2.233 -15.846 1.00 83.00 945 MET A N 1
ATOM 7519 C CA . MET A 1 945 ? 20.425 -2.696 -15.692 1.00 83.00 945 MET A CA 1
ATOM 7520 C C . MET A 1 945 ? 20.282 -4.225 -15.684 1.00 83.00 945 MET A C 1
ATOM 7522 O O . MET A 1 945 ? 19.200 -4.716 -15.389 1.00 83.00 945 MET A O 1
ATOM 7526 N N . PHE A 1 946 ? 21.341 -4.980 -16.001 1.00 83.50 946 PHE A N 1
ATOM 7527 C CA . PHE A 1 946 ? 21.288 -6.442 -16.079 1.00 83.50 946 PHE A CA 1
ATOM 7528 C C . PHE A 1 946 ? 22.276 -7.100 -15.114 1.00 83.50 946 PHE A C 1
ATOM 7530 O O . PHE A 1 946 ? 23.451 -6.730 -15.079 1.00 83.50 946 PHE A O 1
ATOM 7537 N N . ASP A 1 947 ? 21.817 -8.130 -14.399 1.00 76.56 947 ASP A N 1
ATOM 7538 C CA . ASP A 1 947 ? 22.685 -9.005 -13.606 1.00 76.56 947 ASP A CA 1
ATOM 7539 C C . ASP A 1 947 ? 23.671 -9.750 -14.514 1.00 76.56 947 ASP A C 1
ATOM 7541 O O . ASP A 1 947 ? 23.301 -10.211 -15.599 1.00 76.56 947 ASP A O 1
ATOM 7545 N N . ILE A 1 948 ? 24.914 -9.912 -14.050 1.00 81.31 948 ILE A N 1
ATOM 7546 C CA . ILE A 1 948 ? 25.967 -10.597 -14.810 1.00 81.31 948 ILE A CA 1
ATOM 7547 C C . ILE A 1 948 ? 26.162 -12.030 -14.320 1.00 81.31 948 ILE A C 1
ATOM 7549 O O . ILE A 1 948 ? 26.306 -12.288 -13.120 1.00 81.31 948 ILE A O 1
ATOM 7553 N N . LEU A 1 949 ? 26.199 -12.955 -15.282 1.00 83.31 949 LEU A N 1
ATOM 7554 C CA . LEU A 1 949 ? 26.265 -14.400 -15.073 1.00 83.31 949 LEU A CA 1
ATOM 7555 C C . LEU A 1 949 ? 27.352 -15.044 -15.945 1.00 83.31 949 LEU A C 1
ATOM 7557 O O . LEU A 1 949 ? 27.545 -14.618 -17.081 1.00 83.31 949 LEU A O 1
ATOM 7561 N N . PRO A 1 950 ? 27.990 -16.139 -15.507 1.00 76.19 950 PRO A N 1
ATOM 7562 C CA . PRO A 1 950 ? 28.851 -16.925 -16.383 1.00 76.19 950 PRO A CA 1
ATOM 7563 C C . PRO A 1 950 ? 28.021 -17.700 -17.419 1.00 76.19 950 PRO A C 1
ATOM 7565 O O . PRO A 1 950 ? 26.968 -18.263 -17.098 1.00 76.19 950 PRO A O 1
ATOM 7568 N N . PHE A 1 951 ? 28.508 -17.781 -18.660 1.00 79.75 951 PHE A N 1
ATOM 7569 C CA . PHE A 1 951 ? 27.923 -18.654 -19.680 1.00 79.75 951 PHE A CA 1
ATOM 7570 C C . PHE A 1 951 ? 28.392 -20.095 -19.457 1.00 79.75 951 PHE A C 1
ATOM 7572 O O . PHE A 1 951 ? 29.553 -20.417 -19.678 1.00 79.75 951 PHE A O 1
ATOM 7579 N N . ARG A 1 952 ? 27.497 -20.975 -19.000 1.00 69.19 952 ARG A N 1
ATOM 7580 C CA . ARG A 1 952 ? 27.815 -22.377 -18.685 1.00 69.19 952 ARG A CA 1
ATOM 7581 C C . ARG A 1 952 ? 26.641 -23.298 -18.976 1.00 69.19 952 ARG A C 1
ATOM 7583 O O . ARG A 1 952 ? 25.502 -22.839 -19.100 1.00 69.19 952 ARG A O 1
ATOM 7590 N N . ALA A 1 953 ? 26.912 -24.600 -19.078 1.00 52.84 953 ALA A N 1
ATOM 7591 C CA . ALA A 1 953 ? 25.872 -25.591 -19.318 1.00 52.84 953 ALA A CA 1
ATOM 7592 C C . ALA A 1 953 ? 24.806 -25.475 -18.223 1.00 52.84 953 ALA A C 1
ATOM 7594 O O . ALA A 1 953 ? 25.130 -25.453 -17.032 1.00 52.84 953 ALA A O 1
ATOM 7595 N N . ARG A 1 954 ? 23.529 -25.369 -18.612 1.00 48.88 954 ARG A N 1
ATOM 7596 C CA . ARG A 1 954 ? 22.443 -25.470 -17.635 1.00 48.88 954 ARG A CA 1
ATOM 7597 C C . ARG A 1 954 ? 22.546 -26.858 -17.016 1.00 48.88 954 ARG A C 1
ATOM 7599 O O . ARG A 1 954 ? 22.365 -27.849 -17.720 1.00 48.88 954 ARG A O 1
ATOM 7606 N N . SER A 1 955 ? 22.824 -26.919 -15.714 1.00 42.31 955 SER A N 1
ATOM 7607 C CA . SER A 1 955 ? 22.526 -28.121 -14.941 1.00 42.31 955 SER A CA 1
ATOM 7608 C C . SER A 1 955 ? 21.080 -28.507 -15.251 1.00 42.31 955 SER A C 1
ATOM 7610 O O . SER A 1 955 ? 20.213 -27.627 -15.331 1.00 42.31 955 SER A O 1
ATOM 7612 N N . ALA A 1 956 ? 20.807 -29.805 -15.419 1.00 49.12 956 ALA A N 1
ATOM 7613 C CA . ALA A 1 956 ? 19.445 -30.311 -15.264 1.00 49.12 956 ALA A CA 1
ATOM 7614 C C . ALA A 1 956 ? 18.832 -29.685 -13.999 1.00 49.12 956 ALA A C 1
ATOM 7616 O O . ALA A 1 956 ? 19.595 -29.366 -13.082 1.00 49.12 956 ALA A O 1
ATOM 7617 N N . SER A 1 957 ? 17.509 -29.455 -14.002 1.00 58.22 957 SER A N 1
ATOM 7618 C CA . SER A 1 957 ? 16.747 -28.748 -12.953 1.00 58.22 957 SER A CA 1
ATOM 7619 C C . SER A 1 957 ? 17.493 -28.735 -11.621 1.00 58.22 957 SER A C 1
ATOM 7621 O O . SER A 1 957 ? 17.620 -29.789 -10.992 1.00 58.22 957 SER A O 1
ATOM 7623 N N . VAL A 1 958 ? 18.062 -27.581 -11.255 1.00 71.81 958 VAL A N 1
ATOM 7624 C CA . VAL A 1 958 ? 18.835 -27.464 -10.016 1.00 71.81 958 VAL A CA 1
ATOM 7625 C C . VAL A 1 958 ? 17.890 -27.888 -8.898 1.00 71.81 958 VAL A C 1
ATOM 7627 O O . VAL A 1 958 ? 16.816 -27.316 -8.746 1.00 71.81 958 VAL A O 1
ATOM 7630 N N . GLN A 1 959 ? 18.217 -28.945 -8.167 1.00 84.62 959 GLN A N 1
ATOM 7631 C CA . GLN A 1 959 ? 17.333 -29.405 -7.103 1.00 84.62 959 GLN A CA 1
ATOM 7632 C C . GLN A 1 959 ? 17.477 -28.460 -5.918 1.00 84.62 959 GLN A C 1
ATOM 7634 O O . GLN A 1 959 ? 16.498 -27.858 -5.484 1.00 84.62 959 GLN A O 1
ATOM 7639 N N . ASN A 1 960 ? 18.713 -28.241 -5.466 1.00 90.38 960 ASN A N 1
ATOM 7640 C CA . ASN A 1 960 ? 18.981 -27.406 -4.305 1.00 90.38 960 ASN A CA 1
ATOM 7641 C C . ASN A 1 960 ? 20.033 -26.338 -4.632 1.00 90.38 960 ASN A C 1
ATOM 7643 O O . ASN A 1 960 ? 21.122 -26.645 -5.116 1.00 90.38 960 ASN A O 1
ATOM 7647 N N . VAL A 1 961 ? 19.720 -25.073 -4.345 1.00 93.62 961 VAL A N 1
ATOM 7648 C CA . VAL A 1 961 ? 20.697 -23.979 -4.348 1.00 93.62 961 VAL A CA 1
ATOM 7649 C C . VAL A 1 961 ? 21.009 -23.564 -2.914 1.00 93.62 961 VAL A C 1
ATOM 7651 O O . VAL A 1 961 ? 20.129 -23.141 -2.173 1.00 93.62 961 VAL A O 1
ATOM 7654 N N . PHE A 1 962 ? 22.267 -23.685 -2.513 1.00 95.06 962 PHE A N 1
ATOM 7655 C CA . PHE A 1 962 ? 22.774 -23.231 -1.226 1.00 95.06 962 PHE A CA 1
ATOM 7656 C C . PHE A 1 962 ? 23.262 -21.793 -1.371 1.00 95.06 962 PHE A C 1
ATOM 7658 O O . PHE A 1 962 ? 24.206 -21.549 -2.123 1.00 95.06 962 PHE A O 1
ATOM 7665 N N . ILE A 1 963 ? 22.652 -20.850 -0.652 1.00 96.56 963 ILE A N 1
ATOM 7666 C CA . ILE A 1 963 ? 23.184 -19.492 -0.509 1.00 96.56 963 ILE A CA 1
ATOM 7667 C C . ILE A 1 963 ? 23.877 -19.373 0.850 1.00 96.56 963 ILE A C 1
ATOM 7669 O O . ILE A 1 963 ? 23.237 -19.438 1.898 1.00 96.56 963 ILE A O 1
ATOM 7673 N N . VAL A 1 964 ? 25.203 -19.239 0.831 1.00 95.62 964 VAL A N 1
ATOM 7674 C CA . VAL A 1 964 ? 26.022 -19.075 2.037 1.00 95.62 964 VAL A CA 1
ATOM 7675 C C . VAL A 1 964 ? 26.281 -17.587 2.245 1.00 95.62 964 VAL A C 1
ATOM 7677 O O . VAL A 1 964 ? 27.028 -16.975 1.480 1.00 95.62 964 VAL A O 1
ATOM 7680 N N . ILE A 1 965 ? 25.638 -16.994 3.248 1.00 95.38 965 ILE A N 1
ATOM 7681 C CA . ILE A 1 965 ? 25.690 -15.557 3.521 1.00 95.38 965 ILE A CA 1
ATOM 7682 C C . ILE A 1 965 ? 26.964 -15.222 4.302 1.00 95.38 965 ILE A C 1
ATOM 7684 O O . ILE A 1 965 ? 27.206 -15.771 5.373 1.00 95.38 965 ILE A O 1
ATOM 7688 N N . SER A 1 966 ? 27.776 -14.313 3.759 1.00 92.81 966 SER A N 1
ATOM 7689 C CA . SER A 1 966 ? 29.069 -13.892 4.311 1.00 92.81 966 SER A CA 1
ATOM 7690 C C . SER A 1 966 ? 29.249 -12.370 4.169 1.00 92.81 966 SER A C 1
ATOM 7692 O O . SER A 1 966 ? 28.383 -11.651 3.657 1.00 92.81 966 SER A O 1
ATOM 7694 N N . CYS A 1 967 ? 30.392 -11.852 4.619 1.00 88.69 967 CYS A N 1
ATOM 7695 C CA . CYS A 1 967 ? 30.866 -10.509 4.283 1.00 88.69 967 CYS A CA 1
ATOM 7696 C C . CYS A 1 967 ? 32.267 -10.546 3.655 1.00 88.69 967 CYS A C 1
ATOM 7698 O O . CYS A 1 967 ? 32.997 -11.539 3.753 1.00 88.69 967 CYS A O 1
ATOM 7700 N N . ALA A 1 968 ? 32.664 -9.450 3.015 1.00 86.44 968 ALA A N 1
ATOM 7701 C CA . ALA A 1 968 ? 33.962 -9.271 2.379 1.00 86.44 968 ALA A CA 1
ATOM 7702 C C . ALA A 1 968 ? 35.127 -9.365 3.378 1.00 86.44 968 ALA A C 1
ATOM 7704 O O . ALA A 1 968 ? 36.213 -9.804 3.000 1.00 86.44 968 ALA A O 1
ATOM 7705 N N . ALA A 1 969 ? 34.905 -9.022 4.653 1.00 84.88 969 ALA A N 1
ATOM 7706 C CA . ALA A 1 969 ? 35.908 -9.183 5.708 1.00 84.88 969 ALA A CA 1
ATOM 7707 C C . ALA A 1 969 ? 36.208 -10.661 6.036 1.00 84.88 969 ALA A C 1
ATOM 7709 O O . ALA A 1 969 ? 37.253 -10.955 6.611 1.00 84.88 969 ALA A O 1
ATOM 7710 N N . TYR A 1 970 ? 35.337 -11.598 5.638 1.00 84.31 970 TYR A N 1
ATOM 7711 C CA . TYR A 1 970 ? 35.494 -13.039 5.866 1.00 84.31 970 TYR A CA 1
ATOM 7712 C C . TYR A 1 970 ? 35.822 -13.828 4.588 1.00 84.31 970 TYR A C 1
ATOM 7714 O O . TYR A 1 970 ? 35.564 -15.028 4.508 1.00 84.31 970 TYR A O 1
ATOM 7722 N N . ARG A 1 971 ? 36.463 -13.204 3.589 1.00 84.19 971 ARG A N 1
ATOM 7723 C CA . ARG A 1 971 ? 36.900 -13.897 2.355 1.00 84.19 971 ARG A CA 1
ATOM 7724 C C . ARG A 1 971 ? 37.758 -15.142 2.611 1.00 84.19 971 ARG A C 1
ATOM 7726 O O . ARG A 1 971 ? 37.619 -16.125 1.888 1.00 84.19 971 ARG A O 1
ATOM 7733 N N . GLU A 1 972 ? 38.594 -15.142 3.648 1.00 79.81 972 GLU A N 1
ATOM 7734 C CA . GLU A 1 972 ? 39.377 -16.327 4.034 1.00 79.81 972 GLU A CA 1
ATOM 7735 C C . GLU A 1 972 ? 38.486 -17.489 4.506 1.00 79.81 972 GLU A C 1
ATOM 7737 O O . GLU A 1 972 ? 38.756 -18.649 4.193 1.00 79.81 972 GLU A O 1
ATOM 7742 N N . ARG A 1 973 ? 37.369 -17.189 5.186 1.00 82.69 973 ARG A N 1
ATOM 7743 C CA . ARG A 1 973 ? 36.371 -18.191 5.586 1.00 82.69 973 ARG A CA 1
ATOM 7744 C C . ARG A 1 973 ? 35.678 -18.787 4.363 1.00 82.69 973 ARG A C 1
ATOM 7746 O O . ARG A 1 973 ? 35.554 -20.004 4.276 1.00 82.69 973 ARG A O 1
ATOM 7753 N N . ILE A 1 974 ? 35.307 -17.954 3.387 1.00 85.44 974 ILE A N 1
ATOM 7754 C CA . ILE A 1 974 ? 34.751 -18.413 2.103 1.00 85.44 974 ILE A CA 1
ATOM 7755 C C . ILE A 1 974 ? 35.733 -19.367 1.407 1.00 85.44 974 ILE A C 1
ATOM 7757 O O . ILE A 1 974 ? 35.340 -20.450 0.970 1.00 85.44 974 ILE A O 1
ATOM 7761 N N . ALA A 1 975 ? 37.017 -19.000 1.341 1.00 81.62 975 ALA A N 1
ATOM 7762 C CA . ALA A 1 975 ? 38.051 -19.840 0.741 1.00 81.62 975 ALA A CA 1
ATOM 7763 C C . ALA A 1 975 ? 38.173 -21.211 1.436 1.00 81.62 975 ALA A C 1
ATOM 7765 O O . ALA A 1 975 ? 38.338 -22.220 0.753 1.00 81.62 975 ALA A O 1
ATOM 7766 N N . ALA A 1 976 ? 38.020 -21.264 2.764 1.00 82.88 976 ALA A N 1
ATOM 7767 C CA . ALA A 1 976 ? 38.029 -22.509 3.533 1.00 82.88 976 ALA A CA 1
ATOM 7768 C C . ALA A 1 976 ? 36.748 -23.356 3.362 1.00 82.88 976 ALA A C 1
ATOM 7770 O O . ALA A 1 976 ? 36.817 -24.585 3.357 1.00 82.88 976 ALA A O 1
ATOM 7771 N N . LEU A 1 977 ? 35.578 -22.726 3.204 1.00 84.56 977 LEU A N 1
ATOM 7772 C CA . LEU A 1 977 ? 34.291 -23.422 3.057 1.00 84.56 977 LEU A CA 1
ATOM 7773 C C . LEU A 1 977 ? 34.081 -24.018 1.660 1.00 84.56 977 LEU A C 1
ATOM 7775 O O . LEU A 1 977 ? 33.485 -25.088 1.537 1.00 84.56 977 LEU A O 1
ATOM 7779 N N . ARG A 1 978 ? 34.582 -23.364 0.606 1.00 85.44 978 ARG A N 1
ATOM 7780 C CA . ARG A 1 978 ? 34.440 -23.812 -0.792 1.00 85.44 978 ARG A CA 1
ATOM 7781 C C . ARG A 1 978 ? 34.778 -25.290 -1.028 1.00 85.44 978 ARG A C 1
ATOM 7783 O O . ARG A 1 978 ? 33.895 -26.004 -1.507 1.00 85.44 978 ARG A O 1
ATOM 7790 N N . PRO A 1 979 ? 35.986 -25.790 -0.693 1.00 83.62 979 PRO A N 1
ATOM 7791 C CA . PRO A 1 979 ? 36.329 -27.191 -0.940 1.00 83.62 979 PRO A CA 1
ATOM 7792 C C . PRO A 1 979 ? 35.456 -28.158 -0.128 1.00 83.62 979 PRO A C 1
ATOM 7794 O O . PRO A 1 979 ? 35.149 -29.250 -0.600 1.00 83.62 979 PRO A O 1
ATOM 7797 N N . ARG A 1 980 ? 34.995 -27.749 1.062 1.00 85.25 980 ARG A N 1
ATOM 7798 C CA . ARG A 1 980 ? 34.109 -28.556 1.910 1.00 85.25 980 ARG A CA 1
ATOM 7799 C C . ARG A 1 980 ? 32.729 -28.745 1.280 1.00 85.25 980 ARG A C 1
ATOM 7801 O O . ARG A 1 980 ? 32.233 -29.867 1.257 1.00 85.25 980 ARG A O 1
ATOM 7808 N N . TYR A 1 981 ? 32.125 -27.673 0.763 1.00 89.38 981 TYR A N 1
ATOM 7809 C CA . TYR A 1 981 ? 30.853 -27.759 0.041 1.00 89.38 981 TYR A CA 1
ATOM 7810 C C . TYR A 1 981 ? 31.021 -28.562 -1.254 1.00 89.38 981 TYR A C 1
ATOM 7812 O O . TYR A 1 981 ? 30.263 -29.498 -1.489 1.00 89.38 981 TYR A O 1
ATOM 7820 N N . ALA A 1 982 ? 32.062 -28.284 -2.045 1.00 84.75 982 ALA A N 1
ATOM 7821 C CA . ALA A 1 982 ? 32.330 -29.015 -3.286 1.00 84.75 982 ALA A CA 1
ATOM 7822 C C . ALA A 1 982 ? 32.453 -30.539 -3.081 1.00 84.75 982 ALA A C 1
ATOM 7824 O O . ALA A 1 982 ? 32.013 -31.303 -3.933 1.00 84.75 982 ALA A O 1
ATOM 7825 N N . ALA A 1 983 ? 32.998 -30.987 -1.943 1.00 86.25 983 ALA A N 1
ATOM 7826 C CA . ALA A 1 983 ? 33.135 -32.406 -1.613 1.00 86.25 983 ALA A CA 1
ATOM 7827 C C . ALA A 1 983 ? 31.841 -33.086 -1.117 1.00 86.25 983 ALA A C 1
ATOM 7829 O O . ALA A 1 983 ? 31.796 -34.314 -1.047 1.00 86.25 983 ALA A O 1
ATOM 7830 N N . LYS A 1 984 ? 30.816 -32.320 -0.718 1.00 88.62 984 LYS A N 1
ATOM 7831 C CA . LYS A 1 984 ? 29.589 -32.844 -0.086 1.00 88.62 984 LYS A CA 1
ATOM 7832 C C . LYS A 1 984 ? 28.328 -32.694 -0.940 1.00 88.62 984 LYS A C 1
ATOM 7834 O O . LYS A 1 984 ? 27.375 -33.435 -0.711 1.00 88.62 984 LYS A O 1
ATOM 7839 N N . LEU A 1 985 ? 28.313 -31.766 -1.898 1.00 89.38 985 LEU A N 1
ATOM 7840 C CA . LEU A 1 985 ? 27.153 -31.511 -2.755 1.00 89.38 985 LEU A CA 1
ATOM 7841 C C . LEU A 1 985 ? 26.861 -32.685 -3.703 1.00 89.38 985 LEU A C 1
ATOM 7843 O O . LEU A 1 985 ? 27.779 -33.290 -4.259 1.00 89.38 985 LEU A O 1
ATOM 7847 N N . ARG A 1 986 ? 25.576 -33.000 -3.906 1.00 87.75 986 ARG A N 1
ATOM 7848 C CA . ARG A 1 986 ? 25.131 -34.053 -4.830 1.00 87.75 986 ARG A CA 1
ATOM 7849 C C . ARG A 1 986 ? 24.976 -33.509 -6.257 1.00 87.75 986 ARG A C 1
ATOM 7851 O O . ARG A 1 986 ? 24.832 -32.301 -6.451 1.00 87.75 986 ARG A O 1
ATOM 7858 N N . PRO A 1 987 ? 24.959 -34.383 -7.283 1.00 80.19 987 PRO A N 1
ATOM 7859 C CA . PRO A 1 987 ? 24.584 -33.977 -8.635 1.00 80.19 987 PRO A CA 1
ATOM 7860 C C . PRO A 1 987 ? 23.217 -33.276 -8.647 1.00 80.19 987 PRO A C 1
ATOM 7862 O O . PRO A 1 987 ? 22.244 -33.818 -8.129 1.00 80.19 987 PRO A O 1
ATOM 7865 N N . GLY A 1 988 ? 23.147 -32.086 -9.247 1.00 78.62 988 GLY A N 1
ATOM 7866 C CA . GLY A 1 988 ? 21.944 -31.243 -9.253 1.00 78.62 988 GLY A CA 1
ATOM 7867 C C . GLY A 1 988 ? 21.916 -30.166 -8.165 1.00 78.62 988 GLY A C 1
ATOM 7868 O O . GLY A 1 988 ? 21.029 -29.313 -8.207 1.00 78.62 988 GLY A O 1
ATOM 7869 N N . ASP A 1 989 ? 22.886 -30.149 -7.248 1.00 88.88 989 ASP A N 1
ATOM 7870 C CA . ASP A 1 989 ? 23.040 -29.070 -6.275 1.00 88.88 989 ASP A CA 1
ATOM 7871 C C . ASP A 1 989 ? 23.999 -27.980 -6.760 1.00 88.88 989 ASP A C 1
ATOM 7873 O O . ASP A 1 989 ? 24.942 -28.226 -7.516 1.00 88.88 989 ASP A O 1
ATOM 7877 N N . GLN A 1 990 ? 23.791 -26.762 -6.267 1.00 89.31 990 GLN A N 1
ATOM 7878 C CA . GLN A 1 990 ? 24.674 -25.629 -6.511 1.00 89.31 990 GLN A CA 1
ATOM 7879 C C . GLN A 1 990 ? 24.920 -24.859 -5.212 1.00 89.31 990 GLN A C 1
ATOM 7881 O O . GLN A 1 990 ? 23.984 -24.613 -4.464 1.00 89.31 990 GLN A O 1
ATOM 7886 N N . VAL A 1 991 ? 26.155 -24.417 -4.963 1.00 93.25 991 VAL A N 1
ATOM 7887 C CA . VAL A 1 991 ? 26.475 -23.470 -3.880 1.00 93.25 991 VAL A CA 1
ATOM 7888 C C . VAL A 1 991 ? 26.822 -22.101 -4.445 1.00 93.25 991 VAL A C 1
ATOM 7890 O O . VAL A 1 991 ? 27.437 -21.998 -5.504 1.00 93.25 991 VAL A O 1
ATOM 7893 N N . ILE A 1 992 ? 26.407 -21.054 -3.739 1.00 94.94 992 ILE A N 1
ATOM 7894 C CA . ILE A 1 992 ? 26.711 -19.656 -4.021 1.00 94.94 992 ILE A CA 1
ATOM 7895 C C . ILE A 1 992 ? 27.087 -18.985 -2.705 1.00 94.94 992 ILE A C 1
ATOM 7897 O O . ILE A 1 992 ? 26.302 -18.966 -1.761 1.00 94.94 992 ILE A O 1
ATOM 7901 N N . PHE A 1 993 ? 28.280 -18.409 -2.649 1.00 95.81 993 PHE A N 1
ATOM 7902 C CA . PHE A 1 993 ? 28.710 -17.581 -1.527 1.00 95.81 993 PHE A CA 1
ATOM 7903 C C . PHE A 1 993 ? 28.296 -16.143 -1.798 1.00 95.81 993 PHE A C 1
ATOM 7905 O O . PHE A 1 993 ? 28.568 -15.633 -2.879 1.00 95.81 993 PHE A O 1
ATOM 7912 N N . VAL A 1 994 ? 27.645 -15.488 -0.844 1.00 97.00 994 VAL A N 1
ATOM 7913 C CA . VAL A 1 994 ? 27.051 -14.161 -1.033 1.00 97.00 994 VAL A CA 1
ATOM 7914 C C . VAL A 1 994 ? 27.805 -13.131 -0.204 1.00 97.00 994 VAL A C 1
ATOM 7916 O O . VAL A 1 994 ? 27.950 -13.296 1.006 1.00 97.00 994 VAL A O 1
ATOM 7919 N N . ILE A 1 995 ? 28.241 -12.047 -0.845 1.00 95.88 995 ILE A N 1
ATOM 7920 C CA . ILE A 1 995 ? 28.789 -10.849 -0.193 1.00 95.88 995 ILE A CA 1
ATOM 7921 C C . ILE A 1 995 ? 28.109 -9.586 -0.740 1.00 95.88 995 ILE A C 1
ATOM 7923 O O . ILE A 1 995 ? 27.624 -9.579 -1.870 1.00 95.88 995 ILE A O 1
ATOM 7927 N N . GLY A 1 996 ? 28.067 -8.518 0.055 1.00 93.25 996 GLY A N 1
ATOM 7928 C CA . GLY A 1 996 ? 27.548 -7.212 -0.355 1.00 93.25 996 GLY A CA 1
ATOM 7929 C C . GLY A 1 996 ? 28.628 -6.259 -0.878 1.00 93.25 996 GLY A C 1
ATOM 7930 O O . GLY A 1 996 ? 29.799 -6.617 -1.034 1.00 93.25 996 GLY A O 1
ATOM 7931 N N . GLY A 1 997 ? 28.231 -5.012 -1.123 1.00 88.19 997 GLY A N 1
ATOM 7932 C CA . GLY A 1 997 ? 29.108 -3.899 -1.483 1.00 88.19 997 GLY A CA 1
ATOM 7933 C C . GLY A 1 997 ? 29.581 -3.904 -2.937 1.00 88.19 997 GLY A C 1
ATOM 7934 O O . GLY A 1 997 ? 30.604 -3.293 -3.239 1.00 88.19 997 GLY A O 1
ATOM 7935 N N . GLY A 1 998 ? 28.900 -4.621 -3.833 1.00 84.56 998 GLY A N 1
ATOM 7936 C CA . GLY A 1 998 ? 29.181 -4.567 -5.268 1.00 84.56 998 GLY A CA 1
ATOM 7937 C C . GLY A 1 998 ? 28.625 -3.307 -5.925 1.00 84.56 998 GLY A C 1
ATOM 7938 O O . GLY A 1 998 ? 27.540 -2.852 -5.585 1.00 84.56 998 GLY A O 1
ATOM 7939 N N . GLU A 1 999 ? 29.317 -2.778 -6.936 1.00 77.50 999 GLU A N 1
ATOM 7940 C CA . GLU A 1 999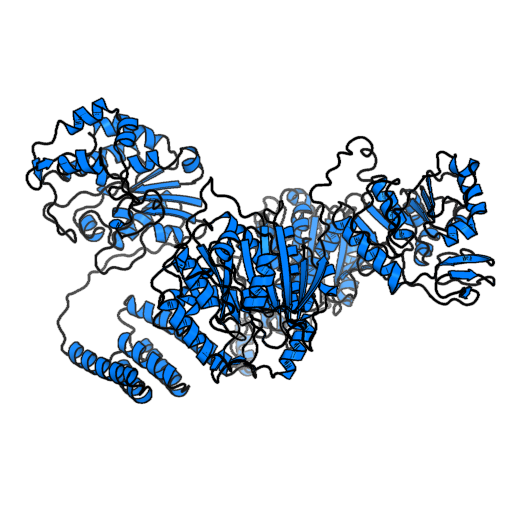 ? 28.750 -1.734 -7.811 1.00 77.50 999 GLU A CA 1
ATOM 7941 C C . GLU A 1 999 ? 27.576 -2.261 -8.656 1.00 77.50 999 GLU A C 1
ATOM 7943 O O . GLU A 1 999 ? 26.722 -1.499 -9.102 1.00 77.50 999 GLU A O 1
ATOM 7948 N N . ARG A 1 1000 ? 27.537 -3.581 -8.868 1.00 80.00 1000 ARG A N 1
ATOM 7949 C CA . ARG A 1 1000 ? 26.520 -4.328 -9.614 1.00 80.00 1000 ARG A CA 1
ATOM 7950 C C . ARG A 1 1000 ? 26.397 -5.741 -9.051 1.00 80.00 1000 ARG A C 1
ATOM 7952 O O . ARG A 1 1000 ? 27.350 -6.241 -8.448 1.00 80.00 1000 ARG A O 1
ATOM 7959 N N . THR A 1 1001 ? 25.272 -6.399 -9.312 1.00 85.38 1001 THR A N 1
ATOM 7960 C CA . THR A 1 1001 ? 25.093 -7.812 -8.967 1.00 85.38 1001 THR A CA 1
ATOM 7961 C C . THR A 1 1001 ? 25.819 -8.692 -9.984 1.00 85.38 1001 THR A C 1
ATOM 7963 O O . THR A 1 1001 ? 25.550 -8.632 -11.185 1.00 85.38 1001 THR A O 1
ATOM 7966 N N . CYS A 1 1002 ? 26.774 -9.494 -9.517 1.00 86.81 1002 CYS A N 1
ATOM 7967 C CA . CYS A 1 1002 ? 27.633 -10.310 -10.372 1.00 86.81 1002 CYS A CA 1
ATOM 7968 C C . CYS A 1 1002 ? 27.950 -11.649 -9.707 1.00 86.81 1002 CYS A C 1
ATOM 7970 O O . CYS A 1 1002 ? 28.443 -11.679 -8.578 1.00 86.81 1002 CYS A O 1
ATOM 7972 N N . LEU A 1 1003 ? 27.715 -12.749 -10.427 1.00 88.00 1003 LEU A N 1
ATOM 7973 C CA . LEU A 1 1003 ? 28.172 -14.082 -10.037 1.00 88.00 1003 LEU A CA 1
ATOM 7974 C C . LEU A 1 1003 ? 29.463 -14.424 -10.783 1.00 88.00 1003 LEU A C 1
ATOM 7976 O O . LEU A 1 1003 ? 29.466 -14.511 -12.009 1.00 88.00 1003 LEU A O 1
ATOM 7980 N N . GLY A 1 1004 ? 30.550 -14.626 -10.041 1.00 81.50 1004 GLY A N 1
ATOM 7981 C CA . GLY A 1 1004 ? 31.827 -15.087 -10.584 1.00 81.50 1004 GLY A CA 1
ATOM 7982 C C . GLY A 1 1004 ? 31.860 -16.592 -10.864 1.00 81.50 1004 GLY A C 1
ATOM 7983 O O . GLY A 1 1004 ? 31.028 -17.362 -10.374 1.00 81.50 1004 GLY A O 1
ATOM 7984 N N . GLU A 1 1005 ? 32.866 -17.033 -11.624 1.00 74.81 1005 GLU A N 1
ATOM 7985 C CA . GLU A 1 1005 ? 33.119 -18.461 -11.886 1.00 74.81 1005 GLU A CA 1
ATOM 7986 C C . GLU A 1 1005 ? 33.447 -19.252 -10.607 1.00 74.81 1005 GLU A C 1
ATOM 7988 O O . GLU A 1 1005 ? 33.147 -20.439 -10.501 1.00 74.81 1005 GLU A O 1
ATOM 7993 N N . ASP A 1 1006 ? 33.976 -18.576 -9.587 1.00 79.44 1006 ASP A N 1
ATOM 7994 C CA . ASP A 1 1006 ? 34.295 -19.119 -8.264 1.00 79.44 1006 ASP A CA 1
ATOM 7995 C C . ASP A 1 1006 ? 33.065 -19.284 -7.346 1.00 79.44 1006 ASP A C 1
ATOM 7997 O O . ASP A 1 1006 ? 33.203 -19.503 -6.137 1.00 79.44 1006 ASP A O 1
ATOM 8001 N N . SER A 1 1007 ? 31.858 -19.177 -7.914 1.00 87.81 1007 SER A N 1
ATOM 8002 C CA . SER A 1 1007 ? 30.573 -19.233 -7.209 1.00 87.81 1007 SER A CA 1
ATOM 8003 C C . SER A 1 1007 ? 30.412 -18.162 -6.124 1.00 87.81 1007 SER A C 1
ATOM 8005 O O . SER A 1 1007 ? 29.655 -18.349 -5.170 1.00 87.81 1007 SER A O 1
ATOM 8007 N N . LEU A 1 1008 ? 31.119 -17.035 -6.254 1.00 92.50 1008 LEU A N 1
ATOM 8008 C CA . LEU A 1 1008 ? 30.921 -15.851 -5.426 1.00 92.50 1008 LEU A CA 1
ATOM 8009 C C . LEU A 1 1008 ? 29.916 -14.912 -6.099 1.00 92.50 1008 LEU A C 1
ATOM 8011 O O . LEU A 1 1008 ? 30.184 -14.361 -7.164 1.00 92.50 1008 LEU A O 1
ATOM 8015 N N . LEU A 1 1009 ? 28.765 -14.724 -5.464 1.00 94.06 1009 LEU A N 1
ATOM 8016 C CA . LEU A 1 1009 ? 27.796 -13.692 -5.797 1.00 94.06 1009 LEU A CA 1
ATOM 8017 C C . LEU A 1 1009 ? 28.109 -12.436 -4.986 1.00 94.06 1009 LEU A C 1
ATOM 8019 O O . LEU A 1 1009 ? 27.993 -12.428 -3.760 1.00 94.06 1009 LEU A O 1
ATOM 8023 N N . GLN A 1 1010 ? 28.469 -11.364 -5.678 1.00 94.19 1010 GLN A N 1
ATOM 8024 C CA . GLN A 1 1010 ? 28.542 -10.036 -5.088 1.00 94.19 1010 GLN A CA 1
ATOM 8025 C C . GLN A 1 1010 ? 27.274 -9.267 -5.460 1.00 94.19 1010 GLN A C 1
ATOM 8027 O O . GLN A 1 1010 ? 27.012 -9.078 -6.644 1.00 94.19 1010 GLN A O 1
ATOM 8032 N N . VAL A 1 1011 ? 26.480 -8.859 -4.467 1.00 93.56 1011 VAL A N 1
ATOM 8033 C CA . VAL A 1 1011 ? 25.235 -8.092 -4.659 1.00 93.56 1011 VAL A CA 1
ATOM 8034 C C . VAL A 1 1011 ? 25.451 -6.597 -4.412 1.00 93.56 1011 VAL A C 1
ATOM 8036 O O . VAL A 1 1011 ? 26.405 -6.198 -3.741 1.00 93.56 1011 VAL A O 1
ATOM 8039 N N . THR A 1 1012 ? 24.543 -5.767 -4.932 1.00 87.44 1012 THR A N 1
ATOM 8040 C CA . THR A 1 1012 ? 24.563 -4.302 -4.751 1.00 87.44 1012 THR A CA 1
ATOM 8041 C C . THR A 1 1012 ? 24.170 -3.833 -3.352 1.00 87.44 1012 THR A C 1
ATOM 8043 O O . THR A 1 1012 ? 24.486 -2.705 -2.972 1.00 87.44 1012 THR A O 1
ATOM 8046 N N . ALA A 1 1013 ? 23.491 -4.679 -2.572 1.00 89.69 1013 ALA A N 1
ATOM 8047 C CA . ALA A 1 1013 ? 23.191 -4.395 -1.172 1.00 89.69 1013 ALA A CA 1
ATOM 8048 C C . ALA A 1 1013 ? 24.483 -4.168 -0.373 1.00 89.69 1013 ALA A C 1
ATOM 8050 O O . ALA A 1 1013 ? 25.518 -4.760 -0.682 1.00 89.69 1013 ALA A O 1
ATOM 8051 N N . GLY A 1 1014 ? 24.424 -3.330 0.664 1.00 90.31 1014 GLY A N 1
ATOM 8052 C CA . GLY A 1 1014 ? 25.570 -3.076 1.536 1.00 90.31 1014 GLY A CA 1
ATOM 8053 C C . GLY A 1 1014 ? 26.091 -4.348 2.219 1.00 90.31 1014 GLY A C 1
ATOM 8054 O O . GLY A 1 1014 ? 25.445 -5.399 2.229 1.00 90.31 1014 GLY A O 1
ATOM 8055 N N . ASP A 1 1015 ? 27.308 -4.275 2.756 1.00 92.56 1015 ASP A N 1
ATOM 8056 C CA . ASP A 1 1015 ? 27.984 -5.435 3.349 1.00 92.56 1015 ASP A CA 1
ATOM 8057 C C . ASP A 1 1015 ? 28.020 -5.411 4.888 1.00 92.56 1015 ASP A C 1
ATOM 8059 O O . ASP A 1 1015 ? 28.615 -6.301 5.498 1.00 92.56 1015 ASP A O 1
ATOM 8063 N N . LEU A 1 1016 ? 27.366 -4.425 5.517 1.00 90.44 1016 LEU A N 1
ATOM 8064 C CA . LEU A 1 1016 ? 27.269 -4.294 6.974 1.00 90.44 1016 LEU A CA 1
ATOM 8065 C C . LEU A 1 1016 ? 26.187 -5.215 7.563 1.00 90.44 1016 LEU A C 1
ATOM 8067 O O . LEU A 1 1016 ? 25.408 -5.837 6.840 1.00 90.44 1016 LEU A O 1
ATOM 8071 N N . TYR A 1 1017 ? 26.135 -5.302 8.896 1.00 87.12 1017 TYR A N 1
ATOM 8072 C CA . TYR A 1 1017 ? 25.128 -6.101 9.602 1.00 87.12 1017 TYR A CA 1
ATOM 8073 C C . TYR A 1 1017 ? 23.712 -5.558 9.366 1.00 87.12 1017 TYR A C 1
ATOM 8075 O O . TYR A 1 1017 ? 22.787 -6.318 9.107 1.00 87.12 1017 TYR A O 1
ATOM 8083 N N . GLU A 1 1018 ? 23.539 -4.239 9.419 1.00 88.44 1018 GLU A N 1
ATOM 8084 C CA . GLU A 1 1018 ? 22.258 -3.572 9.157 1.00 88.44 1018 GLU A CA 1
ATOM 8085 C C . GLU A 1 1018 ? 21.774 -3.670 7.698 1.00 88.44 1018 GLU A C 1
ATOM 8087 O O . GLU A 1 1018 ? 20.604 -3.400 7.440 1.00 88.44 1018 GLU A O 1
ATOM 8092 N N . ASP A 1 1019 ? 22.641 -4.092 6.771 1.00 91.94 1019 ASP A N 1
ATOM 8093 C CA . ASP A 1 1019 ? 22.311 -4.319 5.357 1.00 91.94 1019 ASP A CA 1
ATOM 8094 C C . ASP A 1 1019 ? 21.975 -5.795 5.050 1.00 91.94 1019 ASP A C 1
ATOM 8096 O O . ASP A 1 1019 ? 21.728 -6.178 3.900 1.00 91.94 1019 ASP A O 1
ATOM 8100 N N . LEU A 1 1020 ? 22.010 -6.664 6.068 1.00 92.25 1020 LEU A N 1
ATOM 8101 C CA . LEU A 1 1020 ? 21.833 -8.107 5.916 1.00 92.25 1020 LEU A CA 1
ATOM 8102 C C . LEU A 1 1020 ? 20.469 -8.501 5.311 1.00 92.25 1020 LEU A C 1
ATOM 8104 O O . LEU A 1 1020 ? 20.465 -9.361 4.426 1.00 92.25 1020 LEU A O 1
ATOM 8108 N N . PRO A 1 1021 ? 19.328 -7.877 5.679 1.00 93.19 1021 PRO A N 1
ATOM 8109 C CA . PRO A 1 1021 ? 18.040 -8.148 5.036 1.00 93.19 1021 PRO A CA 1
ATOM 8110 C C . PRO A 1 1021 ? 18.058 -7.903 3.523 1.00 93.19 1021 PRO A C 1
ATOM 8112 O O . PRO A 1 1021 ? 17.600 -8.744 2.751 1.00 93.19 1021 PRO A O 1
ATOM 8115 N N . GLN A 1 1022 ? 18.644 -6.788 3.085 1.00 93.38 1022 GLN A N 1
ATOM 8116 C CA . GLN A 1 1022 ? 18.766 -6.417 1.676 1.00 93.38 1022 GLN A CA 1
ATOM 8117 C C . GLN A 1 1022 ? 19.710 -7.371 0.944 1.00 93.38 1022 GLN A C 1
ATOM 8119 O O . GLN A 1 1022 ? 19.426 -7.779 -0.178 1.00 93.38 1022 GLN A O 1
ATOM 8124 N N . LYS A 1 1023 ? 20.810 -7.780 1.589 1.00 95.06 1023 LYS A N 1
ATOM 8125 C CA . LYS A 1 1023 ? 21.761 -8.748 1.029 1.00 95.06 1023 LYS A CA 1
ATOM 8126 C C . LYS A 1 1023 ? 21.114 -10.111 0.789 1.00 95.06 1023 LYS A C 1
ATOM 8128 O O . LYS A 1 1023 ? 21.269 -10.680 -0.291 1.00 95.06 1023 LYS A O 1
ATOM 8133 N N . VAL A 1 1024 ? 20.363 -10.619 1.769 1.00 95.44 1024 VAL A N 1
ATOM 8134 C CA . VAL A 1 1024 ? 19.636 -11.892 1.649 1.00 95.44 1024 VAL A CA 1
ATOM 8135 C C . VAL A 1 1024 ? 18.547 -11.804 0.585 1.00 95.44 1024 VAL A C 1
ATOM 8137 O O . VAL A 1 1024 ? 18.457 -12.691 -0.262 1.00 95.44 1024 VAL A O 1
ATOM 8140 N N . GLN A 1 1025 ? 17.761 -10.726 0.575 1.00 94.75 1025 GLN A N 1
ATOM 8141 C CA . GLN A 1 1025 ? 16.719 -10.520 -0.429 1.00 94.75 1025 GLN A CA 1
ATOM 8142 C C . GLN A 1 1025 ? 17.305 -10.460 -1.847 1.00 94.75 1025 GLN A C 1
ATOM 8144 O O . GLN A 1 1025 ? 16.835 -11.194 -2.716 1.00 94.75 1025 GLN A O 1
ATOM 8149 N N . ALA A 1 1026 ? 18.368 -9.681 -2.066 1.00 91.75 1026 ALA A N 1
ATOM 8150 C CA . ALA A 1 1026 ? 19.030 -9.568 -3.365 1.00 91.75 1026 ALA A CA 1
ATOM 8151 C C . ALA A 1 1026 ? 19.609 -10.910 -3.845 1.00 91.75 1026 ALA A C 1
ATOM 8153 O O . ALA A 1 1026 ? 19.532 -11.236 -5.029 1.00 91.75 1026 ALA A O 1
ATOM 8154 N N . ALA A 1 1027 ? 20.150 -11.727 -2.935 1.00 94.62 1027 ALA A N 1
ATOM 8155 C CA . ALA A 1 1027 ? 20.640 -13.061 -3.271 1.00 94.62 1027 ALA A CA 1
ATOM 8156 C C . ALA A 1 1027 ? 19.514 -14.022 -3.678 1.00 94.62 1027 ALA A C 1
ATOM 8158 O O . ALA A 1 1027 ? 19.658 -14.767 -4.650 1.00 94.62 1027 ALA A O 1
ATOM 8159 N N . ILE A 1 1028 ? 18.386 -13.996 -2.960 1.00 94.19 1028 ILE A N 1
ATOM 8160 C CA . ILE A 1 1028 ? 17.207 -14.803 -3.298 1.00 94.19 1028 ILE A CA 1
ATOM 8161 C C . ILE A 1 1028 ? 16.625 -14.347 -4.637 1.00 94.19 1028 ILE A C 1
ATOM 8163 O O . ILE A 1 1028 ? 16.357 -15.183 -5.497 1.00 94.19 1028 ILE A O 1
ATOM 8167 N N . GLU A 1 1029 ? 16.485 -13.038 -4.848 1.00 88.25 1029 GLU A N 1
ATOM 8168 C CA . GLU A 1 1029 ? 16.008 -12.454 -6.102 1.00 88.25 1029 GLU A CA 1
ATOM 8169 C C . GLU A 1 1029 ? 16.884 -12.864 -7.285 1.00 88.25 1029 GLU A C 1
ATOM 8171 O O . GLU A 1 1029 ? 16.370 -13.360 -8.291 1.00 88.25 1029 GLU A O 1
ATOM 8176 N N . PHE A 1 1030 ? 18.204 -12.748 -7.133 1.00 86.50 1030 PHE A N 1
ATOM 8177 C CA . PHE A 1 1030 ? 19.162 -13.207 -8.127 1.00 86.50 1030 PHE A CA 1
ATOM 8178 C C . PHE A 1 1030 ? 18.970 -14.695 -8.448 1.00 86.50 1030 PHE A C 1
ATOM 8180 O O . PHE A 1 1030 ? 18.920 -15.072 -9.619 1.00 86.50 1030 PHE A O 1
ATOM 8187 N N . CYS A 1 1031 ? 18.825 -15.551 -7.431 1.00 87.25 1031 CYS A N 1
ATOM 8188 C CA . CYS A 1 1031 ? 18.596 -16.976 -7.650 1.00 87.25 1031 CYS A CA 1
ATOM 8189 C C . CYS A 1 1031 ? 17.263 -17.221 -8.366 1.00 87.25 1031 CYS A C 1
ATOM 8191 O O . CYS A 1 1031 ? 17.215 -18.023 -9.291 1.00 87.25 1031 CYS A O 1
ATOM 8193 N N . VAL A 1 1032 ? 16.176 -16.550 -7.977 1.00 83.25 1032 VAL A N 1
ATOM 8194 C CA . VAL A 1 1032 ? 14.849 -16.745 -8.588 1.00 83.25 1032 VAL A CA 1
ATOM 8195 C C . VAL A 1 1032 ? 14.870 -16.357 -10.065 1.00 83.25 1032 VAL A C 1
ATOM 8197 O O . VAL A 1 1032 ? 14.367 -17.122 -10.896 1.00 83.25 1032 VAL A O 1
ATOM 8200 N N . LYS A 1 1033 ? 15.488 -15.215 -10.390 1.00 75.25 1033 LYS A N 1
ATOM 8201 C CA . LYS A 1 1033 ? 15.628 -14.703 -11.759 1.00 75.25 1033 LYS A CA 1
ATOM 8202 C C . LYS A 1 1033 ? 16.518 -15.595 -12.621 1.00 75.25 1033 LYS A C 1
ATOM 8204 O O . LYS A 1 1033 ? 16.159 -15.934 -13.746 1.00 75.25 1033 LYS A O 1
ATOM 8209 N N . ASN A 1 1034 ? 17.662 -16.012 -12.081 1.00 72.56 1034 ASN A N 1
ATOM 8210 C CA . ASN A 1 1034 ? 18.755 -16.535 -12.900 1.00 72.56 1034 ASN A CA 1
ATOM 8211 C C . ASN A 1 1034 ? 18.989 -18.048 -12.756 1.00 72.56 1034 ASN A C 1
ATOM 8213 O O . ASN A 1 1034 ? 19.660 -18.648 -13.597 1.00 72.56 1034 ASN A O 1
ATOM 8217 N N . ILE A 1 1035 ? 18.438 -18.693 -11.724 1.00 78.00 1035 ILE A N 1
ATOM 8218 C CA . ILE A 1 1035 ? 18.699 -20.101 -11.392 1.00 78.00 1035 ILE A CA 1
ATOM 8219 C C . ILE A 1 1035 ? 17.376 -20.857 -11.289 1.00 78.00 1035 ILE A C 1
ATOM 8221 O O . ILE A 1 1035 ? 16.527 -20.554 -10.458 1.00 78.00 1035 ILE A O 1
ATOM 8225 N N . GLY A 1 1036 ? 17.187 -21.876 -12.127 1.00 71.12 1036 GLY A N 1
ATOM 8226 C CA . GLY A 1 1036 ? 16.003 -22.743 -12.124 1.00 71.12 1036 GLY A CA 1
ATOM 8227 C C . GLY A 1 1036 ? 16.047 -23.807 -11.025 1.00 71.12 1036 GLY A C 1
ATOM 8228 O O . GLY A 1 1036 ? 16.149 -24.986 -11.356 1.00 71.12 1036 GLY A O 1
ATOM 8229 N N . PHE A 1 1037 ? 16.032 -23.390 -9.753 1.00 85.81 1037 PHE A N 1
ATOM 8230 C CA . PHE A 1 1037 ? 16.102 -24.282 -8.589 1.00 85.81 1037 PHE A CA 1
ATOM 8231 C C . PHE A 1 1037 ? 14.726 -24.766 -8.095 1.00 85.81 1037 PHE A C 1
ATOM 8233 O O . PHE A 1 1037 ? 13.750 -24.037 -8.257 1.00 85.81 1037 PHE A O 1
ATOM 8240 N N . GLU A 1 1038 ? 14.646 -25.932 -7.442 1.00 87.06 1038 GLU A N 1
ATOM 8241 C CA . GLU A 1 1038 ? 13.449 -26.399 -6.712 1.00 87.06 1038 GLU A CA 1
ATOM 8242 C C . GLU A 1 1038 ? 13.417 -25.853 -5.273 1.00 87.06 1038 GLU A C 1
ATOM 8244 O O . GLU A 1 1038 ? 12.404 -25.300 -4.836 1.00 87.06 1038 GLU A O 1
ATOM 8249 N N . ARG A 1 1039 ? 14.544 -25.950 -4.555 1.00 90.88 1039 ARG A N 1
ATOM 8250 C CA . ARG A 1 1039 ? 14.708 -25.479 -3.171 1.00 90.88 1039 ARG A CA 1
ATOM 8251 C C . ARG A 1 1039 ? 15.922 -24.564 -3.033 1.00 90.88 1039 ARG A C 1
ATOM 8253 O O . ARG A 1 1039 ? 16.973 -24.819 -3.614 1.00 90.88 1039 ARG A O 1
ATOM 8260 N N . LEU A 1 1040 ? 15.777 -23.508 -2.245 1.00 94.88 1040 LEU A N 1
ATOM 8261 C CA . LEU A 1 1040 ? 16.843 -22.610 -1.822 1.00 94.88 1040 LEU A CA 1
ATOM 8262 C C . LEU A 1 1040 ? 17.127 -22.840 -0.341 1.00 94.88 1040 LEU A C 1
ATOM 8264 O O . LEU A 1 1040 ? 16.212 -22.846 0.475 1.00 94.88 1040 LEU A O 1
ATOM 8268 N N . ILE A 1 1041 ? 18.394 -23.024 0.002 1.00 94.56 1041 ILE A N 1
ATOM 8269 C CA . ILE A 1 1041 ? 18.864 -23.304 1.355 1.00 94.56 1041 ILE A CA 1
ATOM 8270 C C . ILE A 1 1041 ? 19.772 -22.145 1.766 1.00 94.56 1041 ILE A C 1
ATOM 8272 O O . ILE A 1 1041 ? 20.882 -22.018 1.248 1.00 94.56 1041 ILE A O 1
ATOM 8276 N N . LYS A 1 1042 ? 19.299 -21.277 2.666 1.00 95.81 1042 LYS A N 1
ATOM 8277 C CA . LYS A 1 1042 ? 20.123 -20.208 3.250 1.00 95.81 1042 LYS A CA 1
ATOM 8278 C C . LYS A 1 1042 ? 20.947 -20.785 4.380 1.00 95.81 1042 LYS A C 1
ATOM 8280 O O . LYS A 1 1042 ? 20.404 -21.516 5.203 1.00 95.81 1042 LYS A O 1
ATOM 8285 N N . VAL A 1 1043 ? 22.228 -20.438 4.420 1.00 92.62 1043 VAL A N 1
ATOM 8286 C CA . VAL A 1 1043 ? 23.166 -20.844 5.469 1.00 92.62 1043 VAL A CA 1
ATOM 8287 C C . VAL A 1 1043 ? 24.055 -19.653 5.829 1.00 92.62 1043 VAL A C 1
ATOM 8289 O O . VAL A 1 1043 ? 24.553 -18.977 4.933 1.00 92.62 1043 VAL A O 1
ATOM 8292 N N . ASP A 1 1044 ? 24.274 -19.386 7.112 1.00 89.56 1044 ASP A N 1
ATOM 8293 C CA . ASP A 1 1044 ? 25.283 -18.418 7.557 1.00 89.56 1044 ASP A CA 1
ATOM 8294 C C . ASP A 1 1044 ? 26.687 -19.029 7.470 1.00 89.56 1044 ASP A C 1
ATOM 8296 O O . ASP A 1 1044 ? 26.879 -20.239 7.606 1.00 89.56 1044 ASP A O 1
ATOM 8300 N N . ASP A 1 1045 ? 27.701 -18.199 7.236 1.00 86.06 1045 ASP A N 1
ATOM 8301 C CA . ASP A 1 1045 ? 29.080 -18.662 7.059 1.00 86.06 1045 ASP A CA 1
ATOM 8302 C C . ASP A 1 1045 ? 29.715 -19.284 8.323 1.00 86.06 1045 ASP A C 1
ATOM 8304 O O . ASP A 1 1045 ? 30.760 -19.932 8.228 1.00 86.06 1045 ASP A O 1
ATOM 8308 N N . ASP A 1 1046 ? 29.098 -19.127 9.496 1.00 81.19 1046 ASP A N 1
ATOM 8309 C CA . ASP A 1 1046 ? 29.507 -19.722 10.771 1.00 81.19 1046 ASP A CA 1
ATOM 8310 C C . ASP A 1 1046 ? 28.684 -20.959 11.177 1.00 81.19 1046 ASP A C 1
ATOM 8312 O O . ASP A 1 1046 ? 28.881 -21.502 12.269 1.00 81.19 1046 ASP A O 1
ATOM 8316 N N . ILE A 1 1047 ? 27.827 -21.459 10.280 1.00 80.94 1047 ILE A N 1
ATOM 8317 C CA . ILE A 1 1047 ? 27.006 -22.653 10.492 1.00 80.94 1047 ILE A CA 1
ATOM 8318 C C . ILE A 1 1047 ? 27.647 -23.901 9.881 1.00 80.94 1047 ILE A C 1
ATOM 8320 O O . ILE A 1 1047 ? 28.099 -23.927 8.734 1.00 80.94 1047 ILE A O 1
ATOM 8324 N N . HIS A 1 1048 ? 27.631 -24.991 10.651 1.00 79.06 1048 HIS A N 1
ATOM 8325 C CA . HIS A 1 1048 ? 28.004 -26.318 10.176 1.00 79.06 1048 HIS A CA 1
ATOM 8326 C C . HIS A 1 1048 ? 26.764 -27.089 9.702 1.00 79.06 1048 HIS A C 1
ATOM 8328 O O . HIS A 1 1048 ? 25.859 -27.378 10.489 1.00 79.06 1048 HIS A O 1
ATOM 8334 N N . VAL A 1 1049 ? 26.759 -27.474 8.423 1.00 82.00 1049 VAL A N 1
ATOM 8335 C CA . VAL A 1 1049 ? 25.695 -28.279 7.804 1.00 82.00 1049 VAL A CA 1
ATOM 8336 C C . VAL A 1 1049 ? 26.037 -29.765 7.899 1.00 82.00 1049 VAL A C 1
ATOM 8338 O O . VAL A 1 1049 ? 27.083 -30.194 7.402 1.00 82.00 1049 VAL A O 1
ATOM 8341 N N . ASN A 1 1050 ? 25.141 -30.560 8.489 1.00 84.31 1050 ASN A N 1
ATOM 8342 C CA . ASN A 1 1050 ? 25.211 -32.017 8.399 1.00 84.31 1050 ASN A CA 1
ATOM 8343 C C . ASN A 1 1050 ? 24.504 -32.468 7.110 1.00 84.31 1050 ASN A C 1
ATOM 8345 O O . ASN A 1 1050 ? 23.284 -32.636 7.074 1.00 84.31 1050 ASN A O 1
ATOM 8349 N N . PHE A 1 1051 ? 25.285 -32.622 6.038 1.00 84.56 1051 PHE A N 1
ATOM 8350 C CA . PHE A 1 1051 ? 24.772 -32.958 4.707 1.00 84.56 1051 PHE A CA 1
ATOM 8351 C C . PHE A 1 1051 ? 24.043 -34.305 4.666 1.00 84.56 1051 PHE A C 1
ATOM 8353 O O . PHE A 1 1051 ? 23.037 -34.412 3.972 1.00 84.56 1051 PHE A O 1
ATOM 8360 N N . ASP A 1 1052 ? 24.501 -35.313 5.411 1.00 82.50 1052 ASP A N 1
ATOM 8361 C CA . ASP A 1 1052 ? 23.897 -36.648 5.374 1.00 82.50 1052 ASP A CA 1
ATOM 8362 C C . ASP A 1 1052 ? 22.465 -36.617 5.929 1.00 82.50 1052 ASP A C 1
ATOM 8364 O O . ASP A 1 1052 ? 21.542 -37.104 5.271 1.00 82.50 1052 ASP A O 1
ATOM 8368 N N . ASN A 1 1053 ? 22.259 -35.939 7.065 1.00 80.06 1053 ASN A N 1
ATOM 8369 C CA . ASN A 1 1053 ? 20.926 -35.732 7.641 1.00 80.06 1053 ASN A CA 1
ATOM 8370 C C . ASN A 1 1053 ? 20.059 -34.833 6.748 1.00 80.06 1053 ASN A C 1
ATOM 8372 O O . ASN A 1 1053 ? 18.904 -35.160 6.483 1.00 80.06 1053 ASN A O 1
ATOM 8376 N N . LEU A 1 1054 ? 20.618 -33.729 6.233 1.00 84.62 1054 LEU A N 1
ATOM 8377 C CA . LEU A 1 1054 ? 19.905 -32.817 5.333 1.00 84.62 1054 LEU A CA 1
ATOM 8378 C C . LEU A 1 1054 ? 19.373 -33.550 4.097 1.00 84.62 1054 LEU A C 1
ATOM 8380 O O . LEU A 1 1054 ? 18.201 -33.424 3.750 1.00 84.62 1054 LEU A O 1
ATOM 8384 N N . TYR A 1 1055 ? 20.207 -34.353 3.443 1.00 86.94 1055 TYR A N 1
ATOM 8385 C CA . TYR A 1 1055 ? 19.781 -35.084 2.260 1.00 86.94 1055 TYR A CA 1
ATOM 8386 C C . TYR A 1 1055 ? 18.816 -36.233 2.539 1.00 86.94 1055 TYR A C 1
ATOM 8388 O O . TYR A 1 1055 ? 18.088 -36.619 1.623 1.00 86.94 1055 TYR A O 1
ATOM 8396 N N . ALA A 1 1056 ? 18.818 -36.793 3.749 1.00 81.50 1056 ALA A N 1
ATOM 8397 C CA . ALA A 1 1056 ? 17.847 -37.808 4.135 1.00 81.50 1056 ALA A CA 1
ATOM 8398 C C . ALA A 1 1056 ? 16.425 -37.230 4.201 1.00 81.50 1056 ALA A C 1
ATOM 8400 O O . ALA A 1 1056 ? 15.488 -37.918 3.815 1.00 81.50 1056 ALA A O 1
ATOM 8401 N N . VAL A 1 1057 ? 16.279 -35.967 4.621 1.00 78.81 1057 VAL A N 1
ATOM 8402 C CA . VAL A 1 1057 ? 14.967 -35.327 4.823 1.00 78.81 1057 VAL A CA 1
ATOM 8403 C C . VAL A 1 1057 ? 14.495 -34.471 3.647 1.00 78.81 1057 VAL A C 1
ATOM 8405 O O . VAL A 1 1057 ? 13.296 -34.262 3.501 1.00 78.81 1057 VAL A O 1
ATOM 8408 N N . LEU A 1 1058 ? 15.397 -33.978 2.786 1.00 83.56 1058 LEU A N 1
ATOM 8409 C CA . LEU A 1 1058 ? 15.050 -33.105 1.650 1.00 83.56 1058 LEU A CA 1
ATOM 8410 C C . LEU A 1 1058 ? 13.881 -33.609 0.769 1.00 83.56 1058 LEU A C 1
ATOM 8412 O O . LEU A 1 1058 ? 13.067 -32.766 0.383 1.00 83.56 1058 LEU A O 1
ATOM 8416 N N . PRO A 1 1059 ? 13.750 -34.917 0.452 1.00 81.69 1059 PRO A N 1
ATOM 8417 C CA . PRO A 1 1059 ? 12.604 -35.434 -0.301 1.00 81.69 1059 PRO A CA 1
ATOM 8418 C C . PRO A 1 1059 ? 11.252 -35.188 0.382 1.00 81.69 1059 PRO A C 1
ATOM 8420 O O . PRO A 1 1059 ? 10.277 -34.867 -0.291 1.00 81.69 1059 PRO A O 1
ATOM 8423 N N . ASP A 1 1060 ? 11.209 -35.270 1.711 1.00 77.31 1060 ASP A N 1
ATOM 8424 C CA . ASP A 1 1060 ? 9.990 -35.116 2.511 1.00 77.31 1060 ASP A CA 1
ATOM 8425 C C . ASP A 1 1060 ? 9.617 -33.642 2.740 1.00 77.31 1060 ASP A C 1
ATOM 8427 O O . ASP A 1 1060 ? 8.501 -33.322 3.148 1.00 77.31 1060 ASP A O 1
ATOM 8431 N N . LEU A 1 1061 ? 10.536 -32.715 2.448 1.00 79.00 1061 LEU A N 1
ATOM 8432 C CA . LEU A 1 1061 ? 10.274 -31.275 2.505 1.00 79.00 1061 LEU A CA 1
ATOM 8433 C C . LEU A 1 1061 ? 9.544 -30.746 1.269 1.00 79.00 1061 LEU A C 1
ATOM 8435 O O . LEU A 1 1061 ? 9.233 -29.558 1.220 1.00 79.00 1061 LEU A O 1
ATOM 8439 N N . ALA A 1 1062 ? 9.299 -31.584 0.255 1.00 72.88 1062 ALA A N 1
ATOM 8440 C CA . ALA A 1 1062 ? 8.705 -31.162 -1.013 1.00 72.88 1062 ALA A CA 1
ATOM 8441 C C . ALA A 1 1062 ? 7.370 -30.418 -0.828 1.00 72.88 1062 ALA A C 1
ATOM 8443 O O . ALA A 1 1062 ? 7.102 -29.456 -1.552 1.00 72.88 1062 ALA A O 1
ATOM 8444 N N . ASP A 1 1063 ? 6.579 -30.802 0.178 1.00 80.88 1063 ASP A N 1
ATOM 8445 C CA . ASP A 1 1063 ? 5.267 -30.218 0.474 1.00 80.88 1063 ASP A CA 1
ATOM 8446 C C . ASP A 1 1063 ? 5.325 -28.949 1.338 1.00 80.88 1063 ASP A C 1
ATOM 8448 O O . ASP A 1 1063 ? 4.330 -28.229 1.437 1.00 80.88 1063 ASP A O 1
ATOM 8452 N N . TYR A 1 1064 ? 6.484 -28.623 1.918 1.00 87.69 1064 TYR A N 1
ATOM 8453 C CA . TYR A 1 1064 ? 6.643 -27.518 2.860 1.00 87.69 1064 TYR A CA 1
ATOM 8454 C C . TYR A 1 1064 ? 7.372 -26.335 2.203 1.00 87.69 1064 TYR A C 1
ATOM 8456 O O . TYR A 1 1064 ? 8.577 -26.406 1.960 1.00 87.69 1064 TYR A O 1
ATOM 8464 N N . PRO A 1 1065 ? 6.686 -25.208 1.928 1.00 90.38 1065 PRO A N 1
ATOM 8465 C CA . PRO A 1 1065 ? 7.285 -24.113 1.165 1.00 90.38 1065 PRO A CA 1
ATOM 8466 C C . PRO A 1 1065 ? 8.370 -23.339 1.929 1.00 90.38 1065 PRO A C 1
ATOM 8468 O O . PRO A 1 1065 ? 9.187 -22.665 1.304 1.00 90.38 1065 PRO A O 1
ATOM 8471 N N . TYR A 1 1066 ? 8.373 -23.407 3.265 1.00 94.25 1066 TYR A N 1
ATOM 8472 C CA . TYR A 1 1066 ? 9.317 -22.699 4.128 1.00 94.25 1066 TYR A CA 1
ATOM 8473 C C . TYR A 1 1066 ? 9.571 -23.484 5.419 1.00 94.25 1066 TYR A C 1
ATOM 8475 O O . TYR A 1 1066 ? 8.651 -23.683 6.209 1.00 94.25 1066 TYR A O 1
ATOM 8483 N N . VAL A 1 1067 ? 10.808 -23.934 5.638 1.00 90.81 1067 VAL A N 1
ATOM 8484 C CA . VAL A 1 1067 ? 11.186 -24.836 6.740 1.00 90.81 1067 VAL A CA 1
ATOM 8485 C C . VAL A 1 1067 ? 12.446 -24.338 7.436 1.00 90.81 1067 VAL A C 1
ATOM 8487 O O . VAL A 1 1067 ? 13.409 -23.939 6.787 1.00 90.81 1067 VAL A O 1
ATOM 8490 N N . GLY A 1 1068 ? 12.489 -24.432 8.761 1.00 87.88 1068 GLY A N 1
ATOM 8491 C CA . GLY A 1 1068 ? 13.732 -24.310 9.519 1.00 87.88 1068 GLY A CA 1
ATOM 8492 C C . GLY A 1 1068 ? 13.483 -24.283 11.018 1.00 87.88 1068 GLY A C 1
ATOM 8493 O O . GLY A 1 1068 ? 12.427 -24.709 11.493 1.00 87.88 1068 GLY A O 1
ATOM 8494 N N . ARG A 1 1069 ? 14.456 -23.794 11.789 1.00 82.31 1069 ARG A N 1
ATOM 8495 C CA . ARG A 1 1069 ? 14.329 -23.763 13.247 1.00 82.31 1069 ARG A CA 1
ATOM 8496 C C . ARG A 1 1069 ? 13.373 -22.656 13.685 1.00 82.31 1069 ARG A C 1
ATOM 8498 O O . ARG A 1 1069 ? 13.523 -21.489 13.325 1.00 82.31 1069 ARG A O 1
ATOM 8505 N N . ARG A 1 1070 ? 12.413 -23.022 14.532 1.00 81.75 1070 ARG A N 1
ATOM 8506 C CA . ARG A 1 1070 ? 11.414 -22.108 15.090 1.00 81.75 1070 ARG A CA 1
ATOM 8507 C C . ARG A 1 1070 ? 12.053 -20.948 15.860 1.00 81.75 1070 ARG A C 1
ATOM 8509 O O . ARG A 1 1070 ? 12.738 -21.164 16.861 1.00 81.75 1070 ARG A O 1
ATOM 8516 N N . THR A 1 1071 ? 11.754 -19.721 15.441 1.00 78.44 1071 THR A N 1
ATOM 8517 C CA . THR A 1 1071 ? 12.166 -18.482 16.113 1.00 78.44 1071 THR A CA 1
ATOM 8518 C C . THR A 1 1071 ? 10.964 -17.549 16.266 1.00 78.44 1071 THR A C 1
ATOM 8520 O O . THR A 1 1071 ? 10.354 -17.233 15.256 1.00 78.44 1071 THR A O 1
ATOM 8523 N N . PRO A 1 1072 ? 10.599 -17.084 17.475 1.00 71.81 1072 PRO A N 1
ATOM 8524 C CA . PRO A 1 1072 ? 11.194 -17.416 18.768 1.00 71.81 1072 PRO A CA 1
ATOM 8525 C C . PRO A 1 1072 ? 10.984 -18.895 19.131 1.00 71.81 1072 PRO A C 1
ATOM 8527 O O . PRO A 1 1072 ? 9.969 -19.497 18.791 1.00 71.81 1072 PRO A O 1
ATOM 8530 N N . THR A 1 1073 ? 11.936 -19.482 19.864 1.00 65.62 1073 THR A N 1
ATOM 8531 C CA . THR A 1 1073 ? 11.934 -20.915 20.233 1.00 65.62 1073 THR A CA 1
ATOM 8532 C C . THR A 1 1073 ? 10.767 -21.326 21.133 1.00 65.62 1073 THR A C 1
ATOM 8534 O O . THR A 1 1073 ? 10.516 -22.515 21.313 1.00 65.62 1073 THR A O 1
ATOM 8537 N N . ARG A 1 1074 ? 10.044 -20.360 21.714 1.00 60.31 1074 ARG A N 1
ATOM 8538 C CA . ARG A 1 1074 ? 8.813 -20.589 22.476 1.00 60.31 1074 ARG A CA 1
ATOM 8539 C C . ARG A 1 1074 ? 7.738 -19.585 22.050 1.00 60.31 1074 ARG A C 1
ATOM 8541 O O . ARG A 1 1074 ? 8.040 -18.389 21.988 1.00 60.31 1074 ARG A O 1
ATOM 8548 N N . PRO A 1 1075 ? 6.490 -20.032 21.819 1.00 52.53 1075 PRO A N 1
ATOM 8549 C CA . PRO A 1 1075 ? 5.384 -19.126 21.535 1.00 52.53 1075 PRO A CA 1
ATOM 8550 C C . PRO A 1 1075 ? 5.201 -18.096 22.662 1.00 52.53 1075 PRO A C 1
ATOM 8552 O O . PRO A 1 1075 ? 5.255 -18.437 23.844 1.00 52.53 1075 PRO A O 1
ATOM 8555 N N . GLY A 1 1076 ? 5.000 -16.828 22.292 1.00 51.22 1076 GLY A N 1
ATOM 8556 C CA . GLY A 1 1076 ? 4.770 -15.719 23.228 1.00 51.22 1076 GLY A CA 1
ATOM 8557 C C . GLY A 1 1076 ? 6.025 -15.016 23.766 1.00 51.22 1076 GLY A C 1
ATOM 8558 O O . GLY A 1 1076 ? 5.890 -14.021 24.476 1.00 51.22 1076 GLY A O 1
ATOM 8559 N N . ILE A 1 1077 ? 7.234 -15.472 23.422 1.00 51.41 1077 ILE A N 1
ATOM 8560 C CA . ILE A 1 1077 ? 8.482 -14.764 23.746 1.00 51.41 1077 ILE A CA 1
ATOM 8561 C C . ILE A 1 1077 ? 8.878 -13.883 22.561 1.00 51.41 1077 ILE A C 1
ATOM 8563 O O . ILE A 1 1077 ? 9.270 -14.395 21.524 1.00 51.41 1077 ILE A O 1
ATOM 8567 N N . THR A 1 1078 ? 8.830 -12.558 22.692 1.00 55.09 1078 THR A N 1
ATOM 8568 C CA . THR A 1 1078 ? 9.394 -11.662 21.666 1.00 55.09 1078 THR A CA 1
ATOM 8569 C C . THR A 1 1078 ? 10.917 -11.825 21.568 1.00 55.09 1078 THR A C 1
ATOM 8571 O O . THR A 1 1078 ? 11.569 -11.937 22.610 1.00 55.09 1078 THR A O 1
ATOM 8574 N N . PRO A 1 1079 ? 11.508 -11.785 20.358 1.00 61.56 1079 PRO A N 1
ATOM 8575 C CA . PRO A 1 1079 ? 12.959 -11.781 20.199 1.00 61.56 1079 PRO A CA 1
ATOM 8576 C C . PRO A 1 1079 ? 13.605 -10.625 20.949 1.00 61.56 1079 PRO A C 1
ATOM 8578 O O . PRO A 1 1079 ? 12.986 -9.581 21.177 1.00 61.56 1079 PRO A O 1
ATOM 8581 N N . SER A 1 1080 ? 14.883 -10.800 21.282 1.00 64.56 1080 SER A N 1
ATOM 8582 C CA . SER A 1 1080 ? 15.643 -9.778 21.989 1.00 64.56 1080 SER A CA 1
ATOM 8583 C C . SER A 1 1080 ? 15.698 -8.490 21.172 1.00 64.56 1080 SER A C 1
ATOM 8585 O O . SER A 1 1080 ? 16.269 -8.451 20.080 1.00 64.56 1080 SER A O 1
ATOM 8587 N N . SER A 1 1081 ? 15.145 -7.406 21.717 1.00 74.38 1081 SER A N 1
ATOM 8588 C CA . SER A 1 1081 ? 15.134 -6.100 21.050 1.00 74.38 1081 SER A CA 1
ATOM 8589 C C . SER A 1 1081 ? 16.529 -5.479 20.918 1.00 74.38 1081 SER A C 1
ATOM 8591 O O . SER A 1 1081 ? 16.707 -4.490 20.221 1.00 74.38 1081 SER A O 1
ATOM 8593 N N . ASN A 1 1082 ? 17.539 -6.066 21.553 1.00 80.06 1082 ASN A N 1
ATOM 8594 C CA . ASN A 1 1082 ? 18.920 -5.596 21.576 1.00 80.06 1082 ASN A CA 1
ATOM 8595 C C . ASN A 1 1082 ? 19.919 -6.596 20.955 1.00 80.06 1082 ASN A C 1
ATOM 8597 O O . ASN A 1 1082 ? 21.119 -6.445 21.159 1.00 80.06 1082 ASN A O 1
ATOM 8601 N N . TRP A 1 1083 ? 19.462 -7.608 20.202 1.00 79.25 1083 TRP A N 1
ATOM 8602 C CA . TRP A 1 1083 ? 20.344 -8.635 19.607 1.00 79.25 1083 TRP A CA 1
ATOM 8603 C C . TRP A 1 1083 ? 21.453 -8.066 18.701 1.00 79.25 1083 TRP A C 1
ATOM 8605 O O . TRP A 1 1083 ? 22.518 -8.665 18.547 1.00 79.25 1083 TRP A O 1
ATOM 8615 N N . HIS A 1 1084 ? 21.203 -6.902 18.107 1.00 81.69 1084 HIS A N 1
ATOM 8616 C CA . HIS A 1 1084 ? 22.122 -6.193 17.221 1.00 81.69 1084 HIS A CA 1
ATOM 8617 C C . HIS A 1 1084 ? 23.159 -5.321 17.960 1.00 81.69 1084 HIS A C 1
ATOM 8619 O O . HIS A 1 1084 ? 24.051 -4.763 17.318 1.00 81.69 1084 HIS A O 1
ATOM 8625 N N . PHE A 1 1085 ? 23.068 -5.170 19.289 1.00 82.44 1085 PHE A N 1
ATOM 8626 C CA . PHE A 1 1085 ? 23.986 -4.312 20.046 1.00 82.44 1085 PHE A CA 1
ATOM 8627 C C . PHE A 1 1085 ? 25.423 -4.836 19.932 1.00 82.44 1085 PHE A C 1
ATOM 8629 O O . PHE A 1 1085 ? 25.700 -5.995 20.235 1.00 82.44 1085 PHE A O 1
ATOM 8636 N N . GLY A 1 1086 ? 26.336 -3.973 19.474 1.00 79.62 1086 GLY A N 1
ATOM 8637 C CA . GLY A 1 1086 ? 27.738 -4.320 19.218 1.00 79.62 1086 GLY A CA 1
ATOM 8638 C C . GLY A 1 1086 ? 28.005 -5.052 17.894 1.00 79.62 1086 GLY A C 1
ATOM 8639 O O . GLY A 1 1086 ? 29.149 -5.431 17.660 1.00 79.62 1086 GLY A O 1
ATOM 8640 N N . LYS A 1 1087 ? 26.985 -5.258 17.044 1.00 81.88 1087 LYS A N 1
ATOM 8641 C CA . LYS A 1 1087 ? 27.123 -5.864 15.701 1.00 81.88 1087 LYS A CA 1
ATOM 8642 C C . LYS A 1 1087 ? 26.983 -4.857 14.559 1.00 81.88 1087 LYS A C 1
ATOM 8644 O O . LYS A 1 1087 ? 27.593 -5.043 13.512 1.00 81.88 1087 LYS A O 1
ATOM 8649 N N . VAL A 1 1088 ? 26.172 -3.819 14.762 1.00 83.75 1088 VAL A N 1
ATOM 8650 C CA . VAL A 1 1088 ? 25.995 -2.715 13.805 1.00 83.75 1088 VAL A CA 1
ATOM 8651 C C . VAL A 1 1088 ? 27.233 -1.822 13.757 1.00 83.75 1088 VAL A C 1
ATOM 8653 O O . VAL A 1 1088 ? 28.002 -1.771 14.722 1.00 83.75 1088 VAL A O 1
ATOM 8656 N N . ALA A 1 1089 ? 27.429 -1.115 12.646 1.00 81.25 1089 ALA A N 1
ATOM 8657 C CA . ALA A 1 1089 ? 28.570 -0.217 12.497 1.00 81.25 1089 ALA A CA 1
ATOM 8658 C C . ALA A 1 1089 ? 28.521 0.968 13.494 1.00 81.25 1089 ALA A C 1
ATOM 8660 O O . ALA A 1 1089 ? 27.431 1.437 13.843 1.00 81.25 1089 ALA A O 1
ATOM 8661 N N . PRO A 1 1090 ? 29.677 1.508 13.934 1.00 76.81 1090 PRO A N 1
ATOM 8662 C CA . PRO A 1 1090 ? 29.710 2.730 14.738 1.00 76.81 1090 PRO A CA 1
ATOM 8663 C C . PRO A 1 1090 ? 29.013 3.899 14.022 1.00 76.81 1090 PRO A C 1
ATOM 8665 O O . PRO A 1 1090 ? 29.297 4.171 12.855 1.00 76.81 1090 PRO A O 1
ATOM 8668 N N . GLY A 1 1091 ? 28.113 4.602 14.712 1.00 69.12 1091 GLY A N 1
ATOM 8669 C CA . GLY A 1 1091 ? 27.296 5.683 14.151 1.00 69.12 1091 GLY A CA 1
ATOM 8670 C C . GLY A 1 1091 ? 26.034 5.225 13.405 1.00 69.12 1091 GLY A C 1
ATOM 8671 O O . GLY A 1 1091 ? 25.321 6.069 12.855 1.00 69.12 1091 GLY A O 1
ATOM 8672 N N . SER A 1 1092 ? 25.742 3.919 13.381 1.00 76.25 1092 SER A N 1
ATOM 8673 C CA . SER A 1 1092 ? 24.511 3.370 12.802 1.00 76.25 1092 SER A CA 1
ATOM 8674 C C . SER A 1 1092 ? 23.262 3.918 13.500 1.00 76.25 1092 SER A C 1
ATOM 8676 O O . SER A 1 1092 ? 23.247 4.139 14.710 1.00 76.25 1092 SER A O 1
ATOM 8678 N N . LEU A 1 1093 ? 22.157 4.073 12.760 1.00 71.62 1093 LEU A N 1
ATOM 8679 C CA . LEU A 1 1093 ? 20.859 4.484 13.326 1.00 71.62 1093 LEU A CA 1
ATOM 8680 C C . LEU A 1 1093 ? 20.289 3.462 14.322 1.00 71.62 1093 LEU A C 1
ATOM 8682 O O . LEU A 1 1093 ? 19.360 3.781 15.060 1.00 71.62 1093 LEU A O 1
ATOM 8686 N N . HIS A 1 1094 ? 20.837 2.248 14.331 1.00 75.12 1094 HIS A N 1
ATOM 8687 C CA . HIS A 1 1094 ? 20.476 1.169 15.244 1.00 75.12 1094 HIS A CA 1
ATOM 8688 C C . HIS A 1 1094 ? 21.439 1.064 16.440 1.00 75.12 1094 HIS A C 1
ATOM 8690 O O . HIS A 1 1094 ? 21.236 0.244 17.330 1.00 75.12 1094 HIS A O 1
ATOM 8696 N N . GLU A 1 1095 ? 22.487 1.889 16.508 1.00 79.25 1095 GLU A N 1
ATOM 8697 C CA . GLU A 1 1095 ? 23.446 1.845 17.609 1.00 79.25 1095 GLU A CA 1
ATOM 8698 C C . GLU A 1 1095 ? 22.787 2.277 18.933 1.00 79.25 1095 GLU A C 1
ATOM 8700 O O . GLU A 1 1095 ? 22.306 3.399 19.086 1.00 79.25 1095 GLU A O 1
ATOM 8705 N N . GLY A 1 1096 ? 22.745 1.361 19.907 1.00 64.31 1096 GLY A N 1
ATOM 8706 C CA . GLY A 1 1096 ? 22.228 1.628 21.254 1.00 64.31 1096 GLY A CA 1
ATOM 8707 C C . GLY A 1 1096 ? 20.708 1.819 21.354 1.00 64.31 1096 GLY A C 1
ATOM 8708 O O . GLY A 1 1096 ? 20.217 2.168 22.431 1.00 64.31 1096 GLY A O 1
ATOM 8709 N N . LEU A 1 1097 ? 19.949 1.574 20.279 1.00 68.75 1097 LEU A N 1
ATOM 8710 C CA . LEU A 1 1097 ? 18.491 1.723 20.245 1.00 68.75 1097 LEU A CA 1
ATOM 8711 C C . LEU A 1 1097 ? 17.792 0.363 20.114 1.00 68.75 1097 LEU A C 1
ATOM 8713 O O . LEU A 1 1097 ? 18.004 -0.331 19.126 1.00 68.75 1097 LEU A O 1
ATOM 8717 N N . PRO A 1 1098 ? 16.916 -0.036 21.057 1.00 74.31 1098 PRO A N 1
ATOM 8718 C CA . PRO A 1 1098 ? 16.189 -1.295 20.941 1.00 74.31 1098 PRO A CA 1
ATOM 8719 C C . PRO A 1 1098 ? 15.351 -1.355 19.653 1.00 74.31 1098 PRO A C 1
ATOM 8721 O O . PRO A 1 1098 ? 14.523 -0.483 19.399 1.00 74.31 1098 PRO A O 1
ATOM 8724 N N . HIS A 1 1099 ? 15.525 -2.417 18.870 1.00 75.25 1099 HIS A N 1
ATOM 8725 C CA . HIS A 1 1099 ? 14.761 -2.712 17.666 1.00 75.25 1099 HIS A CA 1
ATOM 8726 C C . HIS A 1 1099 ? 13.708 -3.767 17.995 1.00 75.25 1099 HIS A C 1
ATOM 8728 O O . HIS A 1 1099 ? 14.019 -4.941 18.208 1.00 75.25 1099 HIS A O 1
ATOM 8734 N N . LYS A 1 1100 ? 12.452 -3.332 18.093 1.00 69.19 1100 LYS A N 1
ATOM 8735 C CA . LYS A 1 1100 ? 11.330 -4.216 18.391 1.00 69.19 1100 LYS A CA 1
ATOM 8736 C C . LYS A 1 1100 ? 10.740 -4.754 17.093 1.00 69.19 1100 LYS A C 1
ATOM 8738 O O . LYS A 1 1100 ? 10.422 -3.995 16.186 1.00 69.19 1100 LYS A O 1
ATOM 8743 N N . VAL A 1 1101 ? 10.572 -6.066 17.059 1.00 67.69 1101 VAL A N 1
ATOM 8744 C CA . VAL A 1 1101 ? 9.939 -6.790 15.964 1.00 67.69 1101 VAL A CA 1
ATOM 8745 C C . VAL A 1 1101 ? 8.418 -6.711 16.146 1.00 67.69 1101 VAL A C 1
ATOM 8747 O O . VAL A 1 1101 ? 7.901 -7.182 17.161 1.00 67.69 1101 VAL A O 1
ATOM 8750 N N . GLU A 1 1102 ? 7.706 -6.069 15.216 1.00 58.97 1102 GLU A N 1
ATOM 8751 C CA . GLU A 1 1102 ? 6.240 -5.931 15.222 1.00 58.97 1102 GLU A CA 1
ATOM 8752 C C . GLU A 1 1102 ? 5.663 -6.326 13.853 1.00 58.97 1102 GLU A C 1
ATOM 8754 O O . GLU A 1 1102 ? 6.123 -5.831 12.828 1.00 58.97 1102 GLU A O 1
ATOM 8759 N N . GLY A 1 1103 ? 4.641 -7.188 13.827 1.00 52.31 1103 GLY A N 1
ATOM 8760 C CA . GLY A 1 1103 ? 4.072 -7.736 12.584 1.00 52.31 1103 GLY A CA 1
ATOM 8761 C C . GLY A 1 1103 ? 4.144 -9.267 12.536 1.00 52.31 1103 GLY A C 1
ATOM 8762 O O . GLY A 1 1103 ? 4.666 -9.863 13.479 1.00 52.31 1103 GLY A O 1
ATOM 8763 N N . PRO A 1 1104 ? 3.567 -9.922 11.509 1.00 53.19 1104 PRO A N 1
ATOM 8764 C CA . PRO A 1 1104 ? 3.597 -11.381 11.403 1.00 53.19 1104 PRO A CA 1
ATOM 8765 C C . PRO A 1 1104 ? 5.037 -11.846 11.116 1.00 53.19 1104 PRO A C 1
ATOM 8767 O O . PRO A 1 1104 ? 5.826 -11.040 10.629 1.00 53.19 1104 PRO A O 1
ATOM 8770 N N . PRO A 1 1105 ? 5.414 -13.116 11.345 1.00 62.78 1105 PRO A N 1
ATOM 8771 C CA . PRO A 1 1105 ? 4.657 -14.261 11.870 1.00 62.78 1105 PRO A CA 1
ATOM 8772 C C . PRO A 1 1105 ? 4.785 -14.460 13.397 1.00 62.78 1105 PRO A C 1
ATOM 8774 O O . PRO A 1 1105 ? 5.642 -13.863 14.043 1.00 62.78 1105 PRO A O 1
ATOM 8777 N N . GLU A 1 1106 ? 3.954 -15.340 13.983 1.00 66.69 1106 GLU A N 1
ATOM 8778 C CA . GLU A 1 1106 ? 4.126 -15.781 15.387 1.00 66.69 1106 GLU A CA 1
ATOM 8779 C C . GLU A 1 1106 ? 5.510 -16.402 15.623 1.00 66.69 1106 GLU A C 1
ATOM 8781 O O . GLU A 1 1106 ? 6.084 -16.261 16.704 1.00 66.69 1106 GLU A O 1
ATOM 8786 N N . PHE A 1 1107 ? 6.026 -17.090 14.602 1.00 79.44 1107 PHE A N 1
ATOM 8787 C CA . PHE A 1 1107 ? 7.392 -17.576 14.512 1.00 79.44 1107 PHE A CA 1
ATOM 8788 C C . PHE A 1 1107 ? 7.830 -17.689 13.044 1.00 79.44 1107 PHE A C 1
ATOM 8790 O O . PHE A 1 1107 ? 7.014 -17.876 12.146 1.00 79.44 1107 PHE A O 1
ATOM 8797 N N . TRP A 1 1108 ? 9.128 -17.594 12.798 1.00 86.88 1108 TRP A N 1
ATOM 8798 C CA . TRP A 1 1108 ? 9.781 -17.740 11.500 1.00 86.88 1108 TRP A CA 1
ATOM 8799 C C . TRP A 1 1108 ? 10.878 -18.798 11.584 1.00 86.88 1108 TRP A C 1
ATOM 8801 O O . TRP A 1 1108 ? 11.292 -19.187 12.682 1.00 86.88 1108 TRP A O 1
ATOM 8811 N N . ALA A 1 1109 ? 11.356 -19.261 10.430 1.00 85.62 1109 ALA A N 1
ATOM 8812 C CA . ALA A 1 1109 ? 12.575 -20.049 10.387 1.00 85.62 1109 ALA A CA 1
ATOM 8813 C C . ALA A 1 1109 ? 13.770 -19.112 10.621 1.00 85.62 1109 ALA A C 1
ATOM 8815 O O . ALA A 1 1109 ? 13.979 -18.165 9.869 1.00 85.62 1109 ALA A O 1
ATOM 8816 N N . GLY A 1 1110 ? 14.521 -19.340 11.693 1.00 76.56 1110 GLY A N 1
ATOM 8817 C CA . GLY A 1 1110 ? 15.711 -18.559 12.028 1.00 76.56 1110 GLY A CA 1
ATOM 8818 C C . GLY A 1 1110 ? 16.806 -19.433 12.623 1.00 76.56 1110 GLY A C 1
ATOM 8819 O O . GLY A 1 1110 ? 16.632 -20.638 12.758 1.00 76.56 1110 GLY A O 1
ATOM 8820 N N . GLY A 1 1111 ? 17.938 -18.844 13.004 1.00 66.88 1111 GLY A N 1
ATOM 8821 C CA . GLY A 1 1111 ? 19.049 -19.595 13.612 1.00 66.88 1111 GLY A CA 1
ATOM 8822 C C . GLY A 1 1111 ? 20.125 -20.029 12.617 1.00 66.88 1111 GLY A C 1
ATOM 8823 O O . GLY A 1 1111 ? 20.754 -21.065 12.814 1.00 66.88 1111 GLY A O 1
ATOM 8824 N N . GLY A 1 1112 ? 20.314 -19.229 11.565 1.00 75.69 1112 GLY A N 1
ATOM 8825 C CA . GLY A 1 1112 ? 21.431 -19.326 10.628 1.00 75.69 1112 GLY A CA 1
ATOM 8826 C C . GLY A 1 1112 ? 21.268 -20.340 9.499 1.00 75.69 1112 GLY A C 1
ATOM 8827 O O . GLY A 1 1112 ? 22.113 -20.388 8.611 1.00 75.69 1112 GLY A O 1
ATOM 8828 N N . MET A 1 1113 ? 20.183 -21.122 9.471 1.00 88.25 1113 MET A N 1
ATOM 8829 C CA . MET A 1 1113 ? 19.858 -21.986 8.335 1.00 88.25 1113 MET A CA 1
ATOM 8830 C C . MET A 1 1113 ? 18.348 -22.184 8.159 1.00 88.25 1113 MET A C 1
ATOM 8832 O O . MET A 1 1113 ? 17.635 -22.442 9.130 1.00 88.25 1113 MET A O 1
ATOM 8836 N N . TYR A 1 1114 ? 17.864 -22.104 6.916 1.00 92.50 1114 TYR A N 1
ATOM 8837 C CA . TYR A 1 1114 ? 16.482 -22.435 6.545 1.00 92.50 1114 TYR A CA 1
ATOM 8838 C C . TYR A 1 1114 ? 16.362 -22.852 5.070 1.00 92.50 1114 TYR A C 1
ATOM 8840 O O . TYR A 1 1114 ? 17.236 -22.560 4.253 1.00 92.50 1114 TYR A O 1
ATOM 8848 N N . VAL A 1 1115 ? 15.257 -23.517 4.726 1.00 93.19 1115 VAL A N 1
ATOM 8849 C CA . VAL A 1 1115 ? 14.914 -23.992 3.377 1.00 93.19 1115 VAL A CA 1
ATOM 8850 C C . VAL A 1 1115 ? 13.661 -23.270 2.877 1.00 93.19 1115 VAL A C 1
ATOM 8852 O O . VAL A 1 1115 ? 12.665 -23.184 3.592 1.00 93.19 1115 VAL A O 1
ATOM 8855 N N . VAL A 1 1116 ? 13.691 -22.774 1.641 1.00 94.44 1116 VAL A N 1
ATOM 8856 C CA . VAL A 1 1116 ? 12.573 -22.107 0.958 1.00 94.44 1116 VAL A CA 1
ATOM 8857 C C . VAL A 1 1116 ? 12.362 -22.756 -0.408 1.00 94.44 1116 VAL A C 1
ATOM 8859 O O . VAL A 1 1116 ? 13.296 -22.861 -1.201 1.00 94.44 1116 VAL A O 1
ATOM 8862 N N . ARG A 1 1117 ? 11.139 -23.181 -0.722 1.00 93.19 1117 ARG A N 1
ATOM 8863 C CA . ARG A 1 1117 ? 10.791 -23.701 -2.052 1.00 93.19 1117 ARG A CA 1
ATOM 8864 C C . ARG A 1 1117 ? 10.720 -22.561 -3.071 1.00 93.19 1117 ARG A C 1
ATOM 8866 O O . ARG A 1 1117 ? 10.456 -21.417 -2.711 1.00 93.19 1117 ARG A O 1
ATOM 8873 N N . ARG A 1 1118 ? 10.962 -22.844 -4.353 1.00 89.31 1118 ARG A N 1
ATOM 8874 C CA . ARG A 1 1118 ? 11.018 -21.825 -5.419 1.00 89.31 1118 ARG A CA 1
ATOM 8875 C C . ARG A 1 1118 ? 9.804 -20.892 -5.463 1.00 89.31 1118 ARG A C 1
ATOM 8877 O O . ARG A 1 1118 ? 9.975 -19.691 -5.643 1.00 89.31 1118 ARG A O 1
ATOM 8884 N N . ASP A 1 1119 ? 8.597 -21.432 -5.333 1.00 87.31 1119 ASP A N 1
ATOM 8885 C CA . ASP A 1 1119 ? 7.349 -20.660 -5.347 1.00 87.31 1119 ASP A CA 1
ATOM 8886 C C . ASP A 1 1119 ? 7.269 -19.675 -4.171 1.00 87.31 1119 ASP A C 1
ATOM 8888 O O . ASP A 1 1119 ? 6.952 -18.506 -4.372 1.00 87.31 1119 ASP A O 1
ATOM 8892 N N . ALA A 1 1120 ? 7.660 -20.104 -2.970 1.00 90.25 1120 ALA A N 1
ATOM 8893 C CA . ALA A 1 1120 ? 7.800 -19.223 -1.815 1.00 90.25 1120 ALA A CA 1
ATOM 8894 C C . ALA A 1 1120 ? 8.927 -18.192 -2.014 1.00 90.25 1120 ALA A C 1
ATOM 8896 O O . ALA A 1 1120 ? 8.734 -17.002 -1.770 1.00 90.25 1120 ALA A O 1
ATOM 8897 N N . ALA A 1 1121 ? 10.084 -18.610 -2.535 1.00 91.06 1121 ALA A N 1
ATOM 8898 C CA . ALA A 1 1121 ? 11.204 -17.717 -2.829 1.00 91.06 1121 ALA A CA 1
ATOM 8899 C C . ALA A 1 1121 ? 10.835 -16.636 -3.861 1.00 91.06 1121 ALA A C 1
ATOM 8901 O O . ALA A 1 1121 ? 11.329 -15.514 -3.774 1.00 91.06 1121 ALA A O 1
ATOM 8902 N N . ALA A 1 1122 ? 9.921 -16.922 -4.794 1.00 83.00 1122 ALA A N 1
ATOM 8903 C CA . ALA A 1 1122 ? 9.437 -15.938 -5.758 1.00 83.00 1122 ALA A CA 1
ATOM 8904 C C . ALA A 1 1122 ? 8.727 -14.748 -5.090 1.00 83.00 1122 ALA A C 1
ATOM 8906 O O . ALA A 1 1122 ? 8.838 -13.625 -5.578 1.00 83.00 1122 ALA A O 1
ATOM 8907 N N . HIS A 1 1123 ? 8.074 -14.947 -3.939 1.00 86.25 1123 HIS A N 1
ATOM 8908 C CA . HIS A 1 1123 ? 7.500 -13.846 -3.156 1.00 86.25 1123 HIS A CA 1
ATOM 8909 C C . HIS A 1 1123 ? 8.573 -12.924 -2.550 1.00 86.25 1123 HIS A C 1
ATOM 8911 O O . HIS A 1 1123 ? 8.338 -11.724 -2.394 1.00 86.25 1123 HIS A O 1
ATOM 8917 N N . LEU A 1 1124 ? 9.769 -13.460 -2.283 1.00 87.69 1124 LEU A N 1
ATOM 8918 C CA . LEU A 1 1124 ? 10.941 -12.730 -1.778 1.00 87.69 1124 LEU A CA 1
ATOM 8919 C C . LEU A 1 1124 ? 11.732 -12.017 -2.893 1.00 87.69 1124 LEU A C 1
ATOM 8921 O O . LEU A 1 1124 ? 12.601 -11.198 -2.610 1.00 87.69 1124 LEU A O 1
ATOM 8925 N N . ALA A 1 1125 ? 11.413 -12.287 -4.159 1.00 80.62 1125 ALA A N 1
ATOM 8926 C CA . ALA A 1 1125 ? 12.034 -11.681 -5.339 1.00 80.62 1125 ALA A CA 1
ATOM 8927 C C . ALA A 1 1125 ? 11.192 -10.535 -5.941 1.00 80.62 1125 ALA A C 1
ATOM 8929 O O . ALA A 1 1125 ? 11.347 -10.188 -7.110 1.00 80.62 1125 ALA A O 1
ATOM 8930 N N . THR A 1 1126 ? 10.252 -9.983 -5.169 1.00 67.94 1126 THR A N 1
ATOM 8931 C CA . THR A 1 1126 ? 9.337 -8.926 -5.621 1.00 67.94 1126 THR A CA 1
ATOM 8932 C C . THR A 1 1126 ? 9.837 -7.532 -5.245 1.00 67.94 1126 THR A C 1
ATOM 8934 O O . THR A 1 1126 ? 10.569 -7.350 -4.274 1.00 67.94 1126 THR A O 1
ATOM 8937 N N . THR A 1 1127 ? 9.353 -6.503 -5.942 1.00 55.00 1127 THR A N 1
ATOM 8938 C CA . THR A 1 1127 ? 9.598 -5.100 -5.565 1.00 55.00 1127 THR A CA 1
ATOM 8939 C C . THR A 1 1127 ? 9.125 -4.797 -4.137 1.00 55.00 1127 THR A C 1
ATOM 8941 O O . THR A 1 1127 ? 9.777 -4.041 -3.417 1.00 55.00 1127 THR A O 1
ATOM 8944 N N . LEU A 1 1128 ? 8.029 -5.428 -3.692 1.00 59.00 1128 LEU A N 1
ATOM 8945 C CA . LEU A 1 1128 ? 7.565 -5.360 -2.304 1.00 59.00 1128 LEU A CA 1
ATOM 8946 C C . LEU A 1 1128 ? 8.597 -5.961 -1.341 1.00 59.00 1128 LEU A C 1
ATOM 8948 O O . LEU A 1 1128 ? 8.866 -5.365 -0.302 1.00 59.00 1128 LEU A O 1
ATOM 8952 N N . ALA A 1 1129 ? 9.203 -7.098 -1.684 1.00 56.28 1129 ALA A N 1
ATOM 8953 C CA . ALA A 1 1129 ? 10.255 -7.711 -0.880 1.00 56.28 1129 ALA A CA 1
ATOM 8954 C C . ALA A 1 1129 ? 11.487 -6.810 -0.748 1.00 56.28 1129 ALA A C 1
ATOM 8956 O O . ALA A 1 1129 ? 11.957 -6.601 0.369 1.00 56.28 1129 ALA A O 1
ATOM 8957 N N . HIS A 1 1130 ? 11.941 -6.197 -1.845 1.00 65.69 1130 HIS A N 1
ATOM 8958 C CA . HIS A 1 1130 ? 13.028 -5.215 -1.813 1.00 65.69 1130 HIS A CA 1
ATOM 8959 C C . HIS A 1 1130 ? 12.686 -4.034 -0.893 1.00 65.69 1130 HIS A C 1
ATOM 8961 O O . HIS A 1 1130 ? 13.489 -3.617 -0.060 1.00 65.69 1130 HIS A O 1
ATOM 8967 N N . GLN A 1 1131 ? 11.458 -3.511 -0.979 1.00 58.31 1131 GLN A N 1
ATOM 8968 C CA . GLN A 1 1131 ? 11.002 -2.441 -0.093 1.00 58.31 1131 GLN A CA 1
ATOM 8969 C C . GLN A 1 1131 ? 11.005 -2.885 1.371 1.00 58.31 1131 GLN A C 1
ATOM 8971 O O . GLN A 1 1131 ? 11.586 -2.177 2.189 1.00 58.31 1131 GLN A O 1
ATOM 8976 N N . VAL A 1 1132 ? 10.409 -4.038 1.694 1.00 64.19 1132 VAL A N 1
ATOM 8977 C CA . VAL A 1 1132 ? 10.308 -4.603 3.053 1.00 64.19 1132 VAL A CA 1
ATOM 8978 C C . VAL A 1 1132 ? 11.682 -4.899 3.658 1.00 64.19 1132 VAL A C 1
ATOM 8980 O O . VAL A 1 1132 ? 11.885 -4.620 4.840 1.00 64.19 1132 VAL A O 1
ATOM 8983 N N . ALA A 1 1133 ? 12.651 -5.352 2.859 1.00 66.69 1133 ALA A N 1
ATOM 8984 C CA . ALA A 1 1133 ? 14.033 -5.548 3.292 1.00 66.69 1133 ALA A CA 1
ATOM 8985 C C . ALA A 1 1133 ? 14.649 -4.266 3.881 1.00 66.69 1133 ALA A C 1
ATOM 8987 O O . ALA A 1 1133 ? 15.357 -4.328 4.877 1.00 66.69 1133 ALA A O 1
ATOM 8988 N N . HIS A 1 1134 ? 14.294 -3.084 3.362 1.00 73.38 1134 HIS A N 1
ATOM 8989 C CA . HIS A 1 1134 ? 14.731 -1.794 3.916 1.00 73.38 1134 HIS A CA 1
ATOM 8990 C C . HIS A 1 1134 ? 14.018 -1.347 5.206 1.00 73.38 1134 HIS A C 1
ATOM 8992 O O . HIS A 1 1134 ? 14.290 -0.244 5.686 1.00 73.38 1134 HIS A O 1
ATOM 8998 N N . TYR A 1 1135 ? 13.052 -2.101 5.732 1.00 70.12 1135 TYR A N 1
ATOM 8999 C CA . TYR A 1 1135 ? 12.359 -1.768 6.990 1.00 70.12 1135 TYR A CA 1
ATOM 9000 C C . TYR A 1 1135 ? 12.743 -2.689 8.150 1.00 70.12 1135 TYR A C 1
ATOM 9002 O O . TYR A 1 1135 ? 12.494 -2.337 9.303 1.00 70.12 1135 TYR A O 1
ATOM 9010 N N . HIS A 1 1136 ? 13.340 -3.843 7.861 1.00 80.81 1136 HIS A N 1
ATOM 9011 C CA . HIS A 1 1136 ? 13.742 -4.812 8.873 1.00 80.81 1136 HIS A CA 1
ATOM 9012 C C . HIS A 1 1136 ? 15.221 -4.670 9.204 1.00 80.81 1136 HIS A C 1
ATOM 9014 O O . HIS A 1 1136 ? 16.016 -4.306 8.349 1.00 80.81 1136 HIS A O 1
ATOM 9020 N N . LEU A 1 1137 ? 15.583 -4.969 10.454 1.00 86.06 1137 LEU A N 1
ATOM 9021 C CA . LEU A 1 1137 ? 16.981 -5.114 10.876 1.00 86.06 1137 LEU A CA 1
ATOM 9022 C C . LEU A 1 1137 ? 17.425 -6.585 10.910 1.00 86.06 1137 LEU A C 1
ATOM 9024 O O . LEU A 1 1137 ? 18.615 -6.876 10.876 1.00 86.06 1137 LEU A O 1
ATOM 9028 N N . TYR A 1 1138 ? 16.470 -7.512 11.021 1.00 88.06 1138 TYR A N 1
ATOM 9029 C CA . TYR A 1 1138 ? 16.720 -8.950 11.110 1.00 88.06 1138 TYR A CA 1
ATOM 9030 C C . TYR A 1 1138 ? 16.227 -9.631 9.831 1.00 88.06 1138 TYR A C 1
ATOM 9032 O O . TYR A 1 1138 ? 15.038 -9.582 9.513 1.00 88.06 1138 TYR A O 1
ATOM 9040 N N . GLU A 1 1139 ? 17.136 -10.265 9.097 1.00 90.75 1139 GLU A N 1
ATOM 9041 C CA . GLU A 1 1139 ? 16.893 -10.872 7.789 1.00 90.75 1139 GLU A CA 1
ATOM 9042 C C . GLU A 1 1139 ? 16.000 -12.112 7.880 1.00 90.75 1139 GLU A C 1
ATOM 9044 O O . GLU A 1 1139 ? 15.082 -12.268 7.078 1.00 90.75 1139 GLU A O 1
ATOM 9049 N N . ASP A 1 1140 ? 16.194 -12.948 8.903 1.00 90.44 1140 ASP A N 1
ATOM 9050 C CA . ASP A 1 1140 ? 15.363 -14.137 9.128 1.00 90.44 1140 ASP A CA 1
ATOM 9051 C C . ASP A 1 1140 ? 13.902 -13.730 9.423 1.00 90.44 1140 ASP A C 1
ATOM 9053 O O . ASP A 1 1140 ? 12.950 -14.349 8.936 1.00 90.44 1140 ASP A O 1
ATOM 9057 N N . PHE A 1 1141 ? 13.712 -12.636 10.177 1.00 88.38 1141 PHE A N 1
ATOM 9058 C CA . PHE A 1 1141 ? 12.379 -12.079 10.419 1.00 88.38 1141 PHE A CA 1
ATOM 9059 C C . PHE A 1 1141 ? 11.785 -11.480 9.145 1.00 88.38 1141 PHE A C 1
ATOM 9061 O O . PHE A 1 1141 ? 10.617 -11.719 8.862 1.00 88.38 1141 PHE A O 1
ATOM 9068 N N . MET A 1 1142 ? 12.580 -10.750 8.354 1.00 90.81 1142 MET A N 1
ATOM 9069 C CA . MET A 1 1142 ? 12.145 -10.200 7.068 1.00 90.81 1142 MET A CA 1
ATOM 9070 C C . MET A 1 1142 ? 11.622 -11.297 6.133 1.00 90.81 1142 MET A C 1
ATOM 9072 O O . MET A 1 1142 ? 10.554 -11.129 5.543 1.00 90.81 1142 MET A O 1
ATOM 9076 N N . VAL A 1 1143 ? 12.331 -12.426 6.020 1.00 92.00 1143 VAL A N 1
ATOM 9077 C CA . VAL A 1 1143 ? 11.873 -13.573 5.219 1.00 92.00 1143 VAL A CA 1
ATOM 9078 C C . VAL A 1 1143 ? 10.552 -14.114 5.762 1.00 92.00 1143 VAL A C 1
ATOM 9080 O O . VAL A 1 1143 ? 9.606 -14.298 4.997 1.00 92.00 1143 VAL A O 1
ATOM 9083 N N . GLY A 1 1144 ? 10.457 -14.317 7.079 1.00 90.19 1144 GLY A N 1
ATOM 9084 C CA . GLY A 1 1144 ? 9.228 -14.783 7.720 1.00 90.19 1144 GLY A CA 1
ATOM 9085 C C . GLY A 1 1144 ? 8.034 -13.846 7.522 1.00 90.19 1144 GLY A C 1
ATOM 9086 O O . GLY A 1 1144 ? 6.950 -14.314 7.184 1.00 90.19 1144 GLY A O 1
ATOM 9087 N N . ASP A 1 1145 ? 8.224 -12.538 7.702 1.00 87.25 1145 ASP A N 1
ATOM 9088 C CA . ASP A 1 1145 ? 7.191 -11.507 7.542 1.00 87.25 1145 ASP A CA 1
ATOM 9089 C C . ASP A 1 1145 ? 6.676 -11.471 6.099 1.00 87.25 1145 ASP A C 1
ATOM 9091 O O . ASP A 1 1145 ? 5.467 -11.515 5.858 1.00 87.25 1145 ASP A O 1
ATOM 9095 N N . LEU A 1 1146 ? 7.588 -11.466 5.122 1.00 86.62 1146 LEU A N 1
ATOM 9096 C CA . LEU A 1 1146 ? 7.228 -11.474 3.706 1.00 86.62 1146 LEU A CA 1
ATOM 9097 C C . LEU A 1 1146 ? 6.443 -12.725 3.318 1.00 86.62 1146 LEU A C 1
ATOM 9099 O O . LEU A 1 1146 ? 5.379 -12.614 2.712 1.00 86.62 1146 LEU A O 1
ATOM 9103 N N . LEU A 1 1147 ? 6.921 -13.908 3.697 1.00 88.94 1147 LEU A N 1
ATOM 9104 C CA . LEU A 1 1147 ? 6.237 -15.161 3.380 1.00 88.94 1147 LEU A CA 1
ATOM 9105 C C . LEU A 1 1147 ? 4.869 -15.256 4.070 1.00 88.94 1147 LEU A C 1
ATOM 9107 O O . LEU A 1 1147 ? 3.878 -15.603 3.421 1.00 88.94 1147 LEU A O 1
ATOM 9111 N N . ALA A 1 1148 ? 4.770 -14.838 5.334 1.00 85.81 1148 ALA A N 1
ATOM 9112 C CA . ALA A 1 1148 ? 3.516 -14.850 6.078 1.00 85.81 1148 ALA A CA 1
ATOM 9113 C C . ALA A 1 1148 ? 2.447 -13.948 5.445 1.00 85.81 1148 ALA A C 1
ATOM 9115 O O . ALA A 1 1148 ? 1.272 -14.321 5.409 1.00 85.81 1148 ALA A O 1
ATOM 9116 N N . ARG A 1 1149 ? 2.839 -12.794 4.886 1.00 82.06 1149 ARG A N 1
ATOM 9117 C CA . ARG A 1 1149 ? 1.937 -11.900 4.130 1.00 82.06 1149 ARG A CA 1
ATOM 9118 C C . ARG A 1 1149 ? 1.380 -12.542 2.861 1.00 82.06 1149 ARG A C 1
ATOM 9120 O O . ARG A 1 1149 ? 0.291 -12.172 2.430 1.00 82.06 1149 ARG A O 1
ATOM 9127 N N . HIS A 1 1150 ? 2.095 -13.512 2.299 1.00 80.69 1150 HIS A N 1
ATOM 9128 C CA . HIS A 1 1150 ? 1.668 -14.309 1.151 1.00 80.69 1150 HIS A CA 1
ATOM 9129 C C . HIS A 1 1150 ? 1.011 -15.642 1.551 1.00 80.69 1150 HIS A C 1
ATOM 9131 O O . HIS A 1 1150 ? 0.776 -16.494 0.701 1.00 80.69 1150 HIS A O 1
ATOM 9137 N N . GLY A 1 1151 ? 0.671 -15.821 2.834 1.00 84.62 1151 GLY A N 1
ATOM 9138 C CA . GLY A 1 1151 ? 0.012 -17.029 3.332 1.00 84.62 1151 GLY A CA 1
ATOM 9139 C C . GLY A 1 1151 ? 0.946 -18.229 3.513 1.00 84.62 1151 GLY A C 1
ATOM 9140 O O . GLY A 1 1151 ? 0.466 -19.322 3.797 1.00 84.62 1151 GLY A O 1
ATOM 9141 N N . VAL A 1 1152 ? 2.263 -18.038 3.391 1.00 88.44 1152 VAL A N 1
ATOM 9142 C CA . VAL A 1 1152 ? 3.275 -19.075 3.618 1.00 88.44 1152 VAL A CA 1
ATOM 9143 C C . VAL A 1 1152 ? 3.793 -18.956 5.050 1.00 88.44 1152 VAL A C 1
ATOM 9145 O O . VAL A 1 1152 ? 4.488 -18.004 5.396 1.00 88.44 1152 VAL A O 1
ATOM 9148 N N . GLN A 1 1153 ? 3.444 -19.919 5.900 1.00 87.56 1153 GLN A N 1
ATOM 9149 C CA . GLN A 1 1153 ? 3.946 -19.988 7.274 1.00 87.56 1153 GLN A CA 1
ATOM 9150 C C . GLN A 1 1153 ? 5.216 -20.834 7.343 1.00 87.56 1153 GLN A C 1
ATOM 9152 O O . GLN A 1 1153 ? 5.394 -21.764 6.556 1.00 87.56 1153 GLN A O 1
ATOM 9157 N N . ALA A 1 1154 ? 6.094 -20.513 8.294 1.00 88.06 1154 ALA A N 1
ATOM 9158 C CA . ALA A 1 1154 ? 7.247 -21.352 8.581 1.00 88.06 1154 ALA A CA 1
ATOM 9159 C C . ALA A 1 1154 ? 6.784 -22.692 9.162 1.00 88.06 1154 ALA A C 1
ATOM 9161 O O . ALA A 1 1154 ? 5.917 -22.723 10.034 1.00 88.06 1154 ALA A O 1
ATOM 9162 N N . GLN A 1 1155 ? 7.401 -23.784 8.724 1.00 88.56 1155 GLN A N 1
ATOM 9163 C CA . GLN A 1 1155 ? 7.252 -25.094 9.337 1.00 88.56 1155 GLN A CA 1
ATOM 9164 C C . GLN A 1 1155 ? 8.471 -25.377 10.231 1.00 88.56 1155 GLN A C 1
ATOM 9166 O O . GLN A 1 1155 ? 9.598 -25.418 9.722 1.00 88.56 1155 GLN A O 1
ATOM 9171 N N . PRO A 1 1156 ? 8.282 -25.577 11.549 1.00 84.62 1156 PRO A N 1
ATOM 9172 C CA . PRO A 1 1156 ? 9.352 -26.009 12.435 1.00 84.62 1156 PRO A CA 1
ATOM 9173 C C . PRO A 1 1156 ? 9.842 -27.392 12.030 1.00 84.62 1156 PRO A C 1
ATOM 9175 O O . PRO A 1 1156 ? 9.060 -28.335 11.900 1.00 84.62 1156 PRO A O 1
ATOM 9178 N N . TRP A 1 1157 ? 11.147 -27.514 11.828 1.00 78.38 1157 TRP A N 1
ATOM 9179 C CA . TRP A 1 1157 ? 11.752 -28.769 11.401 1.00 78.38 1157 TRP A CA 1
ATOM 9180 C C . TRP A 1 1157 ? 11.646 -29.914 12.431 1.00 78.38 1157 TRP A C 1
ATOM 9182 O O . TRP A 1 1157 ? 11.644 -31.074 12.051 1.00 78.38 1157 TRP A O 1
ATOM 9192 N N . ASP A 1 1158 ? 11.508 -29.600 13.718 1.00 71.75 1158 ASP A N 1
ATOM 9193 C CA . ASP A 1 1158 ? 11.420 -30.509 14.865 1.00 71.75 1158 ASP A CA 1
ATOM 9194 C C . ASP A 1 1158 ? 10.006 -31.072 15.035 1.00 71.75 1158 ASP A C 1
ATOM 9196 O O . ASP A 1 1158 ? 9.801 -32.060 15.737 1.00 71.75 1158 ASP A O 1
ATOM 9200 N N . GLU A 1 1159 ? 9.039 -30.466 14.348 1.00 74.94 1159 GLU A N 1
ATOM 9201 C CA . GLU A 1 1159 ? 7.656 -30.927 14.252 1.00 74.94 1159 GLU A CA 1
ATOM 9202 C C . GLU A 1 1159 ? 7.425 -31.784 12.988 1.00 74.94 1159 GLU A C 1
ATOM 9204 O O . GLU A 1 1159 ? 6.315 -32.272 12.768 1.00 74.94 1159 GLU A O 1
ATOM 9209 N N . LEU A 1 1160 ? 8.452 -31.990 12.149 1.00 70.44 1160 LEU A N 1
ATOM 9210 C CA . LEU A 1 1160 ? 8.340 -32.831 10.959 1.00 70.44 1160 LEU A CA 1
ATOM 9211 C C . LEU A 1 1160 ? 8.404 -34.325 11.332 1.00 70.44 1160 LEU A C 1
ATOM 9213 O O . LEU A 1 1160 ? 9.337 -34.738 12.023 1.00 70.44 1160 LEU A O 1
ATOM 9217 N N . PRO A 1 1161 ? 7.486 -35.172 10.819 1.00 60.41 1161 PRO A N 1
ATOM 9218 C CA . PRO A 1 1161 ? 7.428 -36.605 11.147 1.00 60.41 1161 PRO A CA 1
ATOM 9219 C C . PRO A 1 1161 ? 8.731 -37.370 10.873 1.00 60.41 1161 PRO A C 1
ATOM 9221 O O . PRO A 1 1161 ? 9.042 -38.357 11.533 1.00 60.41 1161 PRO A O 1
ATOM 9224 N N . VAL A 1 1162 ? 9.488 -36.900 9.886 1.00 54.41 1162 VAL A N 1
ATOM 9225 C CA . VAL A 1 1162 ? 10.734 -37.492 9.384 1.00 54.41 1162 VAL A CA 1
ATOM 9226 C C . VAL A 1 1162 ? 11.984 -37.012 10.121 1.00 54.41 1162 VAL A C 1
ATOM 9228 O O . VAL A 1 1162 ? 13.039 -37.621 9.984 1.00 54.41 1162 VAL A O 1
ATOM 9231 N N . ALA A 1 1163 ? 11.877 -35.973 10.956 1.00 53.81 1163 ALA A N 1
ATOM 9232 C CA . ALA A 1 1163 ? 13.022 -35.373 11.638 1.00 53.81 1163 ALA A CA 1
ATOM 9233 C C . ALA A 1 1163 ? 13.466 -36.110 12.912 1.00 53.81 1163 ALA A C 1
ATOM 9235 O O . ALA A 1 1163 ? 14.445 -35.685 13.507 1.00 53.81 1163 ALA A O 1
ATOM 9236 N N . ASN A 1 1164 ? 12.766 -37.179 13.324 1.00 48.84 1164 ASN A N 1
ATOM 9237 C CA . ASN A 1 1164 ? 13.049 -38.164 14.391 1.00 48.84 1164 ASN A CA 1
ATOM 9238 C C . ASN A 1 1164 ? 14.332 -37.953 15.254 1.00 48.84 1164 ASN A C 1
ATOM 9240 O O . ASN A 1 1164 ? 15.200 -38.821 15.332 1.00 48.84 1164 ASN A O 1
ATOM 9244 N N . GLY A 1 1165 ? 14.466 -36.797 15.916 1.00 50.44 1165 GLY A N 1
ATOM 9245 C CA . GLY A 1 1165 ? 15.621 -36.431 16.746 1.00 50.44 1165 GLY A CA 1
ATOM 9246 C C . GLY A 1 1165 ? 16.957 -36.161 16.026 1.00 50.44 1165 GLY A C 1
ATOM 9247 O O . GLY A 1 1165 ? 17.981 -36.109 16.705 1.00 50.44 1165 GLY A O 1
ATOM 9248 N N . GLN A 1 1166 ? 16.993 -36.003 14.699 1.00 53.97 1166 GLN A N 1
ATOM 9249 C CA . GLN A 1 1166 ? 18.219 -35.705 13.947 1.00 53.97 1166 GLN A CA 1
ATOM 9250 C C . GLN A 1 1166 ? 18.378 -34.197 13.691 1.00 53.97 1166 GLN A C 1
ATOM 9252 O O . GLN A 1 1166 ? 17.661 -33.613 12.882 1.00 53.97 1166 GLN A O 1
ATOM 9257 N N . ASP A 1 1167 ? 19.361 -33.567 14.343 1.00 58.19 1167 ASP A N 1
ATOM 9258 C CA . ASP A 1 1167 ? 19.771 -32.194 14.024 1.00 58.19 1167 ASP A CA 1
ATOM 9259 C C . ASP A 1 1167 ? 20.610 -32.174 12.730 1.00 58.19 1167 ASP A C 1
ATOM 9261 O O . ASP A 1 1167 ? 21.557 -32.941 12.539 1.00 58.19 1167 ASP A O 1
ATOM 9265 N N . TRP A 1 1168 ? 20.249 -31.277 11.818 1.00 67.75 1168 TRP A N 1
ATOM 9266 C CA . TRP A 1 1168 ? 20.840 -31.093 10.486 1.00 67.75 1168 TRP A CA 1
ATOM 9267 C C . TRP A 1 1168 ? 21.538 -29.728 10.354 1.00 67.75 1168 TRP A C 1
ATOM 9269 O O . TRP A 1 1168 ? 22.319 -29.503 9.429 1.00 67.75 1168 TRP A O 1
ATOM 9279 N N . CYS A 1 1169 ? 21.349 -28.870 11.360 1.00 60.69 1169 CYS A N 1
ATOM 9280 C CA . CYS A 1 1169 ? 22.134 -27.679 11.665 1.00 60.69 1169 CYS A CA 1
ATOM 9281 C C . CYS A 1 1169 ? 22.735 -27.855 13.067 1.00 60.69 1169 CYS A C 1
ATOM 9283 O O . CYS A 1 1169 ? 22.005 -27.953 14.054 1.00 60.69 1169 CYS A O 1
ATOM 9285 N N . ILE A 1 1170 ? 24.065 -27.896 13.161 1.00 55.62 1170 ILE A N 1
ATOM 9286 C CA . ILE A 1 1170 ? 24.768 -28.044 14.439 1.00 55.62 1170 ILE A CA 1
ATOM 9287 C C . ILE A 1 1170 ? 25.165 -26.647 14.922 1.00 55.62 1170 ILE A C 1
ATOM 9289 O O . ILE A 1 1170 ? 26.118 -26.052 14.424 1.00 55.62 1170 ILE A O 1
ATOM 9293 N N . THR A 1 1171 ? 24.420 -26.117 15.897 1.00 47.50 1171 THR A N 1
ATOM 9294 C CA . THR A 1 1171 ? 24.673 -24.785 16.491 1.00 47.50 1171 THR A CA 1
ATOM 9295 C C . THR A 1 1171 ? 25.514 -24.838 17.773 1.00 47.50 1171 THR A C 1
ATOM 9297 O O . THR A 1 1171 ? 25.905 -23.793 18.292 1.00 47.50 1171 THR A O 1
ATOM 9300 N N . ASN A 1 1172 ? 25.807 -26.037 18.302 1.00 41.31 1172 ASN A N 1
ATOM 9301 C CA . ASN A 1 1172 ? 26.405 -26.225 19.624 1.00 41.31 1172 ASN A CA 1
ATOM 9302 C C . ASN A 1 1172 ? 27.803 -26.867 19.564 1.00 41.31 1172 ASN A C 1
ATOM 9304 O O . ASN A 1 1172 ? 28.017 -27.917 18.965 1.00 41.31 1172 ASN A O 1
ATOM 9308 N N . LEU A 1 1173 ? 28.762 -26.250 20.261 1.00 34.72 1173 LEU A N 1
ATOM 9309 C CA . LEU A 1 1173 ? 30.173 -26.667 20.316 1.00 34.72 1173 LEU A CA 1
ATOM 9310 C C . LEU A 1 1173 ? 30.399 -28.071 20.901 1.00 34.72 1173 LEU A C 1
ATOM 9312 O O . LEU A 1 1173 ? 31.451 -28.651 20.656 1.00 34.72 1173 LEU A O 1
ATOM 9316 N N . ARG A 1 1174 ? 29.445 -28.617 21.668 1.00 34.03 1174 ARG A N 1
ATOM 9317 C CA . ARG A 1 1174 ? 29.554 -29.966 22.250 1.00 34.03 1174 ARG A CA 1
ATOM 9318 C C . ARG A 1 1174 ? 29.526 -31.071 21.194 1.00 34.03 1174 ARG A C 1
ATOM 9320 O O . ARG A 1 1174 ? 30.234 -32.054 21.366 1.00 34.03 1174 ARG A O 1
ATOM 9327 N N . ASP A 1 1175 ? 28.806 -30.876 20.093 1.00 35.31 1175 ASP A N 1
ATOM 9328 C CA . ASP A 1 1175 ? 28.694 -31.882 19.027 1.00 35.31 1175 ASP A CA 1
ATOM 9329 C C . ASP A 1 1175 ? 29.889 -31.814 18.060 1.00 35.31 1175 ASP A C 1
ATOM 9331 O O . ASP A 1 1175 ? 30.314 -32.827 17.507 1.00 35.31 1175 ASP A O 1
ATOM 9335 N N . ILE A 1 1176 ? 30.525 -30.636 17.964 1.00 39.41 1176 ILE A N 1
ATOM 9336 C CA . ILE A 1 1176 ? 31.806 -30.418 17.266 1.00 39.41 1176 ILE A CA 1
ATOM 9337 C C . ILE A 1 1176 ? 32.944 -31.211 17.929 1.00 39.41 1176 ILE A C 1
ATOM 9339 O O . ILE A 1 1176 ? 33.898 -31.588 17.260 1.00 39.41 1176 ILE A O 1
ATOM 9343 N N . MET A 1 1177 ? 32.849 -31.526 19.227 1.00 34.69 1177 MET A N 1
ATOM 9344 C CA . MET A 1 1177 ? 33.877 -32.313 19.926 1.00 34.69 1177 MET A CA 1
ATOM 9345 C C . MET A 1 1177 ? 33.983 -33.771 19.444 1.00 34.69 1177 MET A C 1
ATOM 9347 O O . MET A 1 1177 ? 34.885 -34.478 19.889 1.00 34.69 1177 MET A O 1
ATOM 9351 N N . SER A 1 1178 ? 33.091 -34.221 18.553 1.00 39.19 1178 SER A N 1
ATOM 9352 C CA . SER A 1 1178 ? 33.154 -35.549 17.931 1.00 39.19 1178 SER A CA 1
ATOM 9353 C C . SER A 1 1178 ? 33.960 -35.595 16.624 1.00 39.19 1178 SER A C 1
ATOM 9355 O O . SER A 1 1178 ? 34.355 -36.681 16.206 1.00 39.19 1178 SER A O 1
ATOM 9357 N N . GLU A 1 1179 ? 34.286 -34.442 16.024 1.00 33.88 1179 GLU A N 1
ATOM 9358 C CA . GLU A 1 1179 ? 35.147 -34.350 14.841 1.00 33.88 1179 GLU A CA 1
ATOM 9359 C C . GLU A 1 1179 ? 36.376 -33.479 15.155 1.00 33.88 1179 GLU A C 1
ATOM 9361 O O . GLU A 1 1179 ? 36.301 -32.269 15.357 1.00 33.88 1179 GLU A O 1
ATOM 9366 N N . ASP A 1 1180 ? 37.518 -34.154 15.253 1.00 40.53 1180 ASP A N 1
ATOM 9367 C CA . ASP A 1 1180 ? 38.844 -33.688 15.666 1.00 40.53 1180 ASP A CA 1
ATOM 9368 C C . ASP A 1 1180 ? 39.239 -32.277 15.162 1.00 40.53 1180 ASP A C 1
ATOM 9370 O O . ASP A 1 1180 ? 39.609 -32.071 14.007 1.00 40.53 1180 ASP A O 1
ATOM 9374 N N . LEU A 1 1181 ? 39.203 -31.290 16.068 1.00 41.47 1181 LEU A N 1
ATOM 9375 C CA . LEU A 1 1181 ? 39.775 -29.945 15.890 1.00 41.47 1181 LEU A CA 1
ATOM 9376 C C . LEU A 1 1181 ? 40.698 -29.592 17.064 1.00 41.47 1181 LEU A C 1
ATOM 9378 O O . LEU A 1 1181 ? 40.575 -28.555 17.724 1.00 41.47 1181 LEU A O 1
ATOM 9382 N N . SER A 1 1182 ? 41.652 -30.480 17.323 1.00 36.25 1182 SER A N 1
ATOM 9383 C CA . SER A 1 1182 ? 42.673 -30.370 18.372 1.00 36.25 1182 SER A CA 1
ATOM 9384 C C . SER A 1 1182 ? 43.606 -29.144 18.268 1.00 36.25 1182 SER A C 1
ATOM 9386 O O . SER A 1 1182 ? 44.356 -28.879 19.207 1.00 36.25 1182 SER A O 1
ATOM 9388 N N . SER A 1 1183 ? 43.530 -28.334 17.205 1.00 37.47 1183 SER A N 1
ATOM 9389 C CA . SER A 1 1183 ? 44.423 -27.188 16.964 1.00 37.47 1183 SER A CA 1
ATOM 9390 C C . SER A 1 1183 ? 43.924 -25.812 17.443 1.00 37.47 1183 SER A C 1
ATOM 9392 O O . SER A 1 1183 ? 44.654 -24.835 17.305 1.00 37.47 1183 SER A O 1
ATOM 9394 N N . LEU A 1 1184 ? 42.723 -25.687 18.028 1.00 36.78 1184 LEU A N 1
ATOM 9395 C CA . LEU A 1 1184 ? 42.113 -24.376 18.350 1.00 36.78 1184 LEU A CA 1
ATOM 9396 C C . LEU A 1 1184 ? 41.777 -24.182 19.843 1.00 36.78 1184 LEU A C 1
ATOM 9398 O O . LEU A 1 1184 ? 40.648 -23.831 20.203 1.00 36.78 1184 LEU A O 1
ATOM 9402 N N . ARG A 1 1185 ? 42.759 -24.395 20.729 1.00 34.81 1185 ARG A N 1
ATOM 9403 C CA . ARG A 1 1185 ? 42.664 -24.081 22.168 1.00 34.81 1185 ARG A CA 1
ATOM 9404 C C . ARG A 1 1185 ? 43.312 -22.727 22.458 1.00 34.81 1185 ARG A C 1
ATOM 9406 O O . ARG A 1 1185 ? 44.525 -22.668 22.603 1.00 34.81 1185 ARG A O 1
ATOM 9413 N N . ASP A 1 1186 ? 42.514 -21.666 22.578 1.00 42.78 1186 ASP A N 1
ATOM 9414 C CA . ASP A 1 1186 ? 43.026 -20.378 23.056 1.00 42.78 1186 ASP A CA 1
ATOM 9415 C C . ASP A 1 1186 ? 42.044 -19.661 24.001 1.00 42.78 1186 ASP A C 1
ATOM 9417 O O . ASP A 1 1186 ? 40.820 -19.670 23.816 1.00 42.78 1186 ASP A O 1
ATOM 9421 N N . GLU A 1 1187 ? 42.606 -19.043 25.039 1.00 37.44 1187 GLU A N 1
ATOM 9422 C CA . GLU A 1 1187 ? 41.967 -18.484 26.241 1.00 37.44 1187 GLU A CA 1
ATOM 9423 C C . GLU A 1 1187 ? 40.917 -17.398 25.915 1.00 37.44 1187 GLU A C 1
ATOM 9425 O O . GLU A 1 1187 ? 39.919 -17.213 26.623 1.00 37.44 1187 GLU A O 1
ATOM 9430 N N . ALA A 1 1188 ? 41.081 -16.727 24.772 1.00 40.72 1188 ALA A N 1
ATOM 9431 C CA . ALA A 1 1188 ? 40.152 -15.732 24.241 1.00 40.72 1188 ALA A CA 1
ATOM 9432 C C . ALA A 1 1188 ? 38.752 -16.303 23.934 1.00 40.72 1188 ALA A C 1
ATOM 9434 O O . ALA A 1 1188 ? 37.754 -15.575 23.985 1.00 40.72 1188 ALA A O 1
ATOM 9435 N N . ARG A 1 1189 ? 38.647 -17.608 23.647 1.00 43.09 1189 ARG A N 1
ATOM 9436 C CA . ARG A 1 1189 ? 37.374 -18.267 23.318 1.00 43.09 1189 ARG A CA 1
ATOM 9437 C C . ARG A 1 1189 ? 36.553 -18.587 24.569 1.00 43.09 1189 ARG A C 1
ATOM 9439 O O . ARG A 1 1189 ? 35.329 -18.480 24.536 1.00 43.09 1189 ARG A O 1
ATOM 9446 N N . MET A 1 1190 ? 37.216 -18.867 25.694 1.00 37.19 1190 MET A N 1
ATOM 9447 C CA . MET A 1 1190 ? 36.552 -19.126 26.979 1.00 37.19 1190 MET A CA 1
ATOM 9448 C C . MET A 1 1190 ? 35.977 -17.837 27.588 1.00 37.19 1190 MET A C 1
ATOM 9450 O O . MET A 1 1190 ? 34.862 -17.838 28.107 1.00 37.19 1190 MET A O 1
ATOM 9454 N N . LYS A 1 1191 ? 36.662 -16.700 27.388 1.00 38.28 1191 LYS A N 1
ATOM 9455 C CA . LYS A 1 1191 ? 36.141 -15.361 27.725 1.00 38.28 1191 LYS A CA 1
ATOM 9456 C C . LYS A 1 1191 ? 34.871 -15.004 26.934 1.00 38.28 1191 LYS A C 1
ATOM 9458 O O . LYS A 1 1191 ? 33.961 -14.394 27.490 1.00 38.28 1191 LYS A O 1
ATOM 9463 N N . ARG A 1 1192 ? 34.752 -15.441 25.670 1.00 38.62 1192 ARG A N 1
ATOM 9464 C CA . ARG A 1 1192 ? 33.512 -15.281 24.879 1.00 38.62 1192 ARG A CA 1
ATOM 9465 C C . ARG A 1 1192 ? 32.390 -16.213 25.331 1.00 38.62 1192 ARG A C 1
ATOM 9467 O O . ARG A 1 1192 ? 31.244 -15.785 25.354 1.00 38.62 1192 ARG A O 1
ATOM 9474 N N . ALA A 1 1193 ? 32.699 -17.446 25.728 1.00 33.84 1193 ALA A N 1
ATOM 9475 C CA . ALA A 1 1193 ? 31.688 -18.394 26.200 1.00 33.84 1193 ALA A CA 1
ATOM 9476 C C . ALA A 1 1193 ? 30.983 -17.911 27.485 1.00 33.84 1193 ALA A C 1
ATOM 9478 O O . ALA A 1 1193 ? 29.762 -18.004 27.589 1.00 33.84 1193 ALA A O 1
ATOM 9479 N N . ILE A 1 1194 ? 31.723 -17.299 28.418 1.00 35.19 1194 ILE A N 1
ATOM 9480 C CA . ILE A 1 1194 ? 31.154 -16.716 29.649 1.00 35.19 1194 ILE A CA 1
ATOM 9481 C C . ILE A 1 1194 ? 30.290 -15.478 29.336 1.00 35.19 1194 ILE A C 1
ATOM 9483 O O . ILE A 1 1194 ? 29.225 -15.294 29.926 1.00 35.19 1194 ILE A O 1
ATOM 9487 N N . SER A 1 1195 ? 30.679 -14.669 28.343 1.00 35.84 1195 SER A N 1
ATOM 9488 C CA . SER A 1 1195 ? 29.901 -13.507 27.882 1.00 35.84 1195 SER A CA 1
ATOM 9489 C C . SER A 1 1195 ? 28.533 -13.874 27.288 1.00 35.84 1195 SER A C 1
ATOM 9491 O O . SER A 1 1195 ? 27.626 -13.043 27.313 1.00 35.84 1195 SER A O 1
ATOM 9493 N N . VAL A 1 1196 ? 28.374 -15.083 26.743 1.00 33.53 1196 VAL A N 1
ATOM 9494 C CA . VAL A 1 1196 ? 27.134 -15.529 26.084 1.00 33.53 1196 VAL A CA 1
ATOM 9495 C C . VAL A 1 1196 ? 26.106 -16.071 27.087 1.00 33.53 1196 VAL A C 1
ATOM 9497 O O . VAL A 1 1196 ? 24.916 -16.086 26.784 1.00 33.53 1196 VAL A O 1
ATOM 9500 N N . HIS A 1 1197 ? 26.517 -16.481 28.293 1.00 30.02 1197 HIS A N 1
ATOM 9501 C CA . HIS A 1 1197 ? 25.610 -17.081 29.285 1.00 30.02 1197 HIS A CA 1
ATOM 9502 C C . HIS A 1 1197 ? 25.113 -16.137 30.388 1.00 30.02 1197 HIS A C 1
ATOM 9504 O O . HIS A 1 1197 ? 24.081 -16.430 30.985 1.00 30.02 1197 HIS A O 1
ATOM 9510 N N . CYS A 1 1198 ? 25.768 -14.998 30.635 1.00 28.92 1198 CYS A N 1
ATOM 9511 C CA . CYS A 1 1198 ? 25.379 -14.111 31.744 1.00 28.92 1198 CYS A CA 1
ATOM 9512 C C . CYS A 1 1198 ? 24.638 -12.823 31.336 1.00 28.92 1198 CYS A C 1
ATOM 9514 O O . CYS A 1 1198 ? 24.081 -12.164 32.209 1.00 28.92 1198 CYS A O 1
ATOM 9516 N N . GLY A 1 1199 ? 24.583 -12.466 30.045 1.00 30.64 1199 GLY A N 1
ATOM 9517 C CA . GLY A 1 1199 ? 24.006 -11.191 29.583 1.00 30.64 1199 GLY A CA 1
ATOM 9518 C C . GLY A 1 1199 ? 24.737 -9.941 30.128 1.00 30.64 1199 GLY A C 1
ATOM 9519 O O . GLY A 1 1199 ? 25.504 -10.027 31.088 1.00 30.64 1199 GLY A O 1
ATOM 9520 N N . PRO A 1 1200 ? 24.562 -8.748 29.530 1.00 32.75 1200 PRO A N 1
ATOM 9521 C CA . PRO A 1 1200 ? 25.165 -7.531 30.062 1.00 32.75 1200 PRO A CA 1
ATOM 9522 C C . PRO A 1 1200 ? 24.339 -6.995 31.243 1.00 32.75 1200 PRO A C 1
ATOM 9524 O O . PRO A 1 1200 ? 23.193 -6.575 31.076 1.00 32.75 1200 PRO A O 1
ATOM 9527 N N . TYR A 1 1201 ? 24.931 -6.971 32.440 1.00 29.17 1201 TYR A N 1
ATOM 9528 C CA . TYR A 1 1201 ? 24.463 -6.123 33.543 1.00 29.17 1201 TYR A CA 1
ATOM 9529 C C . TYR A 1 1201 ? 24.645 -4.628 33.185 1.00 29.17 1201 TYR A C 1
ATOM 9531 O O . TYR A 1 1201 ? 25.517 -4.293 32.378 1.00 29.17 1201 TYR A O 1
ATOM 9539 N N . PRO A 1 1202 ? 23.869 -3.699 33.784 1.00 31.45 1202 PRO A N 1
ATOM 9540 C CA . PRO A 1 1202 ? 24.063 -2.261 33.590 1.00 31.45 1202 PRO A CA 1
ATOM 9541 C C . PRO A 1 1202 ? 25.458 -1.797 34.067 1.00 31.45 1202 PRO A C 1
ATOM 9543 O O . PRO A 1 1202 ? 26.044 -2.447 34.934 1.00 31.45 1202 PRO A O 1
ATOM 9546 N N . PRO A 1 1203 ? 25.970 -0.635 33.607 1.00 30.55 1203 PRO A N 1
ATOM 9547 C CA . PRO A 1 1203 ? 27.370 -0.197 33.767 1.00 30.55 1203 PRO A CA 1
ATOM 9548 C C . PRO A 1 1203 ? 27.857 0.109 35.200 1.00 30.55 1203 PRO A C 1
ATOM 9550 O O . PRO A 1 1203 ? 28.919 0.706 35.361 1.00 30.55 1203 PRO A O 1
ATOM 9553 N N . TYR A 1 1204 ? 27.110 -0.251 36.247 1.00 27.55 1204 TYR A N 1
ATOM 9554 C CA . TYR A 1 1204 ? 27.376 0.177 37.627 1.00 27.55 1204 TYR A CA 1
ATOM 9555 C C . TYR A 1 1204 ? 28.017 -0.882 38.539 1.00 27.55 1204 TYR A C 1
ATOM 9557 O O . TYR A 1 1204 ? 28.295 -0.575 39.694 1.00 27.55 1204 TYR A O 1
ATOM 9565 N N . TYR A 1 1205 ? 28.332 -2.084 38.044 1.00 30.98 1205 TYR A N 1
ATOM 9566 C CA . TYR A 1 1205 ? 29.075 -3.092 38.813 1.00 30.98 1205 TYR A CA 1
ATOM 9567 C C . TYR A 1 1205 ? 30.291 -3.593 38.023 1.00 30.98 1205 TYR A C 1
ATOM 9569 O O . TYR A 1 1205 ? 30.158 -4.382 37.091 1.00 30.98 1205 TYR A O 1
ATOM 9577 N N . ARG A 1 1206 ? 31.494 -3.134 38.392 1.00 34.41 1206 ARG A N 1
ATOM 9578 C CA . ARG A 1 1206 ? 32.747 -3.788 37.987 1.00 34.41 1206 ARG A CA 1
ATOM 9579 C C . ARG A 1 1206 ? 32.998 -4.953 38.941 1.00 34.41 1206 ARG A C 1
ATOM 9581 O O . ARG A 1 1206 ? 33.186 -4.716 40.129 1.00 34.41 1206 ARG A O 1
ATOM 9588 N N . ILE A 1 1207 ? 32.991 -6.174 38.411 1.00 38.03 1207 ILE A N 1
ATOM 9589 C CA . ILE A 1 1207 ? 33.490 -7.358 39.117 1.00 38.03 1207 ILE A CA 1
ATOM 9590 C C . ILE A 1 1207 ? 35.017 -7.312 39.043 1.00 38.03 1207 ILE A C 1
ATOM 9592 O O . ILE A 1 1207 ? 35.563 -7.191 37.945 1.00 38.03 1207 ILE A O 1
ATOM 9596 N N . ASP A 1 1208 ? 35.695 -7.348 40.186 1.00 43.41 1208 ASP A N 1
ATOM 9597 C CA . ASP A 1 1208 ? 37.159 -7.325 40.238 1.00 43.41 1208 ASP A CA 1
ATOM 9598 C C . ASP A 1 1208 ? 37.786 -8.733 40.185 1.00 43.41 1208 ASP A C 1
ATOM 9600 O O . ASP A 1 1208 ? 37.117 -9.766 40.303 1.00 43.41 1208 ASP A O 1
ATOM 9604 N N . ASP A 1 1209 ? 39.109 -8.775 40.014 1.00 38.47 1209 ASP A N 1
ATOM 9605 C CA . ASP A 1 1209 ? 39.898 -10.010 39.916 1.00 38.47 1209 ASP A CA 1
ATOM 9606 C C . ASP A 1 1209 ? 39.879 -10.868 41.200 1.00 38.47 1209 ASP A C 1
ATOM 9608 O O . ASP A 1 1209 ? 40.307 -12.028 41.196 1.00 38.47 1209 ASP A O 1
ATOM 9612 N N . GLY A 1 1210 ? 39.437 -10.313 42.330 1.00 41.47 1210 GLY A N 1
ATOM 9613 C CA . GLY A 1 1210 ? 39.179 -11.042 43.571 1.00 41.47 1210 GLY A CA 1
ATOM 9614 C C . GLY A 1 1210 ? 37.873 -11.830 43.492 1.00 41.47 1210 GLY A C 1
ATOM 9615 O O . GLY A 1 1210 ? 37.864 -13.032 43.757 1.00 41.47 1210 GLY A O 1
ATOM 9616 N N . GLN A 1 1211 ? 36.805 -11.192 43.017 1.00 44.00 1211 GLN A N 1
ATOM 9617 C CA . GLN A 1 1211 ? 35.490 -11.816 42.834 1.00 44.00 1211 GLN A CA 1
ATOM 9618 C C . GLN A 1 1211 ? 35.495 -12.896 41.735 1.00 44.00 1211 GLN A C 1
ATOM 9620 O O . GLN A 1 1211 ? 34.847 -13.934 41.877 1.00 44.00 1211 GLN A O 1
ATOM 9625 N N . MET A 1 1212 ? 36.305 -12.721 40.683 1.00 41.38 1212 MET A N 1
ATOM 9626 C CA . MET A 1 1212 ? 36.521 -13.753 39.653 1.00 41.38 1212 MET A CA 1
ATOM 9627 C C . MET A 1 1212 ? 37.188 -15.026 40.198 1.00 41.38 1212 MET A C 1
ATOM 9629 O O . MET A 1 1212 ? 36.872 -16.133 39.758 1.00 41.38 1212 MET A O 1
ATOM 9633 N N . ARG A 1 1213 ? 38.082 -14.903 41.187 1.00 45.16 1213 ARG A N 1
ATOM 9634 C CA . ARG A 1 1213 ? 38.730 -16.063 41.823 1.00 45.16 1213 ARG A CA 1
ATOM 9635 C C . ARG A 1 1213 ? 37.787 -16.839 42.742 1.00 45.16 1213 ARG A C 1
ATOM 9637 O O . ARG A 1 1213 ? 37.935 -18.052 42.878 1.00 45.16 1213 ARG A O 1
ATOM 9644 N N . GLU A 1 1214 ? 36.805 -16.170 43.333 1.00 39.09 1214 GLU A N 1
ATOM 9645 C CA . GLU A 1 1214 ? 35.789 -16.783 44.195 1.00 39.09 1214 GLU A CA 1
ATOM 9646 C C . GLU A 1 1214 ? 34.709 -17.528 43.381 1.00 39.09 1214 GLU A C 1
ATOM 9648 O O . GLU A 1 1214 ? 34.315 -18.647 43.725 1.00 39.09 1214 GLU A O 1
ATOM 9653 N N . LEU A 1 1215 ? 34.330 -16.975 42.222 1.00 39.00 1215 LEU A N 1
ATOM 9654 C CA . LEU A 1 1215 ? 33.487 -17.632 41.210 1.00 39.00 1215 LEU A CA 1
ATOM 9655 C C . LEU A 1 1215 ? 34.155 -18.873 40.597 1.00 39.00 1215 LEU A C 1
ATOM 9657 O O . LEU A 1 1215 ? 33.504 -19.893 40.384 1.00 39.00 1215 LEU A O 1
ATOM 9661 N N . SER A 1 1216 ? 35.472 -18.826 40.380 1.00 37.81 1216 SER A N 1
ATOM 9662 C CA . SER A 1 1216 ? 36.229 -19.978 39.877 1.00 37.81 1216 SER A CA 1
ATOM 9663 C C . SER A 1 1216 ? 36.268 -21.148 40.868 1.00 37.81 1216 SER A C 1
ATOM 9665 O O . SER A 1 1216 ? 36.277 -22.295 40.440 1.00 37.81 1216 SER A O 1
ATOM 9667 N N . ARG A 1 1217 ? 36.267 -20.887 42.185 1.00 39.34 1217 ARG A N 1
ATOM 9668 C CA . ARG A 1 1217 ? 36.261 -21.942 43.220 1.00 39.34 1217 ARG A CA 1
ATOM 9669 C C . ARG A 1 1217 ? 34.893 -22.588 43.428 1.00 39.34 1217 ARG A C 1
ATOM 9671 O O . ARG A 1 1217 ? 34.819 -23.698 43.941 1.00 39.34 1217 ARG A O 1
ATOM 9678 N N . SER A 1 1218 ? 33.817 -21.895 43.068 1.00 35.78 1218 SER A N 1
ATOM 9679 C CA . SER A 1 1218 ? 32.443 -22.379 43.240 1.00 35.78 1218 SER A CA 1
ATOM 9680 C C . SER A 1 1218 ? 31.940 -23.206 42.050 1.00 35.78 1218 SER A C 1
ATOM 9682 O O . SER A 1 1218 ? 31.012 -23.992 42.225 1.00 35.78 1218 SER A O 1
ATOM 9684 N N . PHE A 1 1219 ? 32.581 -23.093 40.880 1.00 36.12 1219 PHE A N 1
ATOM 9685 C CA . PHE A 1 1219 ? 32.264 -23.887 39.686 1.00 36.12 1219 PHE A CA 1
ATOM 9686 C C . PHE A 1 1219 ? 32.804 -25.327 39.725 1.00 36.12 1219 PHE A C 1
ATOM 9688 O O . PHE A 1 1219 ? 32.198 -26.203 39.123 1.00 36.12 1219 PHE A O 1
ATOM 9695 N N . ASP A 1 1220 ? 33.876 -25.601 40.475 1.00 35.00 1220 ASP A N 1
ATOM 9696 C CA . ASP A 1 1220 ? 34.413 -26.967 40.641 1.00 35.00 1220 ASP A CA 1
ATOM 9697 C C . ASP A 1 1220 ? 33.582 -27.848 41.602 1.00 35.00 1220 ASP A C 1
ATOM 9699 O O . ASP A 1 1220 ? 33.848 -29.039 41.738 1.00 35.00 1220 ASP A O 1
ATOM 9703 N N . ALA A 1 1221 ? 32.572 -27.292 42.285 1.00 32.12 1221 ALA A N 1
ATOM 9704 C CA . ALA A 1 1221 ? 31.820 -27.986 43.338 1.00 32.12 1221 ALA A CA 1
ATOM 9705 C C . ALA A 1 1221 ? 30.358 -28.345 42.985 1.00 32.12 1221 ALA A C 1
ATOM 9707 O O . ALA A 1 1221 ? 29.610 -28.731 43.889 1.00 32.12 1221 ALA A O 1
ATOM 9708 N N . ARG A 1 1222 ? 29.918 -28.236 41.721 1.00 29.08 1222 ARG A N 1
ATOM 9709 C CA . ARG A 1 1222 ? 28.598 -28.728 41.272 1.00 29.08 1222 ARG A CA 1
ATOM 9710 C C . ARG A 1 1222 ? 28.622 -29.339 39.883 1.00 29.08 1222 ARG A C 1
ATOM 9712 O O . ARG A 1 1222 ? 29.031 -28.626 38.945 1.00 29.08 1222 ARG A O 1
#

Sequence (1222 aa):
MKILVFADSRGQHLPAGSTHPIFSERLRLLPGLQVDNYLCPFKWTTTLDFVDSFSAEQLRAYDHVVLYTGIVDWSPRKLSNARDDVYDGHTEANLGAMQLNTNDYSKKIVNRKKRIFDSVFGESAMQAYLSSPFDVEYEGEPTINMYSLAMAETGLIPRLRVLPNLLFINANRFIAGWRGDYRRERPANIDITHAYSDLFTRSLGERVVDLRVWDERDVKRFTCDNLHLTPAGHDYIFDALCRMLEIRQPVTSPTMSKPRPIEHDSAKAASFIGLLAANRALAEGDSESAYAKAKKLFDESGRSSHFHTALLAATRTGKRSHLEDLFAASERIGASSVSTESAECAYLKRFSFLLLHTAKRRIAELAARPLLSSGELLQLEKKLCDPVALQNFVKVRTDIVEARMRDEFRHVSRYPTVFPYNYLSDYRASPPQPRLPNSPRVKSVTLVYPVKNRSQRTRISLLSLAAAHRFWLESVSRPSLSLDAIVVEDEGPDAFDTSVLSSLPFDSRHLLLDTGVTWTRSGLINQGLSVAKGDFIAFVDADVLFPQDFLVRLASTLAGIEVSDRVLAFNMFETHSHQKEGKLHSAGMPYSYLWGLLRKHALAVGGFSEAFIGWGSEDRDFEYRVCKKLGLKTSSSLYLPGQPYVLHLSHDVRTGSEHRGENVAQLARVKSVASPDELVAKPKLQIRQIRQTRVLATYDLRAQPSLVERGKERHGRTLVIMGNGPSLSEIMNNPELLQLLRGYDTFGLNAAYRAYDRYDFYPTYFGSFDFRVCDSQAEAFSLLVRGNNPIRKFFFAKQSVFDEDTKAQPRFQSIHFKAAPQGVSRQSSLSPSFDEFDDCGSSGTNAVQAGYIMGYRHFILLGVDCNYVEILDGVKDIDGIRYEVVEDIKSNPNYWFEGYQIKGDKFHKPNEKDIQLVSWAKLDTLLNNADGHISNCSLVSKLPMFDILPFRARSASVQNVFIVISCAAYRERIAALRPRYAAKLRPGDQVIFVIGGGERTCLGEDSLLQVTAGDLYEDLPQKVQAAIEFCVKNIGFERLIKVDDDIHVNFDNLYAVLPDLADYPYVGRRTPTRPGITPSSNWHFGKVAPGSLHEGLPHKVEGPPEFWAGGGMYVVRRDAAAHLATTLAHQVAHYHLYEDFMVGDLLARHGVQAQPWDELPVANGQDWCITNLRDIMSEDLSSLRDEARMKRAISVHCGPYPPYYRIDDGQMRELSRSFDAR

pLDDT: mean 79.48, std 18.44, range [24.53, 98.31]

Foldseek 3Di:
DEEEEAAAQQQQDEPPPDDDDFLQSVQCPDPPYHYQYQYNQALQDAPLCVVVVDDPVRLVVGLAYEYHHDLSQQAKDFLCCQPDQPAADPDWPLCVSRRVSDPPSVNHTRDHCNVSLCVFQNNVQQVVQSVDFDPFDDPRGGIDGRHDLVSCLRGPLVSQQVRPRYAYEAAAADDPPAFFSPPDDGTPVRRSSVVVSVSNCVSNDPSYPRNNPQDPVRLVQQARGRRHGYPVVSVSVSVVVCVVVVPDDDDDDDDDDDDDDDDDDPVVVVLVVLLVVLVVCVVVLNLVSSLVSLLVSCLVPVDPSSLVSNVSSLVSVVDPVSVVSSVVSNVVVVVVPPPDDDPVNVVCVVVVVLVVVVVVVVVVLVVDDDAQDPVNLVVLLVQLLDLVSVLVLLVVLVVVLVVCVVRPLVVCCVPVPRDPAVLSPPQPVPFFDWDDPPDDAFAEEEEEEEDELLQSLLLSQQSLVLLLVVLQPVVDPDDRHAYEYEYQYEDDPRDHDCVSCQVRLHWYKYKYFHLPPFDASQQSRLVSLVPDDGQKYWYDYSQKGFRSNQVVLVNCQSNTGDQQQEKEWAWEFESAWDDEPNDIDGRNGTDGTIIMGGSVLCVVQQHWAPVQTYDDLRVVLSVCLSCVLVVHGYHYLCSTGSSRHIYGHDDYDDPDCPCVVVSVVVSVVSVPDDDSVVSHHDDDRDTPDMDMDIDHNPDCPPPPDDPPDDQVPAAPAEEEEEAFAQQLLVQLVDPQSVVVVVVHQYEAEQLCVVCCVVSVHDHQAYEYLFQQSCQQCVPVVLCVQVDPDNHQAYYYNDPVSHDPVSCPRPRYDQADEDDDPPPDQPDPAQALARNYHGDLQHPRLSRVSVCVNSNHAHYEYGNQALPAPQDDPQWDDDDQWKIFRQAQDPDHNGGNDHPSDGHGRIGTRPCSPPGSQSSVVSSLVRSVVPNHAYAYASQNHPNQSHEYDHSDDAQDQQAEEEEAEDEPVCVVLVVVCLVVCVVQDDRSYYYAYFYEDDPHFYQDPSRYTYHPFHRALQSRQLRVLRVLLCCLRPPRYFKYKFAYSPWDFPSVLCVQCSVVCSPAQKEAAKPVNDQPDWPFQCPCAPRGDPPDPSHPPRHGDDADDSTFHDDGIMMGGSVLSVLSNDPVVSVLSNVDSDNRSSSQRSSVVVVRHYDYLVPDPSCVVDDRIDPDVVVVVVPDPVPDDDPVVVVVVVCVPPDDDPPPDDDDPVNVVVVVVVVVPD

Radius of gyration: 38.7 Å; chains: 1; bounding box: 103×81×113 Å

Secondary structure (DSSP, 8-state):
-EEEEEE-GGGT---TT-----HHHHHHTSTT-EEEEEES-BTT--HHHHHHHS-HHHHHTSSEEEEE--HHHHS-EEHHIIIIIIIS-S--B-TT-TT---S-GGGSBB---HHHHHHHH-HHHHHHHHTS-EEEEETTEEEE-SS-HHHIIIIIHHHHHT-TTEEEE--PPPPTT--TT--SPPPTTTTHHHHHHHHHHHHHGGGEE-GGG--HHHHHHHBSSSSSBPHHHHHHHHHHHHHHTT--PPP------PPPPP---THHHHHHHHHHHHHHHHHTT-HHHHHHHHHHHHHHH--HHHHHHHHHHHHHH--HHHHHHHHHHHHHHHHS--S---HHHHHHHHHHHHHHHHHHHHHHHHHS-PPPPHHHHHHHHHHTTSHHHHHHHHHHHHHHHHHHIIIIIHHHTT-TTTSS-HHHHTTTT-PPPBPPTTSPPP-EEEEEEEESS-HHHHHHHHHHHHHHHHHHHHH-SS---EEEEEEEEE--SS---GGGGGG-SSEEEEEEEE-TT--BHHHHHHHHHHH---SEEEE--TTEE--TTHHHHHHHHHHHB--TTEEEEEEEEESS-EEETTEEEPTT-EEEEEEEEEHHHHHHTTSS-TTS-BSSSHHHHHHHHHHHHH--EEEEGGGSTT---EEE------S--TTHHHHHHHHHHHHT---GGG----------EEEEEEE-----TT-----TTS-TTTTT-EEEEE--STTHHHHHT-HHHHHHHTTSEEEEEGGGGGGTTTTT---SEEEE--HHHHHHTHHHHHHHHHSS-S--EEEES--TTS-HHHHTSTTEE---B---TTSS----S--SSTTSB---SSHHHHHHHHHHHTT--EEEEES------SS-TTEEESSSSEEEE-S--S--TTSSSTTSS-TT-EEE---IIIIIHHHHHHHHHHHHTTT-EEEE--TT---TTS-B-------SSEEEEEEEE--GGGHHHHHHHHHHHHHHPPTTEEEEEEE---SS-EE-TTSEEE-SS-SSGGGHHHHHHHHHHHHHHH--EEEEEEEETTPEE-HHHHHHHGGGGGG-SEEEEEESSSTT-PPPTTTTTTTSPTT-TTTT------SS-SSEEEEEEEEEEHHHHHHHTSHHHHHHHTT-S-HHHHHHHHHHHTT-PPEEGGGSTT-TT--SEE--HHHHTTS--TT---HHHHHHHHHHHH-PPPTT-PPPHHHHHHHHHHHTT-